Protein AF-0000000087539727 (afdb_homodimer)

InterPro domains:
  IPR003423 Outer membrane efflux protein [PF02321] (71-251)
  IPR003423 Outer membrane efflux protein [PF02321] (277-456)
  IPR010131 Multidrug resistance outer membrane protein MdtP/Nodulation protein T-like [PTHR30203] (1-457)
  IPR010131 Multidrug resistance outer membrane protein MdtP/Nodulation protein T-like [TIGR01845] (12-457)

Foldseek 3Di:
DVVVVVVVVVVVVVVVVLQCLLPPADDDDDFPLPQLAADLVDRVDGFAFADCLLVDALCQFFVFPLLVVLLVLLCVAFVVLVVLVVVLVVLVVQLVVLVCLQDKDKDWDKDWDWADDDPPPGIQIKIWTKIKIKHWHPDRCLSVLSSQLSVLLSLLSVLVSLLVSLVLSLVSLLLQLVLQLLVLLLVLLVVLLVVLVVQLVVQVVCVVVVNHDPVLNVVSVVLNVVSVVVNVVSVVVNQVSQCVSCVSSVHHRDHGDHDHLVPTDGDDDPVGGHHLVLLCVQSNLVSLVSQLSSLSSQLSSLSSLQAKIKMKMKMWGWICPSVVHPPTDIDIDIDIDIDHDDDDPCPSVVSSVVSVVSSVVSVVVSNVSSSVLNVLLNVLNNLLVVLVVVLVVLVVVLVVLVVQLVVQVVCVVVVNHDSVSNSVSSVSNSVSSSVNSVSSSSNSSSSSSNSSSSNHNSD/DVVVVVVVVVVVVVVPVLQCLLPPADDDDDFDLPQLAADLVDRVDGFAFADCLLVDALCQFFVFPLLVVLLVLLCVAFVVLVVLVVVLVVLVVQLVVLVCLQDKDKDWDKDWDWADDDPDPGIQIKIWTKIKIKHWHPPRCLSVLSSQLSVLLSLLSVLVSLLVSLVLSLVSLLLQLVLQLLVLLLVLLVVLLVVLVVQLVVQVVCVVVVNHDPVLNVLSVVLNVVSVVVNVVSVVVNQVSQCVSCVSSVHHRDDGDHDHLVPTDGDDDPPRTHHLVLLCVQSNLVSLVSQLSSLSSQLSSLSSLQAKIKMKMKMWGWICVSVVHPPTDIDIDIDIDIDHDDDDPCPSVVSNVVSVVSSVVSVVVSNVSSSVLNVLLNVLNNLLVVLVVVLVVLVVVLVVLVVQLVVQVVCVVVVNHDSVSNSVSSVSNSVSSSVNSVSSSSNSSSSSSNSSSSNHNSD

Structure (mmCIF, N/CA/C/O backbone):
data_AF-0000000087539727-model_v1
#
loop_
_entity.id
_entity.type
_entity.pdbx_description
1 polymer 'Efflux transporter outer membrane subunit'
#
loop_
_atom_site.group_PDB
_atom_site.id
_atom_site.type_symbol
_atom_site.label_atom_id
_atom_site.label_alt_id
_atom_site.label_comp_id
_atom_site.label_asym_id
_atom_site.label_entity_id
_atom_site.label_seq_id
_atom_site.pdbx_PDB_ins_code
_atom_site.Cartn_x
_atom_site.Cartn_y
_atom_site.Cartn_z
_atom_site.occupancy
_atom_site.B_iso_or_equiv
_atom_site.auth_seq_id
_atom_site.auth_comp_id
_atom_site.auth_asym_id
_atom_site.auth_atom_id
_atom_site.pdbx_PDB_model_num
ATOM 1 N N . MET A 1 1 ? -39.656 58.406 10.633 1 53.97 1 MET A N 1
ATOM 2 C CA . MET A 1 1 ? -39.594 57.25 11.508 1 53.97 1 MET A CA 1
ATOM 3 C C . MET A 1 1 ? -40.062 55.969 10.781 1 53.97 1 MET A C 1
ATOM 5 O O . MET A 1 1 ? -39.656 54.875 11.109 1 53.97 1 MET A O 1
ATOM 9 N N . LYS A 1 2 ? -41.031 56.188 9.953 1 67.31 2 LYS A N 1
ATOM 10 C CA . LYS A 1 2 ? -41.75 55.094 9.32 1 67.31 2 LYS A CA 1
ATOM 11 C C . LYS A 1 2 ? -40.969 54.5 8.18 1 67.31 2 LYS A C 1
ATOM 13 O O . LYS A 1 2 ? -40.969 53.281 7.988 1 67.31 2 LYS A O 1
ATOM 18 N N . ILE A 1 3 ? -40.375 55.281 7.406 1 63 3 ILE A N 1
ATOM 19 C CA . ILE A 1 3 ? -39.625 54.75 6.27 1 63 3 ILE A CA 1
ATOM 20 C C . ILE A 1 3 ? -38.344 54.094 6.758 1 63 3 ILE A C 1
ATOM 22 O O . ILE A 1 3 ? -37.969 53.031 6.254 1 63 3 ILE A O 1
ATOM 26 N N . ARG A 1 4 ? -37.688 54.688 7.852 1 64.56 4 ARG A N 1
ATOM 27 C CA . ARG A 1 4 ? -36.5 54.094 8.414 1 64.56 4 ARG A CA 1
ATOM 28 C C . ARG A 1 4 ? -36.781 52.719 8.977 1 64.56 4 ARG A C 1
ATOM 30 O O . ARG A 1 4 ? -35.969 51.781 8.805 1 64.56 4 ARG A O 1
ATOM 37 N N . ASN A 1 5 ? -38.031 52.625 9.5 1 67.19 5 ASN A N 1
ATOM 38 C CA . ASN A 1 5 ? -38.406 51.344 10.039 1 67.19 5 ASN A CA 1
ATOM 39 C C . ASN A 1 5 ? -38.656 50.312 8.922 1 67.19 5 ASN A C 1
ATOM 41 O O . ASN A 1 5 ? -38.344 49.125 9.062 1 67.19 5 ASN A O 1
ATOM 45 N N . ILE A 1 6 ? -39.156 50.844 7.852 1 64.94 6 ILE A N 1
ATOM 46 C CA . ILE A 1 6 ? -39.469 49.969 6.738 1 64.94 6 ILE A CA 1
ATOM 47 C C . ILE A 1 6 ? -38.156 49.5 6.07 1 64.94 6 ILE A C 1
ATOM 49 O O . ILE A 1 6 ? -38.031 48.312 5.715 1 64.94 6 ILE A O 1
ATOM 53 N N . ILE A 1 7 ? -37.156 50.406 5.883 1 62.81 7 ILE A N 1
ATOM 54 C CA . ILE A 1 7 ? -35.906 50.031 5.281 1 62.81 7 ILE A CA 1
ATOM 55 C C . ILE A 1 7 ? -35.156 49.031 6.195 1 62.81 7 ILE A C 1
ATOM 57 O O . ILE A 1 7 ? -34.594 48.031 5.727 1 62.81 7 ILE A O 1
ATOM 61 N N . ILE A 1 8 ? -35.281 49.281 7.547 1 63.88 8 ILE A N 1
ATOM 62 C CA . ILE A 1 8 ? -34.656 48.375 8.492 1 63.88 8 ILE A CA 1
ATOM 63 C C . ILE A 1 8 ? -35.375 47 8.43 1 63.88 8 ILE A C 1
ATOM 65 O O . ILE A 1 8 ? -34.719 45.969 8.445 1 63.88 8 ILE A O 1
ATOM 69 N N . LEU A 1 9 ? -36.688 47.125 8.289 1 61.47 9 LEU A N 1
ATOM 70 C CA . LEU A 1 9 ? -37.438 45.875 8.195 1 61.47 9 LEU A CA 1
ATOM 71 C C . LEU A 1 9 ? -37.156 45.188 6.863 1 61.47 9 LEU A C 1
ATOM 73 O O . LEU A 1 9 ? -37.062 43.969 6.809 1 61.47 9 LEU A O 1
ATOM 77 N N . GLY A 1 10 ? -37.125 45.906 5.793 1 57.5 10 GLY A N 1
ATOM 78 C CA . GLY A 1 10 ? -36.812 45.344 4.5 1 57.5 10 GLY A CA 1
ATOM 79 C C . GLY A 1 10 ? -35.438 44.719 4.449 1 57.5 10 GLY A C 1
ATOM 80 O O . GLY A 1 10 ? -35.25 43.625 3.914 1 57.5 10 GLY A O 1
ATOM 81 N N . LEU A 1 11 ? -34.469 45.438 4.91 1 58.28 11 LEU A N 1
ATOM 82 C CA . LEU A 1 11 ? -33.094 44.875 4.988 1 58.28 11 LEU A CA 1
ATOM 83 C C . LEU A 1 11 ? -33.062 43.656 5.902 1 58.28 11 LEU A C 1
ATOM 85 O O . LEU A 1 11 ? -32.312 42.719 5.652 1 58.28 11 LEU A O 1
ATOM 89 N N . ALA A 1 12 ? -33.938 43.625 6.922 1 56.62 12 ALA A N 1
ATOM 90 C CA . ALA A 1 12 ? -34.031 42.469 7.816 1 56.62 12 ALA A CA 1
ATOM 91 C C . ALA A 1 12 ? -34.625 41.25 7.102 1 56.62 12 ALA A C 1
ATOM 93 O O . ALA A 1 12 ? -34.219 40.125 7.312 1 56.62 12 ALA A O 1
ATOM 94 N N . THR A 1 13 ? -35.656 41.531 6.305 1 55.72 13 THR A N 1
ATOM 95 C CA . THR A 1 13 ? -36.344 40.438 5.617 1 55.72 13 THR A CA 1
ATOM 96 C C . THR A 1 13 ? -35.438 39.844 4.539 1 55.72 13 THR A C 1
ATOM 98 O O . THR A 1 13 ? -35.469 38.625 4.281 1 55.72 13 THR A O 1
ATOM 101 N N . LEU A 1 14 ? -34.812 40.625 3.707 1 52.66 14 LEU A N 1
ATOM 102 C CA . LEU A 1 14 ? -33.906 40.094 2.705 1 52.66 14 LEU A CA 1
ATOM 103 C C . LEU A 1 14 ? -32.812 39.25 3.357 1 52.66 14 LEU A C 1
ATOM 105 O O . LEU A 1 14 ? -32.25 38.344 2.738 1 52.66 14 LEU A O 1
ATOM 109 N N . SER A 1 15 ? -32.5 39.531 4.527 1 52.84 15 SER A N 1
ATOM 110 C CA . SER A 1 15 ? -31.5 38.781 5.25 1 52.84 15 SER A CA 1
ATOM 111 C C . SER A 1 15 ? -32 37.375 5.586 1 52.84 15 SER A C 1
ATOM 113 O O . SER A 1 15 ? -31.219 36.438 5.754 1 52.84 15 SER A O 1
ATOM 115 N N . LEU A 1 16 ? -33.344 37.219 5.672 1 51.94 16 LEU A N 1
ATOM 116 C CA . LEU A 1 16 ? -33.844 35.938 6.145 1 51.94 16 LEU A CA 1
ATOM 117 C C . LEU A 1 16 ? -33.781 34.906 5.039 1 51.94 16 LEU A C 1
ATOM 119 O O . LEU A 1 16 ? -33.625 33.688 5.316 1 51.94 16 LEU A O 1
ATOM 123 N N . THR A 1 17 ? -34.25 35.25 3.871 1 52.12 17 THR A N 1
ATOM 124 C CA . THR A 1 17 ? -34.219 34.188 2.852 1 52.12 17 THR A CA 1
ATOM 125 C C . THR A 1 17 ? -32.812 33.656 2.658 1 52.12 17 THR A C 1
ATOM 127 O O . THR A 1 17 ? -32.625 32.469 2.332 1 52.12 17 THR A O 1
ATOM 130 N N . GLY A 1 18 ? -31.766 34.406 2.734 1 56.12 18 GLY A N 1
ATOM 131 C CA . GLY A 1 18 ? -30.359 34 2.676 1 56.12 18 GLY A CA 1
ATOM 132 C C . GLY A 1 18 ? -29.938 33.125 3.822 1 56.12 18 GLY A C 1
ATOM 133 O O . GLY A 1 18 ? -28.938 32.406 3.727 1 56.12 18 GLY A O 1
ATOM 134 N N . CYS A 1 19 ? -30.766 33.156 4.832 1 59.06 19 CYS A N 1
ATOM 135 C CA . CYS A 1 19 ? -30.453 32.469 6.078 1 59.06 19 CYS A CA 1
ATOM 136 C C . CYS A 1 19 ? -30.641 30.984 5.934 1 59.06 19 CYS A C 1
ATOM 138 O O . CYS A 1 19 ? -29.953 30.203 6.594 1 59.06 19 CYS A O 1
ATOM 140 N N . LYS A 1 20 ? -31.672 30.547 5.145 1 61.66 20 LYS A N 1
ATOM 141 C CA . LYS A 1 20 ? -31.875 29.109 5.012 1 61.66 20 LYS A CA 1
ATOM 142 C C . LYS A 1 20 ? -30.656 28.438 4.379 1 61.66 20 LYS A C 1
ATOM 144 O O . LYS A 1 20 ? -30.281 27.328 4.754 1 61.66 20 LYS A O 1
ATOM 149 N N . SER A 1 21 ? -29.984 29.156 3.547 1 75 21 SER A N 1
ATOM 150 C CA . SER A 1 21 ? -28.828 28.594 2.842 1 75 21 SER A CA 1
ATOM 151 C C . SER A 1 21 ? -27.609 28.547 3.738 1 75 21 SER A C 1
ATOM 153 O O . SER A 1 21 ? -26.812 27.609 3.664 1 75 21 SER A O 1
ATOM 155 N N . LEU A 1 22 ? -27.562 29.312 4.672 1 85.31 22 LEU A N 1
ATOM 156 C CA . LEU A 1 22 ? -26.391 29.406 5.539 1 85.31 22 LEU A CA 1
ATOM 157 C C . LEU A 1 22 ? -26.5 28.406 6.695 1 85.31 22 LEU A C 1
ATOM 159 O O . LEU A 1 22 ? -25.484 27.875 7.152 1 85.31 22 LEU A O 1
ATOM 163 N N . TYR A 1 23 ? -27.781 28.062 7.141 1 88.69 23 TYR A N 1
ATOM 164 C CA . TYR A 1 23 ? -27.984 27.234 8.32 1 88.69 23 TYR A CA 1
ATOM 165 C C . TYR A 1 23 ? -28.641 25.906 7.957 1 88.69 23 TYR A C 1
ATOM 167 O O . TYR A 1 23 ? -29.234 25.25 8.812 1 88.69 23 TYR A O 1
ATOM 175 N N . GLY A 1 24 ? -28.562 25.656 6.73 1 92 24 GLY A N 1
ATOM 176 C CA . GLY A 1 24 ? -29.125 24.375 6.293 1 92 24 GLY A CA 1
ATOM 177 C C . GLY A 1 24 ? -28.422 23.172 6.891 1 92 24 GLY A C 1
ATOM 178 O O . GLY A 1 24 ? -27.234 23.25 7.23 1 92 24 GLY A O 1
ATOM 179 N N . THR A 1 25 ? -29.141 22.078 7.043 1 95.5 25 THR A N 1
ATOM 180 C CA . THR A 1 25 ? -28.594 20.812 7.531 1 95.5 25 THR A CA 1
ATOM 181 C C . THR A 1 25 ? -28.562 19.766 6.414 1 95.5 25 THR A C 1
ATOM 183 O O . THR A 1 25 ? -29.422 19.766 5.535 1 95.5 25 THR A O 1
ATOM 186 N N . TYR A 1 26 ? -27.594 18.953 6.477 1 97.06 26 TYR A N 1
ATOM 187 C CA . TYR A 1 26 ? -27.406 17.922 5.457 1 97.06 26 TYR A CA 1
ATOM 188 C C . TYR A 1 26 ? -28.547 16.922 5.492 1 97.06 26 TYR A C 1
ATOM 190 O O . TYR A 1 26 ? -28.969 16.469 6.566 1 97.06 26 TYR A O 1
ATOM 198 N N . LYS A 1 27 ? -29.109 16.609 4.328 1 95.62 27 LYS A N 1
ATOM 199 C CA . LYS A 1 27 ? -30.047 15.516 4.09 1 95.62 27 LYS A CA 1
ATOM 200 C C . LYS A 1 27 ? -29.547 14.594 2.977 1 95.62 27 LYS A C 1
ATOM 202 O O . LYS A 1 27 ? -29.109 15.07 1.922 1 95.62 27 LYS A O 1
ATOM 207 N N . ARG A 1 28 ? -29.609 13.297 3.199 1 94.75 28 ARG A N 1
ATOM 208 C CA . ARG A 1 28 ? -29.141 12.336 2.207 1 94.75 28 ARG A CA 1
ATOM 209 C C . ARG A 1 28 ? -29.906 12.484 0.894 1 94.75 28 ARG A C 1
ATOM 211 O O . ARG A 1 28 ? -31.141 12.477 0.879 1 94.75 28 ARG A O 1
ATOM 218 N N . PRO A 1 29 ? -29.172 12.68 -0.151 1 92.75 29 PRO A N 1
ATOM 219 C CA . PRO A 1 29 ? -29.828 12.688 -1.459 1 92.75 29 PRO A CA 1
ATOM 220 C C . PRO A 1 29 ? -30.406 11.328 -1.84 1 92.75 29 PRO A C 1
ATOM 222 O O . PRO A 1 29 ? -30.062 10.312 -1.223 1 92.75 29 PRO A O 1
ATOM 225 N N . GLU A 1 30 ? -31.281 11.383 -2.855 1 87.19 30 GLU A N 1
ATOM 226 C CA . GLU A 1 30 ? -31.859 10.141 -3.365 1 87.19 30 GLU A CA 1
ATOM 227 C C . GLU A 1 30 ? -30.766 9.242 -3.963 1 87.19 30 GLU A C 1
ATOM 229 O O . GLU A 1 30 ? -29.891 9.719 -4.68 1 87.19 30 GLU A O 1
ATOM 234 N N . VAL A 1 31 ? -30.844 8.039 -3.512 1 81.56 31 VAL A N 1
ATOM 235 C CA . VAL A 1 31 ? -29.891 7.062 -4.039 1 81.56 31 VAL A CA 1
ATOM 236 C C . VAL A 1 31 ? -30.547 6.246 -5.148 1 81.56 31 VAL A C 1
ATOM 238 O O . VAL A 1 31 ? -31.688 5.805 -5.012 1 81.56 31 VAL A O 1
ATOM 241 N N . LYS A 1 32 ? -29.906 6.156 -6.289 1 74 32 LYS A N 1
ATOM 242 C CA . LYS A 1 32 ? -30.375 5.285 -7.355 1 74 32 LYS A CA 1
ATOM 243 C C . LYS A 1 32 ? -30.094 3.818 -7.039 1 74 32 LYS A C 1
ATOM 245 O O . LYS A 1 32 ? -28.969 3.35 -7.207 1 74 32 LYS A O 1
ATOM 250 N N . THR A 1 33 ? -31.047 3.15 -6.414 1 75.12 33 THR A N 1
ATOM 251 C CA . THR A 1 33 ? -30.766 1.801 -5.938 1 75.12 33 THR A CA 1
ATOM 252 C C . THR A 1 33 ? -31.516 0.766 -6.777 1 75.12 33 THR A C 1
ATOM 254 O O . THR A 1 33 ? -31.453 -0.433 -6.496 1 75.12 33 THR A O 1
ATOM 257 N N . ASP A 1 34 ? -32.125 1.216 -7.801 1 75.06 34 ASP A N 1
ATOM 258 C CA . ASP A 1 34 ? -32.875 0.248 -8.602 1 75.06 34 ASP A CA 1
ATOM 259 C C . ASP A 1 34 ? -31.938 -0.692 -9.344 1 75.06 34 ASP A C 1
ATOM 261 O O . ASP A 1 34 ? -31.016 -0.242 -10.031 1 75.06 34 ASP A O 1
ATOM 265 N N . GLY A 1 35 ? -32.125 -2.023 -9.117 1 78.38 35 GLY A N 1
ATOM 266 C CA . GLY A 1 35 ? -31.391 -3.029 -9.867 1 78.38 35 GLY A CA 1
ATOM 267 C C . GLY A 1 35 ? -29.922 -3.105 -9.492 1 78.38 35 GLY A C 1
ATOM 268 O O . GLY A 1 35 ? -29.062 -3.326 -10.352 1 78.38 35 GLY A O 1
ATOM 269 N N . LEU A 1 36 ? -29.562 -2.957 -8.32 1 83 36 LEU A N 1
ATOM 270 C CA . LEU A 1 36 ? -28.172 -2.871 -7.879 1 83 36 LEU A CA 1
ATOM 271 C C . LEU A 1 36 ? -27.516 -4.242 -7.914 1 83 36 LEU A C 1
ATOM 273 O O . LEU A 1 36 ? -26.312 -4.348 -8.195 1 83 36 LEU A O 1
ATOM 277 N N . VAL A 1 37 ? -28.328 -5.254 -7.691 1 86 37 VAL A N 1
ATOM 278 C CA . VAL A 1 37 ? -27.75 -6.598 -7.602 1 86 37 VAL A CA 1
ATOM 279 C C . VAL A 1 37 ? -28.406 -7.5 -8.648 1 86 37 VAL A C 1
ATOM 281 O O . VAL A 1 37 ? -29.625 -7.641 -8.688 1 86 37 VAL A O 1
ATOM 284 N N . ARG A 1 38 ? -27.547 -8.047 -9.422 1 86.12 38 ARG A N 1
ATOM 285 C CA . ARG A 1 38 ? -28 -8.945 -10.477 1 86.12 38 ARG A CA 1
ATOM 286 C C . ARG A 1 38 ? -28.188 -10.359 -9.938 1 86.12 38 ARG A C 1
ATOM 288 O O . ARG A 1 38 ? -27.391 -10.836 -9.133 1 86.12 38 ARG A O 1
ATOM 295 N N . ASP A 1 39 ? -29.281 -11.008 -10.438 1 81.38 39 ASP A N 1
ATOM 296 C CA . ASP A 1 39 ? -29.5 -12.414 -10.086 1 81.38 39 ASP A CA 1
ATOM 297 C C . ASP A 1 39 ? -28.406 -13.297 -10.688 1 81.38 39 ASP A C 1
ATOM 299 O O . ASP A 1 39 ? -28.094 -13.188 -11.875 1 81.38 39 ASP A O 1
ATOM 303 N N . PRO A 1 40 ? -27.922 -14.141 -9.922 1 80.25 40 PRO A N 1
ATOM 304 C CA . PRO A 1 40 ? -26.812 -14.945 -10.43 1 80.25 40 PRO A CA 1
ATOM 305 C C . PRO A 1 40 ? -27.281 -16.062 -11.375 1 80.25 40 PRO A C 1
ATOM 307 O O . PRO A 1 40 ? -26.469 -16.609 -12.125 1 80.25 40 PRO A O 1
ATOM 310 N N . ILE A 1 41 ? -28.484 -16.391 -11.266 1 80.19 41 ILE A N 1
ATOM 311 C CA . ILE A 1 41 ? -29 -17.484 -12.07 1 80.19 41 ILE A CA 1
ATOM 312 C C . ILE A 1 41 ? -29.781 -16.922 -13.266 1 80.19 41 ILE A C 1
ATOM 314 O O . ILE A 1 41 ? -29.453 -17.203 -14.414 1 80.19 41 ILE A O 1
ATOM 318 N N . ASN A 1 42 ? -30.75 -16.078 -12.883 1 78.19 42 ASN A N 1
ATOM 319 C CA . ASN A 1 42 ? -31.562 -15.445 -13.93 1 78.19 42 ASN A CA 1
ATOM 320 C C . ASN A 1 42 ? -30.969 -14.109 -14.367 1 78.19 42 ASN A C 1
ATOM 322 O O . ASN A 1 42 ? -31.125 -13.102 -13.68 1 78.19 42 ASN A O 1
ATOM 326 N N . ASP A 1 43 ? -30.375 -14.094 -15.555 1 76.44 43 ASP A N 1
ATOM 327 C CA . ASP A 1 43 ? -29.594 -12.961 -16.047 1 76.44 43 ASP A CA 1
ATOM 328 C C . ASP A 1 43 ? -30.484 -11.75 -16.297 1 76.44 43 ASP A C 1
ATOM 330 O O . ASP A 1 43 ? -30 -10.633 -16.469 1 76.44 43 ASP A O 1
ATOM 334 N N . GLN A 1 44 ? -31.797 -11.891 -16.203 1 76.44 44 GLN A N 1
ATOM 335 C CA . GLN A 1 44 ? -32.688 -10.789 -16.578 1 76.44 44 GLN A CA 1
ATOM 336 C C . GLN A 1 44 ? -33.344 -10.18 -15.352 1 76.44 44 GLN A C 1
ATOM 338 O O . GLN A 1 44 ? -34.125 -9.242 -15.477 1 76.44 44 GLN A O 1
ATOM 343 N N . THR A 1 45 ? -32.969 -10.766 -14.117 1 76.19 45 THR A N 1
ATOM 344 C CA . THR A 1 45 ? -33.688 -10.281 -12.945 1 76.19 45 THR A CA 1
ATOM 345 C C . THR A 1 45 ? -32.719 -9.766 -11.891 1 76.19 45 THR A C 1
ATOM 347 O O . THR A 1 45 ? -31.516 -10.047 -11.953 1 76.19 45 THR A O 1
ATOM 350 N N . THR A 1 46 ? -33.281 -8.883 -11.109 1 76.25 46 THR A N 1
ATOM 351 C CA . THR A 1 46 ? -32.531 -8.344 -9.977 1 76.25 46 THR A CA 1
ATOM 352 C C . THR A 1 46 ? -32.969 -9.016 -8.672 1 76.25 46 THR A C 1
ATOM 354 O O . THR A 1 46 ? -34.062 -9.594 -8.602 1 76.25 46 THR A O 1
ATOM 357 N N . LEU A 1 47 ? -31.984 -9.117 -7.777 1 72.88 47 LEU A N 1
ATOM 358 C CA . LEU A 1 47 ? -32.312 -9.695 -6.473 1 72.88 47 LEU A CA 1
ATOM 359 C C . LEU A 1 47 ? -32.812 -8.625 -5.512 1 72.88 47 LEU A C 1
ATOM 361 O O . LEU A 1 47 ? -32.188 -7.574 -5.359 1 72.88 47 LEU A O 1
ATOM 365 N N . GLU A 1 48 ? -34.156 -8.875 -5.234 1 65.81 48 GLU A N 1
ATOM 366 C CA . GLU A 1 48 ? -34.75 -7.969 -4.25 1 65.81 48 GLU A CA 1
ATOM 367 C C . GLU A 1 48 ? -35.031 -8.688 -2.939 1 65.81 48 GLU A C 1
ATOM 369 O O . GLU A 1 48 ? -35.219 -9.906 -2.922 1 65.81 48 GLU A O 1
ATOM 374 N N . GLY A 1 49 ? -34.719 -8.117 -1.847 1 67.75 49 GLY A N 1
ATOM 375 C CA . GLY A 1 49 ? -35.062 -8.695 -0.556 1 67.75 49 GLY A CA 1
ATOM 376 C C . GLY A 1 49 ? -34.062 -8.32 0.542 1 67.75 49 GLY A C 1
ATOM 377 O O . GLY A 1 49 ? -33.25 -7.402 0.373 1 67.75 49 GLY A O 1
ATOM 378 N N . ALA A 1 50 ? -34.5 -8.781 1.726 1 60.75 50 ALA A N 1
ATOM 379 C CA . ALA A 1 50 ? -33.688 -8.477 2.902 1 60.75 50 ALA A CA 1
ATOM 380 C C . ALA A 1 50 ? -32.969 -9.727 3.404 1 60.75 50 ALA A C 1
ATOM 382 O O . ALA A 1 50 ? -33.594 -10.758 3.666 1 60.75 50 ALA A O 1
ATOM 383 N N . ASN A 1 51 ? -31.609 -9.852 3.01 1 71.44 51 ASN A N 1
ATOM 384 C CA . ASN A 1 51 ? -30.859 -10.922 3.65 1 71.44 51 ASN A CA 1
ATOM 385 C C . ASN A 1 51 ? -29.969 -10.391 4.762 1 71.44 51 ASN A C 1
ATOM 387 O O . ASN A 1 51 ? -29.516 -9.25 4.707 1 71.44 51 ASN A O 1
ATOM 391 N N . ASP A 1 52 ? -29.953 -11.18 5.863 1 76.69 52 ASP A N 1
ATOM 392 C CA . ASP A 1 52 ? -29.266 -10.742 7.066 1 76.69 52 ASP A CA 1
ATOM 393 C C . ASP A 1 52 ? -27.844 -11.312 7.121 1 76.69 52 ASP A C 1
ATOM 395 O O . ASP A 1 52 ? -27.203 -11.297 8.172 1 76.69 52 ASP A O 1
ATOM 399 N N . PHE A 1 53 ? -27.391 -11.781 5.965 1 85.19 53 PHE A N 1
ATOM 400 C CA . PHE A 1 53 ? -26.078 -12.43 5.992 1 85.19 53 PHE A CA 1
ATOM 401 C C . PHE A 1 53 ? -24.984 -11.438 6.371 1 85.19 53 PHE A C 1
ATOM 403 O O . PHE A 1 53 ? -24.125 -11.734 7.207 1 85.19 53 PHE A O 1
ATOM 410 N N . GLY A 1 54 ? -25.109 -10.281 5.84 1 87.25 54 GLY A N 1
ATOM 411 C CA . GLY A 1 54 ? -24.125 -9.242 6.125 1 87.25 54 GLY A CA 1
ATOM 412 C C . GLY A 1 54 ? -24.219 -8.703 7.539 1 87.25 54 GLY A C 1
ATOM 413 O O . GLY A 1 54 ? -23.312 -8.023 8.016 1 87.25 54 GLY A O 1
ATOM 414 N N . GLN A 1 55 ? -25.297 -9.016 8.211 1 87.12 55 GLN A N 1
ATOM 415 C CA . GLN A 1 55 ? -25.531 -8.484 9.555 1 87.12 55 GLN A CA 1
ATOM 416 C C . GLN A 1 55 ? -25.109 -9.484 10.625 1 87.12 55 GLN A C 1
ATOM 418 O O . GLN A 1 55 ? -25.062 -9.148 11.805 1 87.12 55 GLN A O 1
ATOM 423 N N . LEU A 1 56 ? -24.797 -10.648 10.203 1 89.94 56 LEU A N 1
ATOM 424 C CA . LEU A 1 56 ? -24.344 -11.656 11.156 1 89.94 56 LEU A CA 1
ATOM 425 C C . LEU A 1 56 ? -23 -11.266 11.766 1 89.94 56 LEU A C 1
ATOM 427 O O . LEU A 1 56 ? -22.125 -10.781 11.055 1 89.94 56 LEU A O 1
ATOM 431 N N . PRO A 1 57 ? -22.922 -11.516 13.109 1 94.69 57 PRO A N 1
ATOM 432 C CA . PRO A 1 57 ? -21.562 -11.367 13.664 1 94.69 57 PRO A CA 1
ATOM 433 C C . PRO A 1 57 ? -20.562 -12.312 13.008 1 94.69 57 PRO A C 1
ATOM 435 O O . PRO A 1 57 ? -20.906 -13.438 12.641 1 94.69 57 PRO A O 1
ATOM 438 N N . TRP A 1 58 ? -19.359 -11.82 12.891 1 96.44 58 TRP A N 1
ATOM 439 C CA . TRP A 1 58 ? -18.375 -12.586 12.141 1 96.44 58 TRP A CA 1
ATOM 440 C C . TRP A 1 58 ? -18.141 -13.945 12.789 1 96.44 58 TRP A C 1
ATOM 442 O O . TRP A 1 58 ? -17.828 -14.922 12.102 1 96.44 58 TRP A O 1
ATOM 452 N N . ARG A 1 59 ? -18.344 -14.07 14.102 1 96.12 59 ARG A N 1
ATOM 453 C CA . ARG A 1 59 ? -18.141 -15.336 14.805 1 96.12 59 ARG A CA 1
ATOM 454 C C . ARG A 1 59 ? -19.188 -16.375 14.391 1 96.12 59 ARG A C 1
ATOM 456 O O . ARG A 1 59 ? -18.938 -17.578 14.461 1 96.12 59 ARG A O 1
ATOM 463 N N . ASP A 1 60 ? -20.406 -15.922 13.953 1 94.56 60 ASP A N 1
ATOM 464 C CA . ASP A 1 60 ? -21.453 -16.812 13.508 1 94.56 60 ASP A CA 1
ATOM 465 C C . ASP A 1 60 ? -21.219 -17.266 12.062 1 94.56 60 ASP A C 1
ATOM 467 O O . ASP A 1 60 ? -21.781 -18.281 11.633 1 94.56 60 ASP A O 1
ATOM 471 N N . VAL A 1 61 ? -20.422 -16.531 11.352 1 95.25 61 VAL A N 1
ATOM 472 C CA . VAL A 1 61 ? -20.109 -16.859 9.961 1 95.25 61 VAL A CA 1
ATOM 473 C C . VAL A 1 61 ? -18.891 -17.781 9.914 1 95.25 61 VAL A C 1
ATOM 475 O O . VAL A 1 61 ? -18.922 -18.812 9.25 1 95.25 61 VAL A O 1
ATOM 478 N N . PHE A 1 62 ? -17.859 -17.344 10.602 1 97.31 62 PHE A N 1
ATOM 479 C CA . PHE A 1 62 ? -16.625 -18.109 10.68 1 97.31 62 PHE A CA 1
ATOM 480 C C . PHE A 1 62 ? -16.578 -18.938 11.961 1 97.31 62 PHE A C 1
ATOM 482 O O . PHE A 1 62 ? -16.078 -18.484 12.984 1 97.31 62 PHE A O 1
ATOM 489 N N . THR A 1 63 ? -17.016 -20.172 11.844 1 96.12 63 THR A N 1
ATOM 490 C CA . THR A 1 63 ? -17.281 -20.953 13.047 1 96.12 63 THR A CA 1
ATOM 491 C C . THR A 1 63 ? -16.062 -21.781 13.438 1 96.12 63 THR A C 1
ATOM 493 O O . THR A 1 63 ? -15.992 -22.328 14.539 1 96.12 63 THR A O 1
ATOM 496 N N . ASP A 1 64 ? -15.047 -21.922 12.57 1 97.75 64 ASP A N 1
ATOM 497 C CA . ASP A 1 64 ? -13.82 -22.641 12.906 1 97.75 64 ASP A CA 1
ATOM 498 C C . ASP A 1 64 ? -13.078 -21.938 14.039 1 97.75 64 ASP A C 1
ATOM 500 O O . ASP A 1 64 ? -12.68 -20.781 13.914 1 97.75 64 ASP A O 1
ATOM 504 N N . PRO A 1 65 ? -12.859 -22.672 15.172 1 97.75 65 PRO A N 1
ATOM 505 C CA . PRO A 1 65 ? -12.25 -22.031 16.328 1 97.75 65 PRO A CA 1
ATOM 506 C C . PRO A 1 65 ? -10.844 -21.5 16.047 1 97.75 65 PRO A C 1
ATOM 508 O O . PRO A 1 65 ? -10.43 -20.484 16.609 1 97.75 65 PRO A O 1
ATOM 511 N N . ASN A 1 66 ? -10.094 -22.234 15.258 1 98.19 66 ASN A N 1
ATOM 512 C CA . ASN A 1 66 ? -8.773 -21.75 14.898 1 98.19 66 ASN A CA 1
ATOM 513 C C . ASN A 1 66 ? -8.852 -20.438 14.141 1 98.19 66 ASN A C 1
ATOM 515 O O . ASN A 1 66 ? -8.094 -19.5 14.422 1 98.19 66 ASN A O 1
ATOM 519 N N . LEU A 1 67 ? -9.766 -20.359 13.18 1 98.44 67 LEU A N 1
ATOM 520 C CA . LEU A 1 67 ? -9.953 -19.141 12.414 1 98.44 67 LEU A CA 1
ATOM 521 C C . LEU A 1 67 ? -10.406 -18 13.32 1 98.44 67 LEU A C 1
ATOM 523 O O . LEU A 1 67 ? -9.906 -16.875 13.203 1 98.44 67 LEU A O 1
ATOM 527 N N . GLN A 1 68 ? -11.297 -18.266 14.25 1 98.06 68 GLN A N 1
ATOM 528 C CA . GLN A 1 68 ? -11.781 -17.234 15.164 1 98.06 68 GLN A CA 1
ATOM 529 C C . GLN A 1 68 ? -10.641 -16.672 16.016 1 98.06 68 GLN A C 1
ATOM 531 O O . GLN A 1 68 ? -10.562 -15.461 16.234 1 98.06 68 GLN A O 1
ATOM 536 N N . ALA A 1 69 ? -9.789 -17.547 16.469 1 98.31 69 ALA A N 1
ATOM 537 C CA . ALA A 1 69 ? -8.648 -17.109 17.281 1 98.31 69 ALA A CA 1
ATOM 538 C C . ALA A 1 69 ? -7.734 -16.188 16.469 1 98.31 69 ALA A C 1
ATOM 540 O O . ALA A 1 69 ? -7.258 -15.18 16.984 1 98.31 69 ALA A O 1
ATOM 541 N N . ILE A 1 70 ? -7.48 -16.5 15.211 1 98.69 70 ILE A N 1
ATOM 542 C CA . ILE A 1 70 ? -6.621 -15.695 14.344 1 98.69 70 ILE A CA 1
ATOM 543 C C . ILE A 1 70 ? -7.273 -14.344 14.086 1 98.69 70 ILE A C 1
ATOM 545 O O . ILE A 1 70 ? -6.609 -13.305 14.141 1 98.69 70 ILE A O 1
ATOM 549 N N . ILE A 1 71 ? -8.586 -14.352 13.812 1 98.5 71 ILE A N 1
ATOM 550 C CA . ILE A 1 71 ? -9.305 -13.109 13.57 1 98.5 71 ILE A CA 1
ATOM 551 C C . ILE A 1 71 ? -9.242 -12.227 14.812 1 98.5 71 ILE A C 1
ATOM 553 O O . ILE A 1 71 ? -8.969 -11.023 14.711 1 98.5 71 ILE A O 1
ATOM 557 N N . GLU A 1 72 ? -9.43 -12.797 15.977 1 98.06 72 GLU A N 1
ATOM 558 C CA . GLU A 1 72 ? -9.391 -12.031 17.219 1 98.06 72 GLU A CA 1
ATOM 559 C C . GLU A 1 72 ? -8.023 -11.391 17.438 1 98.06 72 GLU A C 1
ATOM 561 O O . GLU A 1 72 ? -7.93 -10.211 17.766 1 98.06 72 GLU A O 1
ATOM 566 N N . LYS A 1 73 ? -6.996 -12.18 17.234 1 97.81 73 LYS A N 1
ATOM 567 C CA . LYS A 1 73 ? -5.641 -11.664 17.375 1 97.81 73 LYS A CA 1
ATOM 568 C C . LYS A 1 73 ? -5.371 -10.539 16.375 1 97.81 73 LYS A C 1
ATOM 570 O O . LYS A 1 73 ? -4.758 -9.523 16.719 1 97.81 73 LYS A O 1
ATOM 575 N N . THR A 1 74 ? -5.812 -10.742 15.133 1 98.44 74 THR A N 1
ATOM 576 C CA . THR A 1 74 ? -5.629 -9.742 14.086 1 98.44 74 THR A CA 1
ATOM 577 C C . THR A 1 74 ? -6.344 -8.445 14.445 1 98.44 74 THR A C 1
ATOM 579 O O . THR A 1 74 ? -5.773 -7.355 14.32 1 98.44 74 THR A O 1
ATOM 582 N N . LEU A 1 75 ? -7.582 -8.531 14.969 1 98.12 75 LEU A N 1
ATOM 583 C CA . LEU A 1 75 ? -8.375 -7.355 15.312 1 98.12 75 LEU A CA 1
ATOM 584 C C . LEU A 1 75 ? -7.766 -6.617 16.5 1 98.12 75 LEU A C 1
ATOM 586 O O . LEU A 1 75 ? -7.977 -5.414 16.672 1 98.12 75 LEU A O 1
ATOM 590 N N . THR A 1 76 ? -6.969 -7.328 17.281 1 97.38 76 THR A N 1
ATOM 591 C CA . THR A 1 76 ? -6.371 -6.738 18.469 1 97.38 76 THR A CA 1
ATOM 592 C C . THR A 1 76 ? -5.047 -6.059 18.125 1 97.38 76 THR A C 1
ATOM 594 O O . THR A 1 76 ? -4.723 -5.008 18.688 1 97.38 76 THR A O 1
ATOM 597 N N . ASN A 1 77 ? -4.32 -6.633 17.109 1 96.75 77 ASN A N 1
ATOM 598 C CA . ASN A 1 77 ? -2.914 -6.258 17.016 1 96.75 77 ASN A CA 1
ATOM 599 C C . ASN A 1 77 ? -2.604 -5.598 15.664 1 96.75 77 ASN A C 1
ATOM 601 O O . ASN A 1 77 ? -1.546 -4.992 15.5 1 96.75 77 ASN A O 1
ATOM 605 N N . ASN A 1 78 ? -3.438 -5.742 14.672 1 97.88 78 ASN A N 1
ATOM 606 C CA . ASN A 1 78 ? -3.1 -5.266 13.328 1 97.88 78 ASN A CA 1
ATOM 607 C C . ASN A 1 78 ? -2.9 -3.754 13.305 1 97.88 78 ASN A C 1
ATOM 609 O O . ASN A 1 78 ? -3.76 -3.002 13.773 1 97.88 78 ASN A O 1
ATOM 613 N N . PRO A 1 79 ? -1.784 -3.334 12.742 1 97.38 79 PRO A N 1
ATOM 614 C CA . PRO A 1 79 ? -1.466 -1.904 12.781 1 97.38 79 PRO A CA 1
ATOM 615 C C . PRO A 1 79 ? -2.479 -1.052 12.023 1 97.38 79 PRO A C 1
ATOM 617 O O . PRO A 1 79 ? -2.73 0.096 12.398 1 97.38 79 PRO A O 1
ATOM 620 N N . ASP A 1 80 ? -3.062 -1.568 10.984 1 97.5 80 ASP A N 1
ATOM 621 C CA . ASP A 1 80 ? -4.039 -0.796 10.219 1 97.5 80 ASP A CA 1
ATOM 622 C C . ASP A 1 80 ? -5.258 -0.459 11.078 1 97.5 80 ASP A C 1
ATOM 624 O O . ASP A 1 80 ? -5.773 0.66 11.016 1 97.5 80 ASP A O 1
ATOM 628 N N . LEU A 1 81 ? -5.707 -1.41 11.859 1 98 81 LEU A N 1
ATOM 629 C CA . LEU A 1 81 ? -6.867 -1.177 12.711 1 98 81 LEU A CA 1
ATOM 630 C C . LEU A 1 81 ? -6.504 -0.274 13.891 1 98 81 LEU A C 1
ATOM 632 O O . LEU A 1 81 ? -7.281 0.609 14.258 1 98 81 LEU A O 1
ATOM 636 N N . LEU A 1 82 ? -5.316 -0.468 14.469 1 98.06 82 LEU A N 1
ATOM 637 C CA . LEU A 1 82 ? -4.828 0.4 15.539 1 98.06 82 LEU A CA 1
ATOM 638 C C . LEU A 1 82 ? -4.742 1.847 15.062 1 98.06 82 LEU A C 1
ATOM 640 O O . LEU A 1 82 ? -5.18 2.762 15.766 1 98.06 82 LEU A O 1
ATOM 644 N N . ASN A 1 83 ? -4.223 2.02 13.859 1 98.5 83 ASN A N 1
ATOM 645 C CA . ASN A 1 83 ? -4.074 3.357 13.297 1 98.5 83 ASN A CA 1
ATOM 646 C C . ASN A 1 83 ? -5.43 3.975 12.953 1 98.5 83 ASN A C 1
ATOM 648 O O . ASN A 1 83 ? -5.613 5.188 13.078 1 98.5 83 ASN A O 1
ATOM 652 N N . ALA A 1 84 ? -6.367 3.139 12.484 1 98.12 84 ALA A N 1
ATOM 653 C CA . ALA A 1 84 ? -7.715 3.641 12.227 1 98.12 84 ALA A CA 1
ATOM 654 C C . ALA A 1 84 ? -8.344 4.195 13.5 1 98.12 84 ALA A C 1
ATOM 656 O O . ALA A 1 84 ? -9.031 5.219 13.469 1 98.12 84 ALA A O 1
ATOM 657 N N . ALA A 1 85 ? -8.133 3.578 14.656 1 98.38 85 ALA A N 1
ATOM 658 C CA . ALA A 1 85 ? -8.641 4.059 15.938 1 98.38 85 ALA A CA 1
ATOM 659 C C . ALA A 1 85 ? -7.992 5.387 16.312 1 98.38 85 ALA A C 1
ATOM 661 O O . ALA A 1 85 ? -8.664 6.289 16.828 1 98.38 85 ALA A O 1
ATOM 662 N N . LEU A 1 86 ? -6.703 5.488 16.062 1 98.56 86 LEU A N 1
ATOM 663 C CA . LEU A 1 86 ? -5.988 6.727 16.359 1 98.56 86 LEU A CA 1
ATOM 664 C C . LEU A 1 86 ? -6.5 7.863 15.477 1 98.56 86 LEU A C 1
ATOM 666 O O . LEU A 1 86 ? -6.594 9.008 15.93 1 98.56 86 LEU A O 1
ATOM 670 N N . ASN A 1 87 ? -6.863 7.594 14.258 1 98.31 87 ASN A N 1
ATOM 671 C CA . ASN A 1 87 ? -7.406 8.609 13.359 1 98.31 87 ASN A CA 1
ATOM 672 C C . ASN A 1 87 ? -8.766 9.109 13.844 1 98.31 87 ASN A C 1
ATOM 674 O O . ASN A 1 87 ? -9.102 10.273 13.648 1 98.31 87 ASN A O 1
ATOM 678 N N . ILE A 1 88 ? -9.594 8.25 14.508 1 98.38 88 ILE A N 1
ATOM 679 C CA . ILE A 1 88 ? -10.836 8.688 15.125 1 98.38 88 ILE A CA 1
ATOM 680 C C . ILE A 1 88 ? -10.539 9.688 16.25 1 98.38 88 ILE A C 1
ATOM 682 O O . ILE A 1 88 ? -11.188 10.727 16.344 1 98.38 88 ILE A O 1
ATOM 686 N N . ASP A 1 89 ? -9.531 9.352 17.047 1 98.44 89 ASP A N 1
ATOM 687 C CA . ASP A 1 89 ? -9.148 10.258 18.125 1 98.44 89 ASP A CA 1
ATOM 688 C C . ASP A 1 89 ? -8.703 11.609 17.578 1 98.44 89 ASP A C 1
ATOM 690 O O . ASP A 1 89 ? -9.094 12.656 18.109 1 98.44 89 ASP A O 1
ATOM 694 N N . ILE A 1 90 ? -7.938 11.609 16.5 1 98.38 90 ILE A N 1
ATOM 695 C CA . ILE A 1 90 ? -7.508 12.844 15.859 1 98.38 90 ILE A CA 1
ATOM 696 C C . ILE A 1 90 ? -8.727 13.656 15.422 1 98.38 90 ILE A C 1
ATOM 698 O O . ILE A 1 90 ? -8.82 14.852 15.695 1 98.38 90 ILE A O 1
ATOM 702 N N . ALA A 1 91 ? -9.68 12.969 14.789 1 98.31 91 ALA A N 1
ATOM 703 C CA . ALA A 1 91 ? -10.898 13.641 14.344 1 98.31 91 ALA A CA 1
ATOM 704 C C . ALA A 1 91 ? -11.695 14.18 15.531 1 98.31 91 ALA A C 1
ATOM 706 O O . ALA A 1 91 ? -12.289 15.25 15.453 1 98.31 91 ALA A O 1
ATOM 707 N N . GLU A 1 92 ? -11.711 13.453 16.609 1 98.38 92 GLU A N 1
ATOM 708 C CA . GLU A 1 92 ? -12.398 13.883 17.828 1 98.38 92 GLU A CA 1
ATOM 709 C C . GLU A 1 92 ? -11.758 15.141 18.406 1 98.38 92 GLU A C 1
ATOM 711 O O . GLU A 1 92 ? -12.461 16.047 18.875 1 98.38 92 GLU A O 1
ATOM 716 N N . GLN A 1 93 ? -10.422 15.164 18.406 1 98 93 GLN A N 1
ATOM 717 C CA . GLN A 1 93 ? -9.719 16.359 18.875 1 98 93 GLN A CA 1
ATOM 718 C C . GLN A 1 93 ? -10.031 17.562 18 1 98 93 GLN A C 1
ATOM 720 O O . GLN A 1 93 ? -10.234 18.672 18.5 1 98 93 GLN A O 1
ATOM 725 N N . GLN A 1 94 ? -10.109 17.391 16.703 1 97.44 94 GLN A N 1
ATOM 726 C CA . GLN A 1 94 ? -10.438 18.469 15.781 1 97.44 94 GLN A CA 1
ATOM 727 C C . GLN A 1 94 ? -11.867 18.969 16 1 97.44 94 GLN A C 1
ATOM 729 O O . GLN A 1 94 ? -12.125 20.172 15.953 1 97.44 94 GLN A O 1
ATOM 734 N N . LEU A 1 95 ? -12.812 18.062 16.234 1 98.19 95 LEU A N 1
ATOM 735 C CA . LEU A 1 95 ? -14.18 18.438 16.578 1 98.19 95 LEU A CA 1
ATOM 736 C C . LEU A 1 95 ? -14.227 19.203 17.891 1 98.19 95 LEU A C 1
ATOM 738 O O . LEU A 1 95 ? -14.969 20.172 18.016 1 98.19 95 LEU A O 1
ATOM 742 N N . GLY A 1 96 ? -13.438 18.719 18.859 1 98 96 GLY A N 1
ATOM 743 C CA . GLY A 1 96 ? -13.359 19.422 20.125 1 98 96 GLY A CA 1
ATOM 744 C C . GLY A 1 96 ? -12.891 20.859 19.984 1 98 96 GLY A C 1
ATOM 745 O O . GLY A 1 96 ? -13.477 21.766 20.578 1 98 96 GLY A O 1
ATOM 746 N N . ALA A 1 97 ? -11.867 21.094 19.141 1 97.44 97 ALA A N 1
ATOM 747 C CA . ALA A 1 97 ? -11.375 22.438 18.875 1 97.44 97 ALA A CA 1
ATOM 748 C C . ALA A 1 97 ? -12.438 23.281 18.156 1 97.44 97 ALA A C 1
ATOM 750 O O . ALA A 1 97 ? -12.609 24.453 18.469 1 97.44 97 ALA A O 1
ATOM 751 N N . ALA A 1 98 ? -13.125 22.672 17.234 1 97.5 98 ALA A N 1
ATOM 752 C CA . ALA A 1 98 ? -14.188 23.375 16.531 1 97.5 98 ALA A CA 1
ATOM 753 C C . ALA A 1 98 ? -15.312 23.781 17.484 1 97.5 98 ALA A C 1
ATOM 755 O O . ALA A 1 98 ? -15.898 24.844 17.344 1 97.5 98 ALA A O 1
ATOM 756 N N . LYS A 1 99 ? -15.664 23 18.484 1 98.06 99 LYS A N 1
ATOM 757 C CA . LYS A 1 99 ? -16.672 23.312 19.5 1 98.06 99 LYS A CA 1
ATOM 758 C C . LYS A 1 99 ? -16.234 24.469 20.375 1 98.06 99 LYS A C 1
ATOM 760 O O . LYS A 1 99 ? -17.031 25.328 20.734 1 98.06 99 LYS A O 1
ATOM 765 N N . LEU A 1 100 ? -14.945 24.469 20.672 1 97.88 100 LEU A N 1
ATOM 766 C CA . LEU A 1 100 ? -14.43 25.469 21.594 1 97.88 100 LEU A CA 1
ATOM 767 C C . LEU A 1 100 ? -14.164 26.797 20.875 1 97.88 100 LEU A C 1
ATOM 769 O O . LEU A 1 100 ? -13.969 27.828 21.516 1 97.88 100 LEU A O 1
ATOM 773 N N . ALA A 1 101 ? -14.234 26.781 19.5 1 96.69 101 ALA A N 1
ATOM 774 C CA . ALA A 1 101 ? -14 27.984 18.688 1 96.69 101 ALA A CA 1
ATOM 775 C C . ALA A 1 101 ? -15.07 29.031 18.953 1 96.69 101 ALA A C 1
ATOM 777 O O . ALA A 1 101 ? -14.883 30.203 18.625 1 96.69 101 ALA A O 1
ATOM 778 N N . PHE A 1 102 ? -16.234 28.688 19.609 1 97.12 102 PHE A N 1
ATOM 779 C CA . PHE A 1 102 ? -17.328 29.594 19.922 1 97.12 102 PHE A CA 1
ATOM 780 C C . PHE A 1 102 ? -17 30.438 21.141 1 97.12 102 PHE A C 1
ATOM 782 O O . PHE A 1 102 ? -17.688 31.422 21.422 1 97.12 102 PHE A O 1
ATOM 789 N N . LEU A 1 103 ? -15.906 30.125 21.844 1 97.44 103 LEU A N 1
ATOM 790 C CA . LEU A 1 103 ? -15.516 30.844 23.047 1 97.44 103 LEU A CA 1
ATOM 791 C C . LEU A 1 103 ? -14.398 31.828 22.766 1 97.44 103 LEU A C 1
ATOM 793 O O . LEU A 1 103 ? -13.648 31.672 21.797 1 97.44 103 LEU A O 1
ATOM 797 N N . PRO A 1 104 ? -14.242 32.906 23.516 1 97 104 PRO A N 1
ATOM 798 C CA . PRO A 1 104 ? -13.117 33.844 23.328 1 97 104 PRO A CA 1
ATOM 799 C C . PRO A 1 104 ? -11.773 33.219 23.719 1 97 104 PRO A C 1
ATOM 801 O O . PRO A 1 104 ? -11.711 32.375 24.625 1 97 104 PRO A O 1
ATOM 804 N N . SER A 1 105 ? -10.797 33.531 23.094 1 96.81 105 SER A N 1
ATOM 805 C CA . SER A 1 105 ? -9.445 33.156 23.5 1 96.81 105 SER A CA 1
ATOM 806 C C . SER A 1 105 ? -8.914 34.125 24.578 1 96.81 105 SER A C 1
ATOM 808 O O . SER A 1 105 ? -9.445 35.219 24.766 1 96.81 105 SER A O 1
ATOM 810 N N . LEU A 1 106 ? -7.957 33.719 25.359 1 96.69 106 LEU A N 1
ATOM 811 C CA . LEU A 1 106 ? -7.332 34.5 26.406 1 96.69 106 LEU A CA 1
ATOM 812 C C . LEU A 1 106 ? -5.816 34.344 26.391 1 96.69 106 LEU A C 1
ATOM 814 O O . LEU A 1 106 ? -5.312 33.219 26.281 1 96.69 106 LEU A O 1
ATOM 818 N N . ALA A 1 107 ? -5.098 35.438 26.406 1 95.62 107 ALA A N 1
ATOM 819 C CA . ALA A 1 107 ? -3.637 35.406 26.469 1 95.62 107 ALA A CA 1
ATOM 820 C C . ALA A 1 107 ? -3.09 36.531 27.359 1 95.62 107 ALA A C 1
ATOM 822 O O . ALA A 1 107 ? -3.711 37.562 27.484 1 95.62 107 ALA A O 1
ATOM 823 N N . LEU A 1 108 ? -2.004 36.344 28.016 1 95.12 108 LEU A N 1
ATOM 824 C CA . LEU A 1 108 ? -1.19 37.344 28.672 1 95.12 108 LEU A CA 1
ATOM 825 C C . LEU A 1 108 ? -0.053 37.812 27.781 1 95.12 108 LEU A C 1
ATOM 827 O O . LEU A 1 108 ? 0.75 37 27.312 1 95.12 108 LEU A O 1
ATOM 831 N N . ALA A 1 109 ? -0.003 39.125 27.453 1 93 109 ALA A N 1
ATOM 832 C CA . ALA A 1 109 ? 0.952 39.562 26.438 1 93 109 ALA A CA 1
ATOM 833 C C . ALA A 1 109 ? 1.704 40.812 26.922 1 93 109 ALA A C 1
ATOM 835 O O . ALA A 1 109 ? 1.649 41.875 26.297 1 93 109 ALA A O 1
ATOM 836 N N . PRO A 1 110 ? 2.49 40.719 28 1 92.94 110 PRO A N 1
ATOM 837 C CA . PRO A 1 110 ? 3.299 41.875 28.406 1 92.94 110 PRO A CA 1
ATOM 838 C C . PRO A 1 110 ? 4.258 42.344 27.312 1 92.94 110 PRO A C 1
ATOM 840 O O . PRO A 1 110 ? 4.809 41.5 26.578 1 92.94 110 PRO A O 1
ATOM 843 N N . GLN A 1 111 ? 4.395 43.656 27.234 1 94.19 111 GLN A N 1
ATOM 844 C CA . GLN A 1 111 ? 5.273 44.25 26.234 1 94.19 111 GLN A CA 1
ATOM 845 C C . GLN A 1 111 ? 5.98 45.469 26.766 1 94.19 111 GLN A C 1
ATOM 847 O O . GLN A 1 111 ? 5.418 46.219 27.578 1 94.19 111 GLN A O 1
ATOM 852 N N . GLY A 1 112 ? 7.273 45.688 26.422 1 93.5 112 GLY A N 1
ATOM 853 C CA . GLY A 1 112 ? 8.07 46.906 26.672 1 93.5 112 GLY A CA 1
ATOM 854 C C . GLY A 1 112 ? 8.602 47.531 25.391 1 93.5 112 GLY A C 1
ATOM 855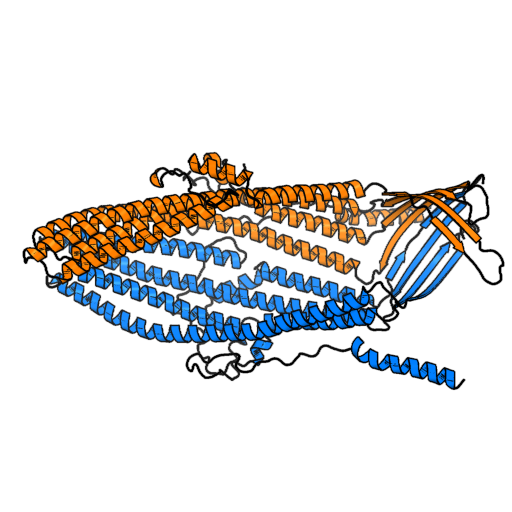 O O . GLY A 1 112 ? 8.984 46.812 24.453 1 93.5 112 GLY A O 1
ATOM 856 N N . THR A 1 113 ? 8.508 48.844 25.344 1 92.81 113 THR A N 1
ATOM 857 C CA . THR A 1 113 ? 8.969 49.562 24.172 1 92.81 113 THR A CA 1
ATOM 858 C C . THR A 1 113 ? 9.938 50.688 24.578 1 92.81 113 THR A C 1
ATOM 860 O O . THR A 1 113 ? 9.711 51.375 25.547 1 92.81 113 THR A O 1
ATOM 863 N N . ILE A 1 114 ? 11.023 50.812 23.891 1 92.88 114 ILE A N 1
ATOM 864 C CA . ILE A 1 114 ? 11.945 51.938 23.984 1 92.88 114 ILE A CA 1
ATOM 865 C C . ILE A 1 114 ? 11.969 52.719 22.656 1 92.88 114 ILE A C 1
ATOM 867 O O . ILE A 1 114 ? 12.203 52.125 21.609 1 92.88 114 ILE A O 1
ATOM 871 N N . THR A 1 115 ? 11.68 53.938 22.703 1 89.88 115 THR A N 1
ATOM 872 C CA . THR A 1 115 ? 11.672 54.781 21.516 1 89.88 115 THR A CA 1
ATOM 873 C C . THR A 1 115 ? 12.609 55.969 21.672 1 89.88 115 THR A C 1
ATOM 875 O O . THR A 1 115 ? 12.586 56.656 22.703 1 89.88 115 THR A O 1
ATOM 878 N N . HIS A 1 116 ? 13.445 56.188 20.688 1 90.19 116 HIS A N 1
ATOM 879 C CA . HIS A 1 116 ? 14.312 57.375 20.609 1 90.19 116 HIS A CA 1
ATOM 880 C C . HIS A 1 116 ? 14.086 58.156 19.312 1 90.19 116 HIS A C 1
ATOM 882 O O . HIS A 1 116 ? 14.156 57.562 18.234 1 90.19 116 HIS A O 1
ATOM 888 N N . PHE A 1 117 ? 13.75 59.375 19.484 1 84.81 117 PHE A N 1
ATOM 889 C CA . PHE A 1 117 ? 13.477 60.219 18.328 1 84.81 117 PHE A CA 1
ATOM 890 C C . PHE A 1 117 ? 14.312 61.5 18.359 1 84.81 117 PHE A C 1
ATOM 892 O O . PHE A 1 117 ? 14.211 62.281 19.312 1 84.81 117 PHE A O 1
ATOM 899 N N . GLY A 1 118 ? 14.992 61.781 17.312 1 79.88 118 GLY A N 1
ATOM 900 C CA . GLY A 1 118 ? 15.734 63 17.109 1 79.88 118 GLY A CA 1
ATOM 901 C C . GLY A 1 118 ? 16.781 63.25 18.172 1 79.88 118 GLY A C 1
ATOM 902 O O . GLY A 1 118 ? 17.516 62.344 18.562 1 79.88 118 GLY A O 1
ATOM 903 N N . SER A 1 119 ? 16.938 64.688 18.406 1 69.5 119 SER A N 1
ATOM 904 C CA . SER A 1 119 ? 17.953 65.125 19.328 1 69.5 119 SER A CA 1
ATOM 905 C C . SER A 1 119 ? 17.469 65.062 20.781 1 69.5 119 SER A C 1
ATOM 907 O O . SER A 1 119 ? 18.141 65.625 21.688 1 69.5 119 SER A O 1
ATOM 909 N N . HIS A 1 120 ? 16.297 64.5 20.797 1 64 120 HIS A N 1
ATOM 910 C CA . HIS A 1 120 ? 15.836 64.438 22.172 1 64 120 HIS A CA 1
ATOM 911 C C . HIS A 1 120 ? 16.797 63.625 23.047 1 64 120 HIS A C 1
ATOM 913 O O . HIS A 1 120 ? 17.312 62.594 22.625 1 64 120 HIS A O 1
ATOM 919 N N . VAL A 1 121 ? 17.281 64.188 24.234 1 66.94 121 VAL A N 1
ATOM 920 C CA . VAL A 1 121 ? 18.328 63.656 25.109 1 66.94 121 VAL A CA 1
ATOM 921 C C . VAL A 1 121 ? 17.922 62.312 25.672 1 66.94 121 VAL A C 1
ATOM 923 O O . VAL A 1 121 ? 18.719 61.375 25.703 1 66.94 121 VAL A O 1
ATOM 926 N N . GLU A 1 122 ? 16.516 62.062 26.094 1 83.69 122 GLU A N 1
ATOM 927 C CA . GLU A 1 122 ? 16.25 60.781 26.75 1 83.69 122 GLU A CA 1
ATOM 928 C C . GLU A 1 122 ? 15.227 59.969 25.953 1 83.69 122 GLU A C 1
ATOM 930 O O . GLU A 1 122 ? 14.281 60.531 25.391 1 83.69 122 GLU A O 1
ATOM 935 N N . ALA A 1 123 ? 15.445 58.594 25.859 1 87.12 123 ALA A N 1
ATOM 936 C CA . ALA A 1 123 ? 14.523 57.688 25.219 1 87.12 123 ALA A CA 1
ATOM 937 C C . ALA A 1 123 ? 13.234 57.531 26.016 1 87.12 123 ALA A C 1
ATOM 939 O O . ALA A 1 123 ? 13.25 57.594 27.25 1 87.12 123 ALA A O 1
ATOM 940 N N . THR A 1 124 ? 12.141 57.5 25.359 1 86.81 124 THR A N 1
ATOM 941 C CA . THR A 1 124 ? 10.867 57.188 26 1 86.81 124 THR A CA 1
ATOM 942 C C . THR A 1 124 ? 10.75 55.688 26.266 1 86.81 124 THR A C 1
ATOM 944 O O . THR A 1 124 ? 10.977 54.875 25.359 1 86.81 124 THR A O 1
ATOM 947 N N . LYS A 1 125 ? 10.508 55.219 27.469 1 92.62 125 LYS A N 1
ATOM 948 C CA . LYS A 1 125 ? 10.297 53.812 27.859 1 92.62 125 LYS A CA 1
ATOM 949 C C . LYS A 1 125 ? 8.836 53.562 28.219 1 92.62 125 LYS A C 1
ATOM 951 O O . LYS A 1 125 ? 8.273 54.219 29.094 1 92.62 125 LYS A O 1
ATOM 956 N N . SER A 1 126 ? 8.25 52.75 27.562 1 92.31 126 SER A N 1
ATOM 957 C CA . SER A 1 126 ? 6.852 52.406 27.812 1 92.31 126 SER A CA 1
ATOM 958 C C . SER A 1 126 ? 6.684 50.906 28.031 1 92.31 126 SER A C 1
ATOM 960 O O . SER A 1 126 ? 7.465 50.094 27.516 1 92.31 126 SER A O 1
ATOM 962 N N . TYR A 1 127 ? 5.73 50.438 28.906 1 93.44 127 TYR A N 1
ATOM 963 C CA . TYR A 1 127 ? 5.41 49.031 29.109 1 93.44 127 TYR A CA 1
ATOM 964 C C . TYR A 1 127 ? 3.916 48.844 29.328 1 93.44 127 TYR A C 1
ATOM 966 O O . TYR A 1 127 ? 3.229 49.75 29.797 1 93.44 127 TYR A O 1
ATOM 974 N N . THR A 1 128 ? 3.42 47.781 28.891 1 93.25 128 THR A N 1
ATOM 975 C CA . THR A 1 128 ? 2.049 47.344 29.125 1 93.25 128 THR A CA 1
ATOM 976 C C . THR A 1 128 ? 2.018 45.875 29.562 1 93.25 128 THR A C 1
ATOM 978 O O . THR A 1 128 ? 2.793 45.062 29.062 1 93.25 128 THR A O 1
ATOM 981 N N . LEU A 1 129 ? 1.178 45.469 30.516 1 93.19 129 LEU A N 1
ATOM 982 C CA . LEU A 1 129 ? 0.929 44.125 31 1 93.19 129 LEU A CA 1
ATOM 983 C C . LEU A 1 129 ? -0.536 43.75 30.812 1 93.19 129 LEU A C 1
ATOM 985 O O . LEU A 1 129 ? -1.271 43.594 31.781 1 93.19 129 LEU A O 1
ATOM 989 N N . PRO A 1 130 ? -0.872 43.438 29.641 1 93.31 130 PRO A N 1
ATOM 990 C CA . PRO A 1 130 ? -2.289 43.219 29.359 1 93.31 130 PRO A CA 1
ATOM 991 C C . PRO A 1 130 ? -2.654 41.719 29.359 1 93.31 130 PRO A C 1
ATOM 993 O O . PRO A 1 130 ? -1.834 40.875 28.984 1 93.31 130 PRO A O 1
ATOM 996 N N . ILE A 1 131 ? -3.861 41.406 29.844 1 95.44 131 ILE A N 1
ATOM 997 C CA . ILE A 1 131 ? -4.574 40.188 29.469 1 95.44 131 ILE A CA 1
ATOM 998 C C . ILE A 1 131 ? -5.52 40.469 28.312 1 95.44 131 ILE A C 1
ATOM 1000 O O . ILE A 1 131 ? -6.355 41.375 28.391 1 95.44 131 ILE A O 1
ATOM 1004 N N . ALA A 1 132 ? -5.273 39.781 27.25 1 95.38 132 ALA A N 1
ATOM 1005 C CA . ALA A 1 132 ? -6.012 40.094 26.031 1 95.38 132 ALA A CA 1
ATOM 1006 C C . ALA A 1 132 ? -6.949 38.938 25.656 1 95.38 132 ALA A C 1
ATOM 1008 O O . ALA A 1 132 ? -6.602 37.75 25.844 1 95.38 132 ALA A O 1
ATOM 1009 N N . SER A 1 133 ? -8.164 39.281 25.25 1 96.06 133 SER A N 1
ATOM 1010 C CA . SER A 1 133 ? -9.172 38.312 24.812 1 96.06 133 SER A CA 1
ATOM 1011 C C . SER A 1 133 ? -9.648 38.656 23.391 1 96.06 133 SER A C 1
ATOM 1013 O O . SER A 1 133 ? -9.734 39.812 23.016 1 96.06 133 SER A O 1
ATOM 1015 N N . SER A 1 134 ? -9.789 37.656 22.578 1 96 134 SER A N 1
ATOM 1016 C CA . SER A 1 134 ? -10.344 37.781 21.234 1 96 134 SER A CA 1
ATOM 1017 C C . SER A 1 134 ? -11.484 36.781 21 1 96 134 SER A C 1
ATOM 1019 O O . SER A 1 134 ? -11.359 35.594 21.328 1 96 134 SER A O 1
ATOM 1021 N N . TRP A 1 135 ? -12.648 37.281 20.516 1 95.69 135 TRP A N 1
ATOM 1022 C CA . TRP A 1 135 ? -13.859 36.469 20.344 1 95.69 135 TRP A CA 1
ATOM 1023 C C . TRP A 1 135 ? -14.492 36.719 18.984 1 95.69 135 TRP A C 1
ATOM 1025 O O . TRP A 1 135 ? -14.68 37.875 18.578 1 95.69 135 TRP A O 1
ATOM 1035 N N . GLU A 1 136 ? -14.742 35.688 18.281 1 94.94 136 GLU A N 1
ATOM 1036 C CA . GLU A 1 136 ? -15.508 35.75 17.047 1 94.94 136 GLU A CA 1
ATOM 1037 C C . GLU A 1 136 ? -16.953 35.344 17.266 1 94.94 136 GLU A C 1
ATOM 1039 O O . GLU A 1 136 ? -17.219 34.219 17.734 1 94.94 136 GLU A O 1
ATOM 1044 N N . ILE A 1 137 ? -17.859 36.25 17 1 95.12 137 ILE A N 1
ATOM 1045 C CA . ILE A 1 137 ? -19.281 35.938 17.156 1 95.12 137 ILE A CA 1
ATOM 1046 C C . ILE A 1 137 ? -19.812 35.344 15.852 1 95.12 137 ILE A C 1
ATOM 1048 O O . ILE A 1 137 ? -19.656 35.938 14.781 1 95.12 137 ILE A O 1
ATOM 1052 N N . ASP A 1 138 ? -20.406 34.281 15.961 1 94 138 ASP A N 1
ATOM 1053 C CA . ASP A 1 138 ? -20.906 33.562 14.781 1 94 138 ASP A CA 1
ATOM 1054 C C . ASP A 1 138 ? -22.281 34.094 14.367 1 94 138 ASP A C 1
ATOM 1056 O O . ASP A 1 138 ? -23.297 33.5 14.695 1 94 138 ASP A O 1
ATOM 1060 N N . LEU A 1 139 ? -22.297 35 13.523 1 92.12 139 LEU A N 1
ATOM 1061 C CA . LEU A 1 139 ? -23.547 35.625 13.117 1 92.12 139 LEU A CA 1
ATOM 1062 C C . LEU A 1 139 ? -24.188 34.875 11.953 1 92.12 139 LEU A C 1
ATOM 1064 O O . LEU A 1 139 ? -25.406 34.781 11.859 1 92.12 139 LEU A O 1
ATOM 1068 N N . PHE A 1 140 ? -23.328 34.406 11.102 1 93.81 140 PHE A N 1
ATOM 1069 C CA . PHE A 1 140 ? -23.875 33.875 9.852 1 93.81 140 PHE A CA 1
ATOM 1070 C C . PHE A 1 140 ? -23.453 32.438 9.648 1 93.81 140 PHE A C 1
ATOM 1072 O O . PHE A 1 140 ? -23.359 31.953 8.516 1 93.81 140 PHE A O 1
ATOM 1079 N N . GLY A 1 141 ? -23.031 31.75 10.703 1 94.81 141 GLY A N 1
ATOM 1080 C CA . GLY A 1 141 ? -22.922 30.297 10.703 1 94.81 141 GLY A CA 1
ATOM 1081 C C . GLY A 1 141 ? -21.562 29.797 10.266 1 94.81 141 GLY A C 1
ATOM 1082 O O . GLY A 1 141 ? -21.406 28.625 9.945 1 94.81 141 GLY A O 1
ATOM 1083 N N . ASN A 1 142 ? -20.516 30.656 10.141 1 95.69 142 ASN A N 1
ATOM 1084 C CA . ASN A 1 142 ? -19.172 30.219 9.781 1 95.69 142 ASN A CA 1
ATOM 1085 C C . ASN A 1 142 ? -18.656 29.172 10.758 1 95.69 142 ASN A C 1
ATOM 1087 O O . ASN A 1 142 ? -18.234 28.078 10.352 1 95.69 142 ASN A O 1
ATOM 1091 N N . LEU A 1 143 ? -18.719 29.422 12.078 1 96.88 143 LEU A N 1
ATOM 1092 C CA . LEU A 1 143 ? -18.234 28.5 13.102 1 96.88 143 LEU A CA 1
ATOM 1093 C C . LEU A 1 143 ? -19.125 27.281 13.203 1 96.88 143 LEU A C 1
ATOM 1095 O O . LEU A 1 143 ? -18.641 26.156 13.383 1 96.88 143 LEU A O 1
ATOM 1099 N N . ARG A 1 144 ? -20.438 27.5 13.102 1 97.25 144 ARG A N 1
ATOM 1100 C CA . ARG A 1 144 ? -21.375 26.375 13.148 1 97.25 144 ARG A CA 1
ATOM 1101 C C . ARG A 1 144 ? -21.078 25.375 12.039 1 97.25 144 ARG A C 1
ATOM 1103 O O . ARG A 1 144 ? -21 24.172 12.289 1 97.25 144 ARG A O 1
ATOM 1110 N N . ASN A 1 145 ? -20.953 25.906 10.82 1 97.88 145 ASN A N 1
ATOM 1111 C CA . ASN A 1 145 ? -20.703 25.031 9.68 1 97.88 145 ASN A CA 1
ATOM 1112 C C . ASN A 1 145 ? -19.359 24.328 9.789 1 97.88 145 ASN A C 1
ATOM 1114 O O . ASN A 1 145 ? -19.219 23.172 9.398 1 97.88 145 ASN A O 1
ATOM 1118 N N . ALA A 1 146 ? -18.328 25 10.281 1 97.75 146 ALA A N 1
ATOM 1119 C CA . ALA A 1 146 ? -17.047 24.375 10.531 1 97.75 146 ALA A CA 1
ATOM 1120 C C . ALA A 1 146 ? -17.188 23.219 11.516 1 97.75 146 ALA A C 1
ATOM 1122 O O . ALA A 1 146 ? -16.578 22.156 11.328 1 97.75 146 ALA A O 1
ATOM 1123 N N . LYS A 1 147 ? -17.938 23.406 12.641 1 98.19 147 LYS A N 1
ATOM 1124 C CA . LYS A 1 147 ? -18.172 22.359 13.641 1 98.19 147 LYS A CA 1
ATOM 1125 C C . LYS A 1 147 ? -18.906 21.172 13.031 1 98.19 147 LYS A C 1
ATOM 1127 O O . LYS A 1 147 ? -18.531 20.016 13.258 1 98.19 147 LYS A O 1
ATOM 1132 N N . LYS A 1 148 ? -19.938 21.516 12.266 1 98.44 148 LYS A N 1
ATOM 1133 C CA . LYS A 1 148 ? -20.719 20.453 11.641 1 98.44 148 LYS A CA 1
ATOM 1134 C C . LYS A 1 148 ? -19.859 19.656 10.656 1 98.44 148 LYS A C 1
ATOM 1136 O O . LYS A 1 148 ? -19.953 18.422 10.594 1 98.44 148 LYS A O 1
ATOM 1141 N N . ALA A 1 149 ? -19.031 20.344 9.82 1 98.5 149 ALA A N 1
ATOM 1142 C CA . ALA A 1 149 ? -18.109 19.672 8.914 1 98.5 149 ALA A CA 1
ATOM 1143 C C . ALA A 1 149 ? -17.172 18.734 9.68 1 98.5 149 ALA A C 1
ATOM 1145 O O . ALA A 1 149 ? -16.922 17.594 9.258 1 98.5 149 ALA A O 1
ATOM 1146 N N . ALA A 1 150 ? -16.641 19.188 10.812 1 98.5 150 ALA A N 1
ATOM 1147 C CA . ALA A 1 150 ? -15.758 18.375 11.648 1 98.5 150 ALA A CA 1
ATOM 1148 C C . ALA A 1 150 ? -16.484 17.156 12.195 1 98.5 150 ALA A C 1
ATOM 1150 O O . ALA A 1 150 ? -15.906 16.078 12.328 1 98.5 150 ALA A O 1
ATOM 1151 N N . GLN A 1 151 ? -17.766 17.375 12.602 1 98.62 151 GLN A N 1
ATOM 1152 C CA . GLN A 1 151 ? -18.578 16.266 13.086 1 98.62 151 GLN A CA 1
ATOM 1153 C C . GLN A 1 151 ? -18.734 15.188 12.023 1 98.62 151 GLN A C 1
ATOM 1155 O O . GLN A 1 151 ? -18.594 14 12.312 1 98.62 151 GLN A O 1
ATOM 1160 N N . MET A 1 152 ? -18.984 15.586 10.781 1 98.69 152 MET A N 1
ATOM 1161 C CA . MET A 1 152 ? -19.125 14.625 9.688 1 98.69 152 MET A CA 1
ATOM 1162 C C . MET A 1 152 ? -17.797 13.906 9.445 1 98.69 152 MET A C 1
ATOM 1164 O O . MET A 1 152 ? -17.781 12.703 9.164 1 98.69 152 MET A O 1
ATOM 1168 N N . ALA A 1 153 ? -16.719 14.648 9.539 1 98.56 153 ALA A N 1
ATOM 1169 C CA . ALA A 1 153 ? -15.391 14.039 9.375 1 98.56 153 ALA A CA 1
ATOM 1170 C C . ALA A 1 153 ? -15.141 12.977 10.438 1 98.56 153 ALA A C 1
ATOM 1172 O O . ALA A 1 153 ? -14.547 11.93 10.156 1 98.56 153 ALA A O 1
ATOM 1173 N N . MET A 1 154 ? -15.555 13.195 11.703 1 98.5 154 MET A N 1
ATOM 1174 C CA . MET A 1 154 ? -15.391 12.227 12.789 1 98.5 154 MET A CA 1
ATOM 1175 C C . MET A 1 154 ? -16.188 10.953 12.508 1 98.5 154 MET A C 1
ATOM 1177 O O . MET A 1 154 ? -15.664 9.852 12.656 1 98.5 154 MET A O 1
ATOM 1181 N N . ILE A 1 155 ? -17.438 11.109 12.07 1 98.5 155 ILE A N 1
ATOM 1182 C CA . ILE A 1 155 ? -18.25 9.953 11.734 1 98.5 155 ILE A CA 1
ATOM 1183 C C . ILE A 1 155 ? -17.625 9.188 10.57 1 98.5 155 ILE A C 1
ATOM 1185 O O . ILE A 1 155 ? -17.609 7.953 10.562 1 98.5 155 ILE A O 1
ATOM 1189 N N . GLN A 1 156 ? -17.062 9.906 9.555 1 98.31 156 GLN A N 1
ATOM 1190 C CA . GLN A 1 156 ? -16.359 9.289 8.438 1 98.31 156 GLN A CA 1
ATOM 1191 C C . GLN A 1 156 ? -15.227 8.391 8.922 1 98.31 156 GLN A C 1
ATOM 1193 O O . GLN A 1 156 ? -15.055 7.281 8.422 1 98.31 156 GLN A O 1
ATOM 1198 N N . MET A 1 157 ? -14.484 8.867 9.906 1 98.44 157 MET A N 1
ATOM 1199 C CA . MET A 1 157 ? -13.367 8.086 10.414 1 98.44 157 MET A CA 1
ATOM 1200 C C . MET A 1 157 ? -13.852 6.859 11.18 1 98.44 157 MET A C 1
ATOM 1202 O O . MET A 1 157 ? -13.203 5.812 11.164 1 98.44 157 MET A O 1
ATOM 1206 N N . GLN A 1 158 ? -15.008 7.004 11.906 1 98.12 158 GLN A N 1
ATOM 1207 C CA . GLN A 1 158 ? -15.609 5.844 12.547 1 98.12 158 GLN A CA 1
ATOM 1208 C C . GLN A 1 158 ? -15.992 4.781 11.523 1 98.12 158 GLN A C 1
ATOM 1210 O O . GLN A 1 158 ? -15.719 3.594 11.727 1 98.12 158 GLN A O 1
ATOM 1215 N N . ASP A 1 159 ? -16.578 5.223 10.438 1 97.81 159 ASP A N 1
ATOM 1216 C CA . ASP A 1 159 ? -16.938 4.316 9.352 1 97.81 159 ASP A CA 1
ATOM 1217 C C . ASP A 1 159 ? -15.695 3.666 8.75 1 97.81 159 ASP A C 1
ATOM 1219 O O . ASP A 1 159 ? -15.695 2.473 8.445 1 97.81 159 ASP A O 1
ATOM 1223 N N . TYR A 1 160 ? -14.656 4.395 8.57 1 97.56 160 TYR A N 1
ATOM 1224 C CA . TYR A 1 160 ? -13.414 3.879 8.008 1 97.56 160 TYR A CA 1
ATOM 1225 C C . TYR A 1 160 ? -12.836 2.768 8.875 1 97.56 160 TYR A C 1
ATOM 1227 O O . TYR A 1 160 ? -12.336 1.766 8.359 1 97.56 160 TYR A O 1
ATOM 1235 N N . LYS A 1 161 ? -12.867 2.938 10.18 1 98.06 161 LYS A N 1
ATOM 1236 C CA . LYS A 1 161 ? -12.375 1.888 11.062 1 98.06 161 LYS A CA 1
ATOM 1237 C C . LYS A 1 161 ? -13.156 0.594 10.875 1 98.06 161 LYS A C 1
ATOM 1239 O O . LYS A 1 161 ? -12.578 -0.491 10.82 1 98.06 161 LYS A O 1
ATOM 1244 N N . VAL A 1 162 ? -14.5 0.73 10.781 1 97.69 162 VAL A N 1
ATOM 1245 C CA . VAL A 1 162 ? -15.344 -0.443 10.57 1 97.69 162 VAL A CA 1
ATOM 1246 C C . VAL A 1 162 ? -14.992 -1.104 9.242 1 97.69 162 VAL A C 1
ATOM 1248 O O . VAL A 1 162 ? -14.906 -2.332 9.156 1 97.69 162 VAL A O 1
ATOM 1251 N N . ALA A 1 163 ? -14.805 -0.323 8.18 1 97.25 163 ALA A N 1
ATOM 1252 C CA . ALA A 1 163 ? -14.422 -0.854 6.875 1 97.25 163 ALA A CA 1
ATOM 1253 C C . ALA A 1 163 ? -13.094 -1.602 6.953 1 97.25 163 ALA A C 1
ATOM 1255 O O . ALA A 1 163 ? -12.938 -2.66 6.34 1 97.25 163 ALA A O 1
ATOM 1256 N N . VAL A 1 164 ? -12.156 -1.048 7.703 1 97.62 164 VAL A N 1
ATOM 1257 C CA . VAL A 1 164 ? -10.867 -1.698 7.887 1 97.62 164 VAL A CA 1
ATOM 1258 C C . VAL A 1 164 ? -11.055 -3.031 8.609 1 97.62 164 VAL A C 1
ATOM 1260 O O . VAL A 1 164 ? -10.461 -4.043 8.219 1 97.62 164 VAL A O 1
ATOM 1263 N N . GLN A 1 165 ? -11.859 -3.014 9.617 1 97.81 165 GLN A N 1
ATOM 1264 C CA . GLN A 1 165 ? -12.141 -4.23 10.375 1 97.81 165 GLN A CA 1
ATOM 1265 C C . GLN A 1 165 ? -12.727 -5.316 9.477 1 97.81 165 GLN A C 1
ATOM 1267 O O . GLN A 1 165 ? -12.266 -6.461 9.492 1 97.81 165 GLN A O 1
ATOM 1272 N N . THR A 1 166 ? -13.727 -4.949 8.695 1 97.12 166 THR A N 1
ATOM 1273 C CA . THR A 1 166 ? -14.359 -5.883 7.77 1 97.12 166 THR A CA 1
ATOM 1274 C C . THR A 1 166 ? -13.344 -6.449 6.789 1 97.12 166 THR A C 1
ATOM 1276 O O . THR A 1 166 ? -13.289 -7.66 6.57 1 97.12 166 THR A O 1
ATOM 1279 N N . ARG A 1 167 ? -12.539 -5.602 6.254 1 97.56 167 ARG A N 1
ATOM 1280 C CA . ARG A 1 167 ? -11.523 -6.016 5.297 1 97.56 167 ARG A CA 1
ATOM 1281 C C . ARG A 1 167 ? -10.531 -6.988 5.934 1 97.56 167 ARG A C 1
ATOM 1283 O O . ARG A 1 167 ? -10.172 -8 5.328 1 97.56 167 ARG A O 1
ATOM 1290 N N . LEU A 1 168 ? -10.117 -6.719 7.164 1 98.12 168 LEU A N 1
ATOM 1291 C CA . LEU A 1 168 ? -9.156 -7.566 7.855 1 98.12 168 LEU A CA 1
ATOM 1292 C C . LEU A 1 168 ? -9.742 -8.945 8.133 1 98.12 168 LEU A C 1
ATOM 1294 O O . LEU A 1 168 ? -9.078 -9.961 7.91 1 98.12 168 LEU A O 1
ATOM 1298 N N . ILE A 1 169 ? -10.977 -8.945 8.578 1 98.44 169 ILE A N 1
ATOM 1299 C CA . ILE A 1 169 ? -11.641 -10.211 8.883 1 98.44 169 ILE A CA 1
ATOM 1300 C C . ILE A 1 169 ? -11.695 -11.078 7.625 1 98.44 169 ILE A C 1
ATOM 1302 O O . ILE A 1 169 ? -11.312 -12.25 7.656 1 98.44 169 ILE A O 1
ATOM 1306 N N . CYS A 1 170 ? -12.078 -10.5 6.516 1 98.12 170 CYS A N 1
ATOM 1307 C CA . CYS A 1 170 ? -12.25 -11.25 5.273 1 98.12 170 CYS A CA 1
ATOM 1308 C C . CYS A 1 170 ? -10.906 -11.641 4.684 1 98.12 170 CYS A C 1
ATOM 1310 O O . CYS A 1 170 ? -10.766 -12.734 4.121 1 98.12 170 CYS A O 1
ATOM 1312 N N . ASN A 1 171 ? -9.906 -10.789 4.816 1 98.19 171 ASN A N 1
ATOM 1313 C CA . ASN A 1 171 ? -8.562 -11.125 4.355 1 98.19 171 ASN A CA 1
ATOM 1314 C C . ASN A 1 171 ? -7.98 -12.305 5.133 1 98.19 171 ASN A C 1
ATOM 1316 O O . ASN A 1 171 ? -7.387 -13.211 4.547 1 98.19 171 ASN A O 1
ATOM 1320 N N . VAL A 1 172 ? -8.164 -12.258 6.438 1 98.69 172 VAL A N 1
ATOM 1321 C CA . VAL A 1 172 ? -7.699 -13.352 7.281 1 98.69 172 VAL A CA 1
ATOM 1322 C C . VAL A 1 172 ? -8.406 -14.648 6.891 1 98.69 172 VAL A C 1
ATOM 1324 O O . VAL A 1 172 ? -7.766 -15.688 6.734 1 98.69 172 VAL A O 1
ATOM 1327 N N . ALA A 1 173 ? -9.711 -14.57 6.707 1 98.56 173 ALA A N 1
ATOM 1328 C CA . ALA A 1 173 ? -10.469 -15.758 6.324 1 98.56 173 ALA A CA 1
ATOM 1329 C C . ALA A 1 173 ? -9.953 -16.344 5.012 1 98.56 173 ALA A C 1
ATOM 1331 O O . ALA A 1 173 ? -9.703 -17.547 4.914 1 98.56 173 ALA A O 1
ATOM 1332 N N . ASN A 1 174 ? -9.734 -15.5 4.023 1 98.19 174 ASN A N 1
ATOM 1333 C CA . ASN A 1 174 ? -9.258 -15.953 2.721 1 98.19 174 ASN A CA 1
ATOM 1334 C C . ASN A 1 174 ? -7.879 -16.594 2.82 1 98.19 174 ASN A C 1
ATOM 1336 O O . ASN A 1 174 ? -7.625 -17.641 2.201 1 98.19 174 ASN A O 1
ATOM 1340 N N . LEU A 1 175 ? -7.004 -16.016 3.592 1 98.56 175 LEU A N 1
ATOM 1341 C CA . LEU A 1 175 ? -5.668 -16.578 3.746 1 98.56 175 LEU A CA 1
ATOM 1342 C C . LEU A 1 175 ? -5.719 -17.891 4.52 1 98.56 175 LEU A C 1
ATOM 1344 O O . LEU A 1 175 ? -4.961 -18.828 4.223 1 98.56 175 LEU A O 1
ATOM 1348 N N . TYR A 1 176 ? -6.613 -17.953 5.496 1 98.62 176 TYR A N 1
ATOM 1349 C CA . TYR A 1 176 ? -6.793 -19.188 6.254 1 98.62 176 TYR A CA 1
ATOM 1350 C C . TYR A 1 176 ? -7.285 -20.312 5.355 1 98.62 176 TYR A C 1
ATOM 1352 O O . TYR A 1 176 ? -6.742 -21.422 5.383 1 98.62 176 TYR A O 1
ATOM 1360 N N . TYR A 1 177 ? -8.258 -20.016 4.535 1 98.62 177 TYR A N 1
ATOM 1361 C CA . TYR A 1 177 ? -8.789 -21.031 3.625 1 98.62 177 TYR A CA 1
ATOM 1362 C C . TYR A 1 177 ? -7.77 -21.391 2.551 1 98.62 177 TYR A C 1
ATOM 1364 O O . TYR A 1 177 ? -7.738 -22.516 2.062 1 98.62 177 TYR A O 1
ATOM 1372 N N . THR A 1 178 ? -6.91 -20.438 2.184 1 98.69 178 THR A N 1
ATOM 1373 C CA . THR A 1 178 ? -5.789 -20.766 1.307 1 98.69 178 THR A CA 1
ATOM 1374 C C . THR A 1 178 ? -4.906 -21.844 1.934 1 98.69 178 THR A C 1
ATOM 1376 O O . THR A 1 178 ? -4.508 -22.797 1.264 1 98.69 178 THR A O 1
ATOM 1379 N N . LEU A 1 179 ? -4.652 -21.734 3.24 1 98.62 179 LEU A N 1
ATOM 1380 C CA . LEU A 1 179 ? -3.855 -22.734 3.947 1 98.62 179 LEU A CA 1
ATOM 1381 C C . LEU A 1 179 ? -4.543 -24.094 3.936 1 98.62 179 LEU A C 1
ATOM 1383 O O . LEU A 1 179 ? -3.898 -25.109 3.715 1 98.62 179 LEU A O 1
ATOM 1387 N N . LEU A 1 180 ? -5.844 -24.062 4.117 1 98.69 180 LEU A N 1
ATOM 1388 C CA . LEU A 1 180 ? -6.582 -25.312 4.121 1 98.69 180 LEU A CA 1
ATOM 1389 C C . LEU A 1 180 ? -6.578 -25.953 2.734 1 98.69 180 LEU A C 1
ATOM 1391 O O . LEU A 1 180 ? -6.477 -27.172 2.609 1 98.69 180 LEU A O 1
ATOM 1395 N N . MET A 1 181 ? -6.723 -25.094 1.705 1 98.62 181 MET A N 1
ATOM 1396 C CA . MET A 1 181 ? -6.625 -25.578 0.332 1 98.62 181 MET A CA 1
ATOM 1397 C C . MET A 1 181 ? -5.27 -26.219 0.08 1 98.62 181 MET A C 1
ATOM 1399 O O . MET A 1 181 ? -5.191 -27.328 -0.471 1 98.62 181 MET A O 1
ATOM 1403 N N . LEU A 1 182 ? -4.199 -25.578 0.551 1 98.69 182 LEU A N 1
ATOM 1404 C CA . LEU A 1 182 ? -2.848 -26.094 0.362 1 98.69 182 LEU A CA 1
ATOM 1405 C C . LEU A 1 182 ? -2.652 -27.406 1.12 1 98.69 182 LEU A C 1
ATOM 1407 O O . LEU A 1 182 ? -1.991 -28.312 0.626 1 98.69 182 LEU A O 1
ATOM 1411 N N . ASP A 1 183 ? -3.262 -27.547 2.26 1 98.56 183 ASP A N 1
ATOM 1412 C CA . ASP A 1 183 ? -3.191 -28.781 3.025 1 98.56 183 ASP A CA 1
ATOM 1413 C C . ASP A 1 183 ? -3.873 -29.922 2.281 1 98.56 183 ASP A C 1
ATOM 1415 O O . ASP A 1 183 ? -3.344 -31.031 2.223 1 98.56 183 ASP A O 1
ATOM 1419 N N . ARG A 1 184 ? -5.059 -29.625 1.711 1 98.62 184 ARG A N 1
ATOM 1420 C CA . ARG A 1 184 ? -5.766 -30.641 0.944 1 98.62 184 ARG A CA 1
ATOM 1421 C C . ARG A 1 184 ? -4.988 -31.031 -0.31 1 98.62 184 ARG A C 1
ATOM 1423 O O . ARG A 1 184 ? -4.922 -32.219 -0.668 1 98.62 184 ARG A O 1
ATOM 1430 N N . GLN A 1 185 ? -4.395 -30.094 -0.93 1 98.5 185 GLN A N 1
ATOM 1431 C CA . GLN A 1 185 ? -3.555 -30.375 -2.09 1 98.5 185 GLN A CA 1
ATOM 1432 C C . GLN A 1 185 ? -2.342 -31.203 -1.699 1 98.5 185 GLN A C 1
ATOM 1434 O O . GLN A 1 185 ? -1.946 -32.125 -2.432 1 98.5 185 GLN A O 1
ATOM 1439 N N . LYS A 1 186 ? -1.776 -30.875 -0.553 1 98.44 186 LYS A N 1
ATOM 1440 C CA . LYS A 1 186 ? -0.652 -31.656 -0.053 1 98.44 186 LYS A CA 1
ATOM 1441 C C . LYS A 1 186 ? -1.042 -33.125 0.126 1 98.44 186 LYS A C 1
ATOM 1443 O O . LYS A 1 186 ? -0.288 -34.031 -0.25 1 98.44 186 LYS A O 1
ATOM 1448 N N . GLN A 1 187 ? -2.211 -33.375 0.591 1 98.31 187 GLN A N 1
ATOM 1449 C CA . GLN A 1 187 ? -2.697 -34.75 0.775 1 98.31 187 GLN A CA 1
ATOM 1450 C C . GLN A 1 187 ? -2.863 -35.469 -0.566 1 98.31 187 GLN A C 1
ATOM 1452 O O . GLN A 1 187 ? -2.43 -36.594 -0.728 1 98.31 187 GLN A O 1
ATOM 1457 N N . ILE A 1 188 ? -3.475 -34.75 -1.502 1 98.31 188 ILE A N 1
ATOM 1458 C CA . ILE A 1 188 ? -3.709 -35.312 -2.828 1 98.31 188 ILE A CA 1
ATOM 1459 C C . ILE A 1 188 ? -2.375 -35.656 -3.49 1 98.31 188 ILE A C 1
ATOM 1461 O O . ILE A 1 188 ? -2.213 -36.719 -4.062 1 98.31 188 ILE A O 1
ATOM 1465 N N . ILE A 1 189 ? -1.466 -34.781 -3.385 1 98.25 189 ILE A N 1
ATOM 1466 C CA . ILE A 1 189 ? -0.161 -34.938 -4.016 1 98.25 189 ILE A CA 1
ATOM 1467 C C . ILE A 1 189 ? 0.604 -36.062 -3.332 1 98.25 189 ILE A C 1
ATOM 1469 O O . ILE A 1 189 ? 1.285 -36.844 -3.994 1 98.25 189 ILE A O 1
ATOM 1473 N N . THR A 1 190 ? 0.492 -36.188 -2.006 1 97.88 190 THR A N 1
ATOM 1474 C CA . THR A 1 190 ? 1.12 -37.281 -1.264 1 97.88 190 THR A CA 1
ATOM 1475 C C . THR A 1 190 ? 0.557 -38.625 -1.702 1 97.88 190 THR A C 1
ATOM 1477 O O . THR A 1 190 ? 1.312 -39.562 -1.952 1 97.88 190 THR A O 1
ATOM 1480 N N . ASP A 1 191 ? -0.743 -38.688 -1.828 1 97.69 191 ASP A N 1
ATOM 1481 C CA . ASP A 1 191 ? -1.387 -39.938 -2.307 1 97.69 191 ASP A CA 1
ATOM 1482 C C . ASP A 1 191 ? -0.943 -40.25 -3.729 1 97.69 191 ASP A C 1
ATOM 1484 O O . ASP A 1 191 ? -0.669 -41.406 -4.043 1 97.69 191 ASP A O 1
ATOM 1488 N N . MET A 1 192 ? -0.874 -39.219 -4.52 1 97.44 192 MET A N 1
ATOM 1489 C CA . MET A 1 192 ? -0.469 -39.438 -5.902 1 97.44 192 MET A CA 1
ATOM 1490 C C . MET A 1 192 ? 0.99 -39.875 -5.98 1 97.44 192 MET A C 1
ATOM 1492 O O . MET A 1 192 ? 1.357 -40.656 -6.84 1 97.44 192 MET A O 1
ATOM 1496 N N . ALA A 1 193 ? 1.834 -39.344 -5.098 1 97.5 193 ALA A N 1
ATOM 1497 C CA . ALA A 1 193 ? 3.23 -39.781 -5.043 1 97.5 193 ALA A CA 1
ATOM 1498 C C . ALA A 1 193 ? 3.336 -41.281 -4.723 1 97.5 193 ALA A C 1
ATOM 1500 O O . ALA A 1 193 ? 4.133 -42 -5.328 1 97.5 193 ALA A O 1
ATOM 1501 N N . ALA A 1 194 ? 2.525 -41.75 -3.85 1 97.19 194 ALA A N 1
ATOM 1502 C CA . ALA A 1 194 ? 2.508 -43.156 -3.514 1 97.19 194 ALA A CA 1
ATOM 1503 C C . ALA A 1 194 ? 2.033 -44 -4.699 1 97.19 194 ALA A C 1
ATOM 1505 O O . ALA A 1 194 ? 2.613 -45.062 -5 1 97.19 194 ALA A O 1
ATOM 1506 N N . LEU A 1 195 ? 0.998 -43.5 -5.34 1 96.31 195 LEU A N 1
ATOM 1507 C CA . LEU A 1 195 ? 0.438 -44.188 -6.484 1 96.31 195 LEU A CA 1
ATOM 1508 C C . LEU A 1 195 ? 1.45 -44.281 -7.621 1 96.31 195 LEU A C 1
ATOM 1510 O O . LEU A 1 195 ? 1.637 -45.344 -8.219 1 96.31 195 LEU A O 1
ATOM 1514 N N . THR A 1 196 ? 2.088 -43.188 -7.941 1 97.12 196 THR A N 1
ATOM 1515 C CA . THR A 1 196 ? 3.049 -43.156 -9.039 1 97.12 196 THR A CA 1
ATOM 1516 C C . THR A 1 196 ? 4.297 -43.969 -8.688 1 97.12 196 THR A C 1
ATOM 1518 O O . THR A 1 196 ? 4.914 -44.594 -9.562 1 97.12 196 THR A O 1
ATOM 1521 N N . LYS A 1 197 ? 4.695 -44 -7.395 1 97.56 197 LYS A N 1
ATOM 1522 C CA . LYS A 1 197 ? 5.809 -44.844 -6.965 1 97.56 197 LYS A CA 1
ATOM 1523 C C . LYS A 1 197 ? 5.48 -46.312 -7.137 1 97.56 197 LYS A C 1
ATOM 1525 O O . LYS A 1 197 ? 6.312 -47.094 -7.613 1 97.56 197 LYS A O 1
ATOM 1530 N N . ASN A 1 198 ? 4.305 -46.719 -6.781 1 96.25 198 ASN A N 1
ATOM 1531 C CA . ASN A 1 198 ? 3.857 -48.094 -6.977 1 96.25 198 ASN A CA 1
ATOM 1532 C C . ASN A 1 198 ? 3.859 -48.5 -8.453 1 96.25 198 ASN A C 1
ATOM 1534 O O . ASN A 1 198 ? 4.293 -49.594 -8.812 1 96.25 198 ASN A O 1
ATOM 1538 N N . THR A 1 199 ? 3.338 -47.562 -9.258 1 95.56 199 THR A N 1
ATOM 1539 C CA . THR A 1 199 ? 3.322 -47.812 -10.695 1 95.56 199 THR A CA 1
ATOM 1540 C C . THR A 1 199 ? 4.738 -48 -11.227 1 95.56 199 THR A C 1
ATOM 1542 O O . THR A 1 199 ? 4.988 -48.906 -12.031 1 95.56 199 THR A O 1
ATOM 1545 N N . TRP A 1 200 ? 5.66 -47.188 -10.758 1 96.25 200 TRP A N 1
ATOM 1546 C CA . TRP A 1 200 ? 7.066 -47.312 -11.117 1 96.25 200 TRP A CA 1
ATOM 1547 C C . TRP A 1 200 ? 7.598 -48.688 -10.711 1 96.25 200 TRP A C 1
ATOM 1549 O O . TRP A 1 200 ? 8.219 -49.406 -11.516 1 96.25 200 TRP A O 1
ATOM 1559 N N . ASP A 1 201 ? 7.336 -49.188 -9.523 1 96.31 201 ASP A N 1
ATOM 1560 C CA . ASP A 1 201 ? 7.812 -50.469 -9 1 96.31 201 ASP A CA 1
ATOM 1561 C C . ASP A 1 201 ? 7.258 -51.625 -9.82 1 96.31 201 ASP A C 1
ATOM 1563 O O . ASP A 1 201 ? 7.988 -52.562 -10.156 1 96.31 201 ASP A O 1
ATOM 1567 N N . ILE A 1 202 ? 6.016 -51.531 -10.148 1 94.12 202 ILE A N 1
ATOM 1568 C CA . ILE A 1 202 ? 5.367 -52.594 -10.914 1 94.12 202 ILE A CA 1
ATOM 1569 C C . ILE A 1 202 ? 5.98 -52.656 -12.305 1 94.12 202 ILE A C 1
ATOM 1571 O O . ILE A 1 202 ? 6.293 -53.75 -12.797 1 94.12 202 ILE A O 1
ATOM 1575 N N . MET A 1 203 ? 6.16 -51.5 -12.938 1 94.75 203 MET A N 1
ATOM 1576 C CA . MET A 1 203 ? 6.703 -51.5 -14.289 1 94.75 203 MET A CA 1
ATOM 1577 C C . MET A 1 203 ? 8.156 -51.969 -14.297 1 94.75 203 MET A C 1
ATOM 1579 O O . MET A 1 203 ? 8.602 -52.594 -15.242 1 94.75 203 MET A O 1
ATOM 1583 N N . GLN A 1 204 ? 8.867 -51.688 -13.195 1 95.5 204 GLN A N 1
ATOM 1584 C CA . GLN A 1 204 ? 10.227 -52.188 -13.039 1 95.5 204 GLN A CA 1
ATOM 1585 C C . GLN A 1 204 ? 10.234 -53.719 -12.922 1 95.5 204 GLN A C 1
ATOM 1587 O O . GLN A 1 204 ? 11.039 -54.375 -13.562 1 95.5 204 GLN A O 1
ATOM 1592 N N . LEU A 1 205 ? 9.328 -54.25 -12.188 1 93.62 205 LEU A N 1
ATOM 1593 C CA . LEU A 1 205 ? 9.219 -55.688 -12.008 1 93.62 205 LEU A CA 1
ATOM 1594 C C . LEU A 1 205 ? 8.859 -56.375 -13.328 1 93.62 205 LEU A C 1
ATOM 1596 O O . LEU A 1 205 ? 9.422 -57.406 -13.664 1 93.62 205 LEU A O 1
ATOM 1600 N N . GLN A 1 206 ? 7.938 -55.812 -14.047 1 92.56 206 GLN A N 1
ATOM 1601 C CA . GLN A 1 206 ? 7.531 -56.375 -15.336 1 92.56 206 GLN A CA 1
ATOM 1602 C C . GLN A 1 206 ? 8.688 -56.375 -16.328 1 92.56 206 GLN A C 1
ATOM 1604 O O . GLN A 1 206 ? 8.844 -57.312 -17.109 1 92.56 206 GLN A O 1
ATOM 1609 N N . MET A 1 207 ? 9.43 -55.312 -16.297 1 93.19 207 MET A N 1
ATOM 1610 C CA . MET A 1 207 ? 10.594 -55.25 -17.172 1 93.19 207 MET A CA 1
ATOM 1611 C C . MET A 1 207 ? 11.602 -56.344 -16.812 1 93.19 207 MET A C 1
ATOM 1613 O O . MET A 1 207 ? 12.156 -57 -17.703 1 93.19 207 MET A O 1
ATOM 1617 N N . ASP A 1 208 ? 11.805 -56.562 -15.578 1 94.38 208 ASP A N 1
ATOM 1618 C CA . ASP A 1 208 ? 12.742 -57.594 -15.117 1 94.38 208 ASP A CA 1
ATOM 1619 C C . ASP A 1 208 ? 12.305 -59 -15.555 1 94.38 208 ASP A C 1
ATOM 1621 O O . ASP A 1 208 ? 13.141 -59.875 -15.766 1 94.38 208 ASP A O 1
ATOM 1625 N N . TYR A 1 209 ? 11.023 -59.125 -15.773 1 92.06 209 TYR A N 1
ATOM 1626 C CA . TYR A 1 209 ? 10.484 -60.406 -16.203 1 92.06 209 TYR A CA 1
ATOM 1627 C C . TYR A 1 209 ? 10.289 -60.438 -17.719 1 92.06 209 TYR A C 1
ATOM 1629 O O . TYR A 1 209 ? 9.703 -61.375 -18.25 1 92.06 209 TYR A O 1
ATOM 1637 N N . GLY A 1 210 ? 10.641 -59.438 -18.375 1 89.94 210 GLY A N 1
ATOM 1638 C CA . GLY A 1 210 ? 10.602 -59.375 -19.828 1 89.94 210 GLY A CA 1
ATOM 1639 C C . GLY A 1 210 ? 9.227 -59.062 -20.375 1 89.94 210 GLY A C 1
ATOM 1640 O O . GLY A 1 210 ? 8.945 -59.312 -21.547 1 89.94 210 GLY A O 1
ATOM 1641 N N . ARG A 1 211 ? 8.414 -58.406 -19.578 1 87.94 211 ARG A N 1
ATOM 1642 C CA . ARG A 1 211 ? 7.031 -58.156 -19.969 1 87.94 211 ARG A CA 1
ATOM 1643 C C . ARG A 1 211 ? 6.793 -56.656 -20.219 1 87.94 211 ARG A C 1
ATOM 1645 O O . ARG A 1 211 ? 5.668 -56.25 -20.516 1 87.94 211 ARG A O 1
ATOM 1652 N N . ALA A 1 212 ? 7.742 -55.875 -20.016 1 88.31 212 ALA A N 1
ATOM 1653 C CA . ALA A 1 212 ? 7.633 -54.438 -20.25 1 88.31 212 ALA A CA 1
ATOM 1654 C C . ALA A 1 212 ? 8.938 -53.875 -20.812 1 88.31 212 ALA A C 1
ATOM 1656 O O . ALA A 1 212 ? 9.992 -54.5 -20.672 1 88.31 212 ALA A O 1
ATOM 1657 N N . ARG A 1 213 ? 8.797 -52.812 -21.562 1 90.81 213 ARG A N 1
ATOM 1658 C CA . ARG A 1 213 ? 9.945 -52.125 -22.141 1 90.81 213 ARG A CA 1
ATOM 1659 C C . ARG A 1 213 ? 10.531 -51.094 -21.172 1 90.81 213 ARG A C 1
ATOM 1661 O O . ARG A 1 213 ? 9.859 -50.688 -20.234 1 90.81 213 ARG A O 1
ATOM 1668 N N . ALA A 1 214 ? 11.75 -50.688 -21.375 1 93.19 214 ALA A N 1
ATOM 1669 C CA . ALA A 1 214 ? 12.438 -49.688 -20.562 1 93.19 214 ALA A CA 1
ATOM 1670 C C . ALA A 1 214 ? 11.711 -48.344 -20.625 1 93.19 214 ALA A C 1
ATOM 1672 O O . ALA A 1 214 ? 11.688 -47.594 -19.656 1 93.19 214 ALA A O 1
ATOM 1673 N N . THR A 1 215 ? 11.055 -48.062 -21.734 1 94.31 215 THR A N 1
ATOM 1674 C CA . THR A 1 215 ? 10.367 -46.781 -21.938 1 94.31 215 THR A CA 1
ATOM 1675 C C . THR A 1 215 ? 9.195 -46.625 -20.969 1 94.31 215 THR A C 1
ATOM 1677 O O . THR A 1 215 ? 8.875 -45.531 -20.547 1 94.31 215 THR A O 1
ATOM 1680 N N . SER A 1 216 ? 8.602 -47.75 -20.594 1 94 216 SER A N 1
ATOM 1681 C CA . SER A 1 216 ? 7.512 -47.719 -19.609 1 94 216 SER A CA 1
ATOM 1682 C C . SER A 1 216 ? 8.023 -47.344 -18.234 1 94 216 SER A C 1
ATOM 1684 O O . SER A 1 216 ? 7.414 -46.531 -17.547 1 94 216 SER A O 1
ATOM 1686 N N . VAL A 1 217 ? 9.156 -47.906 -17.859 1 95.88 217 VAL A N 1
ATOM 1687 C CA . VAL A 1 217 ? 9.766 -47.625 -16.562 1 95.88 217 VAL A CA 1
ATOM 1688 C C . VAL A 1 217 ? 10.203 -46.156 -16.5 1 95.88 217 VAL A C 1
ATOM 1690 O O . VAL A 1 217 ? 9.93 -45.438 -15.523 1 95.88 217 VAL A O 1
ATOM 1693 N N . GLN A 1 218 ? 10.797 -45.688 -17.562 1 96.19 218 GLN A N 1
ATOM 1694 C CA . GLN A 1 218 ? 11.273 -44.312 -17.656 1 96.19 218 GLN A CA 1
ATOM 1695 C C . GLN A 1 218 ? 10.117 -43.344 -17.531 1 96.19 218 GLN A C 1
ATOM 1697 O O . GLN A 1 218 ? 10.227 -42.344 -16.828 1 96.19 218 GLN A O 1
ATOM 1702 N N . SER A 1 219 ? 9.039 -43.594 -18.188 1 95.81 219 SER A N 1
ATOM 1703 C CA . SER A 1 219 ? 7.859 -42.75 -18.141 1 95.81 219 SER A CA 1
ATOM 1704 C C . SER A 1 219 ? 7.27 -42.688 -16.734 1 95.81 219 SER A C 1
ATOM 1706 O O . SER A 1 219 ? 6.895 -41.625 -16.25 1 95.81 219 SER A O 1
ATOM 1708 N N . ALA A 1 220 ? 7.191 -43.812 -16.109 1 96.06 220 ALA A N 1
ATOM 1709 C CA . ALA A 1 220 ? 6.656 -43.875 -14.758 1 96.06 220 ALA A CA 1
ATOM 1710 C C . ALA A 1 220 ? 7.555 -43.125 -13.781 1 96.06 220 ALA A C 1
ATOM 1712 O O . ALA A 1 220 ? 7.066 -42.406 -12.898 1 96.06 220 ALA A O 1
ATOM 1713 N N . GLN A 1 221 ? 8.836 -43.312 -13.93 1 96.38 221 GLN A N 1
ATOM 1714 C CA . GLN A 1 221 ? 9.812 -42.625 -13.094 1 96.38 221 GLN A CA 1
ATOM 1715 C C . GLN A 1 221 ? 9.68 -41.094 -13.242 1 96.38 221 GLN A C 1
ATOM 1717 O O . GLN A 1 221 ? 9.688 -40.375 -12.242 1 96.38 221 GLN A O 1
ATOM 1722 N N . SER A 1 222 ? 9.586 -40.625 -14.422 1 96.88 222 SER A N 1
ATOM 1723 C CA . SER A 1 222 ? 9.422 -39.219 -14.703 1 96.88 222 SER A CA 1
ATOM 1724 C C . SER A 1 222 ? 8.148 -38.656 -14.055 1 96.88 222 SER A C 1
ATOM 1726 O O . SER A 1 222 ? 8.156 -37.562 -13.492 1 96.88 222 SER A O 1
ATOM 1728 N N . ALA A 1 223 ? 7.09 -39.406 -14.172 1 95.69 223 ALA A N 1
ATOM 1729 C CA . ALA A 1 223 ? 5.824 -39 -13.57 1 95.69 223 ALA A CA 1
ATOM 1730 C C . ALA A 1 223 ? 5.957 -38.844 -12.062 1 95.69 223 ALA A C 1
ATOM 1732 O O . ALA A 1 223 ? 5.449 -37.875 -11.484 1 95.69 223 ALA A O 1
ATOM 1733 N N . TYR A 1 224 ? 6.68 -39.812 -11.438 1 96.94 224 TYR A N 1
ATOM 1734 C CA . TYR A 1 224 ? 6.906 -39.75 -9.992 1 96.94 224 TYR A CA 1
ATOM 1735 C C . TYR A 1 224 ? 7.676 -38.5 -9.609 1 96.94 224 TYR A C 1
ATOM 1737 O O . TYR A 1 224 ? 7.277 -37.781 -8.695 1 96.94 224 TYR A O 1
ATOM 1745 N N . TYR A 1 225 ? 8.742 -38.156 -10.32 1 96.56 225 TYR A N 1
ATOM 1746 C CA . TYR A 1 225 ? 9.531 -36.969 -10.023 1 96.56 225 TYR A CA 1
ATOM 1747 C C . TYR A 1 225 ? 8.719 -35.719 -10.234 1 96.56 225 TYR A C 1
ATOM 1749 O O . TYR A 1 225 ? 8.875 -34.75 -9.492 1 96.56 225 TYR A O 1
ATOM 1757 N N . GLY A 1 226 ? 7.836 -35.719 -11.234 1 95.56 226 GLY A N 1
ATOM 1758 C CA . GLY A 1 226 ? 6.941 -34.594 -11.445 1 95.56 226 GLY A CA 1
ATOM 1759 C C . GLY A 1 226 ? 6.027 -34.312 -10.266 1 95.56 226 GLY A C 1
ATOM 1760 O O . GLY A 1 226 ? 5.828 -33.156 -9.875 1 95.56 226 GLY A O 1
ATOM 1761 N N . VAL A 1 227 ? 5.527 -35.344 -9.703 1 96.81 227 VAL A N 1
ATOM 1762 C CA . VAL A 1 227 ? 4.645 -35.219 -8.547 1 96.81 227 VAL A CA 1
ATOM 1763 C C . VAL A 1 227 ? 5.438 -34.719 -7.344 1 96.81 227 VAL A C 1
ATOM 1765 O O . VAL A 1 227 ? 4.953 -33.875 -6.578 1 96.81 227 VAL A O 1
ATOM 1768 N N . GLN A 1 228 ? 6.695 -35.219 -7.203 1 97.06 228 GLN A N 1
ATOM 1769 C CA . GLN A 1 228 ? 7.551 -34.781 -6.105 1 97.06 228 GLN A CA 1
ATOM 1770 C C . GLN A 1 228 ? 7.859 -33.281 -6.199 1 97.06 228 GLN A C 1
ATOM 1772 O O . GLN A 1 228 ? 7.918 -32.594 -5.18 1 97.06 228 GLN A O 1
ATOM 1777 N N . ALA A 1 229 ? 8.062 -32.75 -7.375 1 96.31 229 ALA A N 1
ATOM 1778 C CA . ALA A 1 229 ? 8.312 -31.328 -7.574 1 96.31 229 ALA A CA 1
ATOM 1779 C C . ALA A 1 229 ? 7.109 -30.5 -7.148 1 96.31 229 ALA A C 1
ATOM 1781 O O . ALA A 1 229 ? 7.262 -29.422 -6.551 1 96.31 229 ALA A O 1
ATOM 1782 N N . ARG A 1 230 ? 5.941 -30.984 -7.422 1 96.38 230 ARG A N 1
ATOM 1783 C CA . ARG A 1 230 ? 4.719 -30.297 -7.012 1 96.38 230 ARG A CA 1
ATOM 1784 C C . ARG A 1 230 ? 4.598 -30.266 -5.492 1 96.38 230 ARG A C 1
ATOM 1786 O O . ARG A 1 230 ? 4.129 -29.266 -4.926 1 96.38 230 ARG A O 1
ATOM 1793 N N . ALA A 1 231 ? 5.004 -31.359 -4.824 1 97.44 231 ALA A N 1
ATOM 1794 C CA . ALA A 1 231 ? 4.984 -31.406 -3.363 1 97.44 231 ALA A CA 1
ATOM 1795 C C . ALA A 1 231 ? 5.863 -30.297 -2.773 1 97.44 231 ALA A C 1
ATOM 1797 O O . ALA A 1 231 ? 5.484 -29.656 -1.799 1 97.44 231 ALA A O 1
ATOM 1798 N N . THR A 1 232 ? 7.035 -30.094 -3.389 1 97 232 THR A N 1
ATOM 1799 C CA . THR A 1 232 ? 7.957 -29.062 -2.936 1 97 232 THR A CA 1
ATOM 1800 C C . THR A 1 232 ? 7.34 -27.672 -3.102 1 97 232 THR A C 1
ATOM 1802 O O . THR A 1 232 ? 7.477 -26.828 -2.225 1 97 232 THR A O 1
ATOM 1805 N N . ASP A 1 233 ? 6.57 -27.438 -4.176 1 96.88 233 ASP A N 1
ATOM 1806 C CA . ASP A 1 233 ? 5.891 -26.156 -4.426 1 96.88 233 ASP A CA 1
ATOM 1807 C C . ASP A 1 233 ? 4.828 -25.891 -3.367 1 96.88 233 ASP A C 1
ATOM 1809 O O . ASP A 1 233 ? 4.688 -24.766 -2.896 1 96.88 233 ASP A O 1
ATOM 1813 N N . ILE A 1 234 ? 4.133 -26.906 -3 1 97.75 234 ILE A N 1
ATOM 1814 C CA . ILE A 1 234 ? 3.072 -26.766 -2.008 1 97.75 234 ILE A CA 1
ATOM 1815 C C . ILE A 1 234 ? 3.678 -26.406 -0.653 1 97.75 234 ILE A C 1
ATOM 1817 O O . ILE A 1 234 ? 3.127 -25.578 0.078 1 97.75 234 ILE A O 1
ATOM 1821 N N . LYS A 1 235 ? 4.809 -27.016 -0.332 1 95.94 235 LYS A N 1
ATOM 1822 C CA . LYS A 1 235 ? 5.492 -26.703 0.919 1 95.94 235 LYS A CA 1
ATOM 1823 C C . LYS A 1 235 ? 5.887 -25.234 0.979 1 95.94 235 LYS A C 1
ATOM 1825 O O . LYS A 1 235 ? 5.656 -24.562 1.988 1 95.94 235 LYS A O 1
ATOM 1830 N N . ARG A 1 236 ? 6.461 -24.703 -0.049 1 96.56 236 ARG A N 1
ATOM 1831 C CA . ARG A 1 236 ? 6.855 -23.312 -0.131 1 96.56 236 ARG A CA 1
ATOM 1832 C C . ARG A 1 236 ? 5.648 -22.391 0.027 1 96.56 236 ARG A C 1
ATOM 1834 O O . ARG A 1 236 ? 5.676 -21.453 0.827 1 96.56 236 ARG A O 1
ATOM 1841 N N . GLN A 1 237 ? 4.555 -22.719 -0.7 1 97.88 237 GLN A N 1
ATOM 1842 C CA . GLN A 1 237 ? 3.35 -21.891 -0.668 1 97.88 237 GLN A CA 1
ATOM 1843 C C . GLN A 1 237 ? 2.729 -21.875 0.726 1 97.88 237 GLN A C 1
ATOM 1845 O O . GLN A 1 237 ? 2.215 -20.859 1.174 1 97.88 237 GLN A O 1
ATOM 1850 N N . THR A 1 238 ? 2.801 -23.031 1.362 1 97.81 238 THR A N 1
ATOM 1851 C CA . THR A 1 238 ? 2.264 -23.141 2.715 1 97.81 238 THR A CA 1
ATOM 1852 C C . THR A 1 238 ? 3.023 -22.219 3.672 1 97.81 238 THR A C 1
ATOM 1854 O O . THR A 1 238 ? 2.414 -21.469 4.434 1 97.81 238 THR A O 1
ATOM 1857 N N . ARG A 1 239 ? 4.367 -22.234 3.592 1 96.62 239 ARG A N 1
ATOM 1858 C CA . ARG A 1 239 ? 5.195 -21.391 4.449 1 96.62 239 ARG A CA 1
ATOM 1859 C C . ARG A 1 239 ? 4.938 -19.922 4.188 1 96.62 239 ARG A C 1
ATOM 1861 O O . ARG A 1 239 ? 4.812 -19.125 5.125 1 96.62 239 ARG A O 1
ATOM 1868 N N . GLU A 1 240 ? 4.801 -19.562 2.955 1 97.25 240 GLU A N 1
ATOM 1869 C CA . GLU A 1 240 ? 4.555 -18.172 2.582 1 97.25 240 GLU A CA 1
ATOM 1870 C C . GLU A 1 240 ? 3.195 -17.688 3.086 1 97.25 240 GLU A C 1
ATOM 1872 O O . GLU A 1 240 ? 3.059 -16.562 3.553 1 97.25 240 GLU A O 1
ATOM 1877 N N . ALA A 1 241 ? 2.186 -18.547 3.002 1 97.88 241 ALA A N 1
ATOM 1878 C CA . ALA A 1 241 ? 0.853 -18.203 3.496 1 97.88 241 ALA A CA 1
ATOM 1879 C C . ALA A 1 241 ? 0.854 -18.047 5.012 1 97.88 241 ALA A C 1
ATOM 1881 O O . ALA A 1 241 ? 0.217 -17.125 5.547 1 97.88 241 ALA A O 1
ATOM 1882 N N . GLU A 1 242 ? 1.572 -18.922 5.656 1 97.5 242 GLU A N 1
ATOM 1883 C CA . GLU A 1 242 ? 1.7 -18.812 7.105 1 97.5 242 GLU A CA 1
ATOM 1884 C C . GLU A 1 242 ? 2.371 -17.5 7.5 1 97.5 242 GLU A C 1
ATOM 1886 O O . GLU A 1 242 ? 1.94 -16.844 8.445 1 97.5 242 GLU A O 1
ATOM 1891 N N . ASN A 1 243 ? 3.42 -17.156 6.793 1 96.31 243 ASN A N 1
ATOM 1892 C CA . ASN A 1 243 ? 4.117 -15.906 7.062 1 96.31 243 ASN A CA 1
ATOM 1893 C C . ASN A 1 243 ? 3.199 -14.703 6.867 1 96.31 243 ASN A C 1
ATOM 1895 O O . ASN A 1 243 ? 3.209 -13.773 7.676 1 96.31 243 ASN A O 1
ATOM 1899 N N . SER A 1 244 ? 2.381 -14.758 5.828 1 97.75 244 SER A N 1
ATOM 1900 C CA . SER A 1 244 ? 1.452 -13.664 5.555 1 97.75 244 SER A CA 1
ATOM 1901 C C . SER A 1 244 ? 0.419 -13.523 6.668 1 97.75 244 SER A C 1
ATOM 1903 O O . SER A 1 244 ? 0.092 -12.406 7.082 1 97.75 244 SER A O 1
ATOM 1905 N N . LEU A 1 245 ? -0.073 -14.633 7.129 1 98 245 LEU A N 1
ATOM 1906 C CA . LEU A 1 245 ? -1.052 -14.609 8.211 1 98 245 LEU A CA 1
ATOM 1907 C C . LEU A 1 245 ? -0.422 -14.094 9.5 1 98 245 LEU A C 1
ATOM 1909 O O . LEU A 1 245 ? -1.049 -13.336 10.242 1 98 245 LEU A O 1
ATOM 1913 N N . SER A 1 246 ? 0.81 -14.516 9.75 1 96.5 246 SER A N 1
ATOM 1914 C CA . SER A 1 246 ? 1.524 -14.031 10.922 1 96.5 246 SER A CA 1
ATOM 1915 C C . SER A 1 246 ? 1.645 -12.508 10.914 1 96.5 246 SER A C 1
ATOM 1917 O O . SER A 1 246 ? 1.412 -11.852 11.93 1 96.5 246 SER A O 1
ATOM 1919 N N . LEU A 1 247 ? 1.922 -11.938 9.773 1 96.19 247 LEU A N 1
ATOM 1920 C CA . LEU A 1 247 ? 2.068 -10.492 9.633 1 96.19 247 LEU A CA 1
ATOM 1921 C C . LEU A 1 247 ? 0.746 -9.789 9.906 1 96.19 247 LEU A C 1
ATOM 1923 O O . LEU A 1 247 ? 0.715 -8.758 10.578 1 96.19 247 LEU A O 1
ATOM 1927 N N . LEU A 1 248 ? -0.36 -10.383 9.398 1 97.56 248 LEU A N 1
ATOM 1928 C CA . LEU A 1 248 ? -1.669 -9.789 9.648 1 97.56 248 LEU A CA 1
ATOM 1929 C C . LEU A 1 248 ? -1.982 -9.758 11.141 1 97.56 248 LEU A C 1
ATOM 1931 O O . LEU A 1 248 ? -2.648 -8.844 11.617 1 97.56 248 LEU A O 1
ATOM 1935 N N . MET A 1 249 ? -1.467 -10.742 11.883 1 97.12 249 MET A N 1
ATOM 1936 C CA . MET A 1 249 ? -1.704 -10.836 13.32 1 97.12 249 MET A CA 1
ATOM 1937 C C . MET A 1 249 ? -0.747 -9.93 14.086 1 97.12 249 MET A C 1
ATOM 1939 O O . MET A 1 249 ? -0.808 -9.859 15.312 1 97.12 249 MET A O 1
ATOM 1943 N N . GLY A 1 250 ? 0.151 -9.211 13.336 1 94.62 250 GLY A N 1
ATOM 1944 C CA . GLY A 1 250 ? 1.136 -8.375 14 1 94.62 250 GLY A CA 1
ATOM 1945 C C . GLY A 1 250 ? 2.172 -9.172 14.773 1 94.62 250 GLY A C 1
ATOM 1946 O O . GLY A 1 250 ? 2.656 -8.727 15.812 1 94.62 250 GLY A O 1
ATOM 1947 N N . GLU A 1 251 ? 2.484 -10.375 14.266 1 93.44 251 GLU A N 1
ATOM 1948 C CA . GLU A 1 251 ? 3.416 -11.281 14.93 1 93.44 251 GLU A CA 1
ATOM 1949 C C . GLU A 1 251 ? 4.57 -11.656 14.008 1 93.44 251 GLU A C 1
ATOM 1951 O O . GLU A 1 251 ? 4.453 -11.555 12.789 1 93.44 251 GLU A O 1
ATOM 1956 N N . PRO A 1 252 ? 5.723 -12.07 14.641 1 91.5 252 PRO A N 1
ATOM 1957 C CA . PRO A 1 252 ? 6.746 -12.688 13.789 1 91.5 252 PRO A CA 1
ATOM 1958 C C . PRO A 1 252 ? 6.242 -13.945 13.078 1 91.5 252 PRO A C 1
ATOM 1960 O O . PRO A 1 252 ? 5.309 -14.594 13.562 1 91.5 252 PRO A O 1
ATOM 1963 N N . VAL A 1 253 ? 6.812 -14.219 11.992 1 93.31 253 VAL A N 1
ATOM 1964 C CA . VAL A 1 253 ? 6.387 -15.344 11.164 1 93.31 253 VAL A CA 1
ATOM 1965 C C . VAL A 1 253 ? 6.488 -16.641 11.953 1 93.31 253 VAL A C 1
ATOM 1967 O O . VAL A 1 253 ? 7.469 -16.859 12.672 1 93.31 253 VAL A O 1
ATOM 1970 N N . HIS A 1 254 ? 5.48 -17.516 11.883 1 93.19 254 HIS A N 1
ATOM 1971 C CA . HIS A 1 254 ? 5.441 -18.812 12.578 1 93.19 254 HIS A CA 1
ATOM 1972 C C . HIS A 1 254 ? 4.414 -19.734 11.945 1 93.19 254 HIS A C 1
ATOM 1974 O O . HIS A 1 254 ? 3.684 -19.344 11.031 1 93.19 254 HIS A O 1
ATOM 1980 N N . SER A 1 255 ? 4.402 -20.969 12.406 1 94.62 255 SER A N 1
ATOM 1981 C CA . SER A 1 255 ? 3.396 -21.922 11.961 1 94.62 255 SER A CA 1
ATOM 1982 C C . SER A 1 255 ? 2.008 -21.547 12.469 1 94.62 255 SER A C 1
ATOM 1984 O O . SER A 1 255 ? 1.876 -20.891 13.5 1 94.62 255 SER A O 1
ATOM 1986 N N . ILE A 1 256 ? 0.972 -21.953 11.781 1 96.94 256 ILE A N 1
ATOM 1987 C CA . ILE A 1 256 ? -0.403 -21.578 12.086 1 96.94 256 ILE A CA 1
ATOM 1988 C C . ILE A 1 256 ? -1.228 -22.828 12.383 1 96.94 256 ILE A C 1
ATOM 1990 O O . ILE A 1 256 ? -1.291 -23.75 11.555 1 96.94 256 ILE A O 1
ATOM 1994 N N . ALA A 1 257 ? -1.819 -22.891 13.531 1 96.62 257 ALA A N 1
ATOM 1995 C CA . ALA A 1 257 ? -2.771 -23.953 13.836 1 96.62 257 ALA A CA 1
ATOM 1996 C C . ALA A 1 257 ? -4.031 -23.828 12.984 1 96.62 257 ALA A C 1
ATOM 1998 O O . ALA A 1 257 ? -4.539 -22.719 12.781 1 96.62 257 ALA A O 1
ATOM 1999 N N . ARG A 1 258 ? -4.516 -24.969 12.438 1 96.81 258 ARG A N 1
ATOM 2000 C CA . ARG A 1 258 ? -5.66 -24.875 11.539 1 96.81 258 ARG A CA 1
ATOM 2001 C C . ARG A 1 258 ? -6.398 -26.203 11.445 1 96.81 258 ARG A C 1
ATOM 2003 O O . ARG A 1 258 ? -5.887 -27.234 11.875 1 96.81 258 ARG A O 1
ATOM 2010 N N . GLY A 1 259 ? -7.656 -26.156 10.945 1 96.38 259 GLY A N 1
ATOM 2011 C CA . GLY A 1 259 ? -8.477 -27.328 10.688 1 96.38 259 GLY A CA 1
ATOM 2012 C C . GLY A 1 259 ? -8.32 -27.859 9.273 1 96.38 259 GLY A C 1
ATOM 2013 O O . GLY A 1 259 ? -7.234 -27.812 8.703 1 96.38 259 GLY A O 1
ATOM 2014 N N . THR A 1 260 ? -9.453 -28.5 8.789 1 97.06 260 THR A N 1
ATOM 2015 C CA . THR A 1 260 ? -9.43 -29.062 7.445 1 97.06 260 THR A CA 1
ATOM 2016 C C . THR A 1 260 ? -10.461 -28.375 6.551 1 97.06 260 THR A C 1
ATOM 2018 O O . THR A 1 260 ? -11.438 -27.812 7.043 1 97.06 260 THR A O 1
ATOM 2021 N N . LEU A 1 261 ? -10.109 -28.422 5.273 1 97.06 261 LEU A N 1
ATOM 2022 C CA . LEU A 1 261 ? -10.977 -27.781 4.289 1 97.06 261 LEU A CA 1
ATOM 2023 C C . LEU A 1 261 ? -12.383 -28.375 4.344 1 97.06 261 LEU A C 1
ATOM 2025 O O . LEU A 1 261 ? -13.375 -27.641 4.297 1 97.06 261 LEU A O 1
ATOM 2029 N N . ASP A 1 262 ? -12.508 -29.688 4.562 1 93.38 262 ASP A N 1
ATOM 2030 C CA . ASP A 1 262 ? -13.773 -30.406 4.516 1 93.38 262 ASP A CA 1
ATOM 2031 C C . ASP A 1 262 ? -14.656 -30.062 5.715 1 93.38 262 ASP A C 1
ATOM 2033 O O . ASP A 1 262 ? -15.875 -30.219 5.66 1 93.38 262 ASP A O 1
ATOM 2037 N N . ASN A 1 263 ? -14.039 -29.531 6.75 1 94.12 263 ASN A N 1
ATOM 2038 C CA . ASN A 1 263 ? -14.781 -29.234 7.973 1 94.12 263 ASN A CA 1
ATOM 2039 C C . ASN A 1 263 ? -15.266 -27.797 8.008 1 94.12 263 ASN A C 1
ATOM 2041 O O . ASN A 1 263 ? -15.875 -27.359 8.984 1 94.12 263 ASN A O 1
ATOM 2045 N N . GLN A 1 264 ? -14.969 -27.125 6.938 1 95.56 264 GLN A N 1
ATOM 2046 C CA . GLN A 1 264 ? -15.406 -25.734 6.918 1 95.56 264 GLN A CA 1
ATOM 2047 C C . GLN A 1 264 ? -16.875 -25.625 6.531 1 95.56 264 GLN A C 1
ATOM 2049 O O . GLN A 1 264 ? -17.297 -26.156 5.496 1 95.56 264 GLN A O 1
ATOM 2054 N N . LYS A 1 265 ? -17.703 -24.938 7.438 1 88.69 265 LYS A N 1
ATOM 2055 C CA . LYS A 1 265 ? -19.141 -24.734 7.215 1 88.69 265 LYS A CA 1
ATOM 2056 C C . LYS A 1 265 ? -19.5 -23.25 7.289 1 88.69 265 LYS A C 1
ATOM 2058 O O . LYS A 1 265 ? -19.469 -22.656 8.367 1 88.69 265 LYS A O 1
ATOM 2063 N N . LEU A 1 266 ? -19.734 -22.734 6.098 1 91.19 266 LEU A N 1
ATOM 2064 C CA . LEU A 1 266 ? -20.203 -21.359 6.043 1 91.19 266 LEU A CA 1
ATOM 2065 C C . LEU A 1 266 ? -21.672 -21.297 5.648 1 91.19 266 LEU A C 1
ATOM 2067 O O . LEU A 1 266 ? -22.172 -22.203 4.98 1 91.19 266 LEU A O 1
ATOM 2071 N N . PRO A 1 267 ? -22.344 -20.234 6.184 1 84.81 267 PRO A N 1
ATOM 2072 C CA . PRO A 1 267 ? -23.719 -20.062 5.723 1 84.81 267 PRO A CA 1
ATOM 2073 C C . PRO A 1 267 ? -23.828 -20 4.199 1 84.81 267 PRO A C 1
ATOM 2075 O O . PRO A 1 267 ? -22.969 -19.406 3.539 1 84.81 267 PRO A O 1
ATOM 2078 N N . SER A 1 268 ? -24.734 -20.781 3.641 1 76.38 268 SER A N 1
ATOM 2079 C CA . SER A 1 268 ? -24.828 -20.859 2.186 1 76.38 268 SER A CA 1
ATOM 2080 C C . SER A 1 268 ? -26.234 -20.547 1.702 1 76.38 268 SER A C 1
ATOM 2082 O O . SER A 1 268 ? -26.547 -20.719 0.521 1 76.38 268 SER A O 1
ATOM 2084 N N . ASN A 1 269 ? -27.125 -20.219 2.623 1 73.62 269 ASN A N 1
ATOM 2085 C CA . ASN A 1 269 ? -28.469 -19.859 2.184 1 73.62 269 ASN A CA 1
ATOM 2086 C C . ASN A 1 269 ? -28.609 -18.344 1.998 1 73.62 269 ASN A C 1
ATOM 2088 O O . ASN A 1 269 ? -28.594 -17.594 2.975 1 73.62 269 ASN A O 1
ATOM 2092 N N . PHE A 1 270 ? -28.516 -18 0.737 1 73 270 PHE A N 1
ATOM 2093 C CA . PHE A 1 270 ? -28.625 -16.578 0.426 1 73 270 PHE A CA 1
ATOM 2094 C C . PHE A 1 270 ? -29.969 -16.25 -0.201 1 73 270 PHE A C 1
ATOM 2096 O O . PHE A 1 270 ? -30.109 -15.266 -0.916 1 73 270 PHE A O 1
ATOM 2103 N N . SER A 1 271 ? -30.938 -17.156 -0.048 1 60.94 271 SER A N 1
ATOM 2104 C CA . SER A 1 271 ? -32.25 -17.078 -0.711 1 60.94 271 SER A CA 1
ATOM 2105 C C . SER A 1 271 ? -32.969 -15.797 -0.332 1 60.94 271 SER A C 1
ATOM 2107 O O . SER A 1 271 ? -33.812 -15.312 -1.087 1 60.94 271 SER A O 1
ATOM 2109 N N . GLY A 1 272 ? -32.656 -15.148 0.808 1 59.31 272 GLY A N 1
ATOM 2110 C CA . GLY A 1 272 ? -33.438 -13.945 1.127 1 59.31 272 GLY A CA 1
ATOM 2111 C C . GLY A 1 272 ? -32.875 -12.703 0.452 1 59.31 272 GLY A C 1
ATOM 2112 O O . GLY A 1 272 ? -31.703 -12.656 0.083 1 59.31 272 GLY A O 1
ATOM 2113 N N . GLY A 1 273 ? -33.531 -12.289 -0.704 1 64.31 273 GLY A N 1
ATOM 2114 C CA . GLY A 1 273 ? -33.156 -11.07 -1.418 1 64.31 273 GLY A CA 1
ATOM 2115 C C . GLY A 1 273 ? -32.125 -10.234 -0.692 1 64.31 273 GLY A C 1
ATOM 2116 O O . GLY A 1 273 ? -31.859 -10.461 0.486 1 64.31 273 GLY A O 1
ATOM 2117 N N . ILE A 1 274 ? -31.172 -9.711 -1.379 1 66.81 274 ILE A N 1
ATOM 2118 C CA . ILE A 1 274 ? -30.172 -8.805 -0.809 1 66.81 274 ILE A CA 1
ATOM 2119 C C . ILE A 1 274 ? -30.688 -7.371 -0.891 1 66.81 274 ILE A C 1
ATOM 2121 O O . ILE A 1 274 ? -30.953 -6.859 -1.982 1 66.81 274 ILE A O 1
ATOM 2125 N N . GLY A 1 275 ? -31.062 -6.875 0.372 1 63.97 275 GLY A N 1
ATOM 2126 C CA . GLY A 1 275 ? -31.625 -5.535 0.429 1 63.97 275 GLY A CA 1
ATOM 2127 C C . GLY A 1 275 ? -30.625 -4.457 0.043 1 63.97 275 GLY A C 1
ATOM 2128 O O . GLY A 1 275 ? -29.484 -4.465 0.504 1 63.97 275 GLY A O 1
ATOM 2129 N N . VAL A 1 276 ? -31 -3.65 -0.849 1 64.38 276 VAL A N 1
ATOM 2130 C CA . VAL A 1 276 ? -30.25 -2.496 -1.34 1 64.38 276 VAL A CA 1
ATOM 2131 C C . VAL A 1 276 ? -29.938 -1.554 -0.181 1 64.38 276 VAL A C 1
ATOM 2133 O O . VAL A 1 276 ? -28.906 -0.877 -0.186 1 64.38 276 VAL A O 1
ATOM 2136 N N . GLU A 1 277 ? -30.781 -1.543 0.826 1 72.25 277 GLU A N 1
ATOM 2137 C CA . GLU A 1 277 ? -30.594 -0.647 1.965 1 72.25 277 GLU A CA 1
ATOM 2138 C C . GLU A 1 277 ? -29.344 -1.001 2.752 1 72.25 277 GLU A C 1
ATOM 2140 O O . GLU A 1 277 ? -28.656 -0.116 3.264 1 72.25 277 GLU A O 1
ATOM 2145 N N . ILE A 1 278 ? -29.031 -2.162 2.686 1 77.06 278 ILE A N 1
ATOM 2146 C CA . ILE A 1 278 ? -27.859 -2.633 3.414 1 77.06 278 ILE A CA 1
ATOM 2147 C C . ILE A 1 278 ? -26.594 -2.102 2.748 1 77.06 278 ILE A C 1
ATOM 2149 O O . ILE A 1 278 ? -25.641 -1.687 3.432 1 77.06 278 ILE A O 1
ATOM 2153 N N . LEU A 1 279 ? -26.609 -1.914 1.465 1 84.69 279 LEU A N 1
ATOM 2154 C CA . LEU A 1 279 ? -25.422 -1.496 0.725 1 84.69 279 LEU A CA 1
ATOM 2155 C C . LEU A 1 279 ? -25.156 -0.008 0.92 1 84.69 279 LEU A C 1
ATOM 2157 O O . LEU A 1 279 ? -24 0.418 0.977 1 84.69 279 LEU A O 1
ATOM 2161 N N . SER A 1 280 ? -26.25 0.64 1.114 1 82.06 280 SER A N 1
ATOM 2162 C CA . SER A 1 280 ? -26.094 2.076 1.307 1 82.06 280 SER A CA 1
ATOM 2163 C C . SER A 1 280 ? -25.562 2.391 2.699 1 82.06 280 SER A C 1
ATOM 2165 O O . SER A 1 280 ? -25.031 3.48 2.934 1 82.06 280 SER A O 1
ATOM 2167 N N . ASN A 1 281 ? -25.641 1.38 3.539 1 82.81 281 ASN A N 1
ATOM 2168 C CA . ASN A 1 281 ? -25.188 1.615 4.906 1 82.81 281 ASN A CA 1
ATOM 2169 C C . ASN A 1 281 ? -23.859 0.9 5.191 1 82.81 281 ASN A C 1
ATOM 2171 O O . ASN A 1 281 ? -23.406 0.86 6.336 1 82.81 281 ASN A O 1
ATOM 2175 N N . ARG A 1 282 ? -23.359 0.271 4.086 1 91.88 282 ARG A N 1
ATOM 2176 C CA . ARG A 1 282 ? -22.031 -0.286 4.23 1 91.88 282 ARG A CA 1
ATOM 2177 C C . ARG A 1 282 ? -21.047 0.779 4.699 1 91.88 282 ARG A C 1
ATOM 2179 O O . ARG A 1 282 ? -21.094 1.924 4.25 1 91.88 282 ARG A O 1
ATOM 2186 N N . ALA A 1 283 ? -20.156 0.379 5.574 1 96.25 283 ALA A N 1
ATOM 2187 C CA . ALA A 1 283 ? -19.312 1.35 6.258 1 96.25 283 ALA A CA 1
ATOM 2188 C C . ALA A 1 283 ? -18.531 2.193 5.258 1 96.25 283 ALA A C 1
ATOM 2190 O O . ALA A 1 283 ? -18.406 3.408 5.422 1 96.25 283 ALA A O 1
ATOM 2191 N N . ASP A 1 284 ? -17.953 1.611 4.176 1 96.69 284 ASP A N 1
ATOM 2192 C CA . ASP A 1 284 ? -17.188 2.367 3.197 1 96.69 284 ASP A CA 1
ATOM 2193 C C . ASP A 1 284 ? -18.078 3.283 2.373 1 96.69 284 ASP A C 1
ATOM 2195 O O . ASP A 1 284 ? -17.688 4.395 2.016 1 96.69 284 ASP A O 1
ATOM 2199 N N . VAL A 1 285 ? -19.297 2.875 2.094 1 95.94 285 VAL A N 1
ATOM 2200 C CA . VAL A 1 285 ? -20.266 3.693 1.371 1 95.94 285 VAL A CA 1
ATOM 2201 C C . VAL A 1 285 ? -20.719 4.855 2.254 1 95.94 285 VAL A C 1
ATOM 2203 O O . VAL A 1 285 ? -20.766 6 1.804 1 95.94 285 VAL A O 1
ATOM 2206 N N . HIS A 1 286 ? -21.062 4.523 3.514 1 96.69 286 HIS A N 1
ATOM 2207 C CA . HIS A 1 286 ? -21.484 5.562 4.449 1 96.69 286 HIS A CA 1
ATOM 2208 C C . HIS A 1 286 ? -20.359 6.562 4.703 1 96.69 286 HIS A C 1
ATOM 2210 O O . HIS A 1 286 ? -20.609 7.758 4.871 1 96.69 286 HIS A O 1
ATOM 2216 N N . ALA A 1 287 ? -19.078 6.078 4.723 1 97.94 287 ALA A N 1
ATOM 2217 C CA . ALA A 1 287 ? -17.938 6.992 4.844 1 97.94 287 ALA A CA 1
ATOM 2218 C C . ALA A 1 287 ? -17.922 7.996 3.695 1 97.94 287 ALA A C 1
ATOM 2220 O O . ALA A 1 287 ? -17.688 9.188 3.91 1 97.94 287 ALA A O 1
ATOM 2221 N N . ASN A 1 288 ? -18.156 7.539 2.488 1 98 288 ASN A N 1
ATOM 2222 C CA . ASN A 1 288 ? -18.234 8.438 1.338 1 98 288 ASN A CA 1
ATOM 2223 C C . ASN A 1 288 ? -19.406 9.414 1.464 1 98 288 ASN A C 1
ATOM 2225 O O . ASN A 1 288 ? -19.297 10.562 1.021 1 98 288 ASN A O 1
ATOM 2229 N N . GLU A 1 289 ? -20.547 8.961 2.053 1 97.56 289 GLU A N 1
ATOM 2230 C CA . GLU A 1 289 ? -21.656 9.867 2.312 1 97.56 289 GLU A CA 1
ATOM 2231 C C . GLU A 1 289 ? -21.266 10.953 3.312 1 97.56 289 GLU A C 1
ATOM 2233 O O . GLU A 1 289 ? -21.625 12.117 3.148 1 97.56 289 GLU A O 1
ATOM 2238 N N . MET A 1 290 ? -20.531 10.555 4.332 1 98.44 290 MET A N 1
ATOM 2239 C CA . MET A 1 290 ? -20.109 11.531 5.328 1 98.44 290 MET A CA 1
ATOM 2240 C C . MET A 1 290 ? -19.125 12.531 4.723 1 98.44 290 MET A C 1
ATOM 2242 O O . MET A 1 290 ? -19.125 13.711 5.082 1 98.44 290 MET A O 1
ATOM 2246 N N . ALA A 1 291 ? -18.281 12.102 3.771 1 98.62 291 ALA A N 1
ATOM 2247 C CA . ALA A 1 291 ? -17.453 13.031 3.016 1 98.62 291 ALA A CA 1
ATOM 2248 C C . ALA A 1 291 ? -18.297 14.023 2.23 1 98.62 291 ALA A C 1
ATOM 2250 O O . ALA A 1 291 ? -17.984 15.211 2.158 1 98.62 291 ALA A O 1
ATOM 2251 N N . LEU A 1 292 ? -19.422 13.539 1.655 1 98.56 292 LEU A N 1
ATOM 2252 C CA . LEU A 1 292 ? -20.391 14.383 0.958 1 98.56 292 LEU A CA 1
ATOM 2253 C C . LEU A 1 292 ? -21.031 15.375 1.914 1 98.56 292 LEU A C 1
ATOM 2255 O O . LEU A 1 292 ? -21.109 16.562 1.61 1 98.56 292 LEU A O 1
ATOM 2259 N N . ALA A 1 293 ? -21.406 14.898 3.064 1 98.75 293 ALA A N 1
ATOM 2260 C CA . ALA A 1 293 ? -22.016 15.766 4.07 1 98.75 293 ALA A CA 1
ATOM 2261 C C . ALA A 1 293 ? -21.047 16.844 4.531 1 98.75 293 ALA A C 1
ATOM 2263 O O . ALA A 1 293 ? -21.438 18 4.742 1 98.75 293 ALA A O 1
ATOM 2264 N N . LYS A 1 294 ? -19.766 16.438 4.723 1 98.75 294 LYS A N 1
ATOM 2265 C CA . LYS A 1 294 ? -18.734 17.406 5.07 1 98.75 294 LYS A CA 1
ATOM 2266 C C . LYS A 1 294 ? -18.656 18.516 4.023 1 98.75 294 LYS A C 1
ATOM 2268 O O . LYS A 1 294 ? -18.609 19.703 4.363 1 98.75 294 LYS A O 1
ATOM 2273 N N . CYS A 1 295 ? -18.672 18.141 2.752 1 98.75 295 CYS A N 1
ATOM 2274 C CA . CYS A 1 295 ? -18.609 19.109 1.664 1 98.75 295 CYS A CA 1
ATOM 2275 C C . CYS A 1 295 ? -19.844 20.016 1.677 1 98.75 295 CYS A C 1
ATOM 2277 O O . CYS A 1 295 ? -19.75 21.203 1.335 1 98.75 295 CYS A O 1
ATOM 2279 N N . PHE A 1 296 ? -21 19.516 2.059 1 98.44 296 PHE A N 1
ATOM 2280 C CA . PHE A 1 296 ? -22.219 20.312 2.182 1 98.44 296 PHE A CA 1
ATOM 2281 C C . PHE A 1 296 ? -22.016 21.469 3.152 1 98.44 296 PHE A C 1
ATOM 2283 O O . PHE A 1 296 ? -22.328 22.609 2.836 1 98.44 296 PHE A O 1
ATOM 2290 N N . TYR A 1 297 ? -21.453 21.172 4.277 1 98.56 297 TYR A N 1
ATOM 2291 C CA . TYR A 1 297 ? -21.234 22.203 5.285 1 98.56 297 TYR A CA 1
ATOM 2292 C C . TYR A 1 297 ? -20.109 23.141 4.879 1 98.56 297 TYR A C 1
ATOM 2294 O O . TYR A 1 297 ? -20.125 24.328 5.219 1 98.56 297 TYR A O 1
ATOM 2302 N N . ASN A 1 298 ? -19.125 22.672 4.094 1 98.5 298 ASN A N 1
ATOM 2303 C CA . ASN A 1 298 ? -18.109 23.547 3.535 1 98.5 298 ASN A CA 1
ATOM 2304 C C . ASN A 1 298 ? -18.703 24.562 2.564 1 98.5 298 ASN A C 1
ATOM 2306 O O . ASN A 1 298 ? -18.25 25.703 2.494 1 98.5 298 ASN A O 1
ATOM 2310 N N . VAL A 1 299 ? -19.703 24.141 1.751 1 98.5 299 VAL A N 1
ATOM 2311 C CA . VAL A 1 299 ? -20.406 25.078 0.878 1 98.5 299 VAL A CA 1
ATOM 2312 C C . VAL A 1 299 ? -21.094 26.156 1.718 1 98.5 299 VAL A C 1
ATOM 2314 O O . VAL A 1 299 ? -21 27.344 1.409 1 98.5 299 VAL A O 1
ATOM 2317 N N . ASN A 1 300 ? -21.75 25.719 2.811 1 97.88 300 ASN A N 1
ATOM 2318 C CA . ASN A 1 300 ? -22.391 26.672 3.703 1 97.88 300 ASN A CA 1
ATOM 2319 C C . ASN A 1 300 ? -21.391 27.641 4.305 1 97.88 300 ASN A C 1
ATOM 2321 O O . ASN A 1 300 ? -21.672 28.828 4.445 1 97.88 300 ASN A O 1
ATOM 2325 N N . GLN A 1 301 ? -20.234 27.078 4.648 1 97.38 301 GLN A N 1
ATOM 2326 C CA . GLN A 1 301 ? -19.188 27.938 5.199 1 97.38 301 GLN A CA 1
ATOM 2327 C C . GLN A 1 301 ? -18.703 28.953 4.168 1 97.38 301 GLN A C 1
ATOM 2329 O O . GLN A 1 301 ? -18.469 30.109 4.496 1 97.38 301 GLN A O 1
ATOM 2334 N N . ALA A 1 302 ? -18.484 28.531 2.943 1 97.5 302 ALA A N 1
ATOM 2335 C CA . ALA A 1 302 ? -18.078 29.422 1.87 1 97.5 302 ALA A CA 1
ATOM 2336 C C . ALA A 1 302 ? -19.109 30.516 1.64 1 97.5 302 ALA A C 1
ATOM 2338 O O . ALA A 1 302 ? -18.766 31.672 1.371 1 97.5 302 ALA A O 1
ATOM 2339 N N . ARG A 1 303 ? -20.422 30.203 1.723 1 97.06 303 ARG A N 1
ATOM 2340 C CA . ARG A 1 303 ? -21.484 31.203 1.615 1 97.06 303 ARG A CA 1
ATOM 2341 C C . ARG A 1 303 ? -21.422 32.219 2.76 1 97.06 303 ARG A C 1
ATOM 2343 O O . ARG A 1 303 ? -21.625 33.406 2.555 1 97.06 303 ARG A O 1
ATOM 2350 N N . ALA A 1 304 ? -21.078 31.641 3.898 1 95.75 304 ALA A N 1
ATOM 2351 C CA . ALA A 1 304 ? -21.016 32.469 5.086 1 95.75 304 ALA A CA 1
ATOM 2352 C C . ALA A 1 304 ? -19.922 33.531 4.961 1 95.75 304 ALA A C 1
ATOM 2354 O O . ALA A 1 304 ? -20.031 34.625 5.539 1 95.75 304 ALA A O 1
ATOM 2355 N N . ARG A 1 305 ? -18.906 33.344 4.145 1 95.38 305 ARG A N 1
ATOM 2356 C CA . ARG A 1 305 ? -17.766 34.25 4.012 1 95.38 305 ARG A CA 1
ATOM 2357 C C . ARG A 1 305 ? -18.156 35.5 3.244 1 95.38 305 ARG A C 1
ATOM 2359 O O . ARG A 1 305 ? -17.422 36.5 3.248 1 95.38 305 ARG A O 1
ATOM 2366 N N . PHE A 1 306 ? -19.344 35.562 2.574 1 95.44 306 PHE A N 1
ATOM 2367 C CA . PHE A 1 306 ? -19.828 36.719 1.863 1 95.44 306 PHE A CA 1
ATOM 2368 C C . PHE A 1 306 ? -20.484 37.719 2.826 1 95.44 306 PHE A C 1
ATOM 2370 O O . PHE A 1 306 ? -20.703 38.875 2.475 1 95.44 306 PHE A O 1
ATOM 2377 N N . TYR A 1 307 ? -20.719 37.25 4.047 1 94.75 307 TYR A N 1
ATOM 2378 C CA . TYR A 1 307 ? -21.438 38.094 5.016 1 94.75 307 TYR A CA 1
ATOM 2379 C C . TYR A 1 307 ? -20.469 38.688 6.027 1 94.75 307 TYR A C 1
ATOM 2381 O O . TYR A 1 307 ? -19.328 38.25 6.137 1 94.75 307 TYR A O 1
ATOM 2389 N N . PRO A 1 308 ? -20.859 39.75 6.742 1 94.38 308 PRO A N 1
ATOM 2390 C CA . PRO A 1 308 ? -19.969 40.406 7.68 1 94.38 308 PRO A CA 1
ATOM 2391 C C . PRO A 1 308 ? -19.484 39.5 8.797 1 94.38 308 PRO A C 1
ATOM 2393 O O . PRO A 1 308 ? -20.25 38.656 9.281 1 94.38 308 PRO A O 1
ATOM 2396 N N . SER A 1 309 ? -18.266 39.594 9.219 1 94.38 309 SER A N 1
ATOM 2397 C CA . SER A 1 309 ? -17.734 38.938 10.398 1 94.38 309 SER A CA 1
ATOM 2398 C C . SER A 1 309 ? -17.594 39.906 11.562 1 94.38 309 SER A C 1
ATOM 2400 O O . SER A 1 309 ? -17.125 41.031 11.391 1 94.38 309 SER A O 1
ATOM 2402 N N . LEU A 1 310 ? -18.141 39.5 12.695 1 95.69 310 LEU A N 1
ATOM 2403 C CA . LEU A 1 310 ? -18.078 40.281 13.914 1 95.69 310 LEU A CA 1
ATOM 2404 C C . LEU A 1 310 ? -17.016 39.75 14.867 1 95.69 310 LEU A C 1
ATOM 2406 O O . LEU A 1 310 ? -17.062 38.562 15.234 1 95.69 310 LEU A O 1
ATOM 2410 N N . SER A 1 311 ? -16.062 40.531 15.203 1 95.94 311 SER A N 1
ATOM 2411 C CA . SER A 1 311 ? -15.047 40.156 16.188 1 95.94 311 SER A CA 1
ATOM 2412 C C . SER A 1 311 ? -14.992 41.156 17.328 1 95.94 311 SER A C 1
ATOM 2414 O O . SER A 1 311 ? -15.188 42.375 17.109 1 95.94 311 SER A O 1
ATOM 2416 N N . ILE A 1 312 ? -14.844 40.656 18.516 1 96.69 312 ILE A N 1
ATOM 2417 C CA . ILE A 1 312 ? -14.68 41.469 19.703 1 96.69 312 ILE A CA 1
ATOM 2418 C C . ILE A 1 312 ? -13.32 41.188 20.344 1 96.69 312 ILE A C 1
ATOM 2420 O O . ILE A 1 312 ? -12.969 40.031 20.578 1 96.69 312 ILE A O 1
ATOM 2424 N N . THR A 1 313 ? -12.531 42.188 20.516 1 96.31 313 THR A N 1
ATOM 2425 C CA . THR A 1 313 ? -11.266 42.094 21.25 1 96.31 313 THR A CA 1
ATOM 2426 C C . THR A 1 313 ? -11.297 42.938 22.5 1 96.31 313 THR A C 1
ATOM 2428 O O . THR A 1 313 ? -11.852 44.031 22.5 1 96.31 313 THR A O 1
ATOM 2431 N N . ALA A 1 314 ? -10.867 42.438 23.547 1 95.31 314 ALA A N 1
ATOM 2432 C CA . ALA A 1 314 ? -10.781 43.156 24.812 1 95.31 314 ALA A CA 1
ATOM 2433 C C . ALA A 1 314 ? -9.445 42.906 25.5 1 95.31 314 ALA A C 1
ATOM 2435 O O . ALA A 1 314 ? -8.852 41.844 25.344 1 95.31 314 ALA A O 1
ATOM 2436 N N . SER A 1 315 ? -8.938 43.906 26.125 1 95.25 315 SER A N 1
ATOM 2437 C CA . SER A 1 315 ? -7.715 43.75 26.906 1 95.25 315 SER A CA 1
ATOM 2438 C C . SER A 1 315 ? -7.781 44.594 28.188 1 95.25 315 SER A C 1
ATOM 2440 O O . SER A 1 315 ? -8.414 45.656 28.219 1 95.25 315 SER A O 1
ATOM 2442 N N . GLY A 1 316 ? -7.344 44.094 29.266 1 94.25 316 GLY A N 1
ATOM 2443 C CA . GLY A 1 316 ? -7.203 44.781 30.562 1 94.25 316 GLY A CA 1
ATOM 2444 C C . GLY A 1 316 ? -5.859 44.531 31.219 1 94.25 316 GLY A C 1
ATOM 2445 O O . GLY A 1 316 ? -5.293 43.438 31.094 1 94.25 316 GLY A O 1
ATOM 2446 N N . GLY A 1 317 ? -5.406 45.531 31.828 1 93.81 317 GLY A N 1
ATOM 2447 C CA . GLY A 1 317 ? -4.133 45.438 32.531 1 93.81 317 GLY A CA 1
ATOM 2448 C C . GLY A 1 317 ? -3.568 46.75 32.969 1 93.81 317 GLY A C 1
ATOM 2449 O O . GLY A 1 317 ? -4.32 47.656 33.344 1 93.81 317 GLY A O 1
ATOM 2450 N N . TRP A 1 318 ? -2.236 46.781 33.062 1 94.69 318 TRP A N 1
ATOM 2451 C CA . TRP A 1 318 ? -1.561 47.969 33.531 1 94.69 318 TRP A CA 1
ATOM 2452 C C . TRP A 1 318 ? -0.656 48.562 32.469 1 94.69 318 TRP A C 1
ATOM 2454 O O . TRP A 1 318 ? -0.029 47.812 31.688 1 94.69 318 TRP A O 1
ATOM 2464 N N . SER A 1 319 ? -0.642 49.812 32.344 1 93.94 319 SER A N 1
ATOM 2465 C CA . SER A 1 319 ? 0.213 50.531 31.422 1 93.94 319 SER A CA 1
ATOM 2466 C C . SER A 1 319 ? 0.764 51.812 32.031 1 93.94 319 SER A C 1
ATOM 2468 O O . SER A 1 319 ? 0.118 52.406 32.906 1 93.94 319 SER A O 1
ATOM 2470 N N . ASN A 1 320 ? 1.919 52.25 31.578 1 92.88 320 ASN A N 1
ATOM 2471 C CA . ASN A 1 320 ? 2.457 53.5 32.031 1 92.88 320 ASN A CA 1
ATOM 2472 C C . ASN A 1 320 ? 2.146 54.625 31.062 1 92.88 320 ASN A C 1
ATOM 2474 O O . ASN A 1 320 ? 2.811 55.688 31.078 1 92.88 320 ASN A O 1
ATOM 2478 N N . GLY A 1 321 ? 1.302 54.406 30.156 1 89.31 321 GLY A N 1
ATOM 2479 C CA . GLY A 1 321 ? 0.837 55.406 29.219 1 89.31 321 GLY A CA 1
ATOM 2480 C C . GLY A 1 321 ? 1.944 55.969 28.359 1 89.31 321 GLY A C 1
ATOM 2481 O O . GLY A 1 321 ? 2.105 57.188 28.266 1 89.31 321 GLY A O 1
ATOM 2482 N N . ASN A 1 322 ? 2.697 55.156 27.844 1 84.38 322 ASN A N 1
ATOM 2483 C CA . ASN A 1 322 ? 3.844 55.531 27.031 1 84.38 322 ASN A CA 1
ATOM 2484 C C . ASN A 1 322 ? 4.859 56.344 27.844 1 84.38 322 ASN A C 1
ATOM 2486 O O . ASN A 1 322 ? 5.426 57.312 27.344 1 84.38 322 ASN A O 1
ATOM 2490 N N . GLY A 1 323 ? 4.98 56.094 29.125 1 85.19 323 GLY A N 1
ATOM 2491 C CA . GLY A 1 323 ? 5.953 56.719 30 1 85.19 323 GLY A CA 1
ATOM 2492 C C . GLY A 1 323 ? 5.395 57.906 30.75 1 85.19 323 GLY A C 1
ATOM 2493 O O . GLY A 1 323 ? 6.113 58.562 31.5 1 85.19 323 GLY A O 1
ATOM 2494 N N . MET A 1 324 ? 4.145 58.188 30.609 1 85.19 324 MET A N 1
ATOM 2495 C CA . MET A 1 324 ? 3.559 59.406 31.172 1 85.19 324 MET A CA 1
ATOM 2496 C C . MET A 1 324 ? 3.254 59.219 32.656 1 85.19 324 MET A C 1
ATOM 2498 O O . MET A 1 324 ? 3.201 60.188 33.406 1 85.19 324 MET A O 1
ATOM 2502 N N . VAL A 1 325 ? 2.939 58.094 33.062 1 85.06 325 VAL A N 1
ATOM 2503 C CA . VAL A 1 325 ? 2.59 57.844 34.438 1 85.06 325 VAL A CA 1
ATOM 2504 C C . VAL A 1 325 ? 3.479 56.75 35.031 1 85.06 325 VAL A C 1
ATOM 2506 O O . VAL A 1 325 ? 3.875 55.812 34.312 1 85.06 325 VAL A O 1
ATOM 2509 N N . ASN A 1 326 ? 3.846 57 36.406 1 86.19 326 ASN A N 1
ATOM 2510 C CA . ASN A 1 326 ? 4.598 56 37.188 1 86.19 326 ASN A CA 1
ATOM 2511 C C . ASN A 1 326 ? 4.199 56.031 38.656 1 86.19 326 ASN A C 1
ATOM 2513 O O . ASN A 1 326 ? 4.332 57.062 39.312 1 86.19 326 ASN A O 1
ATOM 2517 N N . PRO A 1 327 ? 3.68 54.875 39.156 1 86.75 327 PRO A N 1
ATOM 2518 C CA . PRO A 1 327 ? 3.582 53.531 38.594 1 86.75 327 PRO A CA 1
ATOM 2519 C C . PRO A 1 327 ? 2.447 53.406 37.594 1 86.75 327 PRO A C 1
ATOM 2521 O O . PRO A 1 327 ? 1.629 54.312 37.438 1 86.75 327 PRO A O 1
ATOM 2524 N N . ALA A 1 328 ? 2.439 52.25 36.812 1 90.44 328 ALA A N 1
ATOM 2525 C CA . ALA A 1 328 ? 1.446 51.969 35.781 1 90.44 328 ALA A CA 1
ATOM 2526 C C . ALA A 1 328 ? 0.03 52.062 36.344 1 90.44 328 ALA A C 1
ATOM 2528 O O . ALA A 1 328 ? -0.188 51.844 37.531 1 90.44 328 ALA A O 1
ATOM 2529 N N . LYS A 1 329 ? -0.883 52.438 35.531 1 94.31 329 LYS A N 1
ATOM 2530 C CA . LYS A 1 329 ? -2.297 52.5 35.875 1 94.31 329 LYS A CA 1
ATOM 2531 C C . LYS A 1 329 ? -3.109 51.469 35.094 1 94.31 329 LYS A C 1
ATOM 2533 O O . LYS A 1 329 ? -2.621 50.875 34.125 1 94.31 329 LYS A O 1
ATOM 2538 N N . LEU A 1 330 ? -4.301 51.312 35.656 1 94.44 330 LEU A N 1
ATOM 2539 C CA . LEU A 1 330 ? -5.195 50.344 35 1 94.44 330 LEU A CA 1
ATOM 2540 C C . LEU A 1 330 ? -5.629 50.844 33.625 1 94.44 330 LEU A C 1
ATOM 2542 O O . LEU A 1 330 ? -5.934 52 33.469 1 94.44 330 LEU A O 1
ATOM 2546 N N . LEU A 1 331 ? -5.449 49.969 32.625 1 92.38 331 LEU A N 1
ATOM 2547 C CA . LEU A 1 331 ? -5.895 50.25 31.266 1 92.38 331 LEU A CA 1
ATOM 2548 C C . LEU A 1 331 ? -6.863 49.156 30.797 1 92.38 331 LEU A C 1
ATOM 2550 O O . LEU A 1 331 ? -6.578 47.969 30.922 1 92.38 331 LEU A O 1
ATOM 2554 N N . PHE A 1 332 ? -8.062 49.562 30.375 1 94.5 332 PHE A N 1
ATOM 2555 C CA . PHE A 1 332 ? -9.039 48.688 29.766 1 94.5 332 PHE A CA 1
ATOM 2556 C C . PHE A 1 332 ? -9.406 49.156 28.359 1 94.5 332 PHE A C 1
ATOM 2558 O O . PHE A 1 332 ? -9.539 50.344 28.125 1 94.5 332 PHE A O 1
ATOM 2565 N N . ASN A 1 333 ? -9.344 48.281 27.484 1 94.31 333 ASN A N 1
ATOM 2566 C CA . ASN A 1 333 ? -9.742 48.594 26.109 1 94.31 333 ASN A CA 1
ATOM 2567 C C . ASN A 1 333 ? -10.664 47.5 25.547 1 94.31 333 ASN A C 1
ATOM 2569 O O . ASN A 1 333 ? -10.469 46.312 25.812 1 94.31 333 ASN A O 1
ATOM 2573 N N . ALA A 1 334 ? -11.75 47.781 24.875 1 94.94 334 ALA A N 1
ATOM 2574 C CA . ALA A 1 334 ? -12.641 46.875 24.156 1 94.94 334 ALA A CA 1
ATOM 2575 C C . ALA A 1 334 ? -12.938 47.406 22.766 1 94.94 334 ALA A C 1
ATOM 2577 O O . ALA A 1 334 ? -13.203 48.594 22.562 1 94.94 334 ALA A O 1
ATOM 2578 N N . ILE A 1 335 ? -12.789 46.562 21.844 1 94.94 335 ILE A N 1
ATOM 2579 C CA . ILE A 1 335 ? -13.016 46.938 20.453 1 94.94 335 ILE A CA 1
ATOM 2580 C C . ILE A 1 335 ? -13.961 45.938 19.797 1 94.94 335 ILE A C 1
ATOM 2582 O O . ILE A 1 335 ? -13.703 44.75 19.812 1 94.94 335 ILE A O 1
ATOM 2586 N N . GLY A 1 336 ? -15.109 46.375 19.266 1 94.88 336 GLY A N 1
ATOM 2587 C CA . GLY A 1 336 ? -15.961 45.594 18.359 1 94.88 336 GLY A CA 1
ATOM 2588 C C . GLY A 1 336 ? -15.711 45.938 16.891 1 94.88 336 GLY A C 1
ATOM 2589 O O . GLY A 1 336 ? -15.633 47.125 16.516 1 94.88 336 GLY A O 1
ATOM 2590 N N . LYS A 1 337 ? -15.445 44.969 16.109 1 95 337 LYS A N 1
ATOM 2591 C CA . LYS A 1 337 ? -15.141 45.188 14.695 1 95 337 LYS A CA 1
ATOM 2592 C C . LYS A 1 337 ? -16.047 44.344 13.805 1 95 337 LYS A C 1
ATOM 2594 O O . LYS A 1 337 ? -16.172 43.125 14 1 95 337 LYS A O 1
ATOM 2599 N N . LEU A 1 338 ? -16.766 44.938 12.938 1 94.75 338 LEU A N 1
ATOM 2600 C CA . LEU A 1 338 ? -17.578 44.312 11.914 1 94.75 338 LEU A CA 1
ATOM 2601 C C . LEU A 1 338 ? -16.938 44.469 10.531 1 94.75 338 LEU A C 1
ATOM 2603 O O . LEU A 1 338 ? -16.75 45.625 10.078 1 94.75 338 LEU A O 1
ATOM 2607 N N . THR A 1 339 ? -16.609 43.469 9.859 1 94.31 339 THR A N 1
ATOM 2608 C CA . THR A 1 339 ? -15.961 43.531 8.547 1 94.31 339 THR A CA 1
ATOM 2609 C C . THR A 1 339 ? -16.844 42.906 7.477 1 94.31 339 THR A C 1
ATOM 2611 O O . THR A 1 339 ? -17.156 41.719 7.539 1 94.31 339 THR A O 1
ATOM 2614 N N . GLN A 1 340 ? -17.281 43.625 6.484 1 94.19 340 GLN A N 1
ATOM 2615 C CA . GLN A 1 340 ? -18.078 43.188 5.352 1 94.19 340 GLN A CA 1
ATOM 2616 C C . GLN A 1 340 ? -17.266 43.219 4.059 1 94.19 340 GLN A C 1
ATOM 2618 O O . GLN A 1 340 ? -16.953 44.281 3.545 1 94.19 340 GLN A O 1
ATOM 2623 N N . PRO A 1 341 ? -16.938 42.062 3.506 1 94.5 341 PRO A N 1
ATOM 2624 C CA . PRO A 1 341 ? -16.266 42.094 2.205 1 94.5 341 PRO A CA 1
ATOM 2625 C C . PRO A 1 341 ? -17.172 42.625 1.093 1 94.5 341 PRO A C 1
ATOM 2627 O O . PRO A 1 341 ? -18.344 42.25 0.998 1 94.5 341 PRO A O 1
ATOM 2630 N N . ILE A 1 342 ? -16.656 43.531 0.372 1 94.56 342 ILE A N 1
ATOM 2631 C CA . ILE A 1 342 ? -17.375 44.094 -0.763 1 94.56 342 ILE A CA 1
ATOM 2632 C C . ILE A 1 342 ? -16.797 43.562 -2.066 1 94.56 342 ILE A C 1
ATOM 2634 O O . ILE A 1 342 ? -17.531 43.062 -2.926 1 94.56 342 ILE A O 1
ATOM 2638 N N . PHE A 1 343 ? -15.492 43.719 -2.209 1 95.25 343 PHE A N 1
ATOM 2639 C CA . PHE A 1 343 ? -14.742 43.188 -3.344 1 95.25 343 PHE A CA 1
ATOM 2640 C C . PHE A 1 343 ? -13.43 42.562 -2.883 1 95.25 343 PHE A C 1
ATOM 2642 O O . PHE A 1 343 ? -12.531 43.281 -2.418 1 95.25 343 PHE A O 1
ATOM 2649 N N . MET A 1 344 ? -13.359 41.344 -3.02 1 96.25 344 MET A N 1
ATOM 2650 C CA . MET A 1 344 ? -12.18 40.625 -2.57 1 96.25 344 MET A CA 1
ATOM 2651 C C . MET A 1 344 ? -11.461 39.969 -3.75 1 96.25 344 MET A C 1
ATOM 2653 O O . MET A 1 344 ? -11.07 38.812 -3.676 1 96.25 344 MET A O 1
ATOM 2657 N N . GLN A 1 345 ? -11.406 40.656 -4.867 1 96.62 345 GLN A N 1
ATOM 2658 C CA . GLN A 1 345 ? -10.656 40.25 -6.055 1 96.62 345 GLN A CA 1
ATOM 2659 C C . GLN A 1 345 ? -11.148 38.906 -6.586 1 96.62 345 GLN A C 1
ATOM 2661 O O . GLN A 1 345 ? -10.352 38.094 -7.07 1 96.62 345 GLN A O 1
ATOM 2666 N N . GLY A 1 346 ? -12.445 38.562 -6.371 1 96.25 346 GLY A N 1
ATOM 2667 C CA . GLY A 1 346 ? -13.031 37.344 -6.891 1 96.25 346 GLY A CA 1
ATOM 2668 C C . GLY A 1 346 ? -12.734 36.125 -6.031 1 96.25 346 GLY A C 1
ATOM 2669 O O . GLY A 1 346 ? -13.219 35.031 -6.316 1 96.25 346 GLY A O 1
ATOM 2670 N N . LYS A 1 347 ? -11.961 36.219 -4.973 1 97.44 347 LYS A N 1
ATOM 2671 C CA . LYS A 1 347 ? -11.539 35.094 -4.137 1 97.44 347 LYS A CA 1
ATOM 2672 C C . LYS A 1 347 ? -12.734 34.406 -3.484 1 97.44 347 LYS A C 1
ATOM 2674 O O . LYS A 1 347 ? -12.805 33.188 -3.432 1 97.44 347 LYS A O 1
ATOM 2679 N N . LEU A 1 348 ? -13.789 35.188 -2.951 1 97.31 348 LEU A N 1
ATOM 2680 C CA . LEU A 1 348 ? -14.945 34.594 -2.281 1 97.31 348 LEU A CA 1
ATOM 2681 C C . LEU A 1 348 ? -15.836 33.844 -3.271 1 97.31 348 LEU A C 1
ATOM 2683 O O . LEU A 1 348 ? -16.297 32.75 -2.992 1 97.31 348 LEU A O 1
ATOM 2687 N N . ARG A 1 349 ? -16.062 34.5 -4.43 1 97.31 349 ARG A N 1
ATOM 2688 C CA . ARG A 1 349 ? -16.875 33.844 -5.453 1 97.31 349 ARG A CA 1
ATOM 2689 C C . ARG A 1 349 ? -16.219 32.562 -5.941 1 97.31 349 ARG A C 1
ATOM 2691 O O . ARG A 1 349 ? -16.875 31.531 -6.098 1 97.31 349 ARG A O 1
ATOM 2698 N N . ALA A 1 350 ? -14.844 32.625 -6.25 1 97.88 350 ALA A N 1
ATOM 2699 C CA . ALA A 1 350 ? -14.102 31.438 -6.668 1 97.88 350 ALA A CA 1
ATOM 2700 C C . ALA A 1 350 ? -14.141 30.359 -5.586 1 97.88 350 ALA A C 1
ATOM 2702 O O . ALA A 1 350 ? -14.32 29.172 -5.891 1 97.88 350 ALA A O 1
ATOM 2703 N N . GLY A 1 351 ? -13.969 30.734 -4.344 1 98.25 351 GLY A N 1
ATOM 2704 C CA . GLY A 1 351 ? -14.008 29.797 -3.24 1 98.25 351 GLY A CA 1
ATOM 2705 C C . GLY A 1 351 ? -15.336 29.078 -3.121 1 98.25 351 GLY A C 1
ATOM 2706 O O . GLY A 1 351 ? -15.375 27.875 -2.873 1 98.25 351 GLY A O 1
ATOM 2707 N N . LEU A 1 352 ? -16.453 29.797 -3.215 1 97.94 352 LEU A N 1
ATOM 2708 C CA . LEU A 1 352 ? -17.781 29.188 -3.166 1 97.94 352 LEU A CA 1
ATOM 2709 C C . LEU A 1 352 ? -17.969 28.203 -4.312 1 97.94 352 LEU A C 1
ATOM 2711 O O . LEU A 1 352 ? -18.453 27.078 -4.102 1 97.94 352 LEU A O 1
ATOM 2715 N N . ARG A 1 353 ? -17.547 28.594 -5.547 1 98.44 353 ARG A N 1
ATOM 2716 C CA . ARG A 1 353 ? -17.688 27.703 -6.699 1 98.44 353 ARG A CA 1
ATOM 2717 C C . ARG A 1 353 ? -16.859 26.438 -6.52 1 98.44 353 ARG A C 1
ATOM 2719 O O . ARG A 1 353 ? -17.297 25.344 -6.871 1 98.44 353 ARG A O 1
ATOM 2726 N N . VAL A 1 354 ? -15.617 26.578 -6.023 1 98.5 354 VAL A N 1
ATOM 2727 C CA . VAL A 1 354 ? -14.758 25.422 -5.746 1 98.5 354 VAL A CA 1
ATOM 2728 C C . VAL A 1 354 ? -15.438 24.5 -4.746 1 98.5 354 VAL A C 1
ATOM 2730 O O . VAL A 1 354 ? -15.469 23.281 -4.945 1 98.5 354 VAL A O 1
ATOM 2733 N N . ALA A 1 355 ? -16 25.062 -3.65 1 98.44 355 ALA A N 1
ATOM 2734 C CA . ALA A 1 355 ? -16.672 24.25 -2.641 1 98.44 355 ALA A CA 1
ATOM 2735 C C . ALA A 1 355 ? -17.859 23.516 -3.244 1 98.44 355 ALA A C 1
ATOM 2737 O O . ALA A 1 355 ? -18.094 22.344 -2.934 1 98.44 355 ALA A O 1
ATOM 2738 N N . GLU A 1 356 ? -18.625 24.219 -4.035 1 98.62 356 GLU A N 1
ATOM 2739 C CA . GLU A 1 356 ? -19.766 23.594 -4.699 1 98.62 356 GLU A CA 1
ATOM 2740 C C . GLU A 1 356 ? -19.312 22.453 -5.602 1 98.62 356 GLU A C 1
ATOM 2742 O O . GLU A 1 356 ? -19.953 21.391 -5.637 1 98.62 356 GLU A O 1
ATOM 2747 N N . ASP A 1 357 ? -18.25 22.641 -6.398 1 98.62 357 ASP A N 1
ATOM 2748 C CA . ASP A 1 357 ? -17.734 21.594 -7.273 1 98.62 357 ASP A CA 1
ATOM 2749 C C . ASP A 1 357 ? -17.203 20.422 -6.461 1 98.62 357 ASP A C 1
ATOM 2751 O O . ASP A 1 357 ? -17.359 19.266 -6.855 1 98.62 357 ASP A O 1
ATOM 2755 N N . GLN A 1 358 ? -16.594 20.703 -5.336 1 98.75 358 GLN A N 1
ATOM 2756 C CA . GLN A 1 358 ? -16.125 19.641 -4.453 1 98.75 358 GLN A CA 1
ATOM 2757 C C . GLN A 1 358 ? -17.297 18.812 -3.928 1 98.75 358 GLN A C 1
ATOM 2759 O O . GLN A 1 358 ? -17.188 17.594 -3.764 1 98.75 358 GLN A O 1
ATOM 2764 N N . TYR A 1 359 ? -18.391 19.484 -3.578 1 98.56 359 TYR A N 1
ATOM 2765 C CA . TYR A 1 359 ? -19.609 18.766 -3.193 1 98.56 359 TYR A CA 1
ATOM 2766 C C . TYR A 1 359 ? -20.062 17.844 -4.309 1 98.56 359 TYR A C 1
ATOM 2768 O O . TYR A 1 359 ? -20.391 16.672 -4.059 1 98.56 359 TYR A O 1
ATOM 2776 N N . LYS A 1 360 ? -20.062 18.281 -5.539 1 98.56 360 LYS A N 1
ATOM 2777 C CA . LYS A 1 360 ? -20.484 17.453 -6.672 1 98.56 360 LYS A CA 1
ATOM 2778 C C . LYS A 1 360 ? -19.547 16.266 -6.875 1 98.56 360 LYS A C 1
ATOM 2780 O O . LYS A 1 360 ? -19.984 15.172 -7.195 1 98.56 360 LYS A O 1
ATOM 2785 N N . ILE A 1 361 ? -18.219 16.5 -6.762 1 98.62 361 ILE A N 1
ATOM 2786 C CA . ILE A 1 361 ? -17.234 15.43 -6.863 1 98.62 361 ILE A CA 1
ATOM 2787 C C . ILE A 1 361 ? -17.531 14.359 -5.805 1 98.62 361 ILE A C 1
ATOM 2789 O O . ILE A 1 361 ? -17.562 13.172 -6.113 1 98.62 361 ILE A O 1
ATOM 2793 N N . ALA A 1 362 ? -17.781 14.82 -4.555 1 98.56 362 ALA A N 1
ATOM 2794 C CA . ALA A 1 362 ? -18.078 13.891 -3.465 1 98.56 362 ALA A CA 1
ATOM 2795 C C . ALA A 1 362 ? -19.375 13.133 -3.725 1 98.56 362 ALA A C 1
ATOM 2797 O O . ALA A 1 362 ? -19.484 11.945 -3.408 1 98.56 362 ALA A O 1
ATOM 2798 N N . TYR A 1 363 ? -20.375 13.867 -4.281 1 97.94 363 TYR A N 1
ATOM 2799 C CA . TYR A 1 363 ? -21.641 13.25 -4.648 1 97.94 363 TYR A CA 1
ATOM 2800 C C . TYR A 1 363 ? -21.422 12.117 -5.645 1 97.94 363 TYR A C 1
ATOM 2802 O O . TYR A 1 363 ? -21.938 11.016 -5.461 1 97.94 363 TYR A O 1
ATOM 2810 N N . ASN A 1 364 ? -20.625 12.336 -6.711 1 97.69 364 ASN A N 1
ATOM 2811 C CA . ASN A 1 364 ? -20.344 11.32 -7.719 1 97.69 364 ASN A CA 1
ATOM 2812 C C . ASN A 1 364 ? -19.594 10.125 -7.121 1 97.69 364 ASN A C 1
ATOM 2814 O O . ASN A 1 364 ? -19.891 8.977 -7.453 1 97.69 364 ASN A O 1
ATOM 2818 N N . LYS A 1 365 ? -18.656 10.438 -6.219 1 98 365 LYS A N 1
ATOM 2819 C CA . LYS A 1 365 ? -17.906 9.367 -5.566 1 98 365 LYS A CA 1
ATOM 2820 C C . LYS A 1 365 ? -18.828 8.5 -4.711 1 98 365 LYS A C 1
ATOM 2822 O O . LYS A 1 365 ? -18.719 7.27 -4.734 1 98 365 LYS A O 1
ATOM 2827 N N . TRP A 1 366 ? -19.719 9.102 -3.955 1 96.38 366 TRP A N 1
ATOM 2828 C CA . TRP A 1 366 ? -20.656 8.383 -3.092 1 96.38 366 TRP A CA 1
ATOM 2829 C C . TRP A 1 366 ? -21.609 7.527 -3.916 1 96.38 366 TRP A C 1
ATOM 2831 O O . TRP A 1 366 ? -21.781 6.336 -3.648 1 96.38 366 TRP A O 1
ATOM 2841 N N . GLN A 1 367 ? -22.156 8.086 -4.977 1 94.56 367 GLN A N 1
ATOM 2842 C CA . GLN A 1 367 ? -23.062 7.34 -5.848 1 94.56 367 GLN A CA 1
ATOM 2843 C C . GLN A 1 367 ? -22.344 6.145 -6.477 1 94.56 367 GLN A C 1
ATOM 2845 O O . GLN A 1 367 ? -22.906 5.043 -6.527 1 94.56 367 GLN A O 1
ATOM 2850 N N . ASN A 1 368 ? -21.156 6.371 -6.957 1 95.44 368 ASN A N 1
ATOM 2851 C CA . ASN A 1 368 ? -20.391 5.289 -7.562 1 95.44 368 ASN A CA 1
ATOM 2852 C C . ASN A 1 368 ? -20.078 4.188 -6.551 1 95.44 368 ASN A C 1
ATOM 2854 O O . ASN A 1 368 ? -20 3.012 -6.91 1 95.44 368 ASN A O 1
ATOM 2858 N N . SER A 1 369 ? -19.844 4.578 -5.336 1 95.75 369 SER A N 1
ATOM 2859 C CA . SER A 1 369 ? -19.547 3.578 -4.32 1 95.75 369 SER A CA 1
ATOM 2860 C C . SER A 1 369 ? -20.75 2.67 -4.07 1 95.75 369 SER A C 1
ATOM 2862 O O . SER A 1 369 ? -20.578 1.484 -3.775 1 95.75 369 SER A O 1
ATOM 2864 N N . VAL A 1 370 ? -21.953 3.205 -4.18 1 92.94 370 VAL A N 1
ATOM 2865 C CA . VAL A 1 370 ? -23.156 2.395 -4.059 1 92.94 370 VAL A CA 1
ATOM 2866 C C . VAL A 1 370 ? -23.219 1.391 -5.211 1 92.94 370 VAL A C 1
ATOM 2868 O O . VAL A 1 370 ? -23.484 0.203 -4.992 1 92.94 370 VAL A O 1
ATOM 2871 N N . LEU A 1 371 ? -22.969 1.846 -6.453 1 93 371 LEU A N 1
ATOM 2872 C CA . LEU A 1 371 ? -22.969 0.974 -7.621 1 93 371 LEU A CA 1
ATOM 2873 C C . LEU A 1 371 ? -21.891 -0.103 -7.496 1 93 371 LEU A C 1
ATOM 2875 O O . LEU A 1 371 ? -22.141 -1.268 -7.824 1 93 371 LEU A O 1
ATOM 2879 N N . THR A 1 372 ? -20.781 0.31 -6.992 1 95.5 372 THR A N 1
ATOM 2880 C CA . THR A 1 372 ? -19.672 -0.623 -6.805 1 95.5 372 THR A CA 1
ATOM 2881 C C . THR A 1 372 ? -20.047 -1.714 -5.805 1 95.5 372 THR A C 1
ATOM 2883 O O . THR A 1 372 ? -19.75 -2.889 -6.02 1 95.5 372 THR A O 1
ATOM 2886 N N . ALA A 1 373 ? -20.672 -1.313 -4.746 1 93.12 373 ALA A N 1
ATOM 2887 C CA . ALA A 1 373 ? -21.125 -2.283 -3.748 1 93.12 373 ALA A CA 1
ATOM 2888 C C . ALA A 1 373 ? -22.062 -3.316 -4.367 1 93.12 373 ALA A C 1
ATOM 2890 O O . ALA A 1 373 ? -21.938 -4.512 -4.094 1 93.12 373 ALA A O 1
ATOM 2891 N N . GLY A 1 374 ? -22.984 -2.881 -5.215 1 90.81 374 GLY A N 1
ATOM 2892 C CA . GLY A 1 374 ? -23.859 -3.801 -5.914 1 90.81 374 GLY A CA 1
ATOM 2893 C C . GLY A 1 374 ? -23.125 -4.762 -6.824 1 90.81 374 GLY A C 1
ATOM 2894 O O . GLY A 1 374 ? -23.438 -5.953 -6.867 1 90.81 374 GLY A O 1
ATOM 2895 N N . SER A 1 375 ? -22.188 -4.246 -7.578 1 93.25 375 SER A N 1
ATOM 2896 C CA . SER A 1 375 ? -21.375 -5.07 -8.469 1 93.25 375 SER A CA 1
ATOM 2897 C C . SER A 1 375 ? -20.609 -6.133 -7.691 1 93.25 375 SER A C 1
ATOM 2899 O O . SER A 1 375 ? -20.5 -7.277 -8.133 1 93.25 375 SER A O 1
ATOM 2901 N N . GLU A 1 376 ? -20.109 -5.742 -6.52 1 94.56 376 GLU A N 1
ATOM 2902 C CA . GLU A 1 376 ? -19.359 -6.68 -5.691 1 94.56 376 GLU A CA 1
ATOM 2903 C C . GLU A 1 376 ? -20.25 -7.828 -5.211 1 94.56 376 GLU A C 1
ATOM 2905 O O . GLU A 1 376 ? -19.828 -8.984 -5.227 1 94.56 376 GLU A O 1
ATOM 2910 N N . VAL A 1 377 ? -21.438 -7.5 -4.805 1 92.06 377 VAL A N 1
ATOM 2911 C CA . VAL A 1 377 ? -22.391 -8.523 -4.375 1 92.06 377 VAL A CA 1
ATOM 2912 C C . VAL A 1 377 ? -22.719 -9.445 -5.547 1 92.06 377 VAL A C 1
ATOM 2914 O O . VAL A 1 377 ? -22.672 -10.664 -5.422 1 92.06 377 VAL A O 1
ATOM 2917 N N . SER A 1 378 ? -23 -8.867 -6.715 1 91.75 378 SER A N 1
ATOM 2918 C CA . SER A 1 378 ? -23.344 -9.633 -7.906 1 91.75 378 SER A CA 1
ATOM 2919 C C . SER A 1 378 ? -22.219 -10.578 -8.305 1 91.75 378 SER A C 1
ATOM 2921 O O . SER A 1 378 ? -22.469 -11.734 -8.641 1 91.75 378 SER A O 1
ATOM 2923 N N . ASN A 1 379 ? -21.062 -10.109 -8.234 1 94.75 379 ASN A N 1
ATOM 2924 C CA . ASN A 1 379 ? -19.906 -10.93 -8.586 1 94.75 379 ASN A CA 1
ATOM 2925 C C . ASN A 1 379 ? -19.719 -12.094 -7.617 1 94.75 379 ASN A C 1
ATOM 2927 O O . ASN A 1 379 ? -19.438 -13.219 -8.039 1 94.75 379 ASN A O 1
ATOM 2931 N N . ALA A 1 380 ? -19.922 -11.812 -6.344 1 93.56 380 ALA A N 1
ATOM 2932 C CA . ALA A 1 380 ? -19.766 -12.867 -5.344 1 93.56 380 ALA A CA 1
ATOM 2933 C C . ALA A 1 380 ? -20.828 -13.945 -5.52 1 93.56 380 ALA A C 1
ATOM 2935 O O . ALA A 1 380 ? -20.531 -15.141 -5.391 1 93.56 380 ALA A O 1
ATOM 2936 N N . LEU A 1 381 ? -22.016 -13.531 -5.855 1 91.44 381 LEU A N 1
ATOM 2937 C CA . LEU A 1 381 ? -23.109 -14.477 -6.039 1 91.44 381 LEU A CA 1
ATOM 2938 C C . LEU A 1 381 ? -22.859 -15.359 -7.262 1 91.44 381 LEU A C 1
ATOM 2940 O O . LEU A 1 381 ? -23.078 -16.562 -7.211 1 91.44 381 LEU A O 1
ATOM 2944 N N . VAL A 1 382 ? -22.422 -14.727 -8.375 1 93.25 382 VAL A N 1
ATOM 2945 C CA . VAL A 1 382 ? -22.172 -15.508 -9.586 1 93.25 382 VAL A CA 1
ATOM 2946 C C . VAL A 1 382 ? -21 -16.453 -9.352 1 93.25 382 VAL A C 1
ATOM 2948 O O . VAL A 1 382 ? -21.031 -17.594 -9.812 1 93.25 382 VAL A O 1
ATOM 2951 N N . ALA A 1 383 ? -20.047 -16 -8.633 1 95.69 383 ALA A N 1
ATOM 2952 C CA . ALA A 1 383 ? -18.906 -16.859 -8.32 1 95.69 383 ALA A CA 1
ATOM 2953 C C . ALA A 1 383 ? -19.328 -18.047 -7.453 1 95.69 383 ALA A C 1
ATOM 2955 O O . ALA A 1 383 ? -18.891 -19.172 -7.68 1 95.69 383 ALA A O 1
ATOM 2956 N N . TYR A 1 384 ? -20.188 -17.828 -6.461 1 93.75 384 TYR A N 1
ATOM 2957 C CA . TYR A 1 384 ? -20.688 -18.891 -5.602 1 93.75 384 TYR A CA 1
ATOM 2958 C C . TYR A 1 384 ? -21.469 -19.922 -6.41 1 93.75 384 TYR A C 1
ATOM 2960 O O . TYR A 1 384 ? -21.234 -21.125 -6.285 1 93.75 384 TYR A O 1
ATOM 2968 N N . ASN A 1 385 ? -22.328 -19.438 -7.258 1 92.44 385 ASN A N 1
ATOM 2969 C CA . ASN A 1 385 ? -23.141 -20.344 -8.078 1 92.44 385 ASN A CA 1
ATOM 2970 C C . ASN A 1 385 ? -22.281 -21.156 -9.039 1 92.44 385 ASN A C 1
ATOM 2972 O O . ASN A 1 385 ? -22.516 -22.344 -9.234 1 92.44 385 ASN A O 1
ATOM 2976 N N . ALA A 1 386 ? -21.297 -20.469 -9.633 1 95.81 386 ALA A N 1
ATOM 2977 C CA . ALA A 1 386 ? -20.391 -21.188 -10.531 1 95.81 386 ALA A CA 1
ATOM 2978 C C . ALA A 1 386 ? -19.625 -22.281 -9.789 1 95.81 386 ALA A C 1
ATOM 2980 O O . ALA A 1 386 ? -19.469 -23.391 -10.297 1 95.81 386 ALA A O 1
ATOM 2981 N N . ALA A 1 387 ? -19.188 -21.984 -8.609 1 96.31 387 ALA A N 1
ATOM 2982 C CA . ALA A 1 387 ? -18.438 -22.969 -7.824 1 96.31 387 ALA A CA 1
ATOM 2983 C C . ALA A 1 387 ? -19.328 -24.156 -7.445 1 96.31 387 ALA A C 1
ATOM 2985 O O . ALA A 1 387 ? -18.875 -25.297 -7.457 1 96.31 387 ALA A O 1
ATOM 2986 N N . GLU A 1 388 ? -20.562 -23.891 -7.102 1 93.38 388 GLU A N 1
ATOM 2987 C CA . GLU A 1 388 ? -21.516 -24.953 -6.77 1 93.38 388 GLU A CA 1
ATOM 2988 C C . GLU A 1 388 ? -21.734 -25.875 -7.965 1 93.38 388 GLU A C 1
ATOM 2990 O O . GLU A 1 388 ? -21.719 -27.109 -7.816 1 93.38 388 GLU A O 1
ATOM 2995 N N . GLU A 1 389 ? -21.875 -25.25 -9.133 1 95.06 389 GLU A N 1
ATOM 2996 C CA . GLU A 1 389 ? -22.094 -26.031 -10.352 1 95.06 389 GLU A CA 1
ATOM 2997 C C . GLU A 1 389 ? -20.859 -26.891 -10.672 1 95.06 389 GLU A C 1
ATOM 2999 O O . GLU A 1 389 ? -21 -28.062 -11.016 1 95.06 389 GLU A O 1
ATOM 3004 N N . LYS A 1 390 ? -19.703 -26.312 -10.508 1 97.5 390 LYS A N 1
ATOM 3005 C CA . LYS A 1 390 ? -18.469 -27.016 -10.836 1 97.5 390 LYS A CA 1
ATOM 3006 C C . LYS A 1 390 ? -18.203 -28.156 -9.852 1 97.5 390 LYS A C 1
ATOM 3008 O O . LYS A 1 390 ? -17.672 -29.203 -10.234 1 97.5 390 LYS A O 1
ATOM 3013 N N . ASP A 1 391 ? -18.594 -27.969 -8.617 1 95.38 391 ASP A N 1
ATOM 3014 C CA . ASP A 1 391 ? -18.359 -29 -7.602 1 95.38 391 ASP A CA 1
ATOM 3015 C C . ASP A 1 391 ? -19.062 -30.297 -7.965 1 95.38 391 ASP A C 1
ATOM 3017 O O . ASP A 1 391 ? -18.5 -31.391 -7.809 1 95.38 391 ASP A O 1
ATOM 3021 N N . VAL A 1 392 ? -20.25 -30.219 -8.539 1 96.12 392 VAL A N 1
ATOM 3022 C CA . VAL A 1 392 ? -21.016 -31.375 -8.969 1 96.12 392 VAL A CA 1
ATOM 3023 C C . VAL A 1 392 ? -20.312 -32.062 -10.141 1 96.12 392 VAL A C 1
ATOM 3025 O O . VAL A 1 392 ? -20.156 -33.281 -10.156 1 96.12 392 VAL A O 1
ATOM 3028 N N . LEU A 1 393 ? -19.812 -31.219 -11.031 1 97.81 393 LEU A N 1
ATOM 3029 C CA . LEU A 1 393 ? -19.156 -31.734 -12.227 1 97.81 393 LEU A CA 1
ATOM 3030 C C . LEU A 1 393 ? -17.844 -32.406 -11.859 1 97.81 393 LEU A C 1
ATOM 3032 O O . LEU A 1 393 ? -17.547 -33.5 -12.336 1 97.81 393 LEU A O 1
ATOM 3036 N N . TYR A 1 394 ? -17.078 -31.844 -10.945 1 98.06 394 TYR A N 1
ATOM 3037 C CA . TYR A 1 394 ? -15.797 -32.406 -10.539 1 98.06 394 TYR A CA 1
ATOM 3038 C C . TYR A 1 394 ? -16 -33.688 -9.742 1 98.06 394 TYR A C 1
ATOM 3040 O O . TYR A 1 394 ? -15.219 -34.656 -9.875 1 98.06 394 TYR A O 1
ATOM 3048 N N . THR A 1 395 ? -17.016 -33.75 -8.961 1 97.38 395 THR A N 1
ATOM 3049 C CA . THR A 1 395 ? -17.297 -34.969 -8.188 1 97.38 395 THR A CA 1
ATOM 3050 C C . THR A 1 395 ? -17.578 -36.156 -9.109 1 97.38 395 THR A C 1
ATOM 3052 O O . THR A 1 395 ? -17 -37.219 -8.938 1 97.38 395 THR A O 1
ATOM 3055 N N . LYS A 1 396 ? -18.391 -35.875 -10.141 1 97.75 396 LYS A N 1
ATOM 3056 C CA . LYS A 1 396 ? -18.688 -36.938 -11.125 1 97.75 396 LYS A CA 1
ATOM 3057 C C . LYS A 1 396 ? -17.438 -37.312 -11.898 1 97.75 396 LYS A C 1
ATOM 3059 O O . LYS A 1 396 ? -17.156 -38.5 -12.102 1 97.75 396 LYS A O 1
ATOM 3064 N N . GLN A 1 397 ? -16.703 -36.312 -12.234 1 98.25 397 GLN A N 1
ATOM 3065 C CA . GLN A 1 397 ? -15.484 -36.531 -13 1 98.25 397 GLN A CA 1
ATOM 3066 C C . GLN A 1 397 ? -14.492 -37.375 -12.203 1 98.25 397 GLN A C 1
ATOM 3068 O O . GLN A 1 397 ? -13.922 -38.344 -12.734 1 98.25 397 GLN A O 1
ATOM 3073 N N . ILE A 1 398 ? -14.305 -37.094 -10.961 1 98.25 398 ILE A N 1
ATOM 3074 C CA . ILE A 1 398 ? -13.312 -37.75 -10.117 1 98.25 398 ILE A CA 1
ATOM 3075 C C . ILE A 1 398 ? -13.734 -39.219 -9.875 1 98.25 398 ILE A C 1
ATOM 3077 O O . ILE A 1 398 ? -12.906 -40.125 -9.906 1 98.25 398 ILE A O 1
ATOM 3081 N N . GLU A 1 399 ? -15.023 -39.5 -9.742 1 97.81 399 GLU A N 1
ATOM 3082 C CA . GLU A 1 399 ? -15.531 -40.844 -9.57 1 97.81 399 GLU A CA 1
ATOM 3083 C C . GLU A 1 399 ? -15.211 -41.719 -10.789 1 97.81 399 GLU A C 1
ATOM 3085 O O . GLU A 1 399 ? -14.742 -42.844 -10.648 1 97.81 399 GLU A O 1
ATOM 3090 N N . ILE A 1 400 ? -15.398 -41.094 -11.914 1 98.19 400 ILE A N 1
ATOM 3091 C CA . ILE A 1 400 ? -15.156 -41.812 -13.164 1 98.19 400 ILE A CA 1
ATOM 3092 C C . ILE A 1 400 ? -13.656 -42.031 -13.336 1 98.19 400 ILE A C 1
ATOM 3094 O O . ILE A 1 400 ? -13.234 -43.125 -13.727 1 98.19 400 ILE A O 1
ATOM 3098 N N . LEU A 1 401 ? -12.867 -41.062 -12.93 1 98.19 401 LEU A N 1
ATOM 3099 C CA . LEU A 1 401 ? -11.43 -41.156 -13.141 1 98.19 401 LEU A CA 1
ATOM 3100 C C . LEU A 1 401 ? -10.797 -42.125 -12.156 1 98.19 401 LEU A C 1
ATOM 3102 O O . LEU A 1 401 ? -9.82 -42.812 -12.484 1 98.19 401 LEU A O 1
ATOM 3106 N N . LYS A 1 402 ? -11.352 -42.25 -10.977 1 97.5 402 LYS A N 1
ATOM 3107 C CA . LYS A 1 402 ? -10.867 -43.25 -10.031 1 97.5 402 LYS A CA 1
ATOM 3108 C C . LYS A 1 402 ? -11.062 -44.656 -10.57 1 97.5 402 LYS A C 1
ATOM 3110 O O . LYS A 1 402 ? -10.156 -45.5 -10.5 1 97.5 402 LYS A O 1
ATOM 3115 N N . LYS A 1 403 ? -12.242 -44.906 -11.172 1 97.69 403 LYS A N 1
ATOM 3116 C CA . LYS A 1 403 ? -12.508 -46.188 -11.797 1 97.69 403 LYS A CA 1
ATOM 3117 C C . LYS A 1 403 ? -11.594 -46.438 -13 1 97.69 403 LYS A C 1
ATOM 3119 O O . LYS A 1 403 ? -11.102 -47.531 -13.211 1 97.69 403 LYS A O 1
ATOM 3124 N N . ASN A 1 404 ? -11.43 -45.375 -13.711 1 97.44 404 ASN A N 1
ATOM 3125 C CA . ASN A 1 404 ? -10.547 -45.438 -14.875 1 97.44 404 ASN A CA 1
ATOM 3126 C C . ASN A 1 404 ? -9.141 -45.875 -14.469 1 97.44 404 ASN A C 1
ATOM 3128 O O . ASN A 1 404 ? -8.531 -46.719 -15.117 1 97.44 404 ASN A O 1
ATOM 3132 N N . VAL A 1 405 ? -8.578 -45.281 -13.383 1 96.25 405 VAL A N 1
ATOM 3133 C CA . VAL A 1 405 ? -7.242 -45.625 -12.898 1 96.25 405 VAL A CA 1
ATOM 3134 C C . VAL A 1 405 ? -7.203 -47.094 -12.453 1 96.25 405 VAL A C 1
ATOM 3136 O O . VAL A 1 405 ? -6.293 -47.812 -12.828 1 96.25 405 VAL A O 1
ATOM 3139 N N . GLU A 1 406 ? -8.219 -47.562 -11.758 1 95.69 406 GLU A N 1
ATOM 3140 C CA . GLU A 1 406 ? -8.281 -48.938 -11.281 1 95.69 406 GLU A CA 1
ATOM 3141 C C . GLU A 1 406 ? -8.32 -49.906 -12.438 1 95.69 406 GLU A C 1
ATOM 3143 O O . GLU A 1 406 ? -7.555 -50.875 -12.461 1 95.69 406 GLU A O 1
ATOM 3148 N N . GLN A 1 407 ? -9.117 -49.625 -13.422 1 95.88 407 GLN A N 1
ATOM 3149 C CA . GLN A 1 407 ? -9.32 -50.562 -14.531 1 95.88 407 GLN A CA 1
ATOM 3150 C C . GLN A 1 407 ? -8.117 -50.562 -15.469 1 95.88 407 GLN A C 1
ATOM 3152 O O . GLN A 1 407 ? -7.715 -51.625 -15.953 1 95.88 407 GLN A O 1
ATOM 3157 N N . THR A 1 408 ? -7.605 -49.406 -15.664 1 95.12 408 THR A N 1
ATOM 3158 C CA . THR A 1 408 ? -6.438 -49.344 -16.531 1 95.12 408 THR A CA 1
ATOM 3159 C C . THR A 1 408 ? -5.254 -50.062 -15.906 1 95.12 408 THR A C 1
ATOM 3161 O O . THR A 1 408 ? -4.477 -50.719 -16.594 1 95.12 408 THR A O 1
ATOM 3164 N N . GLN A 1 409 ? -5.059 -50 -14.633 1 92.44 409 GLN A N 1
ATOM 3165 C CA . GLN A 1 409 ? -4 -50.688 -13.93 1 92.44 409 GLN A CA 1
ATOM 3166 C C . GLN A 1 409 ? -4.203 -52.219 -14.016 1 92.44 409 GLN A C 1
ATOM 3168 O O . GLN A 1 409 ? -3.25 -52.969 -14.234 1 92.44 409 GLN A O 1
ATOM 3173 N N . MET A 1 410 ? -5.453 -52.656 -13.914 1 92.56 410 MET A N 1
ATOM 3174 C CA . MET A 1 410 ? -5.777 -54.094 -14.016 1 92.56 410 MET A CA 1
ATOM 3175 C C . MET A 1 410 ? -5.488 -54.625 -15.414 1 92.56 410 MET A C 1
ATOM 3177 O O . MET A 1 410 ? -4.883 -55.688 -15.562 1 92.56 410 MET A O 1
ATOM 3181 N N . LEU A 1 411 ? -5.918 -53.875 -16.391 1 91.44 411 LEU A N 1
ATOM 3182 C CA . LEU A 1 411 ? -5.711 -54.281 -17.766 1 91.44 411 LEU A CA 1
ATOM 3183 C C . LEU A 1 411 ? -4.227 -54.344 -18.109 1 91.44 411 LEU A C 1
ATOM 3185 O O . LEU A 1 411 ? -3.781 -55.219 -18.844 1 91.44 411 LEU A O 1
ATOM 3189 N N . TYR A 1 412 ? -3.504 -53.406 -17.594 1 90.69 412 TYR A N 1
ATOM 3190 C CA . TYR A 1 412 ? -2.064 -53.406 -17.828 1 90.69 412 TYR A CA 1
ATOM 3191 C C . TYR A 1 412 ? -1.414 -54.656 -17.234 1 90.69 412 TYR A C 1
ATOM 3193 O O . TYR A 1 412 ? -0.548 -55.281 -17.844 1 90.69 412 TYR A O 1
ATOM 3201 N N . ASN A 1 413 ? -1.837 -55.031 -16.078 1 86.38 413 ASN A N 1
ATOM 3202 C CA . ASN A 1 413 ? -1.31 -56.219 -15.422 1 86.38 413 ASN A CA 1
ATOM 3203 C C . ASN A 1 413 ? -1.635 -57.469 -16.203 1 86.38 413 ASN A C 1
ATOM 3205 O O . ASN A 1 413 ? -0.906 -58.469 -16.125 1 86.38 413 ASN A O 1
ATOM 3209 N N . GLN A 1 414 ? -2.643 -57.344 -17.047 1 84.56 414 GLN A N 1
ATOM 3210 C CA . GLN A 1 414 ? -3.055 -58.5 -17.859 1 84.56 414 GLN A CA 1
ATOM 3211 C C . GLN A 1 414 ? -2.512 -58.375 -19.281 1 84.56 414 GLN A C 1
ATOM 3213 O O . GLN A 1 414 ? -2.9 -59.125 -20.172 1 84.56 414 GLN A O 1
ATOM 3218 N N . SER A 1 415 ? -1.7 -57.406 -19.5 1 80.5 415 SER A N 1
ATOM 3219 C CA . SER A 1 415 ? -1.038 -57.156 -20.766 1 80.5 415 SER A CA 1
ATOM 3220 C C . SER A 1 415 ? -2.043 -56.75 -21.844 1 80.5 415 SER A C 1
ATOM 3222 O O . SER A 1 415 ? -1.84 -57.031 -23.031 1 80.5 415 SER A O 1
ATOM 3224 N N . SER A 1 416 ? -3.051 -56.062 -21.406 1 74.38 416 SER A N 1
ATOM 3225 C CA . SER A 1 416 ? -4.109 -55.688 -22.328 1 74.38 416 SER A CA 1
ATOM 3226 C C . SER A 1 416 ? -4.207 -54.156 -22.484 1 74.38 416 SER A C 1
ATOM 3228 O O . SER A 1 416 ? -5.152 -53.656 -23.078 1 74.38 416 SER A O 1
ATOM 3230 N N . SER A 1 417 ? -3.367 -53.5 -21.734 1 80.31 417 SER A N 1
ATOM 3231 C CA . SER A 1 417 ? -3.332 -52.031 -21.859 1 80.31 417 SER A CA 1
ATOM 3232 C C . SER A 1 417 ? -1.898 -51.531 -21.875 1 80.31 417 SER A C 1
ATOM 3234 O O . SER A 1 417 ? -0.963 -52.25 -21.547 1 80.31 417 SER A O 1
ATOM 3236 N N . SER A 1 418 ? -1.813 -50.25 -22.375 1 87.5 418 SER A N 1
ATOM 3237 C CA . SER A 1 418 ? -0.49 -49.656 -22.453 1 87.5 418 SER A CA 1
ATOM 3238 C C . SER A 1 418 ? -0.152 -48.906 -21.172 1 87.5 418 SER A C 1
ATOM 3240 O O . SER A 1 418 ? -1.049 -48.469 -20.422 1 87.5 418 SER A O 1
ATOM 3242 N N . TYR A 1 419 ? 1.158 -48.844 -20.875 1 89.94 419 TYR A N 1
ATOM 3243 C CA . TYR A 1 419 ? 1.624 -48.062 -19.719 1 89.94 419 TYR A CA 1
ATOM 3244 C C . TYR A 1 419 ? 1.192 -46.625 -19.812 1 89.94 419 TYR A C 1
ATOM 3246 O O . TYR A 1 419 ? 0.934 -45.969 -18.797 1 89.94 419 TYR A O 1
ATOM 3254 N N . LEU A 1 420 ? 1.037 -46.094 -21 1 90.69 420 LEU A N 1
ATOM 3255 C CA . LEU A 1 420 ? 0.639 -44.688 -21.203 1 90.69 420 LEU A CA 1
ATOM 3256 C C . LEU A 1 420 ? -0.795 -44.469 -20.734 1 90.69 420 LEU A C 1
ATOM 3258 O O . LEU A 1 420 ? -1.127 -43.406 -20.234 1 90.69 420 LEU A O 1
ATOM 3262 N N . GLU A 1 421 ? -1.567 -45.5 -20.922 1 92.69 421 GLU A N 1
ATOM 3263 C CA . GLU A 1 421 ? -2.949 -45.375 -20.469 1 92.69 421 GLU A CA 1
ATOM 3264 C C . GLU A 1 421 ? -3.021 -45.25 -18.953 1 92.69 421 GLU A C 1
ATOM 3266 O O . GLU A 1 421 ? -3.824 -44.5 -18.422 1 92.69 421 GLU A O 1
ATOM 3271 N N . VAL A 1 422 ? -2.178 -46 -18.281 1 93.38 422 VAL A N 1
ATOM 3272 C CA . VAL A 1 422 ? -2.145 -45.969 -16.828 1 93.38 422 VAL A CA 1
ATOM 3273 C C . VAL A 1 422 ? -1.674 -44.594 -16.359 1 93.38 422 VAL A C 1
ATOM 3275 O O . VAL A 1 422 ? -2.332 -43.938 -15.523 1 93.38 422 VAL A O 1
ATOM 3278 N N . ILE A 1 423 ? -0.613 -44.125 -16.922 1 93.81 423 ILE A N 1
ATOM 3279 C CA . ILE A 1 423 ? -0.004 -42.844 -16.516 1 93.81 423 ILE A CA 1
ATOM 3280 C C . ILE A 1 423 ? -0.95 -41.688 -16.828 1 93.81 423 ILE A C 1
ATOM 3282 O O . ILE A 1 423 ? -1.127 -40.781 -16 1 93.81 423 ILE A O 1
ATOM 3286 N N . THR A 1 424 ? -1.554 -41.719 -17.906 1 94.69 424 THR A N 1
ATOM 3287 C CA . THR A 1 424 ? -2.5 -40.656 -18.312 1 94.69 424 THR A CA 1
ATOM 3288 C C . THR A 1 424 ? -3.715 -40.656 -17.375 1 94.69 424 THR A C 1
ATOM 3290 O O . THR A 1 424 ? -4.203 -39.594 -17 1 94.69 424 THR A O 1
ATOM 3293 N N . ALA A 1 425 ? -4.184 -41.875 -17.109 1 95.94 425 ALA A N 1
ATOM 3294 C CA . ALA A 1 425 ? -5.316 -41.969 -16.188 1 95.94 425 ALA A CA 1
ATOM 3295 C C . ALA A 1 425 ? -4.98 -41.344 -14.836 1 95.94 425 ALA A C 1
ATOM 3297 O O . ALA A 1 425 ? -5.789 -40.594 -14.273 1 95.94 425 ALA A O 1
ATOM 3298 N N . GLN A 1 426 ? -3.795 -41.625 -14.344 1 96.19 426 GLN A N 1
ATOM 3299 C CA . GLN A 1 426 ? -3.354 -41.094 -13.062 1 96.19 426 GLN A CA 1
ATOM 3300 C C . GLN A 1 426 ? -3.215 -39.562 -13.133 1 96.19 426 GLN A C 1
ATOM 3302 O O . GLN A 1 426 ? -3.637 -38.875 -12.219 1 96.19 426 GLN A O 1
ATOM 3307 N N . GLN A 1 427 ? -2.688 -39.094 -14.195 1 96 427 GLN A N 1
ATOM 3308 C CA . GLN A 1 427 ? -2.518 -37.656 -14.375 1 96 427 GLN A CA 1
ATOM 3309 C C . GLN A 1 427 ? -3.867 -36.938 -14.445 1 96 427 GLN A C 1
ATOM 3311 O O . GLN A 1 427 ? -4.039 -35.875 -13.867 1 96 427 GLN A O 1
ATOM 3316 N N . ASN A 1 428 ? -4.73 -37.531 -15.188 1 96.5 428 ASN A N 1
ATOM 3317 C CA . ASN A 1 428 ? -6.07 -36.938 -15.297 1 96.5 428 ASN A CA 1
ATOM 3318 C C . ASN A 1 428 ? -6.77 -36.906 -13.938 1 96.5 428 ASN A C 1
ATOM 3320 O O . ASN A 1 428 ? -7.43 -35.906 -13.617 1 96.5 428 ASN A O 1
ATOM 3324 N N . LEU A 1 429 ? -6.598 -37.938 -13.156 1 97.44 429 LEU A N 1
ATOM 3325 C CA . LEU A 1 429 ? -7.18 -37.969 -11.82 1 97.44 429 LEU A CA 1
ATOM 3326 C C . LEU A 1 429 ? -6.582 -36.875 -10.938 1 97.44 429 LEU A C 1
ATOM 3328 O O . LEU A 1 429 ? -7.312 -36.125 -10.281 1 97.44 429 LEU A O 1
ATOM 3332 N N . LEU A 1 430 ? -5.277 -36.75 -10.938 1 97.38 430 LEU A N 1
ATOM 3333 C CA . LEU A 1 430 ? -4.594 -35.75 -10.148 1 97.38 430 LEU A CA 1
ATOM 3334 C C . LEU A 1 430 ? -5.094 -34.344 -10.5 1 97.38 430 LEU A C 1
ATOM 3336 O O . LEU A 1 430 ? -5.43 -33.562 -9.617 1 97.38 430 LEU A O 1
ATOM 3340 N N . ASN A 1 431 ? -5.184 -34.062 -11.789 1 97.12 431 ASN A N 1
ATOM 3341 C CA . ASN A 1 431 ? -5.605 -32.75 -12.25 1 97.12 431 ASN A CA 1
ATOM 3342 C C . ASN A 1 431 ? -7.039 -32.438 -11.828 1 97.12 431 ASN A C 1
ATOM 3344 O O . ASN A 1 431 ? -7.34 -31.328 -11.406 1 97.12 431 ASN A O 1
ATOM 3348 N N . ALA A 1 432 ? -7.832 -33.406 -11.969 1 97.75 432 ALA A N 1
ATOM 3349 C CA . ALA A 1 432 ? -9.234 -33.219 -11.586 1 97.75 432 ALA A CA 1
ATOM 3350 C C . ALA A 1 432 ? -9.367 -32.969 -10.086 1 97.75 432 ALA A C 1
ATOM 3352 O O . ALA A 1 432 ? -10.125 -32.125 -9.648 1 97.75 432 ALA A O 1
ATOM 3353 N N . GLU A 1 433 ? -8.633 -33.75 -9.297 1 97.81 433 GLU A N 1
ATOM 3354 C CA . GLU A 1 433 ? -8.68 -33.625 -7.844 1 97.81 433 GLU A CA 1
ATOM 3355 C C . GLU A 1 433 ? -8.172 -32.25 -7.406 1 97.81 433 GLU A C 1
ATOM 3357 O O . GLU A 1 433 ? -8.773 -31.594 -6.551 1 97.81 433 GLU A O 1
ATOM 3362 N N . ILE A 1 434 ? -7.117 -31.781 -7.965 1 98.06 434 ILE A N 1
ATOM 3363 C CA . ILE A 1 434 ? -6.555 -30.469 -7.648 1 98.06 434 ILE A CA 1
ATOM 3364 C C . ILE A 1 434 ? -7.547 -29.375 -8.039 1 98.06 434 ILE A C 1
ATOM 3366 O O . ILE A 1 434 ? -7.766 -28.438 -7.277 1 98.06 434 ILE A O 1
ATOM 3370 N N . SER A 1 435 ? -8.148 -29.516 -9.188 1 97.75 435 SER A N 1
ATOM 3371 C CA . SER A 1 435 ? -9.109 -28.531 -9.672 1 97.75 435 SER A CA 1
ATOM 3372 C C . SER A 1 435 ? -10.328 -28.453 -8.758 1 97.75 435 SER A C 1
ATOM 3374 O O . SER A 1 435 ? -10.859 -27.375 -8.508 1 97.75 435 SER A O 1
ATOM 3376 N N . GLN A 1 436 ? -10.773 -29.594 -8.266 1 97.75 436 GLN A N 1
ATOM 3377 C CA . GLN A 1 436 ? -11.914 -29.578 -7.352 1 97.75 436 GLN A CA 1
ATOM 3378 C C . GLN A 1 436 ? -11.57 -28.844 -6.059 1 97.75 436 GLN A C 1
ATOM 3380 O O . GLN A 1 436 ? -12.375 -28.078 -5.543 1 97.75 436 GLN A O 1
ATOM 3385 N N . VAL A 1 437 ? -10.383 -29.156 -5.527 1 98.19 437 VAL A N 1
ATOM 3386 C CA . VAL A 1 437 ? -9.961 -28.5 -4.293 1 98.19 437 VAL A CA 1
ATOM 3387 C C . VAL A 1 437 ? -9.875 -27 -4.508 1 98.19 437 VAL A C 1
ATOM 3389 O O . VAL A 1 437 ? -10.297 -26.219 -3.65 1 98.19 437 VAL A O 1
ATOM 3392 N N . GLN A 1 438 ? -9.383 -26.516 -5.68 1 97.94 438 GLN A N 1
ATOM 3393 C CA . GLN A 1 438 ? -9.336 -25.109 -6.023 1 97.94 438 GLN A CA 1
ATOM 3394 C C . GLN A 1 438 ? -10.734 -24.516 -6.102 1 97.94 438 GLN A C 1
ATOM 3396 O O . GLN A 1 438 ? -10.953 -23.359 -5.695 1 97.94 438 GLN A O 1
ATOM 3401 N N . ASP A 1 439 ? -11.586 -25.25 -6.617 1 97.25 439 ASP A N 1
ATOM 3402 C CA . ASP A 1 439 ? -12.961 -24.797 -6.73 1 97.25 439 ASP A CA 1
ATOM 3403 C C . ASP A 1 439 ? -13.617 -24.688 -5.355 1 97.25 439 ASP A C 1
ATOM 3405 O O . ASP A 1 439 ? -14.383 -23.75 -5.098 1 97.25 439 ASP A O 1
ATOM 3409 N N . GLN A 1 440 ? -13.359 -25.703 -4.512 1 97 440 GLN A N 1
ATOM 3410 C CA . GLN A 1 440 ? -13.859 -25.641 -3.143 1 97 440 GLN A CA 1
ATOM 3411 C C . GLN A 1 440 ? -13.352 -24.391 -2.428 1 97 440 GLN A C 1
ATOM 3413 O O . GLN A 1 440 ? -14.102 -23.734 -1.699 1 97 440 GLN A O 1
ATOM 3418 N N . PHE A 1 441 ? -12.141 -24.062 -2.592 1 97.62 441 PHE A N 1
ATOM 3419 C CA . PHE A 1 441 ? -11.586 -22.828 -2.066 1 97.62 441 PHE A CA 1
ATOM 3420 C C . PHE A 1 441 ? -12.312 -21.625 -2.65 1 97.62 441 PHE A C 1
ATOM 3422 O O . PHE A 1 441 ? -12.648 -20.688 -1.924 1 97.62 441 PHE A O 1
ATOM 3429 N N . SER A 1 442 ? -12.523 -21.656 -3.984 1 97.5 442 SER A N 1
ATOM 3430 C CA . SER A 1 442 ? -13.211 -20.562 -4.664 1 97.5 442 SER A CA 1
ATOM 3431 C C . SER A 1 442 ? -14.617 -20.359 -4.102 1 97.5 442 SER A C 1
ATOM 3433 O O . SER A 1 442 ? -15.094 -19.219 -4.012 1 97.5 442 SER A O 1
ATOM 3435 N N . LYS A 1 443 ? -15.234 -21.438 -3.764 1 96.5 443 LYS A N 1
ATOM 3436 C CA . LYS A 1 443 ? -16.562 -21.344 -3.156 1 96.5 443 LYS A CA 1
ATOM 3437 C C . LYS A 1 443 ? -16.5 -20.625 -1.816 1 96.5 443 LYS A C 1
ATOM 3439 O O . LYS A 1 443 ? -17.297 -19.703 -1.566 1 96.5 443 LYS A O 1
ATOM 3444 N N . LEU A 1 444 ? -15.578 -21.062 -0.978 1 97.31 444 LEU A N 1
ATOM 3445 C CA . LEU A 1 444 ? -15.406 -20.391 0.308 1 97.31 444 LEU A CA 1
ATOM 3446 C C . LEU A 1 444 ? -15.078 -18.922 0.114 1 97.31 444 LEU A C 1
ATOM 3448 O O . LEU A 1 444 ? -15.625 -18.062 0.807 1 97.31 444 LEU A O 1
ATOM 3452 N N . GLN A 1 445 ? -14.203 -18.625 -0.863 1 97.31 445 GLN A N 1
ATOM 3453 C CA . GLN A 1 445 ? -13.82 -17.25 -1.162 1 97.31 445 GLN A CA 1
ATOM 3454 C C . GLN A 1 445 ? -15.023 -16.422 -1.609 1 97.31 445 GLN A C 1
ATOM 3456 O O . GLN A 1 445 ? -15.148 -15.25 -1.241 1 97.31 445 GLN A O 1
ATOM 3461 N N . ALA A 1 446 ? -15.844 -17.016 -2.393 1 96.31 446 ALA A N 1
ATOM 3462 C CA . ALA A 1 446 ? -17.047 -16.328 -2.857 1 96.31 446 ALA A CA 1
ATOM 3463 C C . ALA A 1 446 ? -17.953 -15.961 -1.688 1 96.31 446 ALA A C 1
ATOM 3465 O O . ALA A 1 446 ? -18.516 -14.867 -1.652 1 96.31 446 ALA A O 1
ATOM 3466 N N . ILE A 1 447 ? -18.094 -16.859 -0.731 1 95.75 447 ILE A N 1
ATOM 3467 C CA . ILE A 1 447 ? -18.922 -16.594 0.446 1 95.75 447 ILE A CA 1
ATOM 3468 C C . ILE A 1 447 ? -18.312 -15.477 1.273 1 95.75 447 ILE A C 1
ATOM 3470 O O . ILE A 1 447 ? -19.016 -14.562 1.719 1 95.75 447 ILE A O 1
ATOM 3474 N N . VAL A 1 448 ? -17 -15.555 1.483 1 97.44 448 VAL A N 1
ATOM 3475 C CA . VAL A 1 448 ? -16.297 -14.516 2.227 1 97.44 448 VAL A CA 1
ATOM 3476 C C . VAL A 1 448 ? -16.469 -13.172 1.516 1 97.44 448 VAL A C 1
ATOM 3478 O O . VAL A 1 448 ? -16.734 -12.148 2.154 1 97.44 448 VAL A O 1
ATOM 3481 N N . ASN A 1 449 ? -16.312 -13.18 0.167 1 96.19 449 ASN A N 1
ATOM 3482 C CA . ASN A 1 449 ? -16.453 -11.953 -0.619 1 96.19 449 ASN A CA 1
ATOM 3483 C C . ASN A 1 449 ? -17.875 -11.406 -0.541 1 96.19 449 ASN A C 1
ATOM 3485 O O . ASN A 1 449 ? -18.078 -10.195 -0.55 1 96.19 449 ASN A O 1
ATOM 3489 N N . LEU A 1 450 ? -18.812 -12.312 -0.489 1 93.19 450 LEU A N 1
ATOM 3490 C CA . LEU A 1 450 ? -20.188 -11.875 -0.323 1 93.19 450 LEU A CA 1
ATOM 3491 C C . LEU A 1 450 ? -20.391 -11.227 1.04 1 93.19 450 LEU A C 1
ATOM 3493 O O . LEU A 1 450 ? -21.047 -10.18 1.142 1 93.19 450 LEU A O 1
ATOM 3497 N N . TYR A 1 451 ? -19.891 -11.852 2.057 1 93.12 451 TYR A N 1
ATOM 3498 C CA . TYR A 1 451 ? -19.969 -11.289 3.402 1 93.12 451 TYR A CA 1
ATOM 3499 C C . TYR A 1 451 ? -19.359 -9.898 3.451 1 93.12 451 TYR A C 1
ATOM 3501 O O . TYR A 1 451 ? -19.938 -8.977 4.012 1 93.12 451 TYR A O 1
ATOM 3509 N N . TYR A 1 452 ? -18.188 -9.727 2.789 1 94.5 452 TYR A N 1
ATOM 3510 C CA . TYR A 1 452 ? -17.5 -8.438 2.684 1 94.5 452 TYR A CA 1
ATOM 3511 C C . TYR A 1 452 ? -18.375 -7.43 1.939 1 94.5 452 TYR A C 1
ATOM 3513 O O . TYR A 1 452 ? -18.547 -6.297 2.4 1 94.5 452 TYR A O 1
ATOM 3521 N N . ALA A 1 453 ? -18.891 -7.875 0.829 1 93.25 453 ALA A N 1
ATOM 3522 C CA . ALA A 1 453 ? -19.672 -7.004 -0.051 1 93.25 453 ALA A CA 1
ATOM 3523 C C . ALA A 1 453 ? -20.938 -6.512 0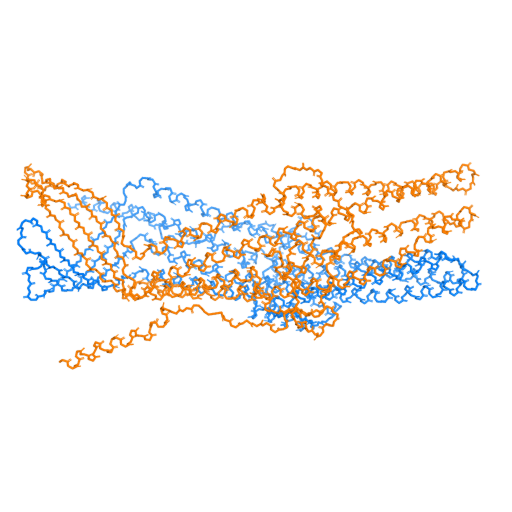.641 1 93.25 453 ALA A C 1
ATOM 3525 O O . ALA A 1 453 ? -21.438 -5.422 0.338 1 93.25 453 ALA A O 1
ATOM 3526 N N . LEU A 1 454 ? -21.406 -7.27 1.597 1 91.31 454 LEU A N 1
ATOM 3527 C CA . LEU A 1 454 ? -22.641 -6.926 2.305 1 91.31 454 LEU A CA 1
ATOM 3528 C C . LEU A 1 454 ? -22.328 -6.156 3.584 1 91.31 454 LEU A C 1
ATOM 3530 O O . LEU A 1 454 ? -23.234 -5.871 4.375 1 91.31 454 LEU A O 1
ATOM 3534 N N . GLY A 1 455 ? -21.016 -5.867 3.762 1 91.81 455 GLY A N 1
ATOM 3535 C CA . GLY A 1 455 ? -20.625 -5.086 4.926 1 91.81 455 GLY A CA 1
ATOM 3536 C C . GLY A 1 455 ? -20.516 -5.918 6.188 1 91.81 455 GLY A C 1
ATOM 3537 O O . GLY A 1 455 ? -20.672 -5.398 7.297 1 91.81 455 GLY A O 1
ATOM 3538 N N . GLY A 1 456 ? -20.266 -7.195 6.055 1 90.25 456 GLY A N 1
ATOM 3539 C CA . GLY A 1 456 ? -20.141 -8.078 7.199 1 90.25 456 GLY A CA 1
ATOM 3540 C C . GLY A 1 456 ? -18.938 -7.77 8.07 1 90.25 456 GLY A C 1
ATOM 3541 O O . GLY A 1 456 ? -18.031 -7.047 7.648 1 90.25 456 GLY A O 1
ATOM 3542 N N . GLY A 1 457 ? -19.016 -8.32 9.367 1 87.06 457 GLY A N 1
ATOM 3543 C CA . GLY A 1 457 ? -17.891 -8.164 10.289 1 87.06 457 GLY A CA 1
ATOM 3544 C C . GLY A 1 457 ? -17.922 -6.852 11.047 1 87.06 457 GLY A C 1
ATOM 3545 O O . GLY A 1 457 ? -17.016 -6.559 11.828 1 87.06 457 GLY A O 1
ATOM 3546 N N . SER A 1 458 ? -18.906 -6.066 10.812 1 83.31 458 SER A N 1
ATOM 3547 C CA . SER A 1 458 ? -19.047 -4.781 11.492 1 83.31 458 SER A CA 1
ATOM 3548 C C . SER A 1 458 ? -19.422 -4.961 12.953 1 83.31 458 SER A C 1
ATOM 3550 O O . SER A 1 458 ? -19.25 -4.051 13.766 1 83.31 458 SER A O 1
ATOM 3552 N N . LYS A 1 459 ? -20.047 -6.117 13.234 1 76.25 459 LYS A N 1
ATOM 3553 C CA . LYS A 1 459 ? -20.453 -6.441 14.594 1 76.25 459 LYS A CA 1
ATOM 3554 C C . LYS A 1 459 ? -19.578 -7.531 15.195 1 76.25 459 LYS A C 1
ATOM 3556 O O . LYS A 1 459 ? -19.172 -8.461 14.492 1 76.25 459 LYS A O 1
ATOM 3561 N N . MET B 1 1 ? 11.133 40 51.188 1 54.19 1 MET B N 1
ATOM 3562 C CA . MET B 1 1 ? 12.203 39.531 50.312 1 54.19 1 MET B CA 1
ATOM 3563 C C . MET B 1 1 ? 12.203 38.031 50.188 1 54.19 1 MET B C 1
ATOM 3565 O O . MET B 1 1 ? 12.625 37.469 49.156 1 54.19 1 MET B O 1
ATOM 3569 N N . LYS B 1 2 ? 11.875 37.438 51.25 1 65.62 2 LYS B N 1
ATOM 3570 C CA . LYS B 1 2 ? 12.023 35.969 51.375 1 65.62 2 LYS B CA 1
ATOM 3571 C C . LYS B 1 2 ? 10.898 35.25 50.625 1 65.62 2 LYS B C 1
ATOM 3573 O O . LYS B 1 2 ? 11.125 34.219 50 1 65.62 2 LYS B O 1
ATOM 3578 N N . ILE B 1 3 ? 9.758 35.688 50.781 1 61.5 3 ILE B N 1
ATOM 3579 C CA . ILE B 1 3 ? 8.633 35 50.125 1 61.5 3 ILE B CA 1
ATOM 3580 C C . ILE B 1 3 ? 8.68 35.219 48.625 1 61.5 3 ILE B C 1
ATOM 3582 O O . ILE B 1 3 ? 8.391 34.312 47.844 1 61.5 3 ILE B O 1
ATOM 3586 N N . ARG B 1 4 ? 9.102 36.5 48.219 1 64.56 4 ARG B N 1
ATOM 3587 C CA . ARG B 1 4 ? 9.219 36.781 46.812 1 64.56 4 ARG B CA 1
ATOM 3588 C C . ARG B 1 4 ? 10.242 35.844 46.156 1 64.56 4 ARG B C 1
ATOM 3590 O O . ARG B 1 4 ? 10.023 35.344 45.031 1 64.56 4 ARG B O 1
ATOM 3597 N N . ASN B 1 5 ? 11.297 35.594 46.906 1 65.06 5 ASN B N 1
ATOM 3598 C CA . ASN B 1 5 ? 12.32 34.719 46.375 1 65.06 5 ASN B CA 1
ATOM 3599 C C . ASN B 1 5 ? 11.828 33.25 46.281 1 65.06 5 ASN B C 1
ATOM 3601 O O . ASN B 1 5 ? 12.172 32.531 45.375 1 65.06 5 ASN B O 1
ATOM 3605 N N . ILE B 1 6 ? 10.992 32.969 47.219 1 62.94 6 ILE B N 1
ATOM 3606 C CA . ILE B 1 6 ? 10.492 31.594 47.219 1 62.94 6 ILE B CA 1
ATOM 3607 C C . ILE B 1 6 ? 9.5 31.375 46.094 1 62.94 6 ILE B C 1
ATOM 3609 O O . ILE B 1 6 ? 9.516 30.344 45.438 1 62.94 6 ILE B O 1
ATOM 3613 N N . ILE B 1 7 ? 8.641 32.344 45.875 1 60.88 7 ILE B N 1
ATOM 3614 C CA . ILE B 1 7 ? 7.695 32.219 44.781 1 60.88 7 ILE B CA 1
ATOM 3615 C C . ILE B 1 7 ? 8.453 32.188 43.438 1 60.88 7 ILE B C 1
ATOM 3617 O O . ILE B 1 7 ? 8.133 31.391 42.562 1 60.88 7 ILE B O 1
ATOM 3621 N N . ILE B 1 8 ? 9.508 33.062 43.375 1 61.94 8 ILE B N 1
ATOM 3622 C CA . ILE B 1 8 ? 10.312 33.062 42.156 1 61.94 8 ILE B CA 1
ATOM 3623 C C . ILE B 1 8 ? 11.016 31.703 42 1 61.94 8 ILE B C 1
ATOM 3625 O O . ILE B 1 8 ? 11.078 31.156 40.906 1 61.94 8 ILE B O 1
ATOM 3629 N N . LEU B 1 9 ? 11.484 31.266 43.094 1 59.38 9 LEU B N 1
ATOM 3630 C CA . LEU B 1 9 ? 12.156 29.969 43.062 1 59.38 9 LEU B CA 1
ATOM 3631 C C . LEU B 1 9 ? 11.164 28.844 42.75 1 59.38 9 LEU B C 1
ATOM 3633 O O . LEU B 1 9 ? 11.477 27.922 42 1 59.38 9 LEU B O 1
ATOM 3637 N N . GLY B 1 10 ? 10.039 28.859 43.344 1 56.16 10 GLY B N 1
ATOM 3638 C CA . GLY B 1 10 ? 9.008 27.875 43.062 1 56.16 10 GLY B CA 1
ATOM 3639 C C . GLY B 1 10 ? 8.539 27.891 41.625 1 56.16 10 GLY B C 1
ATOM 3640 O O . GLY B 1 10 ? 8.383 26.844 41 1 56.16 10 GLY B O 1
ATOM 3641 N N . LEU B 1 11 ? 8.289 29.047 41.156 1 57.53 11 LEU B N 1
ATOM 3642 C CA . LEU B 1 11 ? 7.918 29.172 39.75 1 57.53 11 LEU B CA 1
ATOM 3643 C C . LEU B 1 11 ? 9.055 28.703 38.844 1 57.53 11 LEU B C 1
ATOM 3645 O O . LEU B 1 11 ? 8.812 28.125 37.781 1 57.53 11 LEU B O 1
ATOM 3649 N N . ALA B 1 12 ? 10.273 28.891 39.25 1 55.47 12 ALA B N 1
ATOM 3650 C CA . ALA B 1 12 ? 11.438 28.422 38.5 1 55.47 12 ALA B CA 1
ATOM 3651 C C . ALA B 1 12 ? 11.516 26.906 38.5 1 55.47 12 ALA B C 1
ATOM 3653 O O . ALA B 1 12 ? 11.875 26.281 37.5 1 55.47 12 ALA B O 1
ATOM 3654 N N . THR B 1 13 ? 11.266 26.328 39.656 1 54.91 13 THR B N 1
ATOM 3655 C CA . THR B 1 13 ? 11.367 24.875 39.75 1 54.91 13 THR B CA 1
ATOM 3656 C C . THR B 1 13 ? 10.258 24.203 38.938 1 54.91 13 THR B C 1
ATOM 3658 O O . THR B 1 13 ? 10.461 23.125 38.375 1 54.91 13 THR B O 1
ATOM 3661 N N . LEU B 1 14 ? 9.055 24.547 39.094 1 52.84 14 LEU B N 1
ATOM 3662 C CA . LEU B 1 14 ? 7.988 23.969 38.281 1 52.84 14 LEU B CA 1
ATOM 3663 C C . LEU B 1 14 ? 8.32 24.062 36.812 1 52.84 14 LEU B C 1
ATOM 3665 O O . LEU B 1 14 ? 7.891 23.219 36 1 52.84 14 LEU B O 1
ATOM 3669 N N . SER B 1 15 ? 9.094 25.016 36.438 1 53.72 15 SER B N 1
ATOM 3670 C CA . SER B 1 15 ? 9.508 25.156 35.062 1 53.72 15 SER B CA 1
ATOM 3671 C C . SER B 1 15 ? 10.484 24.062 34.656 1 53.72 15 SER B C 1
ATOM 3673 O O . SER B 1 15 ? 10.562 23.688 33.5 1 53.72 15 SER B O 1
ATOM 3675 N N . LEU B 1 16 ? 11.211 23.484 35.625 1 52 16 LEU B N 1
ATOM 3676 C CA . LEU B 1 16 ? 12.266 22.562 35.25 1 52 16 LEU B CA 1
ATOM 3677 C C . LEU B 1 16 ? 11.688 21.203 34.875 1 52 16 LEU B C 1
ATOM 3679 O O . LEU B 1 16 ? 12.234 20.5 34.031 1 52 16 LEU B O 1
ATOM 3683 N N . THR B 1 17 ? 10.852 20.656 35.688 1 52.22 17 THR B N 1
ATOM 3684 C CA . THR B 1 17 ? 10.367 19.312 35.344 1 52.22 17 THR B CA 1
ATOM 3685 C C . THR B 1 17 ? 9.734 19.312 33.969 1 52.22 17 THR B C 1
ATOM 3687 O O . THR B 1 17 ? 9.797 18.297 33.25 1 52.22 17 THR B O 1
ATOM 3690 N N . GLY B 1 18 ? 9.086 20.344 33.531 1 56.81 18 GLY B N 1
ATOM 3691 C CA . GLY B 1 18 ? 8.5 20.531 32.219 1 56.81 18 GLY B CA 1
ATOM 3692 C C . GLY B 1 18 ? 9.531 20.609 31.109 1 56.81 18 GLY B C 1
ATOM 3693 O O . GLY B 1 18 ? 9.219 20.359 29.953 1 56.81 18 GLY B O 1
ATOM 3694 N N . CYS B 1 19 ? 10.719 20.891 31.562 1 59.12 19 CYS B N 1
ATOM 3695 C CA . CYS B 1 19 ? 11.797 21.156 30.609 1 59.12 19 CYS B CA 1
ATOM 3696 C C . CYS B 1 19 ? 12.266 19.859 29.953 1 59.12 19 CYS B C 1
ATOM 3698 O O . CYS B 1 19 ? 12.695 19.859 28.797 1 59.12 19 CYS B O 1
ATOM 3700 N N . LYS B 1 20 ? 12.273 18.75 30.797 1 61.38 20 LYS B N 1
ATOM 3701 C CA . LYS B 1 20 ? 12.734 17.516 30.172 1 61.38 20 LYS B CA 1
ATOM 3702 C C . LYS B 1 20 ? 11.836 17.109 29.016 1 61.38 20 LYS B C 1
ATOM 3704 O O . LYS B 1 20 ? 12.312 16.625 27.984 1 61.38 20 LYS B O 1
ATOM 3709 N N . SER B 1 21 ? 10.648 17.484 29.141 1 75.12 21 SER B N 1
ATOM 3710 C CA . SER B 1 21 ? 9.703 17.094 28.094 1 75.12 21 SER B CA 1
ATOM 3711 C C . SER B 1 21 ? 9.828 18 26.875 1 75.12 21 SER B C 1
ATOM 3713 O O . SER B 1 21 ? 9.672 17.562 25.734 1 75.12 21 SER B O 1
ATOM 3715 N N . LEU B 1 22 ? 10.305 19.125 27.031 1 85.25 22 LEU B N 1
ATOM 3716 C CA . LEU B 1 22 ? 10.414 20.094 25.938 1 85.25 22 LEU B CA 1
ATOM 3717 C C . LEU B 1 22 ? 11.727 19.922 25.188 1 85.25 22 LEU B C 1
ATOM 3719 O O . LEU B 1 22 ? 11.781 20.125 23.969 1 85.25 22 LEU B O 1
ATOM 3723 N N . TYR B 1 23 ? 12.789 19.438 25.906 1 89 23 TYR B N 1
ATOM 3724 C CA . TYR B 1 23 ? 14.125 19.375 25.312 1 89 23 TYR B CA 1
ATOM 3725 C C . TYR B 1 23 ? 14.594 17.938 25.203 1 89 23 TYR B C 1
ATOM 3727 O O . TYR B 1 23 ? 15.797 17.672 25.094 1 89 23 TYR B O 1
ATOM 3735 N N . GLY B 1 24 ? 13.648 17.125 25.312 1 92 24 GLY B N 1
ATOM 3736 C CA . GLY B 1 24 ? 14.008 15.719 25.188 1 92 24 GLY B CA 1
ATOM 3737 C C . GLY B 1 24 ? 14.562 15.375 23.812 1 92 24 GLY B C 1
ATOM 3738 O O . GLY B 1 24 ? 14.227 16.031 22.828 1 92 24 GLY B O 1
ATOM 3739 N N . THR B 1 25 ? 15.414 14.367 23.75 1 95.69 25 THR B N 1
ATOM 3740 C CA . THR B 1 25 ? 15.977 13.859 22.5 1 95.69 25 THR B CA 1
ATOM 3741 C C . THR B 1 25 ? 15.43 12.469 22.188 1 95.69 25 THR B C 1
ATOM 3743 O O . THR B 1 25 ? 15.164 11.688 23.094 1 95.69 25 THR B O 1
ATOM 3746 N N . TYR B 1 26 ? 15.297 12.234 20.969 1 97.06 26 TYR B N 1
ATOM 3747 C CA . TYR B 1 26 ? 14.75 10.961 20.516 1 97.06 26 TYR B CA 1
ATOM 3748 C C . TYR B 1 26 ? 15.688 9.812 20.875 1 97.06 26 TYR B C 1
ATOM 3750 O O . TYR B 1 26 ? 16.906 9.906 20.672 1 97.06 26 TYR B O 1
ATOM 3758 N N . LYS B 1 27 ? 15.109 8.75 21.438 1 95.75 27 LYS B N 1
ATOM 3759 C CA . LYS B 1 27 ? 15.758 7.461 21.641 1 95.75 27 LYS B CA 1
ATOM 3760 C C . LYS B 1 27 ? 14.938 6.332 21.016 1 95.75 27 LYS B C 1
ATOM 3762 O O . LYS B 1 27 ? 13.727 6.262 21.203 1 95.75 27 LYS B O 1
ATOM 3767 N N . ARG B 1 28 ? 15.609 5.402 20.344 1 94.81 28 ARG B N 1
ATOM 3768 C CA . ARG B 1 28 ? 14.922 4.301 19.688 1 94.81 28 ARG B CA 1
ATOM 3769 C C . ARG B 1 28 ? 14.188 3.428 20.703 1 94.81 28 ARG B C 1
ATOM 3771 O O . ARG B 1 28 ? 14.773 2.977 21.688 1 94.81 28 ARG B O 1
ATOM 3778 N N . PRO B 1 29 ? 12.867 3.266 20.438 1 92.81 29 PRO B N 1
ATOM 3779 C CA . PRO B 1 29 ? 12.141 2.326 21.297 1 92.81 29 PRO B CA 1
ATOM 3780 C C . PRO B 1 29 ? 12.594 0.879 21.109 1 92.81 29 PRO B C 1
ATOM 3782 O O . PRO B 1 29 ? 13.258 0.563 20.109 1 92.81 29 PRO B O 1
ATOM 3785 N N . GLU B 1 30 ? 12.195 0.053 22.062 1 86.12 30 GLU B N 1
ATOM 3786 C CA . GLU B 1 30 ? 12.531 -1.365 21.969 1 86.12 30 GLU B CA 1
ATOM 3787 C C . GLU B 1 30 ? 11.82 -2.018 20.781 1 86.12 30 GLU B C 1
ATOM 3789 O O . GLU B 1 30 ? 10.641 -1.756 20.547 1 86.12 30 GLU B O 1
ATOM 3794 N N . VAL B 1 31 ? 12.609 -2.703 20.094 1 79.56 31 VAL B N 1
ATOM 3795 C CA . VAL B 1 31 ? 12.047 -3.439 18.969 1 79.56 31 VAL B CA 1
ATOM 3796 C C . VAL B 1 31 ? 11.898 -4.914 19.328 1 79.56 31 VAL B C 1
ATOM 3798 O O . VAL B 1 31 ? 12.805 -5.512 19.922 1 79.56 31 VAL B O 1
ATOM 3801 N N . LYS B 1 32 ? 10.719 -5.426 19.141 1 72.56 32 LYS B N 1
ATOM 3802 C CA . LYS B 1 32 ? 10.531 -6.863 19.328 1 72.56 32 LYS B CA 1
ATOM 3803 C C . LYS B 1 32 ? 11.141 -7.656 18.188 1 72.56 32 LYS B C 1
ATOM 3805 O O . LYS B 1 32 ? 10.57 -7.719 17.094 1 72.56 32 LYS B O 1
ATOM 3810 N N . THR B 1 33 ? 12.352 -8.148 18.375 1 72.06 33 THR B N 1
ATOM 3811 C CA . THR B 1 33 ? 13.078 -8.789 17.281 1 72.06 33 THR B CA 1
ATOM 3812 C C . THR B 1 33 ? 13.125 -10.305 17.469 1 72.06 33 THR B C 1
ATOM 3814 O O . THR B 1 33 ? 13.719 -11.016 16.656 1 72.06 33 THR B O 1
ATOM 3817 N N . ASP B 1 34 ? 12.414 -10.75 18.453 1 75 34 ASP B N 1
ATOM 3818 C CA . ASP B 1 34 ? 12.492 -12.188 18.672 1 75 34 ASP B CA 1
ATOM 3819 C C . ASP B 1 34 ? 11.711 -12.961 17.609 1 75 34 ASP B C 1
ATOM 3821 O O . ASP B 1 34 ? 10.555 -12.641 17.328 1 75 34 ASP B O 1
ATOM 3825 N N . GLY B 1 35 ? 12.445 -13.883 17 1 79.06 35 GLY B N 1
ATOM 3826 C CA . GLY B 1 35 ? 11.812 -14.797 16.062 1 79.06 35 GLY B CA 1
ATOM 3827 C C . GLY B 1 35 ? 11.391 -14.133 14.758 1 79.06 35 GLY B C 1
ATOM 3828 O O . GLY B 1 35 ? 10.344 -14.453 14.195 1 79.06 35 GLY B O 1
ATOM 3829 N N . LEU B 1 36 ? 12.18 -13.242 14.227 1 85.31 36 LEU B N 1
ATOM 3830 C CA . LEU B 1 36 ? 11.781 -12.461 13.062 1 85.31 36 LEU B CA 1
ATOM 3831 C C . LEU B 1 36 ? 11.93 -13.289 11.789 1 85.31 36 LEU B C 1
ATOM 3833 O O . LEU B 1 36 ? 11.188 -13.078 10.82 1 85.31 36 LEU B O 1
ATOM 3837 N N . VAL B 1 37 ? 12.891 -14.227 11.852 1 88.44 37 VAL B N 1
ATOM 3838 C CA . VAL B 1 37 ? 13.148 -15.008 10.648 1 88.44 37 VAL B CA 1
ATOM 3839 C C . VAL B 1 37 ? 12.977 -16.5 10.961 1 88.44 37 VAL B C 1
ATOM 3841 O O . VAL B 1 37 ? 13.562 -17.016 11.906 1 88.44 37 VAL B O 1
ATOM 3844 N N . ARG B 1 38 ? 12.219 -17.062 10.164 1 88.88 38 ARG B N 1
ATOM 3845 C CA . ARG B 1 38 ? 11.93 -18.484 10.32 1 88.88 38 ARG B CA 1
ATOM 3846 C C . ARG B 1 38 ? 12.914 -19.344 9.523 1 88.88 38 ARG B C 1
ATOM 3848 O O . ARG B 1 38 ? 13.273 -18.984 8.398 1 88.88 38 ARG B O 1
ATOM 3855 N N . ASP B 1 39 ? 13.273 -20.484 10.109 1 85 39 ASP B N 1
ATOM 3856 C CA . ASP B 1 39 ? 14.125 -21.438 9.406 1 85 39 ASP B CA 1
ATOM 3857 C C . ASP B 1 39 ? 13.422 -22.016 8.188 1 85 39 ASP B C 1
ATOM 3859 O O . ASP B 1 39 ? 12.266 -22.438 8.273 1 85 39 ASP B O 1
ATOM 3863 N N . PRO B 1 40 ? 14.117 -22.047 7.121 1 83.31 40 PRO B N 1
ATOM 3864 C CA . PRO B 1 40 ? 13.453 -22.531 5.91 1 83.31 40 PRO B CA 1
ATOM 3865 C C . PRO B 1 40 ? 13.289 -24.047 5.891 1 83.31 40 PRO B C 1
ATOM 3867 O O . PRO B 1 40 ? 12.484 -24.562 5.117 1 83.31 40 PRO B O 1
ATOM 3870 N N . ILE B 1 41 ? 14.047 -24.719 6.688 1 81.5 41 ILE B N 1
ATOM 3871 C CA . ILE B 1 41 ? 14.008 -26.188 6.695 1 81.5 41 ILE B CA 1
ATOM 3872 C C . ILE B 1 41 ? 13.203 -26.672 7.895 1 81.5 41 ILE B C 1
ATOM 3874 O O . ILE B 1 41 ? 12.188 -27.359 7.734 1 81.5 41 ILE B O 1
ATOM 3878 N N . ASN B 1 42 ? 13.633 -26.156 9.047 1 79.75 42 ASN B N 1
ATOM 3879 C CA . ASN B 1 42 ? 12.922 -26.531 10.266 1 79.75 42 ASN B CA 1
ATOM 3880 C C . ASN B 1 42 ? 11.844 -25.516 10.625 1 79.75 42 ASN B C 1
ATOM 3882 O O . ASN B 1 42 ? 12.156 -24.438 11.133 1 79.75 42 ASN B O 1
ATOM 3886 N N . ASP B 1 43 ? 10.672 -25.906 10.516 1 76.25 43 ASP B N 1
ATOM 3887 C CA . ASP B 1 43 ? 9.523 -25.016 10.648 1 76.25 43 ASP B CA 1
ATOM 3888 C C . ASP B 1 43 ? 9.352 -24.547 12.086 1 76.25 43 ASP B C 1
ATOM 3890 O O . ASP B 1 43 ? 8.617 -23.578 12.352 1 76.25 43 ASP B O 1
ATOM 3894 N N . GLN B 1 44 ? 10.062 -25.078 13.008 1 75.62 44 GLN B N 1
ATOM 3895 C CA . GLN B 1 44 ? 9.812 -24.781 14.414 1 75.62 44 GLN B CA 1
ATOM 3896 C C . GLN B 1 44 ? 10.93 -23.922 15.008 1 75.62 44 GLN B C 1
ATOM 3898 O O . GLN B 1 44 ? 10.891 -23.562 16.188 1 75.62 44 GLN B O 1
ATOM 3903 N N . THR B 1 45 ? 11.914 -23.578 14.102 1 76.81 45 THR B N 1
ATOM 3904 C CA . THR B 1 45 ? 13.047 -22.844 14.648 1 76.81 45 THR B CA 1
ATOM 3905 C C . THR B 1 45 ? 13.242 -21.516 13.914 1 76.81 45 THR B C 1
ATOM 3907 O O . THR B 1 45 ? 12.727 -21.328 12.812 1 76.81 45 THR B O 1
ATOM 3910 N N . THR B 1 46 ? 13.82 -20.656 14.656 1 77.56 46 THR B N 1
ATOM 3911 C CA . THR B 1 46 ? 14.172 -19.359 14.078 1 77.56 46 THR B CA 1
ATOM 3912 C C . THR B 1 46 ? 15.656 -19.312 13.727 1 77.56 46 THR B C 1
ATOM 3914 O O . THR B 1 46 ? 16.453 -20.109 14.234 1 77.56 46 THR B O 1
ATOM 3917 N N . LEU B 1 47 ? 15.891 -18.531 12.703 1 75.38 47 LEU B N 1
ATOM 3918 C CA . LEU B 1 47 ? 17.281 -18.375 12.281 1 75.38 47 LEU B CA 1
ATOM 3919 C C . LEU B 1 47 ? 17.938 -17.219 13.031 1 75.38 47 LEU B C 1
ATOM 3921 O O . LEU B 1 47 ? 17.391 -16.109 13.094 1 75.38 47 LEU B O 1
ATOM 3925 N N . GLU B 1 48 ? 18.953 -17.719 13.844 1 66.69 48 GLU B N 1
ATOM 3926 C CA . GLU B 1 48 ? 19.719 -16.719 14.562 1 66.69 48 GLU B CA 1
ATOM 3927 C C . GLU B 1 48 ? 21.156 -16.625 14.039 1 66.69 48 GLU B C 1
ATOM 3929 O O . GLU B 1 48 ? 21.688 -17.609 13.508 1 66.69 48 GLU B O 1
ATOM 3934 N N . GLY B 1 49 ? 21.641 -15.477 13.844 1 68.81 49 GLY B N 1
ATOM 3935 C CA . GLY B 1 49 ? 23.031 -15.312 13.461 1 68.81 49 GLY B CA 1
ATOM 3936 C C . GLY B 1 49 ? 23.266 -14.078 12.609 1 68.81 49 GLY B C 1
ATOM 3937 O O . GLY B 1 49 ? 22.406 -13.211 12.508 1 68.81 49 GLY B O 1
ATOM 3938 N N . ALA B 1 50 ? 24.594 -13.891 12.375 1 61.78 50 ALA B N 1
ATOM 3939 C CA . ALA B 1 50 ? 25.016 -12.734 11.578 1 61.78 50 ALA B CA 1
ATOM 3940 C C . ALA B 1 50 ? 25.516 -13.164 10.211 1 61.78 50 ALA B C 1
ATOM 3942 O O . ALA B 1 50 ? 26.422 -14.008 10.109 1 61.78 50 ALA B O 1
ATOM 3943 N N . ASN B 1 51 ? 24.578 -12.992 9.156 1 71.75 51 ASN B N 1
ATOM 3944 C CA . ASN B 1 51 ? 25.109 -13.188 7.812 1 71.75 51 ASN B CA 1
ATOM 3945 C C . ASN B 1 51 ? 25.375 -11.852 7.121 1 71.75 51 ASN B C 1
ATOM 3947 O O . ASN B 1 51 ? 24.703 -10.859 7.398 1 71.75 51 ASN B O 1
ATOM 3951 N N . ASP B 1 52 ? 26.547 -11.805 6.375 1 76.75 52 ASP B N 1
ATOM 3952 C CA . ASP B 1 52 ? 27 -10.562 5.758 1 76.75 52 ASP B CA 1
ATOM 3953 C C . ASP B 1 52 ? 26.547 -10.469 4.309 1 76.75 52 ASP B C 1
ATOM 3955 O O . ASP B 1 52 ? 27.047 -9.648 3.539 1 76.75 52 ASP B O 1
ATOM 3959 N N . PHE B 1 53 ? 25.578 -11.32 3.998 1 85.38 53 PHE B N 1
ATOM 3960 C CA . PHE B 1 53 ? 25.188 -11.336 2.596 1 85.38 53 PHE B CA 1
ATOM 3961 C C . PHE B 1 53 ? 24.594 -9.992 2.18 1 85.38 53 PHE B C 1
ATOM 3963 O O . PHE B 1 53 ? 24.938 -9.461 1.12 1 85.38 53 PHE B O 1
ATOM 3970 N N . GLY B 1 54 ? 23.859 -9.406 3.037 1 87.25 54 GLY B N 1
ATOM 3971 C CA . GLY B 1 54 ? 23.25 -8.125 2.752 1 87.25 54 GLY B CA 1
ATOM 3972 C C . GLY B 1 54 ? 24.219 -6.969 2.777 1 87.25 54 GLY B C 1
ATOM 3973 O O . GLY B 1 54 ? 23.922 -5.879 2.295 1 87.25 54 GLY B O 1
ATOM 3974 N N . GLN B 1 55 ? 25.391 -7.227 3.258 1 86.94 55 GLN B N 1
ATOM 3975 C CA . GLN B 1 55 ? 26.375 -6.16 3.396 1 86.94 55 GLN B CA 1
ATOM 3976 C C . GLN B 1 55 ? 27.375 -6.18 2.24 1 86.94 55 GLN B C 1
ATOM 3978 O O . GLN B 1 55 ? 28.172 -5.25 2.082 1 86.94 55 GLN B O 1
ATOM 3983 N N . LEU B 1 56 ? 27.266 -7.184 1.469 1 90 56 LEU B N 1
ATOM 3984 C CA . LEU B 1 56 ? 28.156 -7.262 0.316 1 90 56 LEU B CA 1
ATOM 3985 C C . LEU B 1 56 ? 27.828 -6.164 -0.694 1 90 56 LEU B C 1
ATOM 3987 O O . LEU B 1 56 ? 26.656 -5.883 -0.958 1 90 56 LEU B O 1
ATOM 3991 N N . PRO B 1 57 ? 28.953 -5.562 -1.247 1 94.75 57 PRO B N 1
ATOM 3992 C CA . PRO B 1 57 ? 28.688 -4.676 -2.381 1 94.75 57 PRO B CA 1
ATOM 3993 C C . PRO B 1 57 ? 28 -5.398 -3.539 1 94.75 57 PRO B C 1
ATOM 3995 O O . PRO B 1 57 ? 28.266 -6.574 -3.787 1 94.75 57 PRO B O 1
ATOM 3998 N N . TRP B 1 58 ? 27.125 -4.641 -4.148 1 96.56 58 TRP B N 1
ATOM 3999 C CA . TRP B 1 58 ? 26.312 -5.293 -5.164 1 96.56 58 TRP B CA 1
ATOM 4000 C C . TRP B 1 58 ? 27.188 -5.875 -6.273 1 96.56 58 TRP B C 1
ATOM 4002 O O . TRP B 1 58 ? 26.828 -6.887 -6.887 1 96.56 58 TRP B O 1
ATOM 4012 N N . ARG B 1 59 ? 28.391 -5.371 -6.531 1 96.19 59 ARG B N 1
ATOM 4013 C CA . ARG B 1 59 ? 29.297 -5.871 -7.57 1 96.19 59 ARG B CA 1
ATOM 4014 C C . ARG B 1 59 ? 29.844 -7.242 -7.199 1 96.19 59 ARG B C 1
ATOM 4016 O O . ARG B 1 59 ? 30.203 -8.031 -8.078 1 96.19 59 ARG B O 1
ATOM 4023 N N . ASP B 1 60 ? 29.938 -7.543 -5.898 1 94.69 60 ASP B N 1
ATOM 4024 C CA . ASP B 1 60 ? 30.422 -8.836 -5.438 1 94.69 60 ASP B CA 1
ATOM 4025 C C . ASP B 1 60 ? 29.328 -9.898 -5.504 1 94.69 60 ASP B C 1
ATOM 4027 O O . ASP B 1 60 ? 29.609 -11.094 -5.52 1 94.69 60 ASP B O 1
ATOM 4031 N N . VAL B 1 61 ? 28.094 -9.453 -5.523 1 95.31 61 VAL B N 1
ATOM 4032 C CA . VAL B 1 61 ? 26.969 -10.367 -5.602 1 95.31 61 VAL B CA 1
ATOM 4033 C C . VAL B 1 61 ? 26.641 -10.664 -7.062 1 95.31 61 VAL B C 1
ATOM 4035 O O . VAL B 1 61 ? 26.5 -11.828 -7.449 1 95.31 61 VAL B O 1
ATOM 4038 N N . PHE B 1 62 ? 26.516 -9.57 -7.809 1 97.31 62 PHE B N 1
ATOM 4039 C CA . PHE B 1 62 ? 26.234 -9.688 -9.234 1 97.31 62 PHE B CA 1
ATOM 4040 C C . PHE B 1 62 ? 27.516 -9.578 -10.055 1 97.31 62 PHE B C 1
ATOM 4042 O O . PHE B 1 62 ? 27.891 -8.492 -10.484 1 97.31 62 PHE B O 1
ATOM 4049 N N . THR B 1 63 ? 28.062 -10.727 -10.406 1 96.06 63 THR B N 1
ATOM 4050 C CA . THR B 1 63 ? 29.422 -10.734 -10.945 1 96.06 63 THR B CA 1
ATOM 4051 C C . THR B 1 63 ? 29.391 -10.711 -12.469 1 96.06 63 THR B C 1
ATOM 4053 O O . THR B 1 63 ? 30.422 -10.484 -13.109 1 96.06 63 THR B O 1
ATOM 4056 N N . ASP B 1 64 ? 28.266 -10.977 -13.094 1 97.81 64 ASP B N 1
ATOM 4057 C CA . ASP B 1 64 ? 28.156 -10.898 -14.547 1 97.81 64 ASP B CA 1
ATOM 4058 C C . ASP B 1 64 ? 28.438 -9.484 -15.047 1 97.81 64 ASP B C 1
ATOM 4060 O O . ASP B 1 64 ? 27.734 -8.539 -14.695 1 97.81 64 ASP B O 1
ATOM 4064 N N . PRO B 1 65 ? 29.5 -9.367 -15.914 1 97.69 65 PRO B N 1
ATOM 4065 C CA . PRO B 1 65 ? 29.891 -8.023 -16.344 1 97.69 65 PRO B CA 1
ATOM 4066 C C . PRO B 1 65 ? 28.781 -7.297 -17.094 1 97.69 65 PRO B C 1
ATOM 4068 O O . PRO B 1 65 ? 28.672 -6.07 -17.016 1 97.69 65 PRO B O 1
ATOM 4071 N N . ASN B 1 66 ? 28.016 -7.996 -17.859 1 98.25 66 ASN B N 1
ATOM 4072 C CA . ASN B 1 66 ? 26.906 -7.359 -18.562 1 98.25 66 ASN B CA 1
ATOM 4073 C C . ASN B 1 66 ? 25.875 -6.809 -17.578 1 98.25 66 ASN B C 1
ATOM 4075 O O . ASN B 1 66 ? 25.391 -5.684 -17.734 1 98.25 66 ASN B O 1
ATOM 4079 N N . LEU B 1 67 ? 25.562 -7.621 -16.562 1 98.56 67 LEU B N 1
ATOM 4080 C CA . LEU B 1 67 ? 24.625 -7.18 -15.539 1 98.56 67 LEU B CA 1
ATOM 4081 C C . LEU B 1 67 ? 25.172 -5.973 -14.781 1 98.56 67 LEU B C 1
ATOM 4083 O O . LEU B 1 67 ? 24.438 -5.008 -14.531 1 98.56 67 LEU B O 1
ATOM 4087 N N . GLN B 1 68 ? 26.453 -5.98 -14.477 1 98.12 68 GLN B N 1
ATOM 4088 C CA . GLN B 1 68 ? 27.062 -4.867 -13.766 1 98.12 68 GLN B CA 1
ATOM 4089 C C . GLN B 1 68 ? 26.969 -3.576 -14.57 1 98.12 68 GLN B C 1
ATOM 4091 O O . GLN B 1 68 ? 26.688 -2.51 -14.023 1 98.12 68 GLN B O 1
ATOM 4096 N N . ALA B 1 69 ? 27.219 -3.713 -15.836 1 98.25 69 ALA B N 1
ATOM 4097 C CA . ALA B 1 69 ? 27.141 -2.541 -16.703 1 98.25 69 ALA B CA 1
ATOM 4098 C C . ALA B 1 69 ? 25.719 -1.963 -16.719 1 98.25 69 ALA B C 1
ATOM 4100 O O . ALA B 1 69 ? 25.547 -0.743 -16.688 1 98.25 69 ALA B O 1
ATOM 4101 N N . ILE B 1 70 ? 24.703 -2.797 -16.75 1 98.69 70 ILE B N 1
ATOM 4102 C CA . ILE B 1 70 ? 23.312 -2.363 -16.766 1 98.69 70 ILE B CA 1
ATOM 4103 C C . ILE B 1 70 ? 22.953 -1.702 -15.43 1 98.69 70 ILE B C 1
ATOM 4105 O O . ILE B 1 70 ? 22.312 -0.648 -15.398 1 98.69 70 ILE B O 1
ATOM 4109 N N . ILE B 1 71 ? 23.391 -2.305 -14.328 1 98.62 71 ILE B N 1
ATOM 4110 C CA . ILE B 1 71 ? 23.125 -1.743 -13.008 1 98.62 71 ILE B CA 1
ATOM 4111 C C . ILE B 1 71 ? 23.781 -0.366 -12.891 1 98.62 71 ILE B C 1
ATOM 4113 O O . ILE B 1 71 ? 23.141 0.585 -12.422 1 98.62 71 ILE B O 1
ATOM 4117 N N . GLU B 1 72 ? 25.016 -0.242 -13.375 1 98 72 GLU B N 1
ATOM 4118 C CA . GLU B 1 72 ? 25.719 1.033 -13.312 1 98 72 GLU B CA 1
ATOM 4119 C C . GLU B 1 72 ? 24.984 2.113 -14.102 1 98 72 GLU B C 1
ATOM 4121 O O . GLU B 1 72 ? 24.797 3.23 -13.617 1 98 72 GLU B O 1
ATOM 4126 N N . LYS B 1 73 ? 24.578 1.75 -15.289 1 98.06 73 LYS B N 1
ATOM 4127 C CA . LYS B 1 73 ? 23.828 2.693 -16.125 1 98.06 73 LYS B CA 1
ATOM 4128 C C . LYS B 1 73 ? 22.516 3.092 -15.453 1 98.06 73 LYS B C 1
ATOM 4130 O O . LYS B 1 73 ? 22.125 4.258 -15.492 1 98.06 73 LYS B O 1
ATOM 4135 N N . THR B 1 74 ? 21.828 2.107 -14.891 1 98.62 74 THR B N 1
ATOM 4136 C CA . THR B 1 74 ? 20.562 2.363 -14.219 1 98.62 74 THR B CA 1
ATOM 4137 C C . THR B 1 74 ? 20.766 3.301 -13.031 1 98.62 74 THR B C 1
ATOM 4139 O O . THR B 1 74 ? 20.016 4.262 -12.859 1 98.62 74 THR B O 1
ATOM 4142 N N . LEU B 1 75 ? 21.812 3.082 -12.234 1 98.25 75 LEU B N 1
ATOM 4143 C CA . LEU B 1 75 ? 22.078 3.889 -11.047 1 98.25 75 LEU B CA 1
ATOM 4144 C C . LEU B 1 75 ? 22.469 5.312 -11.43 1 98.25 75 LEU B C 1
ATOM 4146 O O . LEU B 1 75 ? 22.281 6.246 -10.648 1 98.25 75 LEU B O 1
ATOM 4150 N N . THR B 1 76 ? 22.969 5.457 -12.648 1 97.62 76 THR B N 1
ATOM 4151 C CA . THR B 1 76 ? 23.422 6.762 -13.109 1 97.62 76 THR B CA 1
ATOM 4152 C C . THR B 1 76 ? 22.266 7.562 -13.695 1 97.62 76 THR B C 1
ATOM 4154 O O . THR B 1 76 ? 22.188 8.781 -13.516 1 97.62 76 THR B O 1
ATOM 4157 N N . ASN B 1 77 ? 21.281 6.812 -14.383 1 97.94 77 ASN B N 1
ATOM 4158 C CA . ASN B 1 77 ? 20.359 7.531 -15.258 1 97.94 77 ASN B CA 1
ATOM 4159 C C . ASN B 1 77 ? 18.922 7.418 -14.781 1 97.94 77 ASN B C 1
ATOM 4161 O O . ASN B 1 77 ? 18.062 8.172 -15.227 1 97.94 77 ASN B O 1
ATOM 4165 N N . ASN B 1 78 ? 18.594 6.492 -13.93 1 98.25 78 ASN B N 1
ATOM 4166 C CA . ASN B 1 78 ? 17.188 6.246 -13.594 1 98.25 78 ASN B CA 1
ATOM 4167 C C . ASN B 1 78 ? 16.562 7.457 -12.906 1 98.25 78 ASN B C 1
ATOM 4169 O O . ASN B 1 78 ? 17.094 7.965 -11.922 1 98.25 78 ASN B O 1
ATOM 4173 N N . PRO B 1 79 ? 15.414 7.871 -13.414 1 98.19 79 PRO B N 1
ATOM 4174 C CA . PRO B 1 79 ? 14.812 9.094 -12.883 1 98.19 79 PRO B CA 1
ATOM 4175 C C . PRO B 1 79 ? 14.391 8.953 -11.422 1 98.19 79 PRO B C 1
ATOM 4177 O O . PRO B 1 79 ? 14.406 9.938 -10.672 1 98.19 79 PRO B O 1
ATOM 4180 N N . ASP B 1 80 ? 14.016 7.797 -11.016 1 98 80 ASP B N 1
ATOM 4181 C CA . ASP B 1 80 ? 13.625 7.625 -9.625 1 98 80 ASP B CA 1
ATOM 4182 C C . ASP B 1 80 ? 14.781 7.926 -8.68 1 98 80 ASP B C 1
ATOM 4184 O O . ASP B 1 80 ? 14.602 8.57 -7.645 1 98 80 ASP B O 1
ATOM 4188 N N . LEU B 1 81 ? 15.977 7.422 -8.969 1 98.12 81 LEU B N 1
ATOM 4189 C CA . LEU B 1 81 ? 17.141 7.656 -8.125 1 98.12 81 LEU B CA 1
ATOM 4190 C C . LEU B 1 81 ? 17.594 9.117 -8.211 1 98.12 81 LEU B C 1
ATOM 4192 O O . LEU B 1 81 ? 17.953 9.711 -7.195 1 98.12 81 LEU B O 1
ATOM 4196 N N . LEU B 1 82 ? 17.531 9.695 -9.414 1 98.25 82 LEU B N 1
ATOM 4197 C CA . LEU B 1 82 ? 17.844 11.109 -9.594 1 98.25 82 LEU B CA 1
ATOM 4198 C C . LEU B 1 82 ? 16.922 11.984 -8.766 1 98.25 82 LEU B C 1
ATOM 4200 O O . LEU B 1 82 ? 17.359 12.922 -8.102 1 98.25 82 LEU B O 1
ATOM 4204 N N . ASN B 1 83 ? 15.672 11.633 -8.82 1 98.56 83 ASN B N 1
ATOM 4205 C CA . ASN B 1 83 ? 14.688 12.391 -8.062 1 98.56 83 ASN B CA 1
ATOM 4206 C C . ASN B 1 83 ? 14.875 12.203 -6.559 1 98.56 83 ASN B C 1
ATOM 4208 O O . ASN B 1 83 ? 14.656 13.125 -5.777 1 98.56 83 ASN B O 1
ATOM 4212 N N . ALA B 1 84 ? 15.258 11.016 -6.113 1 98.19 84 ALA B N 1
ATOM 4213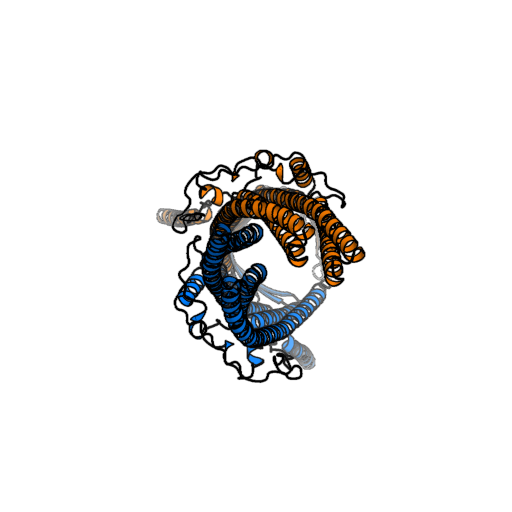 C CA . ALA B 1 84 ? 15.539 10.789 -4.699 1 98.19 84 ALA B CA 1
ATOM 4214 C C . ALA B 1 84 ? 16.672 11.68 -4.211 1 98.19 84 ALA B C 1
ATOM 4216 O O . ALA B 1 84 ? 16.625 12.195 -3.09 1 98.19 84 ALA B O 1
ATOM 4217 N N . ALA B 1 85 ? 17.688 11.883 -5.008 1 98.38 85 ALA B N 1
ATOM 4218 C CA . ALA B 1 85 ? 18.797 12.773 -4.66 1 98.38 85 ALA B CA 1
ATOM 4219 C C . ALA B 1 85 ? 18.312 14.211 -4.535 1 98.38 85 ALA B C 1
ATOM 4221 O O . ALA B 1 85 ? 18.734 14.938 -3.631 1 98.38 85 ALA B O 1
ATOM 4222 N N . LEU B 1 86 ? 17.422 14.648 -5.453 1 98.62 86 LEU B N 1
ATOM 4223 C CA . LEU B 1 86 ? 16.875 16 -5.406 1 98.62 86 LEU B CA 1
ATOM 4224 C C . LEU B 1 86 ? 16.031 16.188 -4.152 1 98.62 86 LEU B C 1
ATOM 4226 O O . LEU B 1 86 ? 16.016 17.281 -3.566 1 98.62 86 LEU B O 1
ATOM 4230 N N . ASN B 1 87 ? 15.391 15.156 -3.752 1 98.56 87 ASN B N 1
ATOM 4231 C CA . ASN B 1 87 ? 14.586 15.242 -2.537 1 98.56 87 ASN B CA 1
ATOM 4232 C C . ASN B 1 87 ? 15.461 15.43 -1.3 1 98.56 87 ASN B C 1
ATOM 4234 O O . ASN B 1 87 ? 15.055 16.094 -0.345 1 98.56 87 ASN B O 1
ATOM 4238 N N . ILE B 1 88 ? 16.672 14.859 -1.258 1 98.25 88 ILE B N 1
ATOM 4239 C CA . ILE B 1 88 ? 17.609 15.109 -0.179 1 98.25 88 ILE B CA 1
ATOM 4240 C C . ILE B 1 88 ? 18 16.578 -0.159 1 98.25 88 ILE B C 1
ATOM 4242 O O . ILE B 1 88 ? 18.016 17.203 0.903 1 98.25 88 ILE B O 1
ATOM 4246 N N . ASP B 1 89 ? 18.234 17.125 -1.368 1 98.5 89 ASP B N 1
ATOM 4247 C CA . ASP B 1 89 ? 18.562 18.547 -1.47 1 98.5 89 ASP B CA 1
ATOM 4248 C C . ASP B 1 89 ? 17.422 19.422 -0.943 1 98.5 89 ASP B C 1
ATOM 4250 O O . ASP B 1 89 ? 17.672 20.375 -0.217 1 98.5 89 ASP B O 1
ATOM 4254 N N . ILE B 1 90 ? 16.203 19.078 -1.313 1 98.69 90 ILE B N 1
ATOM 4255 C CA . ILE B 1 90 ? 15.039 19.797 -0.816 1 98.69 90 ILE B CA 1
ATOM 4256 C C . ILE B 1 90 ? 15.023 19.766 0.71 1 98.69 90 ILE B C 1
ATOM 4258 O O . ILE B 1 90 ? 14.852 20.797 1.361 1 98.69 90 ILE B O 1
ATOM 4262 N N . ALA B 1 91 ? 15.258 18.562 1.302 1 98.5 91 ALA B N 1
ATOM 4263 C CA . ALA B 1 91 ? 15.266 18.422 2.754 1 98.5 91 ALA B CA 1
ATOM 4264 C C . ALA B 1 91 ? 16.406 19.203 3.387 1 98.5 91 ALA B C 1
ATOM 4266 O O . ALA B 1 91 ? 16.25 19.781 4.473 1 98.5 91 ALA B O 1
ATOM 4267 N N . GLU B 1 92 ? 17.516 19.25 2.701 1 98.56 92 GLU B N 1
ATOM 4268 C CA . GLU B 1 92 ? 18.672 20.016 3.18 1 98.56 92 GLU B CA 1
ATOM 4269 C C . GLU B 1 92 ? 18.359 21.516 3.209 1 98.56 92 GLU B C 1
ATOM 4271 O O . GLU B 1 92 ? 18.75 22.219 4.141 1 98.56 92 GLU B O 1
ATOM 4276 N N . GLN B 1 93 ? 17.672 22 2.133 1 98.5 93 GLN B N 1
ATOM 4277 C CA . GLN B 1 93 ? 17.266 23.406 2.105 1 98.5 93 GLN B CA 1
ATOM 4278 C C . GLN B 1 93 ? 16.297 23.719 3.24 1 98.5 93 GLN B C 1
ATOM 4280 O O . GLN B 1 93 ? 16.406 24.766 3.879 1 98.5 93 GLN B O 1
ATOM 4285 N N . GLN B 1 94 ? 15.414 22.828 3.541 1 98.44 94 GLN B N 1
ATOM 4286 C CA . GLN B 1 94 ? 14.469 23.016 4.633 1 98.44 94 GLN B CA 1
ATOM 4287 C C . GLN B 1 94 ? 15.18 23.031 5.984 1 98.44 94 GLN B C 1
ATOM 4289 O O . GLN B 1 94 ? 14.844 23.828 6.859 1 98.44 94 GLN B O 1
ATOM 4294 N N . LEU B 1 95 ? 16.141 22.125 6.172 1 98.44 95 LEU B N 1
ATOM 4295 C CA . LEU B 1 95 ? 16.953 22.109 7.387 1 98.44 95 LEU B CA 1
ATOM 4296 C C . LEU B 1 95 ? 17.75 23.406 7.52 1 98.44 95 LEU B C 1
ATOM 4298 O O . LEU B 1 95 ? 17.859 23.969 8.609 1 98.44 95 LEU B O 1
ATOM 4302 N N . GLY B 1 96 ? 18.297 23.906 6.344 1 98.56 96 GLY B N 1
ATOM 4303 C CA . GLY B 1 96 ? 19 25.188 6.348 1 98.56 96 GLY B CA 1
ATOM 4304 C C . GLY B 1 96 ? 18.141 26.344 6.801 1 98.56 96 GLY B C 1
ATOM 4305 O O . GLY B 1 96 ? 18.562 27.172 7.617 1 98.56 96 GLY B O 1
ATOM 4306 N N . ALA B 1 97 ? 16.906 26.391 6.34 1 98.25 97 ALA B N 1
ATOM 4307 C CA . ALA B 1 97 ? 15.961 27.438 6.754 1 98.25 97 ALA B CA 1
ATOM 4308 C C . ALA B 1 97 ? 15.633 27.312 8.242 1 98.25 97 ALA B C 1
ATOM 4310 O O . ALA B 1 97 ? 15.531 28.312 8.945 1 98.25 97 ALA B O 1
ATOM 4311 N N . ALA B 1 98 ? 15.484 26.078 8.703 1 97.94 98 ALA B N 1
ATOM 4312 C CA . ALA B 1 98 ? 15.188 25.844 10.117 1 97.94 98 ALA B CA 1
ATOM 4313 C C . ALA B 1 98 ? 16.359 26.297 11 1 97.94 98 ALA B C 1
ATOM 4315 O O . ALA B 1 98 ? 16.156 26.812 12.094 1 97.94 98 ALA B O 1
ATOM 4316 N N . LYS B 1 99 ? 17.594 26.094 10.547 1 98.19 99 LYS B N 1
ATOM 4317 C CA . LYS B 1 99 ? 18.781 26.531 11.258 1 98.19 99 LYS B CA 1
ATOM 4318 C C . LYS B 1 99 ? 18.859 28.062 11.328 1 98.19 99 LYS B C 1
ATOM 4320 O O . LYS B 1 99 ? 19.203 28.625 12.367 1 98.19 99 LYS B O 1
ATOM 4325 N N . LEU B 1 100 ? 18.438 28.719 10.219 1 98 100 LEU B N 1
ATOM 4326 C CA . LEU B 1 100 ? 18.547 30.172 10.133 1 98 100 LEU B CA 1
ATOM 4327 C C . LEU B 1 100 ? 17.375 30.844 10.836 1 98 100 LEU B C 1
ATOM 4329 O O . LEU B 1 100 ? 17.422 32.062 11.086 1 98 100 LEU B O 1
ATOM 4333 N N . ALA B 1 101 ? 16.344 30.047 11.242 1 97.12 101 ALA B N 1
ATOM 4334 C CA . ALA B 1 101 ? 15.18 30.578 11.938 1 97.12 101 ALA B CA 1
ATOM 4335 C C . ALA B 1 101 ? 15.555 31.125 13.312 1 97.12 101 ALA B C 1
ATOM 4337 O O . ALA B 1 101 ? 14.789 31.875 13.922 1 97.12 101 ALA B O 1
ATOM 4338 N N . PHE B 1 102 ? 16.797 30.797 13.867 1 97.25 102 PHE B N 1
ATOM 4339 C CA . PHE B 1 102 ? 17.281 31.25 15.164 1 97.25 102 PHE B CA 1
ATOM 4340 C C . PHE B 1 102 ? 17.797 32.688 15.078 1 97.25 102 PHE B C 1
ATOM 4342 O O . PHE B 1 102 ? 18.016 33.344 16.094 1 97.25 102 PHE B O 1
ATOM 4349 N N . LEU B 1 103 ? 17.891 33.25 13.82 1 97.62 103 LEU B N 1
ATOM 4350 C CA . LEU B 1 103 ? 18.422 34.594 13.617 1 97.62 103 LEU B CA 1
ATOM 4351 C C . LEU B 1 103 ? 17.312 35.562 13.328 1 97.62 103 LEU B C 1
ATOM 4353 O O . LEU B 1 103 ? 16.25 35.188 12.828 1 97.62 103 LEU B O 1
ATOM 4357 N N . PRO B 1 104 ? 17.469 36.875 13.656 1 97.06 104 PRO B N 1
ATOM 4358 C CA . PRO B 1 104 ? 16.453 37.875 13.336 1 97.06 104 PRO B CA 1
ATOM 4359 C C . PRO B 1 104 ? 16.281 38.094 11.836 1 97.06 104 PRO B C 1
ATOM 4361 O O . PRO B 1 104 ? 17.234 37.938 11.07 1 97.06 104 PRO B O 1
ATOM 4364 N N . SER B 1 105 ? 15.148 38.344 11.414 1 97.19 105 SER B N 1
ATOM 4365 C CA . SER B 1 105 ? 14.891 38.781 10.039 1 97.19 105 SER B CA 1
ATOM 4366 C C . SER B 1 105 ? 15.172 40.281 9.875 1 97.19 105 SER B C 1
ATOM 4368 O O . SER B 1 105 ? 15.172 41.031 10.852 1 97.19 105 SER B O 1
ATOM 4370 N N . LEU B 1 106 ? 15.555 40.688 8.68 1 96.5 106 LEU B N 1
ATOM 4371 C CA . LEU B 1 106 ? 15.812 42.094 8.344 1 96.5 106 LEU B CA 1
ATOM 4372 C C . LEU B 1 106 ? 15.047 42.5 7.094 1 96.5 106 LEU B C 1
ATOM 4374 O O . LEU B 1 106 ? 15.039 41.781 6.094 1 96.5 106 LEU B O 1
ATOM 4378 N N . ALA B 1 107 ? 14.281 43.688 7.219 1 96.88 107 ALA B N 1
ATOM 4379 C CA . ALA B 1 107 ? 13.531 44.188 6.074 1 96.88 107 ALA B CA 1
ATOM 4380 C C . ALA B 1 107 ? 13.602 45.719 5.996 1 96.88 107 ALA B C 1
ATOM 4382 O O . ALA B 1 107 ? 13.703 46.375 7.023 1 96.88 107 ALA B O 1
ATOM 4383 N N . LEU B 1 108 ? 13.633 46.281 4.777 1 95.44 108 LEU B N 1
ATOM 4384 C CA . LEU B 1 108 ? 13.406 47.688 4.504 1 95.44 108 LEU B CA 1
ATOM 4385 C C . LEU B 1 108 ? 11.945 47.938 4.152 1 95.44 108 LEU B C 1
ATOM 4387 O O . LEU B 1 108 ? 11.422 47.344 3.207 1 95.44 108 LEU B O 1
ATOM 4391 N N . ALA B 1 109 ? 11.258 48.844 4.984 1 93.56 109 ALA B N 1
ATOM 4392 C CA . ALA B 1 109 ? 9.82 49.031 4.785 1 93.56 109 ALA B CA 1
ATOM 4393 C C . ALA B 1 109 ? 9.438 50.5 4.781 1 93.56 109 ALA B C 1
ATOM 4395 O O . ALA B 1 109 ? 8.656 50.969 5.625 1 93.56 109 ALA B O 1
ATOM 4396 N N . PRO B 1 110 ? 9.875 51.25 3.82 1 93.19 110 PRO B N 1
ATOM 4397 C CA . PRO B 1 110 ? 9.461 52.656 3.768 1 93.19 110 PRO B CA 1
ATOM 4398 C C . PRO B 1 110 ? 7.945 52.812 3.656 1 93.19 110 PRO B C 1
ATOM 4400 O O . PRO B 1 110 ? 7.285 52.031 2.971 1 93.19 110 PRO B O 1
ATOM 4403 N N . GLN B 1 111 ? 7.484 53.906 4.41 1 94.31 111 GLN B N 1
ATOM 4404 C CA . GLN B 1 111 ? 6.043 54.125 4.41 1 94.31 111 GLN B CA 1
ATOM 4405 C C . GLN B 1 111 ? 5.734 55.625 4.371 1 94.31 111 GLN B C 1
ATOM 4407 O O . GLN B 1 111 ? 6.461 56.438 4.957 1 94.31 111 GLN B O 1
ATOM 4412 N N . GLY B 1 112 ? 4.691 56.062 3.6 1 92.62 112 GLY B N 1
ATOM 4413 C CA . GLY B 1 112 ? 4.094 57.375 3.58 1 92.62 112 GLY B CA 1
ATOM 4414 C C . GLY B 1 112 ? 2.605 57.375 3.877 1 92.62 112 GLY B C 1
ATOM 4415 O O . GLY B 1 112 ? 1.889 56.469 3.449 1 92.62 112 GLY B O 1
ATOM 4416 N N . THR B 1 113 ? 2.256 58.312 4.746 1 92.81 113 THR B N 1
ATOM 4417 C CA . THR B 1 113 ? 0.849 58.406 5.121 1 92.81 113 THR B CA 1
ATOM 4418 C C . THR B 1 113 ? 0.314 59.812 4.879 1 92.81 113 THR B C 1
ATOM 4420 O O . THR B 1 113 ? 0.977 60.812 5.207 1 92.81 113 THR B O 1
ATOM 4423 N N . ILE B 1 114 ? -0.911 59.906 4.281 1 91.94 114 ILE B N 1
ATOM 4424 C CA . ILE B 1 114 ? -1.676 61.156 4.176 1 91.94 114 ILE B CA 1
ATOM 4425 C C . ILE B 1 114 ? -2.982 61 4.957 1 91.94 114 ILE B C 1
ATOM 4427 O O . ILE B 1 114 ? -3.75 60.062 4.738 1 91.94 114 ILE B O 1
ATOM 4431 N N . THR B 1 115 ? -3.16 61.875 5.906 1 89.56 115 THR B N 1
ATOM 4432 C CA . THR B 1 115 ? -4.367 61.844 6.723 1 89.56 115 THR B CA 1
ATOM 4433 C C . THR B 1 115 ? -5.121 63.188 6.602 1 89.56 115 THR B C 1
ATOM 4435 O O . THR B 1 115 ? -4.527 64.25 6.742 1 89.56 115 THR B O 1
ATOM 4438 N N . HIS B 1 116 ? -6.418 63.125 6.301 1 90.44 116 HIS B N 1
ATOM 4439 C CA . HIS B 1 116 ? -7.309 64.25 6.309 1 90.44 116 HIS B CA 1
ATOM 4440 C C . HIS B 1 116 ? -8.461 64.062 7.289 1 90.44 116 HIS B C 1
ATOM 4442 O O . HIS B 1 116 ? -9.133 63.031 7.266 1 90.44 116 HIS B O 1
ATOM 4448 N N . PHE B 1 117 ? -8.375 65 8.18 1 83.62 117 PHE B N 1
ATOM 4449 C CA . PHE B 1 117 ? -9.43 64.875 9.18 1 83.62 117 PHE B CA 1
ATOM 4450 C C . PHE B 1 117 ? -10.312 66.062 9.188 1 83.62 117 PHE B C 1
ATOM 4452 O O . PHE B 1 117 ? -9.844 67.188 9.477 1 83.62 117 PHE B O 1
ATOM 4459 N N . GLY B 1 118 ? -11.641 65.938 9.156 1 80.69 118 GLY B N 1
ATOM 4460 C CA . GLY B 1 118 ? -12.664 66.938 9.258 1 80.69 118 GLY B CA 1
ATOM 4461 C C . GLY B 1 118 ? -12.438 68.125 8.297 1 80.69 118 GLY B C 1
ATOM 4462 O O . GLY B 1 118 ? -12.156 67.875 7.117 1 80.69 118 GLY B O 1
ATOM 4463 N N . SER B 1 119 ? -12.773 69.438 9.008 1 74.5 119 SER B N 1
ATOM 4464 C CA . SER B 1 119 ? -12.773 70.688 8.266 1 74.5 119 SER B CA 1
ATOM 4465 C C . SER B 1 119 ? -11.367 71.25 8.148 1 74.5 119 SER B C 1
ATOM 4467 O O . SER B 1 119 ? -11.172 72.375 7.625 1 74.5 119 SER B O 1
ATOM 4469 N N . HIS B 1 120 ? -10.586 70.375 8.664 1 66.19 120 HIS B N 1
ATOM 4470 C CA . HIS B 1 120 ? -9.219 70.875 8.586 1 66.19 120 HIS B CA 1
ATOM 4471 C C . HIS B 1 120 ? -8.781 71.062 7.141 1 66.19 120 HIS B C 1
ATOM 4473 O O . HIS B 1 120 ? -9.031 70.188 6.297 1 66.19 120 HIS B O 1
ATOM 4479 N N . VAL B 1 121 ? -8.305 72.25 6.801 1 71.81 121 VAL B N 1
ATOM 4480 C CA . VAL B 1 121 ? -8.016 72.688 5.445 1 71.81 121 VAL B CA 1
ATOM 4481 C C . VAL B 1 121 ? -6.871 71.875 4.852 1 71.81 121 VAL B C 1
ATOM 4483 O O . VAL B 1 121 ? -6.93 71.5 3.691 1 71.81 121 VAL B O 1
ATOM 4486 N N . GLU B 1 122 ? -5.746 71.562 5.758 1 84.25 122 GLU B N 1
ATOM 4487 C CA . GLU B 1 122 ? -4.645 70.875 5.078 1 84.25 122 GLU B CA 1
ATOM 4488 C C . GLU B 1 122 ? -4.441 69.438 5.621 1 84.25 122 GLU B C 1
ATOM 4490 O O . GLU B 1 122 ? -4.559 69.25 6.824 1 84.25 122 GLU B O 1
ATOM 4495 N N . ALA B 1 123 ? -4.133 68.438 4.727 1 88.38 123 ALA B N 1
ATOM 4496 C CA . ALA B 1 123 ? -3.848 67.062 5.078 1 88.38 123 ALA B CA 1
ATOM 4497 C C . ALA B 1 123 ? -2.49 66.938 5.766 1 88.38 123 ALA B C 1
ATOM 4499 O O . ALA B 1 123 ? -1.541 67.625 5.41 1 88.38 123 ALA B O 1
ATOM 4500 N N . THR B 1 124 ? -2.416 66.25 6.812 1 87.38 124 THR B N 1
ATOM 4501 C CA . THR B 1 124 ? -1.142 65.875 7.434 1 87.38 124 THR B CA 1
ATOM 4502 C C . THR B 1 124 ? -0.399 64.812 6.605 1 87.38 124 THR B C 1
ATOM 4504 O O . THR B 1 124 ? -0.964 63.812 6.254 1 87.38 124 THR B O 1
ATOM 4507 N N . LYS B 1 125 ? 0.874 65.125 6.066 1 92.31 125 LYS B N 1
ATOM 4508 C CA . LYS B 1 125 ? 1.734 64.188 5.348 1 92.31 125 LYS B CA 1
ATOM 4509 C C . LYS B 1 125 ? 2.842 63.656 6.25 1 92.31 125 LYS B C 1
ATOM 4511 O O . LYS B 1 125 ? 3.611 64.438 6.824 1 92.31 125 LYS B O 1
ATOM 4516 N N . SER B 1 126 ? 2.902 62.406 6.48 1 92.25 126 SER B N 1
ATOM 4517 C CA . SER B 1 126 ? 3.922 61.781 7.309 1 92.25 126 SER B CA 1
ATOM 4518 C C . SER B 1 126 ? 4.652 60.688 6.539 1 92.25 126 SER B C 1
ATOM 4520 O O . SER B 1 126 ? 4.082 60.062 5.641 1 92.25 126 SER B O 1
ATOM 4522 N N . TYR B 1 127 ? 6.062 60.531 6.73 1 93.56 127 TYR B N 1
ATOM 4523 C CA . TYR B 1 127 ? 6.828 59.438 6.125 1 93.56 127 TYR B CA 1
ATOM 4524 C C . TYR B 1 127 ? 7.84 58.875 7.113 1 93.56 127 TYR B C 1
ATOM 4526 O O . TYR B 1 127 ? 8.281 59.562 8.031 1 93.56 127 TYR B O 1
ATOM 4534 N N . THR B 1 128 ? 8.117 57.625 7.016 1 92.88 128 THR B N 1
ATOM 4535 C CA . THR B 1 128 ? 9.148 56.906 7.754 1 92.88 128 THR B CA 1
ATOM 4536 C C . THR B 1 128 ? 9.961 56 6.824 1 92.88 128 THR B C 1
ATOM 4538 O O . THR B 1 128 ? 9.406 55.406 5.902 1 92.88 128 THR B O 1
ATOM 4541 N N . LEU B 1 129 ? 11.273 55.938 6.949 1 93.75 129 LEU B N 1
ATOM 4542 C CA . LEU B 1 129 ? 12.195 55.031 6.234 1 93.75 129 LEU B CA 1
ATOM 4543 C C . LEU B 1 129 ? 12.93 54.125 7.199 1 93.75 129 LEU B C 1
ATOM 4545 O O . LEU B 1 129 ? 14.141 54.281 7.402 1 93.75 129 LEU B O 1
ATOM 4549 N N . PRO B 1 130 ? 12.258 53.125 7.609 1 93.69 130 PRO B N 1
ATOM 4550 C CA . PRO B 1 130 ? 12.852 52.25 8.641 1 93.69 130 PRO B CA 1
ATOM 4551 C C . PRO B 1 130 ? 13.492 51 8.062 1 93.69 130 PRO B C 1
ATOM 4553 O O . PRO B 1 130 ? 13.023 50.469 7.055 1 93.69 130 PRO B O 1
ATOM 4556 N N . ILE B 1 131 ? 14.648 50.562 8.68 1 95.88 131 ILE B N 1
ATOM 4557 C CA . ILE B 1 131 ? 15.078 49.188 8.641 1 95.88 131 ILE B CA 1
ATOM 4558 C C . ILE B 1 131 ? 14.547 48.438 9.867 1 95.88 131 ILE B C 1
ATOM 4560 O O . ILE B 1 131 ? 14.789 48.844 11 1 95.88 131 ILE B O 1
ATOM 4564 N N . ALA B 1 132 ? 13.75 47.438 9.555 1 95.75 132 ALA B N 1
ATOM 4565 C CA . ALA B 1 132 ? 13.07 46.719 10.641 1 95.75 132 ALA B CA 1
ATOM 4566 C C . ALA B 1 132 ? 13.617 45.312 10.812 1 95.75 132 ALA B C 1
ATOM 4568 O O . ALA B 1 132 ? 13.953 44.656 9.828 1 95.75 132 ALA B O 1
ATOM 4569 N N . SER B 1 133 ? 13.828 44.875 12.023 1 96.19 133 SER B N 1
ATOM 4570 C CA . SER B 1 133 ? 14.273 43.531 12.391 1 96.19 133 SER B CA 1
ATOM 4571 C C . SER B 1 133 ? 13.281 42.844 13.328 1 96.19 133 SER B C 1
ATOM 4573 O O . SER B 1 133 ? 12.648 43.531 14.156 1 96.19 133 SER B O 1
ATOM 4575 N N . SER B 1 134 ? 13.016 41.656 13.086 1 96.56 134 SER B N 1
ATOM 4576 C CA . SER B 1 134 ? 12.188 40.812 13.961 1 96.56 134 SER B CA 1
ATOM 4577 C C . SER B 1 134 ? 12.906 39.531 14.359 1 96.56 134 SER B C 1
ATOM 4579 O O . SER B 1 134 ? 13.516 38.875 13.516 1 96.56 134 SER B O 1
ATOM 4581 N N . TRP B 1 135 ? 12.891 39.188 15.633 1 96.06 135 TRP B N 1
ATOM 4582 C CA . TRP B 1 135 ? 13.625 38.031 16.188 1 96.06 135 TRP B CA 1
ATOM 4583 C C . TRP B 1 135 ? 12.766 37.281 17.188 1 96.06 135 TRP B C 1
ATOM 4585 O O . TRP B 1 135 ? 12.156 37.875 18.078 1 96.06 135 TRP B O 1
ATOM 4595 N N . GLU B 1 136 ? 12.688 35.969 16.953 1 95.62 136 GLU B N 1
ATOM 4596 C CA . GLU B 1 136 ? 12.055 35.094 17.922 1 95.62 136 GLU B CA 1
ATOM 4597 C C . GLU B 1 136 ? 13.102 34.375 18.781 1 95.62 136 GLU B C 1
ATOM 4599 O O . GLU B 1 136 ? 13.977 33.688 18.234 1 95.62 136 GLU B O 1
ATOM 4604 N N . ILE B 1 137 ? 13.031 34.562 20.078 1 95.44 137 ILE B N 1
ATOM 4605 C CA . ILE B 1 137 ? 13.961 33.906 21 1 95.44 137 ILE B CA 1
ATOM 4606 C C . ILE B 1 137 ? 13.398 32.531 21.406 1 95.44 137 ILE B C 1
ATOM 4608 O O . ILE B 1 137 ? 12.266 32.469 21.891 1 95.44 137 ILE B O 1
ATOM 4612 N N . ASP B 1 138 ? 14.133 31.547 21.281 1 94 138 ASP B N 1
ATOM 4613 C CA . ASP B 1 138 ? 13.672 30.188 21.578 1 94 138 ASP B CA 1
ATOM 4614 C C . ASP B 1 138 ? 13.836 29.859 23.047 1 94 138 ASP B C 1
ATOM 4616 O O . ASP B 1 138 ? 14.789 29.188 23.438 1 94 138 ASP B O 1
ATOM 4620 N N . LEU B 1 139 ? 12.883 30.156 23.781 1 92.06 139 LEU B N 1
ATOM 4621 C CA . LEU B 1 139 ? 12.961 29.969 25.234 1 92.06 139 LEU B CA 1
ATOM 4622 C C . LEU B 1 139 ? 12.602 28.531 25.609 1 92.06 139 LEU B C 1
ATOM 4624 O O . LEU B 1 139 ? 13.164 27.984 26.562 1 92.06 139 LEU B O 1
ATOM 4628 N N . PHE B 1 140 ? 11.719 27.984 24.891 1 93.94 140 PHE B N 1
ATOM 4629 C CA . PHE B 1 140 ? 11.164 26.719 25.344 1 93.94 140 PHE B CA 1
ATOM 4630 C C . PHE B 1 140 ? 11.297 25.641 24.266 1 93.94 140 PHE B C 1
ATOM 4632 O O . PHE B 1 140 ? 10.508 24.703 24.219 1 93.94 140 PHE B O 1
ATOM 4639 N N . GLY B 1 141 ? 12.164 25.859 23.266 1 95.12 141 GLY B N 1
ATOM 4640 C CA . GLY B 1 141 ? 12.602 24.797 22.375 1 95.12 141 GLY B CA 1
ATOM 4641 C C . GLY B 1 141 ? 11.742 24.656 21.125 1 95.12 141 GLY B C 1
ATOM 4642 O O . GLY B 1 141 ? 11.789 23.641 20.438 1 95.12 141 GLY B O 1
ATOM 4643 N N . ASN B 1 142 ? 10.82 25.625 20.797 1 95.88 142 ASN B N 1
ATOM 4644 C CA . ASN B 1 142 ? 10.023 25.562 19.578 1 95.88 142 ASN B CA 1
ATOM 4645 C C . ASN B 1 142 ? 10.898 25.484 18.328 1 95.88 142 ASN B C 1
ATOM 4647 O O . ASN B 1 142 ? 10.734 24.594 17.516 1 95.88 142 ASN B O 1
ATOM 4651 N N . LEU B 1 143 ? 11.852 26.391 18.188 1 96.88 143 LEU B N 1
ATOM 4652 C CA . LEU B 1 143 ? 12.742 26.422 17.031 1 96.88 143 LEU B CA 1
ATOM 4653 C C . LEU B 1 143 ? 13.68 25.219 17.047 1 96.88 143 LEU B C 1
ATOM 4655 O O . LEU B 1 143 ? 13.961 24.641 15.984 1 96.88 143 LEU B O 1
ATOM 4659 N N . ARG B 1 144 ? 14.18 24.844 18.25 1 97.44 144 ARG B N 1
ATOM 4660 C CA . ARG B 1 144 ? 15.055 23.688 18.375 1 97.44 144 ARG B CA 1
ATOM 4661 C C . ARG B 1 144 ? 14.367 22.422 17.859 1 97.44 144 ARG B C 1
ATOM 4663 O O . ARG B 1 144 ? 14.945 21.672 17.062 1 97.44 144 ARG B O 1
ATOM 4670 N N . ASN B 1 145 ? 13.18 22.234 18.375 1 97.88 145 ASN B N 1
ATOM 4671 C CA . ASN B 1 145 ? 12.453 21.031 17.984 1 97.88 145 ASN B CA 1
ATOM 4672 C C . ASN B 1 145 ? 12.117 21.031 16.5 1 97.88 145 ASN B C 1
ATOM 4674 O O . ASN B 1 145 ? 12.141 19.984 15.852 1 97.88 145 ASN B O 1
ATOM 4678 N N . ALA B 1 146 ? 11.766 22.188 15.906 1 97.88 146 ALA B N 1
ATOM 4679 C CA . ALA B 1 146 ? 11.547 22.297 14.461 1 97.88 146 ALA B CA 1
ATOM 4680 C C . ALA B 1 146 ? 12.812 21.906 13.688 1 97.88 146 ALA B C 1
ATOM 4682 O O . ALA B 1 146 ? 12.734 21.203 12.68 1 97.88 146 ALA B O 1
ATOM 4683 N N . LYS B 1 147 ? 13.969 22.406 14.125 1 98.31 147 LYS B N 1
ATOM 4684 C CA . LYS B 1 147 ? 15.25 22.078 13.5 1 98.31 147 LYS B CA 1
ATOM 4685 C C . LYS B 1 147 ? 15.539 20.578 13.586 1 98.31 147 LYS B C 1
ATOM 4687 O O . LYS B 1 147 ? 15.93 19.953 12.594 1 98.31 147 LYS B O 1
ATOM 4692 N N . LYS B 1 148 ? 15.328 20.031 14.789 1 98.5 148 LYS B N 1
ATOM 4693 C CA . LYS B 1 148 ? 15.578 18.609 14.984 1 98.5 148 LYS B CA 1
ATOM 4694 C C . LYS B 1 148 ? 14.648 17.766 14.109 1 98.5 148 LYS B C 1
ATOM 4696 O O . LYS B 1 148 ? 15.07 16.75 13.531 1 98.5 148 LYS B O 1
ATOM 4701 N N . ALA B 1 149 ? 13.328 18.141 14.039 1 98.56 149 ALA B N 1
ATOM 4702 C CA . ALA B 1 149 ? 12.391 17.453 13.156 1 98.56 149 ALA B CA 1
ATOM 4703 C C . ALA B 1 149 ? 12.875 17.5 11.703 1 98.56 149 ALA B C 1
ATOM 4705 O O . ALA B 1 149 ? 12.82 16.484 11 1 98.56 149 ALA B O 1
ATOM 4706 N N . ALA B 1 150 ? 13.344 18.656 11.258 1 98.62 150 ALA B N 1
ATOM 4707 C CA . ALA B 1 150 ? 13.859 18.812 9.898 1 98.62 150 ALA B CA 1
ATOM 4708 C C . ALA B 1 150 ? 15.086 17.938 9.688 1 98.62 150 ALA B C 1
ATOM 4710 O O . ALA B 1 150 ? 15.281 17.391 8.594 1 98.62 150 ALA B O 1
ATOM 4711 N N . GLN B 1 151 ? 15.945 17.859 10.695 1 98.69 151 GLN B N 1
ATOM 4712 C CA . GLN B 1 151 ? 17.125 17 10.625 1 98.69 151 GLN B CA 1
ATOM 4713 C C . GLN B 1 151 ? 16.719 15.539 10.422 1 98.69 151 GLN B C 1
ATOM 4715 O O . GLN B 1 151 ? 17.312 14.836 9.602 1 98.69 151 GLN B O 1
ATOM 4720 N N . MET B 1 152 ? 15.734 15.07 11.195 1 98.69 152 MET B N 1
ATOM 4721 C CA . MET B 1 152 ? 15.266 13.703 11.047 1 98.69 152 MET B CA 1
ATOM 4722 C C . MET B 1 152 ? 14.68 13.477 9.648 1 98.69 152 MET B C 1
ATOM 4724 O O . MET B 1 152 ? 14.875 12.422 9.055 1 98.69 152 MET B O 1
ATOM 4728 N N . ALA B 1 153 ? 13.961 14.492 9.133 1 98.69 153 ALA B N 1
ATOM 4729 C CA . ALA B 1 153 ? 13.398 14.406 7.781 1 98.69 153 ALA B CA 1
ATOM 4730 C C . ALA B 1 153 ? 14.508 14.273 6.738 1 98.69 153 ALA B C 1
ATOM 4732 O O . ALA B 1 153 ? 14.359 13.539 5.762 1 98.69 153 ALA B O 1
ATOM 4733 N N . MET B 1 154 ? 15.625 14.984 6.891 1 98.62 154 MET B N 1
ATOM 4734 C CA . MET B 1 154 ? 16.75 14.906 5.965 1 98.62 154 MET B CA 1
ATOM 4735 C C . MET B 1 154 ? 17.359 13.508 5.973 1 98.62 154 MET B C 1
ATOM 4737 O O . MET B 1 154 ? 17.609 12.93 4.91 1 98.62 154 MET B O 1
ATOM 4741 N N . ILE B 1 155 ? 17.547 12.93 7.164 1 98.56 155 ILE B N 1
ATOM 4742 C CA . ILE B 1 155 ? 18.094 11.578 7.273 1 98.56 155 ILE B CA 1
ATOM 4743 C C . ILE B 1 155 ? 17.125 10.578 6.648 1 98.56 155 ILE B C 1
ATOM 4745 O O . ILE B 1 155 ? 17.562 9.633 5.977 1 98.56 155 ILE B O 1
ATOM 4749 N N . GLN B 1 156 ? 15.773 10.766 6.84 1 98.44 156 GLN B N 1
ATOM 4750 C CA . GLN B 1 156 ? 14.758 9.93 6.219 1 98.44 156 GLN B CA 1
ATOM 4751 C C . GLN B 1 156 ? 14.914 9.906 4.699 1 98.44 156 GLN B C 1
ATOM 4753 O O . GLN B 1 156 ? 14.82 8.852 4.078 1 98.44 156 GLN B O 1
ATOM 4758 N N . MET B 1 157 ? 15.156 11.062 4.094 1 98.5 157 MET B N 1
ATOM 4759 C CA . MET B 1 157 ? 15.289 11.148 2.645 1 98.5 157 MET B CA 1
ATOM 4760 C C . MET B 1 157 ? 16.578 10.484 2.17 1 98.5 157 MET B C 1
ATOM 4762 O O . MET B 1 157 ? 16.609 9.906 1.082 1 98.5 157 MET B O 1
ATOM 4766 N N . GLN B 1 158 ? 17.672 10.562 3.01 1 98.31 158 GLN B N 1
ATOM 4767 C CA . GLN B 1 158 ? 18.891 9.82 2.695 1 98.31 158 GLN B CA 1
ATOM 4768 C C . GLN B 1 158 ? 18.625 8.32 2.678 1 98.31 158 GLN B C 1
ATOM 4770 O O . GLN B 1 158 ? 19.078 7.617 1.768 1 98.31 158 GLN B O 1
ATOM 4775 N N . ASP B 1 159 ? 17.922 7.863 3.695 1 97.94 159 ASP B N 1
ATOM 4776 C CA . ASP B 1 159 ? 17.547 6.453 3.758 1 97.94 159 ASP B CA 1
ATOM 4777 C C . ASP B 1 159 ? 16.688 6.062 2.559 1 97.94 159 ASP B C 1
ATOM 4779 O O . ASP B 1 159 ? 16.859 4.98 1.992 1 97.94 159 ASP B O 1
ATOM 4783 N N . TYR B 1 160 ? 15.742 6.879 2.156 1 97.75 160 TYR B N 1
ATOM 4784 C CA . TYR B 1 160 ? 14.859 6.605 1.029 1 97.75 160 TYR B CA 1
ATOM 4785 C C . TYR B 1 160 ? 15.648 6.438 -0.26 1 97.75 160 TYR B C 1
ATOM 4787 O O . TYR B 1 160 ? 15.344 5.57 -1.078 1 97.75 160 TYR B O 1
ATOM 4795 N N . LYS B 1 161 ? 16.625 7.254 -0.476 1 98.25 161 LYS B N 1
ATOM 4796 C CA . LYS B 1 161 ? 17.453 7.117 -1.67 1 98.25 161 LYS B CA 1
ATOM 4797 C C . LYS B 1 161 ? 18.141 5.758 -1.71 1 98.25 161 LYS B C 1
ATOM 4799 O O . LYS B 1 161 ? 18.188 5.105 -2.756 1 98.25 161 LYS B O 1
ATOM 4804 N N . VAL B 1 162 ? 18.719 5.348 -0.552 1 97.81 162 VAL B N 1
ATOM 4805 C CA . VAL B 1 162 ? 19.375 4.051 -0.471 1 97.81 162 VAL B CA 1
ATOM 4806 C C . VAL B 1 162 ? 18.375 2.936 -0.776 1 97.81 162 VAL B C 1
ATOM 4808 O O . VAL B 1 162 ? 18.703 1.985 -1.493 1 97.81 162 VAL B O 1
ATOM 4811 N N . ALA B 1 163 ? 17.156 3.029 -0.233 1 97.44 163 ALA B N 1
ATOM 4812 C CA . ALA B 1 163 ? 16.125 2.035 -0.496 1 97.44 163 ALA B CA 1
ATOM 4813 C C . ALA B 1 163 ? 15.781 1.975 -1.982 1 97.44 163 ALA B C 1
ATOM 4815 O O . ALA B 1 163 ? 15.586 0.892 -2.537 1 97.44 163 ALA B O 1
ATOM 4816 N N . VAL B 1 164 ? 15.703 3.127 -2.617 1 97.69 164 VAL B N 1
ATOM 4817 C CA . VAL B 1 164 ? 15.43 3.188 -4.051 1 97.69 164 VAL B CA 1
ATOM 4818 C C . VAL B 1 164 ? 16.562 2.508 -4.82 1 97.69 164 VAL B C 1
ATOM 4820 O O . VAL B 1 164 ? 16.312 1.731 -5.746 1 97.69 164 VAL B O 1
ATOM 4823 N N . GLN B 1 165 ? 17.766 2.785 -4.445 1 98 165 GLN B N 1
ATOM 4824 C CA . GLN B 1 165 ? 18.938 2.18 -5.086 1 98 165 GLN B CA 1
ATOM 4825 C C . GLN B 1 165 ? 18.891 0.658 -4.984 1 98 165 GLN B C 1
ATOM 4827 O O . GLN B 1 165 ? 19.078 -0.042 -5.98 1 98 165 GLN B O 1
ATOM 4832 N N . THR B 1 166 ? 18.672 0.174 -3.771 1 97.25 166 THR B N 1
ATOM 4833 C CA . THR B 1 166 ? 18.578 -1.265 -3.547 1 97.25 166 THR B CA 1
ATOM 4834 C C . THR B 1 166 ? 17.5 -1.881 -4.422 1 97.25 166 THR B C 1
ATOM 4836 O O . THR B 1 166 ? 17.719 -2.904 -5.07 1 97.25 166 THR B O 1
ATOM 4839 N N . ARG B 1 167 ? 16.344 -1.245 -4.469 1 97.69 167 ARG B N 1
ATOM 4840 C CA . ARG B 1 167 ? 15.227 -1.735 -5.262 1 97.69 167 ARG B CA 1
ATOM 4841 C C . ARG B 1 167 ? 15.578 -1.776 -6.742 1 97.69 167 ARG B C 1
ATOM 4843 O O . ARG B 1 167 ? 15.273 -2.752 -7.434 1 97.69 167 ARG B O 1
ATOM 4850 N N . LEU B 1 168 ? 16.203 -0.788 -7.203 1 98.19 168 LEU B N 1
ATOM 4851 C CA . LEU B 1 168 ? 16.578 -0.711 -8.609 1 98.19 168 LEU B CA 1
ATOM 4852 C C . LEU B 1 168 ? 17.562 -1.811 -8.977 1 98.19 168 LEU B C 1
ATOM 4854 O O . LEU B 1 168 ? 17.406 -2.482 -10 1 98.19 168 LEU B O 1
ATOM 4858 N N . ILE B 1 169 ? 18.547 -1.969 -8.133 1 98.56 169 ILE B N 1
ATOM 4859 C CA . ILE B 1 169 ? 19.562 -2.988 -8.383 1 98.56 169 ILE B CA 1
ATOM 4860 C C . ILE B 1 169 ? 18.906 -4.359 -8.484 1 98.56 169 ILE B C 1
ATOM 4862 O O . ILE B 1 169 ? 19.141 -5.102 -9.438 1 98.56 169 ILE B O 1
ATOM 4866 N N . CYS B 1 170 ? 18.031 -4.656 -7.562 1 98.19 170 CYS B N 1
ATOM 4867 C CA . CYS B 1 170 ? 17.406 -5.969 -7.516 1 98.19 170 CYS B CA 1
ATOM 4868 C C . CYS B 1 170 ? 16.391 -6.129 -8.648 1 98.19 170 CYS B C 1
ATOM 4870 O O . CYS B 1 170 ? 16.25 -7.219 -9.211 1 98.19 170 CYS B O 1
ATOM 4872 N N . ASN B 1 171 ? 15.68 -5.039 -9.023 1 98.31 171 ASN B N 1
ATOM 4873 C CA . ASN B 1 171 ? 14.758 -5.086 -10.148 1 98.31 171 ASN B CA 1
ATOM 4874 C C . ASN B 1 171 ? 15.484 -5.352 -11.469 1 98.31 171 ASN B C 1
ATOM 4876 O O . ASN B 1 171 ? 15.039 -6.16 -12.281 1 98.31 171 ASN B O 1
ATOM 4880 N N . VAL B 1 172 ? 16.578 -4.703 -11.609 1 98.75 172 VAL B N 1
ATOM 4881 C CA . VAL B 1 172 ? 17.391 -4.906 -12.805 1 98.75 172 VAL B CA 1
ATOM 4882 C C . VAL B 1 172 ? 17.891 -6.348 -12.852 1 98.75 172 VAL B C 1
ATOM 4884 O O . VAL B 1 172 ? 17.812 -7.008 -13.891 1 98.75 172 VAL B O 1
ATOM 4887 N N . ALA B 1 173 ? 18.422 -6.82 -11.734 1 98.62 173 ALA B N 1
ATOM 4888 C CA . ALA B 1 173 ? 18.906 -8.195 -11.688 1 98.62 173 ALA B CA 1
ATOM 4889 C C . ALA B 1 173 ? 17.812 -9.188 -12.07 1 98.62 173 ALA B C 1
ATOM 4891 O O . ALA B 1 173 ? 18.031 -10.07 -12.898 1 98.62 173 ALA B O 1
ATOM 4892 N N . ASN B 1 174 ? 16.625 -9 -11.531 1 98.31 174 ASN B N 1
ATOM 4893 C CA . ASN B 1 174 ? 15.516 -9.906 -11.812 1 98.31 174 ASN B CA 1
ATOM 4894 C C . ASN B 1 174 ? 15.117 -9.859 -13.281 1 98.31 174 ASN B C 1
ATOM 4896 O O . ASN B 1 174 ? 14.859 -10.898 -13.891 1 98.31 174 ASN B O 1
ATOM 4900 N N . LEU B 1 175 ? 15.07 -8.695 -13.82 1 98.56 175 LEU B N 1
ATOM 4901 C CA . LEU B 1 175 ? 14.711 -8.578 -15.227 1 98.56 175 LEU B CA 1
ATOM 4902 C C . LEU B 1 175 ? 15.797 -9.156 -16.125 1 98.56 175 LEU B C 1
ATOM 4904 O O . LEU B 1 175 ? 15.508 -9.773 -17.156 1 98.56 175 LEU B O 1
ATOM 4908 N N . TYR B 1 176 ? 17.078 -8.969 -15.75 1 98.62 176 TYR B N 1
ATOM 4909 C CA . TYR B 1 176 ? 18.188 -9.547 -16.484 1 98.62 176 TYR B CA 1
ATOM 4910 C C . TYR B 1 176 ? 18.125 -11.07 -16.484 1 98.62 176 TYR B C 1
ATOM 4912 O O . TYR B 1 176 ? 18.25 -11.703 -17.531 1 98.62 176 TYR B O 1
ATOM 4920 N N . TYR B 1 177 ? 17.875 -11.625 -15.359 1 98.69 177 TYR B N 1
ATOM 4921 C CA . TYR B 1 177 ? 17.766 -13.078 -15.266 1 98.69 177 TYR B CA 1
ATOM 4922 C C . TYR B 1 177 ? 16.516 -13.586 -15.984 1 98.69 177 TYR B C 1
ATOM 4924 O O . TYR B 1 177 ? 16.516 -14.703 -16.5 1 98.69 177 TYR B O 1
ATOM 4932 N N . THR B 1 178 ? 15.438 -12.773 -16.031 1 98.69 178 THR B N 1
ATOM 4933 C CA . THR B 1 178 ? 14.289 -13.117 -16.859 1 98.69 178 THR B CA 1
ATOM 4934 C C . THR B 1 178 ? 14.703 -13.266 -18.312 1 98.69 178 THR B C 1
ATOM 4936 O O . THR B 1 178 ? 14.305 -14.227 -18.984 1 98.69 178 THR B O 1
ATOM 4939 N N . LEU B 1 179 ? 15.555 -12.406 -18.766 1 98.62 179 LEU B N 1
ATOM 4940 C CA . LEU B 1 179 ? 16.047 -12.469 -20.141 1 98.62 179 LEU B CA 1
ATOM 4941 C C . LEU B 1 179 ? 16.859 -13.734 -20.359 1 98.62 179 LEU B C 1
ATOM 4943 O O . LEU B 1 179 ? 16.719 -14.398 -21.391 1 98.62 179 LEU B O 1
ATOM 4947 N N . LEU B 1 180 ? 17.703 -14.023 -19.406 1 98.75 180 LEU B N 1
ATOM 4948 C CA . LEU B 1 180 ? 18.516 -15.219 -19.547 1 98.75 180 LEU B CA 1
ATOM 4949 C C . LEU B 1 180 ? 17.656 -16.484 -19.547 1 98.75 180 LEU B C 1
ATOM 4951 O O . LEU B 1 180 ? 17.938 -17.438 -20.266 1 98.75 180 LEU B O 1
ATOM 4955 N N . MET B 1 181 ? 16.609 -16.469 -18.688 1 98.69 181 MET B N 1
ATOM 4956 C CA . MET B 1 181 ? 15.664 -17.578 -18.672 1 98.69 181 MET B CA 1
ATOM 4957 C C . MET B 1 181 ? 14.992 -17.719 -20.047 1 98.69 181 MET B C 1
ATOM 4959 O O . MET B 1 181 ? 14.906 -18.828 -20.578 1 98.69 181 MET B O 1
ATOM 4963 N N . LEU B 1 182 ? 14.562 -16.578 -20.625 1 98.75 182 LEU B N 1
ATOM 4964 C CA . LEU B 1 182 ? 13.891 -16.594 -21.906 1 98.75 182 LEU B CA 1
ATOM 4965 C C . LEU B 1 182 ? 14.836 -17.078 -23.016 1 98.75 182 LEU B C 1
ATOM 4967 O O . LEU B 1 182 ? 14.422 -17.812 -23.906 1 98.75 182 LEU B O 1
ATOM 4971 N N . ASP B 1 183 ? 16.109 -16.781 -22.938 1 98.62 183 ASP B N 1
ATOM 4972 C CA . ASP B 1 183 ? 17.094 -17.25 -23.891 1 98.62 183 ASP B CA 1
ATOM 4973 C C . ASP B 1 183 ? 17.266 -18.766 -23.812 1 98.62 183 ASP B C 1
ATOM 4975 O O . ASP B 1 183 ? 17.344 -19.438 -24.844 1 98.62 183 ASP B O 1
ATOM 4979 N N . ARG B 1 184 ? 17.344 -19.203 -22.562 1 98.62 184 ARG B N 1
ATOM 4980 C CA . ARG B 1 184 ? 17.469 -20.641 -22.375 1 98.62 184 ARG B CA 1
ATOM 4981 C C . ARG B 1 184 ? 16.219 -21.359 -22.875 1 98.62 184 ARG B C 1
ATOM 4983 O O . ARG B 1 184 ? 16.312 -22.422 -23.5 1 98.62 184 ARG B O 1
ATOM 4990 N N . GLN B 1 185 ? 15.062 -20.797 -22.672 1 98.56 185 GLN B N 1
ATOM 4991 C CA . GLN B 1 185 ? 13.82 -21.375 -23.172 1 98.56 185 GLN B CA 1
ATOM 4992 C C . GLN B 1 185 ? 13.781 -21.359 -24.703 1 98.56 185 GLN B C 1
ATOM 4994 O O . GLN B 1 185 ? 13.312 -22.312 -25.328 1 98.56 185 GLN B O 1
ATOM 4999 N N . LYS B 1 186 ? 14.273 -20.297 -25.234 1 98.44 186 LYS B N 1
ATOM 5000 C CA . LYS B 1 186 ? 14.352 -20.203 -26.703 1 98.44 186 LYS B CA 1
ATOM 5001 C C . LYS B 1 186 ? 15.195 -21.344 -27.266 1 98.44 186 LYS B C 1
ATOM 5003 O O . LYS B 1 186 ? 14.82 -21.953 -28.266 1 98.44 186 LYS B O 1
ATOM 5008 N N . GLN B 1 187 ? 16.281 -21.641 -26.641 1 98.31 187 GLN B N 1
ATOM 5009 C CA . GLN B 1 187 ? 17.141 -22.719 -27.094 1 98.31 187 GLN B CA 1
ATOM 5010 C C . GLN B 1 187 ? 16.422 -24.062 -27 1 98.31 187 GLN B C 1
ATOM 5012 O O . GLN B 1 187 ? 16.484 -24.875 -27.938 1 98.31 187 GLN B O 1
ATOM 5017 N N . ILE B 1 188 ? 15.781 -24.25 -25.891 1 98.38 188 ILE B N 1
ATOM 5018 C CA . ILE B 1 188 ? 15.055 -25.5 -25.672 1 98.38 188 ILE B CA 1
ATOM 5019 C C . ILE B 1 188 ? 13.961 -25.656 -26.734 1 98.38 188 ILE B C 1
ATOM 5021 O O . ILE B 1 188 ? 13.812 -26.719 -27.328 1 98.38 188 ILE B O 1
ATOM 5025 N N . ILE B 1 189 ? 13.258 -24.625 -27 1 98.19 189 ILE B N 1
ATOM 5026 C CA . ILE B 1 189 ? 12.133 -24.641 -27.938 1 98.19 189 ILE B CA 1
ATOM 5027 C C . ILE B 1 189 ? 12.656 -24.828 -29.359 1 98.19 189 ILE B C 1
ATOM 5029 O O . ILE B 1 189 ? 12.055 -25.547 -30.156 1 98.19 189 ILE B O 1
ATOM 5033 N N . THR B 1 190 ? 13.766 -24.25 -29.703 1 97.75 190 THR B N 1
ATOM 5034 C CA . THR B 1 190 ? 14.391 -24.422 -31.016 1 97.75 190 THR B CA 1
ATOM 5035 C C . THR B 1 190 ? 14.812 -25.859 -31.219 1 97.75 190 THR B C 1
ATOM 5037 O O . THR B 1 190 ? 14.555 -26.453 -32.281 1 97.75 190 THR B O 1
ATOM 5040 N N . ASP B 1 191 ? 15.453 -26.406 -30.203 1 97.75 191 ASP B N 1
ATOM 5041 C CA . ASP B 1 191 ? 15.844 -27.812 -30.266 1 97.75 191 ASP B CA 1
ATOM 5042 C C . ASP B 1 191 ? 14.625 -28.719 -30.422 1 97.75 191 ASP B C 1
ATOM 5044 O O . ASP B 1 191 ? 14.648 -29.672 -31.203 1 97.75 191 ASP B O 1
ATOM 5048 N N . MET B 1 192 ? 13.594 -28.344 -29.703 1 97.62 192 MET B N 1
ATOM 5049 C CA . MET B 1 192 ? 12.375 -29.156 -29.766 1 97.62 192 MET B CA 1
ATOM 5050 C C . MET B 1 192 ? 11.703 -29.016 -31.125 1 97.62 192 MET B C 1
ATOM 5052 O O . MET B 1 192 ? 11.133 -29.969 -31.641 1 97.62 192 MET B O 1
ATOM 5056 N N . ALA B 1 193 ? 11.75 -27.844 -31.719 1 97 193 ALA B N 1
ATOM 5057 C CA . ALA B 1 193 ? 11.203 -27.641 -33.062 1 97 193 ALA B CA 1
ATOM 5058 C C . ALA B 1 193 ? 11.914 -28.531 -34.094 1 97 193 ALA B C 1
ATOM 5060 O O . ALA B 1 193 ? 11.266 -29.125 -34.938 1 97 193 ALA B O 1
ATOM 5061 N N . ALA B 1 194 ? 13.156 -28.641 -33.969 1 97.31 194 ALA B N 1
ATOM 5062 C CA . ALA B 1 194 ? 13.922 -29.5 -34.875 1 97.31 194 ALA B CA 1
ATOM 5063 C C . ALA B 1 194 ? 13.555 -30.969 -34.656 1 97.31 194 ALA B C 1
ATOM 5065 O O . ALA B 1 194 ? 13.391 -31.719 -35.625 1 97.31 194 ALA B O 1
ATOM 5066 N N . LEU B 1 195 ? 13.438 -31.281 -33.375 1 96.25 195 LEU B N 1
ATOM 5067 C CA . LEU B 1 195 ? 13.102 -32.656 -33.031 1 96.25 195 LEU B CA 1
ATOM 5068 C C . LEU B 1 195 ? 11.711 -33 -33.562 1 96.25 195 LEU B C 1
ATOM 5070 O O . LEU B 1 195 ? 11.523 -34.094 -34.125 1 96.25 195 LEU B O 1
ATOM 5074 N N . THR B 1 196 ? 10.734 -32.156 -33.375 1 97 196 THR B N 1
ATOM 5075 C CA . THR B 1 196 ? 9.359 -32.438 -33.812 1 97 196 THR B CA 1
ATOM 5076 C C . THR B 1 196 ? 9.242 -32.375 -35.312 1 97 196 THR B C 1
ATOM 5078 O O . THR B 1 196 ? 8.453 -33.125 -35.906 1 97 196 THR B O 1
ATOM 5081 N N . LYS B 1 197 ? 10.047 -31.594 -36 1 97.44 197 LYS B N 1
ATOM 5082 C CA . LYS B 1 197 ? 10.078 -31.594 -37.469 1 97.44 197 LYS B CA 1
ATOM 5083 C C . LYS B 1 197 ? 10.633 -32.906 -38 1 97.44 197 LYS B C 1
ATOM 5085 O O . LYS B 1 197 ? 10.086 -33.469 -38.969 1 97.44 197 LYS B O 1
ATOM 5090 N N . ASN B 1 198 ? 11.664 -33.344 -37.406 1 96.44 198 ASN B N 1
ATOM 5091 C CA . ASN B 1 198 ? 12.234 -34.625 -37.812 1 96.44 198 ASN B CA 1
ATOM 5092 C C . ASN B 1 198 ? 11.219 -35.75 -37.625 1 96.44 198 ASN B C 1
ATOM 5094 O O . ASN B 1 198 ? 11.109 -36.625 -38.5 1 96.44 198 ASN B O 1
ATOM 5098 N N . THR B 1 199 ? 10.539 -35.688 -36.5 1 95.69 199 THR B N 1
ATOM 5099 C CA . THR B 1 199 ? 9.516 -36.688 -36.25 1 95.69 199 THR B CA 1
ATOM 5100 C C . THR B 1 199 ? 8.422 -36.625 -37.312 1 95.69 199 THR B C 1
ATOM 5102 O O . THR B 1 199 ? 7.969 -37.656 -37.781 1 95.69 199 THR B O 1
ATOM 5105 N N . TRP B 1 200 ? 7.996 -35.469 -37.656 1 95.81 200 TRP B N 1
ATOM 5106 C CA . TRP B 1 200 ? 7.02 -35.281 -38.719 1 95.81 200 TRP B CA 1
ATOM 5107 C C . TRP B 1 200 ? 7.523 -35.875 -40.031 1 95.81 200 TRP B C 1
ATOM 5109 O O . TRP B 1 200 ? 6.816 -36.656 -40.688 1 95.81 200 TRP B O 1
ATOM 5119 N N . ASP B 1 201 ? 8.734 -35.656 -40.438 1 96.31 201 ASP B N 1
ATOM 5120 C CA . ASP B 1 201 ? 9.32 -36.156 -41.688 1 96.31 201 ASP B CA 1
ATOM 5121 C C . ASP B 1 201 ? 9.391 -37.688 -41.719 1 96.31 201 ASP B C 1
ATOM 5123 O O . ASP B 1 201 ? 9.07 -38.312 -42.719 1 96.31 201 ASP B O 1
ATOM 5127 N N . ILE B 1 202 ? 9.789 -38.156 -40.562 1 94.06 202 ILE B N 1
ATOM 5128 C CA . ILE B 1 202 ? 9.906 -39.625 -40.469 1 94.06 202 ILE B CA 1
ATOM 5129 C C . ILE B 1 202 ? 8.523 -40.25 -40.594 1 94.06 202 ILE B C 1
ATOM 5131 O O . ILE B 1 202 ? 8.359 -41.25 -41.344 1 94.06 202 ILE B O 1
ATOM 5135 N N . MET B 1 203 ? 7.535 -39.719 -39.938 1 94.12 203 MET B N 1
ATOM 5136 C CA . MET B 1 203 ? 6.195 -40.281 -39.969 1 94.12 203 MET B CA 1
ATOM 5137 C C . MET B 1 203 ? 5.57 -40.125 -41.375 1 94.12 203 MET B C 1
ATOM 5139 O O . MET B 1 203 ? 4.82 -41 -41.812 1 94.12 203 MET B O 1
ATOM 5143 N N . GLN B 1 204 ? 5.922 -39.062 -42.062 1 95.19 204 GLN B N 1
ATOM 5144 C CA . GLN B 1 204 ? 5.492 -38.844 -43.438 1 95.19 204 GLN B CA 1
ATOM 5145 C C . GLN B 1 204 ? 6.105 -39.906 -44.344 1 95.19 204 GLN B C 1
ATOM 5147 O O . GLN B 1 204 ? 5.414 -40.5 -45.188 1 95.19 204 GLN B O 1
ATOM 5152 N N . LEU B 1 205 ? 7.336 -40.156 -44.156 1 93.94 205 LEU B N 1
ATOM 5153 C CA . LEU B 1 205 ? 8.031 -41.156 -44.938 1 93.94 205 LEU B CA 1
ATOM 5154 C C . LEU B 1 205 ? 7.445 -42.562 -44.719 1 93.94 205 LEU B C 1
ATOM 5156 O O . LEU B 1 205 ? 7.254 -43.312 -45.656 1 93.94 205 LEU B O 1
ATOM 5160 N N . GLN B 1 206 ? 7.238 -42.844 -43.5 1 92.38 206 GLN B N 1
ATOM 5161 C CA . GLN B 1 206 ? 6.656 -44.125 -43.156 1 92.38 206 GLN B CA 1
ATOM 5162 C C . GLN B 1 206 ? 5.27 -44.281 -43.781 1 92.38 206 GLN B C 1
ATOM 5164 O O . GLN B 1 206 ? 4.902 -45.375 -44.25 1 92.38 206 GLN B O 1
ATOM 5169 N N . MET B 1 207 ? 4.461 -43.219 -43.781 1 93.06 207 MET B N 1
ATOM 5170 C CA . MET B 1 207 ? 3.141 -43.281 -44.406 1 93.06 207 MET B CA 1
ATOM 5171 C C . MET B 1 207 ? 3.254 -43.5 -45.906 1 93.06 207 MET B C 1
ATOM 5173 O O . MET B 1 207 ? 2.494 -44.281 -46.469 1 93.06 207 MET B O 1
ATOM 5177 N N . ASP B 1 208 ? 4.188 -42.938 -46.5 1 94.38 208 ASP B N 1
ATOM 5178 C CA . ASP B 1 208 ? 4.402 -43.094 -47.938 1 94.38 208 ASP B CA 1
ATOM 5179 C C . ASP B 1 208 ? 4.785 -44.531 -48.281 1 94.38 208 ASP B C 1
ATOM 5181 O O . ASP B 1 208 ? 4.477 -45 -49.375 1 94.38 208 ASP B O 1
ATOM 5185 N N . TYR B 1 209 ? 5.359 -45.156 -47.281 1 92.75 209 TYR B N 1
ATOM 5186 C CA . TYR B 1 209 ? 5.766 -46.562 -47.5 1 92.75 209 TYR B CA 1
ATOM 5187 C C . TYR B 1 209 ? 4.711 -47.531 -46.969 1 92.75 209 TYR B C 1
ATOM 5189 O O . TYR B 1 209 ? 4.941 -48.719 -46.938 1 92.75 209 TYR B O 1
ATOM 5197 N N . GLY B 1 210 ? 3.592 -46.969 -46.562 1 90.38 210 GLY B N 1
ATOM 5198 C CA . GLY B 1 210 ? 2.469 -47.781 -46.125 1 90.38 210 GLY B CA 1
ATOM 5199 C C . GLY B 1 210 ? 2.66 -48.344 -44.719 1 90.38 210 GLY B C 1
ATOM 5200 O O . GLY B 1 210 ? 1.991 -49.312 -44.344 1 90.38 210 GLY B O 1
ATOM 5201 N N . ARG B 1 211 ? 3.492 -47.719 -43.906 1 88.75 211 ARG B N 1
ATOM 5202 C CA . ARG B 1 211 ? 3.838 -48.281 -42.625 1 88.75 211 ARG B CA 1
ATOM 5203 C C . ARG B 1 211 ? 3.271 -47.406 -41.5 1 88.75 211 ARG B C 1
ATOM 5205 O O . ARG B 1 211 ? 3.52 -47.688 -40.312 1 88.75 211 ARG B O 1
ATOM 5212 N N . ALA B 1 212 ? 2.676 -46.344 -41.781 1 88.69 212 ALA B N 1
ATOM 5213 C CA . ALA B 1 212 ? 2.064 -45.469 -40.781 1 88.69 212 ALA B CA 1
ATOM 5214 C C . ALA B 1 212 ? 0.741 -44.906 -41.312 1 88.69 212 ALA B C 1
ATOM 5216 O O . ALA B 1 212 ? 0.469 -44.938 -42.5 1 88.69 212 ALA B O 1
ATOM 5217 N N . ARG B 1 213 ? -0.165 -44.562 -40.344 1 90.94 213 ARG B N 1
ATOM 5218 C CA . ARG B 1 213 ? -1.469 -44 -40.688 1 90.94 213 ARG B CA 1
ATOM 5219 C C . ARG B 1 213 ? -1.398 -42.5 -40.781 1 90.94 213 ARG B C 1
ATOM 5221 O O . ARG B 1 213 ? -0.46 -41.875 -40.25 1 90.94 213 ARG B O 1
ATOM 5228 N N . ALA B 1 214 ? -2.381 -41.938 -41.375 1 93.69 214 ALA B N 1
ATOM 5229 C CA . ALA B 1 214 ? -2.475 -40.5 -41.5 1 93.69 214 ALA B CA 1
ATOM 5230 C C . ALA B 1 214 ? -2.582 -39.844 -40.156 1 93.69 214 ALA B C 1
ATOM 5232 O O . ALA B 1 214 ? -2.104 -38.719 -39.969 1 93.69 214 ALA B O 1
ATOM 5233 N N . THR B 1 215 ? -3.148 -40.438 -39.219 1 93.44 215 THR B N 1
ATOM 5234 C CA . THR B 1 215 ? -3.344 -39.906 -37.875 1 93.44 215 THR B CA 1
ATOM 5235 C C . THR B 1 215 ? -2.004 -39.656 -37.188 1 93.44 215 THR B C 1
ATOM 5237 O O . THR B 1 215 ? -1.865 -38.688 -36.438 1 93.44 215 THR B O 1
ATOM 5240 N N . SER B 1 216 ? -0.987 -40.406 -37.531 1 93.38 216 SER B N 1
ATOM 5241 C CA . SER B 1 216 ? 0.341 -40.219 -36.969 1 93.38 216 SER B CA 1
ATOM 5242 C C . SER B 1 216 ? 0.989 -38.938 -37.5 1 93.38 216 SER B C 1
ATOM 5244 O O . SER B 1 216 ? 1.572 -38.156 -36.75 1 93.38 216 SER B O 1
ATOM 5246 N N . VAL B 1 217 ? 0.857 -38.812 -38.812 1 95.5 217 VAL B N 1
ATOM 5247 C CA . VAL B 1 217 ? 1.429 -37.625 -39.438 1 95.5 217 VAL B CA 1
ATOM 5248 C C . VAL B 1 217 ? 0.734 -36.375 -38.938 1 95.5 217 VAL B C 1
ATOM 5250 O O . VAL B 1 217 ? 1.394 -35.375 -38.594 1 95.5 217 VAL B O 1
ATOM 5253 N N . GLN B 1 218 ? -0.554 -36.406 -38.812 1 96.56 218 GLN B N 1
ATOM 5254 C CA . GLN B 1 218 ? -1.341 -35.281 -38.344 1 96.56 218 GLN B CA 1
ATOM 5255 C C . GLN B 1 218 ? -0.965 -34.906 -36.906 1 96.56 218 GLN B C 1
ATOM 5257 O O . GLN B 1 218 ? -0.847 -33.719 -36.594 1 96.56 218 GLN B O 1
ATOM 5262 N N . SER B 1 219 ? -0.776 -35.844 -36.062 1 96.12 219 SER B N 1
ATOM 5263 C CA . SER B 1 219 ? -0.385 -35.594 -34.688 1 96.12 219 SER B CA 1
ATOM 5264 C C . SER B 1 219 ? 1.002 -34.969 -34.594 1 96.12 219 SER B C 1
ATOM 5266 O O . SER B 1 219 ? 1.221 -34.031 -33.844 1 96.12 219 SER B O 1
ATOM 5268 N N . ALA B 1 220 ? 1.884 -35.469 -35.375 1 95.62 220 ALA B N 1
ATOM 5269 C CA . ALA B 1 220 ? 3.242 -34.938 -35.375 1 95.62 220 ALA B CA 1
ATOM 5270 C C . ALA B 1 220 ? 3.271 -33.5 -35.906 1 95.62 220 ALA B C 1
ATOM 5272 O O . ALA B 1 220 ? 3.982 -32.656 -35.375 1 95.62 220 ALA B O 1
ATOM 5273 N N . GLN B 1 221 ? 2.492 -33.312 -36.938 1 96.75 221 GLN B N 1
ATOM 5274 C CA . GLN B 1 221 ? 2.383 -31.969 -37.531 1 96.75 221 GLN B CA 1
ATOM 5275 C C . GLN B 1 221 ? 1.837 -30.969 -36.5 1 96.75 221 GLN B C 1
ATOM 5277 O O . GLN B 1 221 ? 2.357 -29.859 -36.375 1 96.75 221 GLN B O 1
ATOM 5282 N N . SER B 1 222 ? 0.786 -31.312 -35.812 1 97.44 222 SER B N 1
ATOM 5283 C CA . SER B 1 222 ? 0.183 -30.484 -34.781 1 97.44 222 SER B CA 1
ATOM 5284 C C . SER B 1 222 ? 1.184 -30.156 -33.688 1 97.44 222 SER B C 1
ATOM 5286 O O . SER B 1 222 ? 1.254 -29.016 -33.219 1 97.44 222 SER B O 1
ATOM 5288 N N . ALA B 1 223 ? 1.95 -31.141 -33.25 1 96.12 223 ALA B N 1
ATOM 5289 C CA . ALA B 1 223 ? 2.949 -30.953 -32.219 1 96.12 223 ALA B CA 1
ATOM 5290 C C . ALA B 1 223 ? 4.004 -29.922 -32.656 1 96.12 223 ALA B C 1
ATOM 5292 O O . ALA B 1 223 ? 4.395 -29.062 -31.859 1 96.12 223 ALA B O 1
ATOM 5293 N N . TYR B 1 224 ? 4.453 -30.062 -33.938 1 96.69 224 TYR B N 1
ATOM 5294 C CA . TYR B 1 224 ? 5.438 -29.125 -34.469 1 96.69 224 TYR B CA 1
ATOM 5295 C C . TYR B 1 224 ? 4.914 -27.703 -34.438 1 96.69 224 TYR B C 1
ATOM 5297 O O . TYR B 1 224 ? 5.598 -26.797 -33.969 1 96.69 224 TYR B O 1
ATOM 5305 N N . TYR B 1 225 ? 3.697 -27.531 -34.844 1 97.44 225 TYR B N 1
ATOM 5306 C CA . TYR B 1 225 ? 3.123 -26.188 -34.906 1 97.44 225 TYR B CA 1
ATOM 5307 C C . TYR B 1 225 ? 2.91 -25.656 -33.5 1 97.44 225 TYR B C 1
ATOM 5309 O O . TYR B 1 225 ? 3.041 -24.453 -33.25 1 97.44 225 TYR B O 1
ATOM 5317 N N . GLY B 1 226 ? 2.537 -26.5 -32.594 1 97.06 226 GLY B N 1
ATOM 5318 C CA . GLY B 1 226 ? 2.449 -26.109 -31.203 1 97.06 226 GLY B CA 1
ATOM 5319 C C . GLY B 1 226 ? 3.756 -25.562 -30.656 1 97.06 226 GLY B C 1
ATOM 5320 O O . GLY B 1 226 ? 3.764 -24.547 -29.953 1 97.06 226 GLY B O 1
ATOM 5321 N N . VAL B 1 227 ? 4.836 -26.188 -30.953 1 97.06 227 VAL B N 1
ATOM 5322 C CA . VAL B 1 227 ? 6.152 -25.75 -30.516 1 97.06 227 VAL B CA 1
ATOM 5323 C C . VAL B 1 227 ? 6.496 -24.406 -31.172 1 97.06 227 VAL B C 1
ATOM 5325 O O . VAL B 1 227 ? 7.059 -23.516 -30.516 1 97.06 227 VAL B O 1
ATOM 5328 N N . GLN B 1 228 ? 6.105 -24.312 -32.469 1 97.06 228 GLN B N 1
ATOM 5329 C CA . GLN B 1 228 ? 6.359 -23.062 -33.188 1 97.06 228 GLN B CA 1
A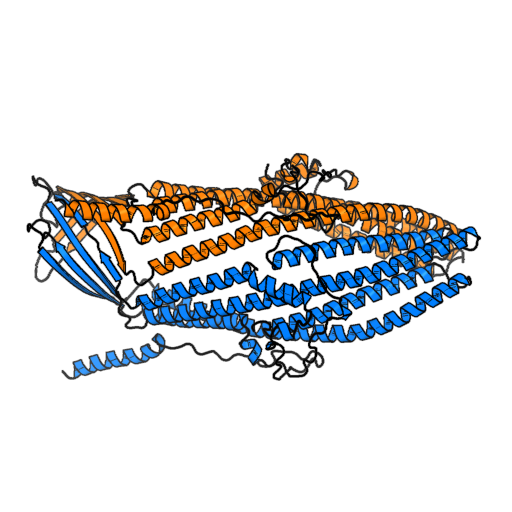TOM 5330 C C . GLN B 1 228 ? 5.625 -21.891 -32.531 1 97.06 228 GLN B C 1
ATOM 5332 O O . GLN B 1 228 ? 6.148 -20.781 -32.469 1 97.06 228 GLN B O 1
ATOM 5337 N N . ALA B 1 229 ? 4.406 -22.094 -32.094 1 97.62 229 ALA B N 1
ATOM 5338 C CA . ALA B 1 229 ? 3.635 -21.062 -31.422 1 97.62 229 ALA B CA 1
ATOM 5339 C C . ALA B 1 229 ? 4.328 -20.609 -30.141 1 97.62 229 ALA B C 1
ATOM 5341 O O . ALA B 1 229 ? 4.34 -19.406 -29.828 1 97.62 229 ALA B O 1
ATOM 5342 N N . ARG B 1 230 ? 4.891 -21.516 -29.406 1 97.19 230 ARG B N 1
ATOM 5343 C CA . ARG B 1 230 ? 5.613 -21.188 -28.188 1 97.19 230 ARG B CA 1
ATOM 5344 C C . ARG B 1 230 ? 6.844 -20.344 -28.484 1 97.19 230 ARG B C 1
ATOM 5346 O O . ARG B 1 230 ? 7.191 -19.453 -27.719 1 97.19 230 ARG B O 1
ATOM 5353 N N . ALA B 1 231 ? 7.531 -20.641 -29.594 1 97.56 231 ALA B N 1
ATOM 5354 C CA . ALA B 1 231 ? 8.695 -19.859 -30 1 97.56 231 ALA B CA 1
ATOM 5355 C C . ALA B 1 231 ? 8.32 -18.391 -30.219 1 97.56 231 ALA B C 1
ATOM 5357 O O . ALA B 1 231 ? 9.086 -17.5 -29.844 1 97.56 231 ALA B O 1
ATOM 5358 N N . THR B 1 232 ? 7.145 -18.172 -30.797 1 97.94 232 THR B N 1
ATOM 5359 C CA . THR B 1 232 ? 6.668 -16.812 -31.047 1 97.94 232 THR B CA 1
ATOM 5360 C C . THR B 1 232 ? 6.402 -16.094 -29.734 1 97.94 232 THR B C 1
ATOM 5362 O O . THR B 1 232 ? 6.707 -14.906 -29.594 1 97.94 232 THR B O 1
ATOM 5365 N N . ASP B 1 233 ? 5.871 -16.812 -28.766 1 97.69 233 ASP B N 1
ATOM 5366 C CA . ASP B 1 233 ? 5.613 -16.25 -27.438 1 97.69 233 ASP B CA 1
ATOM 5367 C C . ASP B 1 233 ? 6.914 -15.828 -26.766 1 97.69 233 ASP B C 1
ATOM 5369 O O . ASP B 1 233 ? 6.973 -14.781 -26.109 1 97.69 233 ASP B O 1
ATOM 5373 N N . ILE B 1 234 ? 7.938 -16.641 -26.859 1 98.19 234 ILE B N 1
ATOM 5374 C CA . ILE B 1 234 ? 9.227 -16.359 -26.25 1 98.19 234 ILE B CA 1
ATOM 5375 C C . ILE B 1 234 ? 9.844 -15.109 -26.875 1 98.19 234 ILE B C 1
ATOM 5377 O O . ILE B 1 234 ? 10.422 -14.273 -26.188 1 98.19 234 ILE B O 1
ATOM 5381 N N . LYS B 1 235 ? 9.695 -15.016 -28.188 1 97.62 235 LYS B N 1
ATOM 5382 C CA . LYS B 1 235 ? 10.195 -13.836 -28.891 1 97.62 235 LYS B CA 1
ATOM 5383 C C . LYS B 1 235 ? 9.539 -12.562 -28.359 1 97.62 235 LYS B C 1
ATOM 5385 O O . LYS B 1 235 ? 10.227 -11.578 -28.094 1 97.62 235 LYS B O 1
ATOM 5390 N N . ARG B 1 236 ? 8.219 -12.57 -28.219 1 98.12 236 ARG B N 1
ATOM 5391 C CA . ARG B 1 236 ? 7.48 -11.43 -27.688 1 98.12 236 ARG B CA 1
ATOM 5392 C C . ARG B 1 236 ? 7.961 -11.078 -26.281 1 98.12 236 ARG B C 1
ATOM 5394 O O . ARG B 1 236 ? 8.281 -9.922 -26 1 98.12 236 ARG B O 1
ATOM 5401 N N . GLN B 1 237 ? 8.086 -12.078 -25.422 1 98.5 237 GLN B N 1
ATOM 5402 C CA . GLN B 1 237 ? 8.477 -11.867 -24.031 1 98.5 237 GLN B CA 1
ATOM 5403 C C . GLN B 1 237 ? 9.891 -11.312 -23.938 1 98.5 237 GLN B C 1
ATOM 5405 O O . GLN B 1 237 ? 10.18 -10.469 -23.078 1 98.5 237 GLN B O 1
ATOM 5410 N N . THR B 1 238 ? 10.766 -11.812 -24.781 1 98.56 238 THR B N 1
ATOM 5411 C CA . THR B 1 238 ? 12.148 -11.336 -24.797 1 98.56 238 THR B CA 1
ATOM 5412 C C . THR B 1 238 ? 12.203 -9.844 -25.125 1 98.56 238 THR B C 1
ATOM 5414 O O . THR B 1 238 ? 12.859 -9.078 -24.422 1 98.56 238 THR B O 1
ATOM 5417 N N . ARG B 1 239 ? 11.453 -9.461 -26.141 1 98.44 239 ARG B N 1
ATOM 5418 C CA . ARG B 1 239 ? 11.438 -8.062 -26.547 1 98.44 239 ARG B CA 1
ATOM 5419 C C . ARG B 1 239 ? 10.836 -7.184 -25.453 1 98.44 239 ARG B C 1
ATOM 5421 O O . ARG B 1 239 ? 11.328 -6.082 -25.188 1 98.44 239 ARG B O 1
ATOM 5428 N N . GLU B 1 240 ? 9.789 -7.656 -24.844 1 98.25 240 GLU B N 1
ATOM 5429 C CA . GLU B 1 240 ? 9.156 -6.91 -23.75 1 98.25 240 GLU B CA 1
ATOM 5430 C C . GLU B 1 240 ? 10.109 -6.734 -22.578 1 98.25 240 GLU B C 1
ATOM 5432 O O . GLU B 1 240 ? 10.164 -5.664 -21.969 1 98.25 240 GLU B O 1
ATOM 5437 N N . ALA B 1 241 ? 10.867 -7.738 -22.219 1 98.44 241 ALA B N 1
ATOM 5438 C CA . ALA B 1 241 ? 11.836 -7.668 -21.125 1 98.44 241 ALA B CA 1
ATOM 5439 C C . ALA B 1 241 ? 12.969 -6.699 -21.469 1 98.44 241 ALA B C 1
ATOM 5441 O O . ALA B 1 241 ? 13.414 -5.93 -20.609 1 98.44 241 ALA B O 1
ATOM 5442 N N . GLU B 1 242 ? 13.398 -6.773 -22.719 1 98.69 242 GLU B N 1
ATOM 5443 C CA . GLU B 1 242 ? 14.43 -5.836 -23.172 1 98.69 242 GLU B CA 1
ATOM 5444 C C . GLU B 1 242 ? 13.945 -4.395 -23.062 1 98.69 242 GLU B C 1
ATOM 5446 O O . GLU B 1 242 ? 14.688 -3.518 -22.625 1 98.69 242 GLU B O 1
ATOM 5451 N N . ASN B 1 243 ? 12.711 -4.18 -23.5 1 98.56 243 ASN B N 1
ATOM 5452 C CA . ASN B 1 243 ? 12.133 -2.844 -23.422 1 98.56 243 ASN B CA 1
ATOM 5453 C C . ASN B 1 243 ? 12.055 -2.361 -21.969 1 98.56 243 ASN B C 1
ATOM 5455 O O . ASN B 1 243 ? 12.359 -1.202 -21.672 1 98.56 243 ASN B O 1
ATOM 5459 N N . SER B 1 244 ? 11.672 -3.248 -21.078 1 98.5 244 SER B N 1
ATOM 5460 C CA . SER B 1 244 ? 11.57 -2.893 -19.656 1 98.5 244 SER B CA 1
ATOM 5461 C C . SER B 1 244 ? 12.93 -2.529 -19.078 1 98.5 244 SER B C 1
ATOM 5463 O O . SER B 1 244 ? 13.047 -1.577 -18.297 1 98.5 244 SER B O 1
ATOM 5465 N N . LEU B 1 245 ? 13.93 -3.277 -19.422 1 98.5 245 LEU B N 1
ATOM 5466 C CA . LEU B 1 245 ? 15.273 -2.998 -18.938 1 98.5 245 LEU B CA 1
ATOM 5467 C C . LEU B 1 245 ? 15.789 -1.674 -19.484 1 98.5 245 LEU B C 1
ATOM 5469 O O . LEU B 1 245 ? 16.438 -0.906 -18.766 1 98.5 245 LEU B O 1
ATOM 5473 N N . SER B 1 246 ? 15.523 -1.451 -20.797 1 98.56 246 SER B N 1
ATOM 5474 C CA . SER B 1 246 ? 15.914 -0.188 -21.406 1 98.56 246 SER B CA 1
ATOM 5475 C C . SER B 1 246 ? 15.32 1 -20.656 1 98.56 246 SER B C 1
ATOM 5477 O O . SER B 1 246 ? 16.016 1.979 -20.391 1 98.56 246 SER B O 1
ATOM 5479 N N . LEU B 1 247 ? 14.07 0.886 -20.266 1 98.25 247 LEU B N 1
ATOM 5480 C CA . LEU B 1 247 ? 13.391 1.96 -19.531 1 98.25 247 LEU B CA 1
ATOM 5481 C C . LEU B 1 247 ? 14.039 2.189 -18.172 1 98.25 247 LEU B C 1
ATOM 5483 O O . LEU B 1 247 ? 14.219 3.334 -17.75 1 98.25 247 LEU B O 1
ATOM 5487 N N . LEU B 1 248 ? 14.414 1.111 -17.438 1 98.25 248 LEU B N 1
ATOM 5488 C CA . LEU B 1 248 ? 15.07 1.245 -16.141 1 98.25 248 LEU B CA 1
ATOM 5489 C C . LEU B 1 248 ? 16.406 1.979 -16.281 1 98.25 248 LEU B C 1
ATOM 5491 O O . LEU B 1 248 ? 16.812 2.705 -15.367 1 98.25 248 LEU B O 1
ATOM 5495 N N . MET B 1 249 ? 17.062 1.815 -17.438 1 98.25 249 MET B N 1
ATOM 5496 C CA . MET B 1 249 ? 18.344 2.451 -17.688 1 98.25 249 MET B CA 1
ATOM 5497 C C . MET B 1 249 ? 18.172 3.898 -18.125 1 98.25 249 MET B C 1
ATOM 5499 O O . MET B 1 249 ? 19.141 4.621 -18.312 1 98.25 249 MET B O 1
ATOM 5503 N N . GLY B 1 250 ? 16.891 4.348 -18.344 1 97.38 250 GLY B N 1
ATOM 5504 C CA . GLY B 1 250 ? 16.641 5.691 -18.844 1 97.38 250 GLY B CA 1
ATOM 5505 C C . GLY B 1 250 ? 16.984 5.863 -20.312 1 97.38 250 GLY B C 1
ATOM 5506 O O . GLY B 1 250 ? 17.406 6.945 -20.734 1 97.38 250 GLY B O 1
ATOM 5507 N N . GLU B 1 251 ? 16.875 4.75 -21.062 1 97.56 251 GLU B N 1
ATOM 5508 C CA . GLU B 1 251 ? 17.25 4.75 -22.484 1 97.56 251 GLU B CA 1
ATOM 5509 C C . GLU B 1 251 ? 16.062 4.367 -23.359 1 97.56 251 GLU B C 1
ATOM 5511 O O . GLU B 1 251 ? 15.117 3.719 -22.891 1 97.56 251 GLU B O 1
ATOM 5516 N N . PRO B 1 252 ? 16.078 4.781 -24.641 1 97.88 252 PRO B N 1
ATOM 5517 C CA . PRO B 1 252 ? 15.117 4.207 -25.578 1 97.88 252 PRO B CA 1
ATOM 5518 C C . PRO B 1 252 ? 15.242 2.691 -25.688 1 97.88 252 PRO B C 1
ATOM 5520 O O . PRO B 1 252 ? 16.312 2.135 -25.453 1 97.88 252 PRO B O 1
ATOM 5523 N N . VAL B 1 253 ? 14.156 2.084 -26.016 1 98.25 253 VAL B N 1
ATOM 5524 C CA . VAL B 1 253 ? 14.109 0.626 -26.078 1 98.25 253 VAL B CA 1
ATOM 5525 C C . VAL B 1 253 ? 15.117 0.118 -27.109 1 98.25 253 VAL B C 1
ATOM 5527 O O . VAL B 1 253 ? 15.258 0.697 -28.188 1 98.25 253 VAL B O 1
ATOM 5530 N N . HIS B 1 254 ? 15.945 -0.922 -26.812 1 97.88 254 HIS B N 1
ATOM 5531 C CA . HIS B 1 254 ? 16.953 -1.537 -27.672 1 97.88 254 HIS B CA 1
ATOM 5532 C C . HIS B 1 254 ? 17.281 -2.951 -27.203 1 97.88 254 HIS B C 1
ATOM 5534 O O . HIS B 1 254 ? 16.812 -3.391 -26.156 1 97.88 254 HIS B O 1
ATOM 5540 N N . SER B 1 255 ? 18.047 -3.652 -27.969 1 97.81 255 SER B N 1
ATOM 5541 C CA . SER B 1 255 ? 18.531 -4.973 -27.578 1 97.81 255 SER B CA 1
ATOM 5542 C C . SER B 1 255 ? 19.5 -4.879 -26.422 1 97.81 255 SER B C 1
ATOM 5544 O O . SER B 1 255 ? 20.188 -3.867 -26.25 1 97.81 255 SER B O 1
ATOM 5546 N N . ILE B 1 256 ? 19.594 -5.883 -25.609 1 98.5 256 ILE B N 1
ATOM 5547 C CA . ILE B 1 256 ? 20.406 -5.898 -24.406 1 98.5 256 ILE B CA 1
ATOM 5548 C C . ILE B 1 256 ? 21.484 -6.969 -24.516 1 98.5 256 ILE B C 1
ATOM 5550 O O . ILE B 1 256 ? 21.188 -8.141 -24.75 1 98.5 256 ILE B O 1
ATOM 5554 N N . ALA B 1 257 ? 22.75 -6.59 -24.375 1 97.62 257 ALA B N 1
ATOM 5555 C CA . ALA B 1 257 ? 23.844 -7.559 -24.297 1 97.62 257 ALA B CA 1
ATOM 5556 C C . ALA B 1 257 ? 23.75 -8.359 -23 1 97.62 257 ALA B C 1
ATOM 5558 O O . ALA B 1 257 ? 23.453 -7.812 -21.938 1 97.62 257 ALA B O 1
ATOM 5559 N N . ARG B 1 258 ? 23.953 -9.68 -23.094 1 97.25 258 ARG B N 1
ATOM 5560 C CA . ARG B 1 258 ? 23.781 -10.5 -21.906 1 97.25 258 ARG B CA 1
ATOM 5561 C C . ARG B 1 258 ? 24.531 -11.82 -22.031 1 97.25 258 ARG B C 1
ATOM 5563 O O . ARG B 1 258 ? 24.984 -12.188 -23.125 1 97.25 258 ARG B O 1
ATOM 5570 N N . GLY B 1 259 ? 24.766 -12.43 -20.891 1 96.5 259 GLY B N 1
ATOM 5571 C CA . GLY B 1 259 ? 25.375 -13.75 -20.828 1 96.5 259 GLY B CA 1
ATOM 5572 C C . GLY B 1 259 ? 24.359 -14.875 -20.891 1 96.5 259 GLY B C 1
ATOM 5573 O O . GLY B 1 259 ? 23.359 -14.781 -21.594 1 96.5 259 GLY B O 1
ATOM 5574 N N . THR B 1 260 ? 24.75 -16.031 -20.234 1 97.12 260 THR B N 1
ATOM 5575 C CA . THR B 1 260 ? 23.859 -17.188 -20.234 1 97.12 260 THR B CA 1
ATOM 5576 C C . THR B 1 260 ? 23.438 -17.531 -18.812 1 97.12 260 THR B C 1
ATOM 5578 O O . THR B 1 260 ? 24.125 -17.172 -17.844 1 97.12 260 THR B O 1
ATOM 5581 N N . LEU B 1 261 ? 22.297 -18.156 -18.75 1 97.19 261 LEU B N 1
ATOM 5582 C CA . LEU B 1 261 ? 21.734 -18.531 -17.453 1 97.19 261 LEU B CA 1
ATOM 5583 C C . LEU B 1 261 ? 22.703 -19.438 -16.703 1 97.19 261 LEU B C 1
ATOM 5585 O O . LEU B 1 261 ? 22.906 -19.281 -15.492 1 97.19 261 LEU B O 1
ATOM 5589 N N . ASP B 1 262 ? 23.391 -20.359 -17.406 1 93.56 262 ASP B N 1
ATOM 5590 C CA . ASP B 1 262 ? 24.25 -21.375 -16.797 1 93.56 262 ASP B CA 1
ATOM 5591 C C . ASP B 1 262 ? 25.516 -20.75 -16.219 1 93.56 262 ASP B C 1
ATOM 5593 O O . ASP B 1 262 ? 26.156 -21.344 -15.336 1 93.56 262 ASP B O 1
ATOM 5597 N N . ASN B 1 263 ? 25.844 -19.547 -16.656 1 94.19 263 ASN B N 1
ATOM 5598 C CA . ASN B 1 263 ? 27.078 -18.922 -16.234 1 94.19 263 ASN B CA 1
ATOM 5599 C C . ASN B 1 263 ? 26.859 -17.984 -15.047 1 94.19 263 ASN B C 1
ATOM 5601 O O . ASN B 1 263 ? 27.797 -17.344 -14.57 1 94.19 263 ASN B O 1
ATOM 5605 N N . GLN B 1 264 ? 25.625 -17.984 -14.602 1 95.5 264 GLN B N 1
ATOM 5606 C CA . GLN B 1 264 ? 25.328 -17.094 -13.477 1 95.5 264 GLN B CA 1
ATOM 5607 C C . GLN B 1 264 ? 25.719 -17.75 -12.156 1 95.5 264 GLN B C 1
ATOM 5609 O O . GLN B 1 264 ? 25.312 -18.891 -11.875 1 95.5 264 GLN B O 1
ATOM 5614 N N . LYS B 1 265 ? 26.609 -17.031 -11.383 1 88.19 265 LYS B N 1
ATOM 5615 C CA . LYS B 1 265 ? 27.047 -17.484 -10.078 1 88.19 265 LYS B CA 1
ATOM 5616 C C . LYS B 1 265 ? 26.766 -16.453 -8.992 1 88.19 265 LYS B C 1
ATOM 5618 O O . LYS B 1 265 ? 27.375 -15.383 -8.977 1 88.19 265 LYS B O 1
ATOM 5623 N N . LEU B 1 266 ? 25.781 -16.828 -8.18 1 91.25 266 LEU B N 1
ATOM 5624 C CA . LEU B 1 266 ? 25.484 -15.977 -7.031 1 91.25 266 LEU B CA 1
ATOM 5625 C C . LEU B 1 266 ? 25.875 -16.672 -5.73 1 91.25 266 LEU B C 1
ATOM 5627 O O . LEU B 1 266 ? 25.922 -17.891 -5.664 1 91.25 266 LEU B O 1
ATOM 5631 N N . PRO B 1 267 ? 26.219 -15.805 -4.742 1 84.88 267 PRO B N 1
ATOM 5632 C CA . PRO B 1 267 ? 26.484 -16.422 -3.441 1 84.88 267 PRO B CA 1
ATOM 5633 C C . PRO B 1 267 ? 25.312 -17.266 -2.939 1 84.88 267 PRO B C 1
ATOM 5635 O O . PRO B 1 267 ? 24.156 -16.891 -3.135 1 84.88 267 PRO B O 1
ATOM 5638 N N . SER B 1 268 ? 25.594 -18.469 -2.459 1 77.06 268 SER B N 1
ATOM 5639 C CA . SER B 1 268 ? 24.5 -19.359 -2.064 1 77.06 268 SER B CA 1
ATOM 5640 C C . SER B 1 268 ? 24.719 -19.891 -0.651 1 77.06 268 SER B C 1
ATOM 5642 O O . SER B 1 268 ? 24.016 -20.797 -0.218 1 77.06 268 SER B O 1
ATOM 5644 N N . ASN B 1 269 ? 25.719 -19.406 0.03 1 74.06 269 ASN B N 1
ATOM 5645 C CA . ASN B 1 269 ? 25.906 -19.844 1.408 1 74.06 269 ASN B CA 1
ATOM 5646 C C . ASN B 1 269 ? 25.281 -18.875 2.398 1 74.06 269 ASN B C 1
ATOM 5648 O O . ASN B 1 269 ? 25.766 -17.766 2.58 1 74.06 269 ASN B O 1
ATOM 5652 N N . PHE B 1 270 ? 24.109 -19.312 2.857 1 73.56 270 PHE B N 1
ATOM 5653 C CA . PHE B 1 270 ? 23.391 -18.453 3.789 1 73.56 270 PHE B CA 1
ATOM 5654 C C . PHE B 1 270 ? 23.422 -19.047 5.195 1 73.56 270 PHE B C 1
ATOM 5656 O O . PHE B 1 270 ? 22.562 -18.734 6.02 1 73.56 270 PHE B O 1
ATOM 5663 N N . SER B 1 271 ? 24.375 -19.906 5.516 1 61.03 271 SER B N 1
ATOM 5664 C CA . SER B 1 271 ? 24.422 -20.672 6.758 1 61.03 271 SER B CA 1
ATOM 5665 C C . SER B 1 271 ? 24.625 -19.766 7.961 1 61.03 271 SER B C 1
ATOM 5667 O O . SER B 1 271 ? 24.25 -20.109 9.078 1 61.03 271 SER B O 1
ATOM 5669 N N . GLY B 1 272 ? 25.219 -18.578 7.895 1 59.56 272 GLY B N 1
ATOM 5670 C CA . GLY B 1 272 ? 25.547 -17.797 9.07 1 59.56 272 GLY B CA 1
ATOM 5671 C C . GLY B 1 272 ? 24.359 -17.031 9.633 1 59.56 272 GLY B C 1
ATOM 5672 O O . GLY B 1 272 ? 24.531 -16.172 10.492 1 59.56 272 GLY B O 1
ATOM 5673 N N . GLY B 1 273 ? 23.25 -17.656 9.953 1 65.5 273 GLY B N 1
ATOM 5674 C CA . GLY B 1 273 ? 22.094 -17 10.531 1 65.5 273 GLY B CA 1
ATOM 5675 C C . GLY B 1 273 ? 21.906 -15.578 10.039 1 65.5 273 GLY B C 1
ATOM 5676 O O . GLY B 1 273 ? 22.797 -15.023 9.391 1 65.5 273 GLY B O 1
ATOM 5677 N N . ILE B 1 274 ? 20.75 -15.094 9.961 1 68.44 274 ILE B N 1
ATOM 5678 C CA . ILE B 1 274 ? 20.422 -13.727 9.555 1 68.44 274 ILE B CA 1
ATOM 5679 C C . ILE B 1 274 ? 20.109 -12.891 10.797 1 68.44 274 ILE B C 1
ATOM 5681 O O . ILE B 1 274 ? 19.188 -13.211 11.547 1 68.44 274 ILE B O 1
ATOM 5685 N N . GLY B 1 275 ? 21.109 -11.953 11.086 1 64.88 275 GLY B N 1
ATOM 5686 C CA . GLY B 1 275 ? 20.953 -11.133 12.273 1 64.88 275 GLY B CA 1
ATOM 5687 C C . GLY B 1 275 ? 19.781 -10.156 12.172 1 64.88 275 GLY B C 1
ATOM 5688 O O . GLY B 1 275 ? 19.594 -9.523 11.125 1 64.88 275 GLY B O 1
ATOM 5689 N N . VAL B 1 276 ? 19.031 -10.102 13.18 1 65.12 276 VAL B N 1
ATOM 5690 C CA . VAL B 1 276 ? 17.875 -9.219 13.344 1 65.12 276 VAL B CA 1
ATOM 5691 C C . VAL B 1 276 ? 18.328 -7.762 13.289 1 65.12 276 VAL B C 1
ATOM 5693 O O . VAL B 1 276 ? 17.594 -6.891 12.828 1 65.12 276 VAL B O 1
ATOM 5696 N N . GLU B 1 277 ? 19.516 -7.488 13.688 1 72.69 277 GLU B N 1
ATOM 5697 C CA . GLU B 1 277 ? 20.031 -6.121 13.711 1 72.69 277 GLU B CA 1
ATOM 5698 C C . GLU B 1 277 ? 20.156 -5.547 12.305 1 72.69 277 GLU B C 1
ATOM 5700 O O . GLU B 1 277 ? 19.906 -4.355 12.094 1 72.69 277 GLU B O 1
ATOM 5705 N N . ILE B 1 278 ? 20.359 -6.387 11.453 1 77.5 278 ILE B N 1
ATOM 5706 C CA . ILE B 1 278 ? 20.5 -5.965 10.07 1 77.5 278 ILE B CA 1
ATOM 5707 C C . ILE B 1 278 ? 19.156 -5.504 9.523 1 77.5 278 ILE B C 1
ATOM 5709 O O . ILE B 1 278 ? 19.078 -4.5 8.812 1 77.5 278 ILE B O 1
ATOM 5713 N N . LEU B 1 279 ? 18.109 -6.082 10 1 85.12 279 LEU B N 1
ATOM 5714 C CA . LEU B 1 279 ? 16.781 -5.77 9.469 1 85.12 279 LEU B CA 1
ATOM 5715 C C . LEU B 1 279 ? 16.281 -4.434 10.016 1 85.12 279 LEU B C 1
ATOM 5717 O O . LEU B 1 279 ? 15.617 -3.678 9.297 1 85.12 279 LEU B O 1
ATOM 5721 N N . SER B 1 280 ? 16.734 -4.203 11.195 1 82.06 280 SER B N 1
ATOM 5722 C CA . SER B 1 280 ? 16.281 -2.951 11.797 1 82.06 280 SER B CA 1
ATOM 5723 C C . SER B 1 280 ? 17.016 -1.757 11.195 1 82.06 280 SER B C 1
ATOM 5725 O O . SER B 1 280 ? 16.562 -0.619 11.312 1 82.06 280 SER B O 1
ATOM 5727 N N . ASN B 1 281 ? 18.125 -2.066 10.484 1 82 281 ASN B N 1
ATOM 5728 C CA . ASN B 1 281 ? 18.906 -0.975 9.914 1 82 281 ASN B CA 1
ATOM 5729 C C . ASN B 1 281 ? 18.75 -0.901 8.398 1 82 281 ASN B C 1
ATOM 5731 O O . ASN B 1 281 ? 19.453 -0.149 7.73 1 82 281 ASN B O 1
ATOM 5735 N N . ARG B 1 282 ? 17.812 -1.827 7.93 1 91.5 282 ARG B N 1
ATOM 5736 C CA . ARG B 1 282 ? 17.484 -1.694 6.516 1 91.5 282 ARG B CA 1
ATOM 5737 C C . ARG B 1 282 ? 17 -0.282 6.199 1 91.5 282 ARG B C 1
ATOM 5739 O O . ARG B 1 282 ? 16.25 0.317 6.98 1 91.5 282 ARG B O 1
ATOM 5746 N N . ALA B 1 283 ? 17.422 0.243 5.055 1 96.25 283 ALA B N 1
ATOM 5747 C CA . ALA B 1 283 ? 17.203 1.652 4.734 1 96.25 283 ALA B CA 1
ATOM 5748 C C . ALA B 1 283 ? 15.719 2.014 4.816 1 96.25 283 ALA B C 1
ATOM 5750 O O . ALA B 1 283 ? 15.367 3.07 5.344 1 96.25 283 ALA B O 1
ATOM 5751 N N . ASP B 1 284 ? 14.836 1.179 4.316 1 96.69 284 ASP B N 1
ATOM 5752 C CA . ASP B 1 284 ? 13.406 1.484 4.352 1 96.69 284 ASP B CA 1
ATOM 5753 C C . ASP B 1 284 ? 12.867 1.415 5.777 1 96.69 284 ASP B C 1
ATOM 5755 O O . ASP B 1 284 ? 12 2.207 6.156 1 96.69 284 ASP B O 1
ATOM 5759 N N . VAL B 1 285 ? 13.344 0.474 6.617 1 96.06 285 VAL B N 1
ATOM 5760 C CA . VAL B 1 285 ? 12.945 0.358 8.016 1 96.06 285 VAL B CA 1
ATOM 5761 C C . VAL B 1 285 ? 13.461 1.562 8.805 1 96.06 285 VAL B C 1
ATOM 5763 O O . VAL B 1 285 ? 12.727 2.168 9.578 1 96.06 285 VAL B O 1
ATOM 5766 N N . HIS B 1 286 ? 14.766 1.926 8.57 1 96.56 286 HIS B N 1
ATOM 5767 C CA . HIS B 1 286 ? 15.352 3.08 9.242 1 96.56 286 HIS B CA 1
ATOM 5768 C C . HIS B 1 286 ? 14.656 4.371 8.828 1 96.56 286 HIS B C 1
ATOM 5770 O O . HIS B 1 286 ? 14.484 5.281 9.641 1 96.56 286 HIS B O 1
ATOM 5776 N N . ALA B 1 287 ? 14.234 4.477 7.523 1 98 287 ALA B N 1
ATOM 5777 C CA . ALA B 1 287 ? 13.453 5.633 7.078 1 98 287 ALA B CA 1
ATOM 5778 C C . ALA B 1 287 ? 12.172 5.777 7.898 1 98 287 ALA B C 1
ATOM 5780 O O . ALA B 1 287 ? 11.805 6.883 8.305 1 98 287 ALA B O 1
ATOM 5781 N N . ASN B 1 288 ? 11.469 4.645 8.148 1 97.88 288 ASN B N 1
ATOM 5782 C CA . ASN B 1 288 ? 10.266 4.672 8.984 1 97.88 288 ASN B CA 1
ATOM 5783 C C . ASN B 1 288 ? 10.586 5.078 10.414 1 97.88 288 ASN B C 1
ATOM 5785 O O . ASN B 1 288 ? 9.781 5.742 11.07 1 97.88 288 ASN B O 1
ATOM 5789 N N . GLU B 1 289 ? 11.773 4.66 10.938 1 97.44 289 GLU B N 1
ATOM 5790 C CA . GLU B 1 289 ? 12.195 5.105 12.266 1 97.44 289 GLU B CA 1
ATOM 5791 C C . GLU B 1 289 ? 12.43 6.613 12.289 1 97.44 289 GLU B C 1
ATOM 5793 O O . GLU B 1 289 ? 12.062 7.281 13.258 1 97.44 289 GLU B O 1
ATOM 5798 N N . MET B 1 290 ? 13.039 7.18 11.25 1 98.44 290 MET B N 1
ATOM 5799 C CA . MET B 1 290 ? 13.289 8.617 11.195 1 98.44 290 MET B CA 1
ATOM 5800 C C . MET B 1 290 ? 11.977 9.391 11.109 1 98.44 290 MET B C 1
ATOM 5802 O O . MET B 1 290 ? 11.852 10.484 11.664 1 98.44 290 MET B O 1
ATOM 5806 N N . ALA B 1 291 ? 11 8.82 10.414 1 98.62 291 ALA B N 1
ATOM 5807 C CA . ALA B 1 291 ? 9.664 9.406 10.43 1 98.62 291 ALA B CA 1
ATOM 5808 C C . ALA B 1 291 ? 9.094 9.438 11.852 1 98.62 291 ALA B C 1
ATOM 5810 O O . ALA B 1 291 ? 8.469 10.422 12.258 1 98.62 291 ALA B O 1
ATOM 5811 N N . LEU B 1 292 ? 9.32 8.328 12.641 1 98.5 292 LEU B N 1
ATOM 5812 C CA . LEU B 1 292 ? 8.938 8.25 14.047 1 98.5 292 LEU B CA 1
ATOM 5813 C C . LEU B 1 292 ? 9.664 9.305 14.867 1 98.5 292 LEU B C 1
ATOM 5815 O O . LEU B 1 292 ? 9.047 10.016 15.664 1 98.5 292 LEU B O 1
ATOM 5819 N N . ALA B 1 293 ? 10.945 9.461 14.625 1 98.75 293 ALA B N 1
ATOM 5820 C CA . ALA B 1 293 ? 11.742 10.453 15.336 1 98.75 293 ALA B CA 1
ATOM 5821 C C . ALA B 1 293 ? 11.258 11.867 15.039 1 98.75 293 ALA B C 1
ATOM 5823 O O . ALA B 1 293 ? 11.203 12.711 15.938 1 98.75 293 ALA B O 1
ATOM 5824 N N . LYS B 1 294 ? 10.969 12.117 13.742 1 98.69 294 LYS B N 1
ATOM 5825 C CA . LYS B 1 294 ? 10.406 13.414 13.367 1 98.69 294 LYS B CA 1
ATOM 5826 C C . LYS B 1 294 ? 9.141 13.711 14.156 1 98.69 294 LYS B C 1
ATOM 5828 O O . LYS B 1 294 ? 8.977 14.812 14.695 1 98.69 294 LYS B O 1
ATOM 5833 N N . CYS B 1 295 ? 8.234 12.703 14.289 1 98.69 295 CYS B N 1
ATOM 5834 C CA . CYS B 1 295 ? 6.996 12.875 15.039 1 98.69 295 CYS B CA 1
ATOM 5835 C C . CYS B 1 295 ? 7.281 13.141 16.516 1 98.69 295 CYS B C 1
ATOM 5837 O O . CYS B 1 295 ? 6.547 13.883 17.172 1 98.69 295 CYS B O 1
ATOM 5839 N N . PHE B 1 296 ? 8.367 12.562 17.094 1 98.5 296 PHE B N 1
ATOM 5840 C CA . PHE B 1 296 ? 8.781 12.797 18.469 1 98.5 296 PHE B CA 1
ATOM 5841 C C . PHE B 1 296 ? 9.055 14.281 18.703 1 98.5 296 PHE B C 1
ATOM 5843 O O . PHE B 1 296 ? 8.555 14.867 19.656 1 98.5 296 PHE B O 1
ATOM 5850 N N . TYR B 1 297 ? 9.789 14.898 17.797 1 98.5 297 TYR B N 1
ATOM 5851 C CA . TYR B 1 297 ? 10.133 16.297 17.953 1 98.5 297 TYR B CA 1
ATOM 5852 C C . TYR B 1 297 ? 8.93 17.188 17.656 1 98.5 297 TYR B C 1
ATOM 5854 O O . TYR B 1 297 ? 8.797 18.281 18.234 1 98.5 297 TYR B O 1
ATOM 5862 N N . ASN B 1 298 ? 8.008 16.75 16.812 1 98.44 298 ASN B N 1
ATOM 5863 C CA . ASN B 1 298 ? 6.754 17.484 16.609 1 98.44 298 ASN B CA 1
ATOM 5864 C C . ASN B 1 298 ? 5.914 17.516 17.875 1 98.44 298 ASN B C 1
ATOM 5866 O O . ASN B 1 298 ? 5.238 18.5 18.156 1 98.44 298 ASN B O 1
ATOM 5870 N N . VAL B 1 299 ? 5.898 16.359 18.656 1 98.44 299 VAL B N 1
ATOM 5871 C CA . VAL B 1 299 ? 5.215 16.344 19.938 1 98.44 299 VAL B CA 1
ATOM 5872 C C . VAL B 1 299 ? 5.852 17.359 20.875 1 98.44 299 VAL B C 1
ATOM 5874 O O . VAL B 1 299 ? 5.145 18.141 21.531 1 98.44 299 VAL B O 1
ATOM 5877 N N . ASN B 1 300 ? 7.207 17.422 20.891 1 97.81 300 ASN B N 1
ATOM 5878 C CA . ASN B 1 300 ? 7.906 18.406 21.703 1 97.81 300 ASN B CA 1
ATOM 5879 C C . ASN B 1 300 ? 7.555 19.844 21.297 1 97.81 300 ASN B C 1
ATOM 5881 O O . ASN B 1 300 ? 7.375 20.719 22.141 1 97.81 300 ASN B O 1
ATOM 5885 N N . GLN B 1 301 ? 7.496 20.031 19.984 1 97.38 301 GLN B N 1
ATOM 5886 C CA . GLN B 1 301 ? 7.129 21.344 19.484 1 97.38 301 GLN B CA 1
ATOM 5887 C C . GLN B 1 301 ? 5.715 21.734 19.906 1 97.38 301 GLN B C 1
ATOM 5889 O O . GLN B 1 301 ? 5.461 22.875 20.281 1 97.38 301 GLN B O 1
ATOM 5894 N N . ALA B 1 302 ? 4.785 20.781 19.797 1 97.44 302 ALA B N 1
ATOM 5895 C CA . ALA B 1 302 ? 3.412 21.031 20.234 1 97.44 302 ALA B CA 1
ATOM 5896 C C . ALA B 1 302 ? 3.355 21.359 21.719 1 97.44 302 ALA B C 1
ATOM 5898 O O . ALA B 1 302 ? 2.572 22.219 22.141 1 97.44 302 ALA B O 1
ATOM 5899 N N . ARG B 1 303 ? 4.168 20.734 22.547 1 97 303 ARG B N 1
ATOM 5900 C CA . ARG B 1 303 ? 4.254 21.047 23.969 1 97 303 ARG B CA 1
ATOM 5901 C C . ARG B 1 303 ? 4.797 22.469 24.188 1 97 303 ARG B C 1
ATOM 5903 O O . ARG B 1 303 ? 4.312 23.188 25.062 1 97 303 ARG B O 1
ATOM 5910 N N . ALA B 1 304 ? 5.754 22.797 23.344 1 95.81 304 ALA B N 1
ATOM 5911 C CA . ALA B 1 304 ? 6.391 24.094 23.469 1 95.81 304 ALA B CA 1
ATOM 5912 C C . ALA B 1 304 ? 5.387 25.219 23.234 1 95.81 304 ALA B C 1
ATOM 5914 O O . ALA B 1 304 ? 5.523 26.312 23.781 1 95.81 304 ALA B O 1
ATOM 5915 N N . ARG B 1 305 ? 4.32 25 22.516 1 95.38 305 ARG B N 1
ATOM 5916 C CA . ARG B 1 305 ? 3.344 26.031 22.156 1 95.38 305 ARG B CA 1
ATOM 5917 C C . ARG B 1 305 ? 2.49 26.422 23.344 1 95.38 305 ARG B C 1
ATOM 5919 O O . ARG B 1 305 ? 1.788 27.438 23.312 1 95.38 305 ARG B O 1
ATOM 5926 N N . PHE B 1 306 ? 2.508 25.656 24.469 1 95.62 306 PHE B N 1
ATOM 5927 C CA . PHE B 1 306 ? 1.779 25.984 25.688 1 95.62 306 PHE B CA 1
ATOM 5928 C C . PHE B 1 306 ? 2.541 27.016 26.516 1 95.62 306 PHE B C 1
ATOM 5930 O O . PHE B 1 306 ? 1.983 27.625 27.438 1 95.62 306 PHE B O 1
ATOM 5937 N N . TYR B 1 307 ? 3.826 27.25 26.141 1 94.62 307 TYR B N 1
ATOM 5938 C CA . TYR B 1 307 ? 4.68 28.156 26.906 1 94.62 307 TYR B CA 1
ATOM 5939 C C . TYR B 1 307 ? 4.805 29.5 26.234 1 94.62 307 TYR B C 1
ATOM 5941 O O . TYR B 1 307 ? 4.457 29.656 25.047 1 94.62 307 TYR B O 1
ATOM 5949 N N . PRO B 1 308 ? 5.238 30.578 26.953 1 94.31 308 PRO B N 1
ATOM 5950 C CA . PRO B 1 308 ? 5.309 31.922 26.375 1 94.31 308 PRO B CA 1
ATOM 5951 C C . PRO B 1 308 ? 6.277 32 25.203 1 94.31 308 PRO B C 1
ATOM 5953 O O . PRO B 1 308 ? 7.316 31.344 25.203 1 94.31 308 PRO B O 1
ATOM 5956 N N . SER B 1 309 ? 5.902 32.781 24.281 1 94.56 309 SER B N 1
ATOM 5957 C CA . SER B 1 309 ? 6.801 33.094 23.172 1 94.56 309 SER B CA 1
ATOM 5958 C C . SER B 1 309 ? 7.359 34.531 23.328 1 94.56 309 SER B C 1
ATOM 5960 O O . SER B 1 309 ? 6.621 35.438 23.656 1 94.56 309 SER B O 1
ATOM 5962 N N . LEU B 1 310 ? 8.672 34.625 23.188 1 95.56 310 LEU B N 1
ATOM 5963 C CA . LEU B 1 310 ? 9.352 35.906 23.281 1 95.56 310 LEU B CA 1
ATOM 5964 C C . LEU B 1 310 ? 9.781 36.406 21.891 1 95.56 310 LEU B C 1
ATOM 5966 O O . LEU B 1 310 ? 10.492 35.719 21.172 1 95.56 310 LEU B O 1
ATOM 5970 N N . SER B 1 311 ? 9.297 37.531 21.547 1 96.12 311 SER B N 1
ATOM 5971 C CA . SER B 1 311 ? 9.695 38.156 20.297 1 96.12 311 SER B CA 1
ATOM 5972 C C . SER B 1 311 ? 10.258 39.531 20.531 1 96.12 311 SER B C 1
ATOM 5974 O O . SER B 1 311 ? 9.797 40.281 21.406 1 96.12 311 SER B O 1
ATOM 5976 N N . ILE B 1 312 ? 11.266 39.906 19.812 1 96.38 312 ILE B N 1
ATOM 5977 C CA . ILE B 1 312 ? 11.875 41.219 19.828 1 96.38 312 ILE B CA 1
ATOM 5978 C C . ILE B 1 312 ? 11.797 41.844 18.438 1 96.38 312 ILE B C 1
ATOM 5980 O O . ILE B 1 312 ? 12.195 41.219 17.453 1 96.38 312 ILE B O 1
ATOM 5984 N N . THR B 1 313 ? 11.234 42.969 18.375 1 96.44 313 THR B N 1
ATOM 5985 C CA . THR B 1 313 ? 11.234 43.75 17.141 1 96.44 313 THR B CA 1
ATOM 5986 C C . THR B 1 313 ? 11.977 45.062 17.312 1 96.44 313 THR B C 1
ATOM 5988 O O . THR B 1 313 ? 11.875 45.719 18.359 1 96.44 313 THR B O 1
ATOM 5991 N N . ALA B 1 314 ? 12.758 45.375 16.406 1 94.81 314 ALA B N 1
ATOM 5992 C CA . ALA B 1 314 ? 13.508 46.625 16.406 1 94.81 314 ALA B CA 1
ATOM 5993 C C . ALA B 1 314 ? 13.461 47.312 15.039 1 94.81 314 ALA B C 1
ATOM 5995 O O . ALA B 1 314 ? 13.383 46.625 14.016 1 94.81 314 ALA B O 1
ATOM 5996 N N . SER B 1 315 ? 13.398 48.562 15.094 1 95.12 315 SER B N 1
ATOM 5997 C CA . SER B 1 315 ? 13.477 49.344 13.852 1 95.12 315 SER B CA 1
ATOM 5998 C C . SER B 1 315 ? 14.281 50.625 14.039 1 95.12 315 SER B C 1
ATOM 6000 O O . SER B 1 315 ? 14.281 51.219 15.117 1 95.12 315 SER B O 1
ATOM 6002 N N . GLY B 1 316 ? 15.07 50.969 13.07 1 92.88 316 GLY B N 1
ATOM 6003 C CA . GLY B 1 316 ? 15.828 52.219 12.992 1 92.88 316 GLY B CA 1
ATOM 6004 C C . GLY B 1 316 ? 15.742 52.875 11.633 1 92.88 316 GLY B C 1
ATOM 6005 O O . GLY B 1 316 ? 15.672 52.188 10.602 1 92.88 316 GLY B O 1
ATOM 6006 N N . GLY B 1 317 ? 15.703 54.156 11.734 1 93.75 317 GLY B N 1
ATOM 6007 C CA . GLY B 1 317 ? 15.664 54.906 10.492 1 93.75 317 GLY B CA 1
ATOM 6008 C C . GLY B 1 317 ? 15.312 56.344 10.688 1 93.75 317 GLY B C 1
ATOM 6009 O O . GLY B 1 317 ? 15.727 56.969 11.672 1 93.75 317 GLY B O 1
ATOM 6010 N N . TRP B 1 318 ? 14.633 56.906 9.594 1 93.62 318 TRP B N 1
ATOM 6011 C CA . TRP B 1 318 ? 14.297 58.344 9.633 1 93.62 318 TRP B CA 1
ATOM 6012 C C . TRP B 1 318 ? 12.789 58.531 9.586 1 93.62 318 TRP B C 1
ATOM 6014 O O . TRP B 1 318 ? 12.078 57.781 8.898 1 93.62 318 TRP B O 1
ATOM 6024 N N . SER B 1 319 ? 12.328 59.438 10.328 1 93.31 319 SER B N 1
ATOM 6025 C CA . SER B 1 319 ? 10.922 59.812 10.344 1 93.31 319 SER B CA 1
ATOM 6026 C C . SER B 1 319 ? 10.75 61.312 10.461 1 93.31 319 SER B C 1
ATOM 6028 O O . SER B 1 319 ? 11.594 62 11.062 1 93.31 319 SER B O 1
ATOM 6030 N N . ASN B 1 320 ? 9.672 61.812 9.906 1 92.12 320 ASN B N 1
ATOM 6031 C CA . ASN B 1 320 ? 9.375 63.219 10.086 1 92.12 320 ASN B CA 1
ATOM 6032 C C . ASN B 1 320 ? 8.422 63.469 11.25 1 92.12 320 ASN B C 1
ATOM 6034 O O . ASN B 1 320 ? 7.77 64.5 11.32 1 92.12 320 ASN B O 1
ATOM 6038 N N . GLY B 1 321 ? 8.172 62.5 12.031 1 87.38 321 GLY B N 1
ATOM 6039 C CA . GLY B 1 321 ? 7.355 62.625 13.227 1 87.38 321 GLY B CA 1
ATOM 6040 C C . GLY B 1 321 ? 5.918 63.031 12.93 1 87.38 321 GLY B C 1
ATOM 6041 O O . GLY B 1 321 ? 5.398 63.969 13.508 1 87.38 321 GLY B O 1
ATOM 6042 N N . ASN B 1 322 ? 5.344 62.312 12.031 1 84.94 322 ASN B N 1
ATOM 6043 C CA . ASN B 1 322 ? 3.982 62.625 11.594 1 84.94 322 ASN B CA 1
ATOM 6044 C C . ASN B 1 322 ? 3.873 64 11.023 1 84.94 322 ASN B C 1
ATOM 6046 O O . ASN B 1 322 ? 2.887 64.75 11.266 1 84.94 322 ASN B O 1
ATOM 6050 N N . GLY B 1 323 ? 4.879 64.5 10.5 1 83.44 323 GLY B N 1
ATOM 6051 C CA . GLY B 1 323 ? 4.867 65.812 9.852 1 83.44 323 GLY B CA 1
ATOM 6052 C C . GLY B 1 323 ? 5.375 66.938 10.758 1 83.44 323 GLY B C 1
ATOM 6053 O O . GLY B 1 323 ? 5.398 68.062 10.359 1 83.44 323 GLY B O 1
ATOM 6054 N N . MET B 1 324 ? 5.844 66.625 11.883 1 83.94 324 MET B N 1
ATOM 6055 C CA . MET B 1 324 ? 6.223 67.625 12.867 1 83.94 324 MET B CA 1
ATOM 6056 C C . MET B 1 324 ? 7.602 68.188 12.547 1 83.94 324 MET B C 1
ATOM 6058 O O . MET B 1 324 ? 7.906 69.312 12.93 1 83.94 324 MET B O 1
ATOM 6062 N N . VAL B 1 325 ? 8.453 67.438 11.984 1 84.31 325 VAL B N 1
ATOM 6063 C CA . VAL B 1 325 ? 9.805 67.938 11.703 1 84.31 325 VAL B CA 1
ATOM 6064 C C . VAL B 1 325 ? 10.117 67.688 10.219 1 84.31 325 VAL B C 1
ATOM 6066 O O . VAL B 1 325 ? 9.602 66.812 9.586 1 84.31 325 VAL B O 1
ATOM 6069 N N . ASN B 1 326 ? 11.039 68.688 9.703 1 84.88 326 ASN B N 1
ATOM 6070 C CA . ASN B 1 326 ? 11.562 68.625 8.344 1 84.88 326 ASN B CA 1
ATOM 6071 C C . ASN B 1 326 ? 12.945 69.312 8.25 1 84.88 326 ASN B C 1
ATOM 6073 O O . ASN B 1 326 ? 13.102 70.5 8.562 1 84.88 326 ASN B O 1
ATOM 6077 N N . PRO B 1 327 ? 13.938 68.562 7.832 1 86 327 PRO B N 1
ATOM 6078 C CA . PRO B 1 327 ? 14 67.188 7.309 1 86 327 PRO B CA 1
ATOM 6079 C C . PRO B 1 327 ? 13.828 66.125 8.391 1 86 327 PRO B C 1
ATOM 6081 O O . PRO B 1 327 ? 13.828 66.438 9.586 1 86 327 PRO B O 1
ATOM 6084 N N . ALA B 1 328 ? 13.617 64.875 8.016 1 89.88 328 ALA B N 1
ATOM 6085 C CA . ALA B 1 328 ? 13.383 63.75 8.93 1 89.88 328 ALA B CA 1
ATOM 6086 C C . ALA B 1 328 ? 14.531 63.625 9.922 1 89.88 328 ALA B C 1
ATOM 6088 O O . ALA B 1 328 ? 15.664 64 9.625 1 89.88 328 ALA B O 1
ATOM 6089 N N . LYS B 1 329 ? 14.203 63.094 11.102 1 92 329 LYS B N 1
ATOM 6090 C CA . LYS B 1 329 ? 15.195 62.781 12.125 1 92 329 LYS B CA 1
ATOM 6091 C C . LYS B 1 329 ? 15.305 61.281 12.359 1 92 329 LYS B C 1
ATOM 6093 O O . LYS B 1 329 ? 14.461 60.531 11.898 1 92 329 LYS B O 1
ATOM 6098 N N . LEU B 1 330 ? 16.422 61.031 13.062 1 92.88 330 LEU B N 1
ATOM 6099 C CA . LEU B 1 330 ? 16.641 59.594 13.375 1 92.88 330 LEU B CA 1
ATOM 6100 C C . LEU B 1 330 ? 15.594 59.094 14.352 1 92.88 330 LEU B C 1
ATOM 6102 O O . LEU B 1 330 ? 15.234 59.781 15.305 1 92.88 330 LEU B O 1
ATOM 6106 N N . LEU B 1 331 ? 15 57.969 14.031 1 90.81 331 LEU B N 1
ATOM 6107 C CA . LEU B 1 331 ? 14.039 57.281 14.883 1 90.81 331 LEU B CA 1
ATOM 6108 C C . LEU B 1 331 ? 14.484 55.844 15.164 1 90.81 331 LEU B C 1
ATOM 6110 O O . LEU B 1 331 ? 14.805 55.094 14.227 1 90.81 331 LEU B O 1
ATOM 6114 N N . PHE B 1 332 ? 14.641 55.469 16.438 1 93.06 332 PHE B N 1
ATOM 6115 C CA . PHE B 1 332 ? 14.914 54.125 16.875 1 93.06 332 PHE B CA 1
ATOM 6116 C C . PHE B 1 332 ? 13.805 53.594 17.781 1 93.06 332 PHE B C 1
ATOM 6118 O O . PHE B 1 332 ? 13.297 54.344 18.625 1 93.06 332 PHE B O 1
ATOM 6125 N N . ASN B 1 333 ? 13.328 52.438 17.484 1 93.25 333 ASN B N 1
ATOM 6126 C CA . ASN B 1 333 ? 12.312 51.781 18.297 1 93.25 333 ASN B CA 1
ATOM 6127 C C . ASN B 1 333 ? 12.68 50.312 18.562 1 93.25 333 ASN B C 1
ATOM 6129 O O . ASN B 1 333 ? 13.148 49.625 17.672 1 93.25 333 ASN B O 1
ATOM 6133 N N . ALA B 1 334 ? 12.625 49.812 19.812 1 95.06 334 ALA B N 1
ATOM 6134 C CA . ALA B 1 334 ? 12.781 48.406 20.188 1 95.06 334 ALA B CA 1
ATOM 6135 C C . ALA B 1 334 ? 11.617 47.938 21.062 1 95.06 334 ALA B C 1
ATOM 6137 O O . ALA B 1 334 ? 11.242 48.625 22.031 1 95.06 334 ALA B O 1
ATOM 6138 N N . ILE B 1 335 ? 11.078 46.875 20.703 1 95.44 335 ILE B N 1
ATOM 6139 C CA . ILE B 1 335 ? 9.938 46.344 21.422 1 95.44 335 ILE B CA 1
ATOM 6140 C C . ILE B 1 335 ? 10.203 44.875 21.812 1 95.44 335 ILE B C 1
ATOM 6142 O O . ILE B 1 335 ? 10.492 44.062 20.953 1 95.44 335 ILE B O 1
ATOM 6146 N N . GLY B 1 336 ? 10.148 44.562 23.047 1 95.44 336 GLY B N 1
ATOM 6147 C CA . GLY B 1 336 ? 10.102 43.219 23.547 1 95.44 336 GLY B CA 1
ATOM 6148 C C . GLY B 1 336 ? 8.711 42.781 23.953 1 95.44 336 GLY B C 1
ATOM 6149 O O . GLY B 1 336 ? 8.016 43.469 24.688 1 95.44 336 GLY B O 1
ATOM 6150 N N . LYS B 1 337 ? 8.32 41.656 23.422 1 95.19 337 LYS B N 1
ATOM 6151 C CA . LYS B 1 337 ? 6.973 41.156 23.672 1 95.19 337 LYS B CA 1
ATOM 6152 C C . LYS B 1 337 ? 6.996 39.719 24.109 1 95.19 337 LYS B C 1
ATOM 6154 O O . LYS B 1 337 ? 7.621 38.875 23.453 1 95.19 337 LYS B O 1
ATOM 6159 N N . LEU B 1 338 ? 6.406 39.406 25.234 1 94.94 338 LEU B N 1
ATOM 6160 C CA . LEU B 1 338 ? 6.203 38.062 25.719 1 94.94 338 LEU B CA 1
ATOM 6161 C C . LEU B 1 338 ? 4.73 37.688 25.641 1 94.94 338 LEU B C 1
ATOM 6163 O O . LEU B 1 338 ? 3.873 38.375 26.188 1 94.94 338 LEU B O 1
ATOM 6167 N N . THR B 1 339 ? 4.406 36.594 24.969 1 94.62 339 THR B N 1
ATOM 6168 C CA . THR B 1 339 ? 3.014 36.188 24.844 1 94.62 339 THR B CA 1
ATOM 6169 C C . THR B 1 339 ? 2.809 34.812 25.438 1 94.62 339 THR B C 1
ATOM 6171 O O . THR B 1 339 ? 3.393 33.812 24.969 1 94.62 339 THR B O 1
ATOM 6174 N N . GLN B 1 340 ? 2.004 34.656 26.469 1 94.88 340 GLN B N 1
ATOM 6175 C CA . GLN B 1 340 ? 1.631 33.406 27.109 1 94.88 340 GLN B CA 1
ATOM 6176 C C . GLN B 1 340 ? 0.179 33.062 26.812 1 94.88 340 GLN B C 1
ATOM 6178 O O . GLN B 1 340 ? -0.743 33.688 27.312 1 94.88 340 GLN B O 1
ATOM 6183 N N . PRO B 1 341 ? -0.023 31.969 26.016 1 94.88 341 PRO B N 1
ATOM 6184 C CA . PRO B 1 341 ? -1.411 31.531 25.828 1 94.88 341 PRO B CA 1
ATOM 6185 C C . PRO B 1 341 ? -2.037 31 27.125 1 94.88 341 PRO B C 1
ATOM 6187 O O . PRO B 1 341 ? -1.396 30.25 27.859 1 94.88 341 PRO B O 1
ATOM 6190 N N . ILE B 1 342 ? -3.203 31.422 27.406 1 95.25 342 ILE B N 1
ATOM 6191 C CA . ILE B 1 342 ? -3.93 30.969 28.594 1 95.25 342 ILE B CA 1
ATOM 6192 C C . ILE B 1 342 ? -5.074 30.047 28.156 1 95.25 342 ILE B C 1
ATOM 6194 O O . ILE B 1 342 ? -5.203 28.938 28.672 1 95.25 342 ILE B O 1
ATOM 6198 N N . PHE B 1 343 ? -5.875 30.5 27.266 1 96 343 PHE B N 1
ATOM 6199 C CA . PHE B 1 343 ? -6.965 29.734 26.672 1 96 343 PHE B CA 1
ATOM 6200 C C . PHE B 1 343 ? -7.066 30.016 25.188 1 96 343 PHE B C 1
ATOM 6202 O O . PHE B 1 343 ? -7.457 31.109 24.781 1 96 343 PHE B O 1
ATOM 6209 N N . MET B 1 344 ? -6.781 29.031 24.359 1 96 344 MET B N 1
ATOM 6210 C CA . MET B 1 344 ? -6.75 29.188 22.906 1 96 344 MET B CA 1
ATOM 6211 C C . MET B 1 344 ? -7.805 28.297 22.25 1 96 344 MET B C 1
ATOM 6213 O O . MET B 1 344 ? -7.52 27.625 21.25 1 96 344 MET B O 1
ATOM 6217 N N . GLN B 1 345 ? -8.93 28.203 22.922 1 95.69 345 GLN B N 1
ATOM 6218 C CA . GLN B 1 345 ? -10.102 27.547 22.375 1 95.69 345 GLN B CA 1
ATOM 6219 C C . GLN B 1 345 ? -9.812 26.078 22.062 1 95.69 345 GLN B C 1
ATOM 6221 O O . GLN B 1 345 ? -10.281 25.547 21.047 1 95.69 345 GLN B O 1
ATOM 6226 N N . GLY B 1 346 ? -8.992 25.453 22.844 1 96 346 GLY B N 1
ATOM 6227 C CA . GLY B 1 346 ? -8.711 24.031 22.734 1 96 346 GLY B CA 1
ATOM 6228 C C . GLY B 1 346 ? -7.758 23.703 21.609 1 96 346 GLY B C 1
ATOM 6229 O O . GLY B 1 346 ? -7.375 22.531 21.438 1 96 346 GLY B O 1
ATOM 6230 N N . LYS B 1 347 ? -7.336 24.641 20.812 1 96.81 347 LYS B N 1
ATOM 6231 C CA . LYS B 1 347 ? -6.492 24.406 19.641 1 96.81 347 LYS B CA 1
ATOM 6232 C C . LYS B 1 347 ? -5.141 23.828 20.047 1 96.81 347 LYS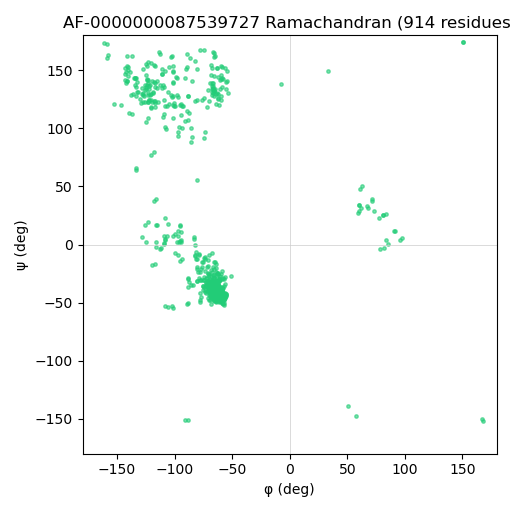 B C 1
ATOM 6234 O O . LYS B 1 347 ? -4.637 22.906 19.406 1 96.81 347 LYS B O 1
ATOM 6239 N N . LEU B 1 348 ? -4.539 24.344 21.156 1 97.12 348 LEU B N 1
ATOM 6240 C CA . LEU B 1 348 ? -3.232 23.859 21.594 1 97.12 348 LEU B CA 1
ATOM 6241 C C . LEU B 1 348 ? -3.328 22.438 22.109 1 97.12 348 LEU B C 1
ATOM 6243 O O . LEU B 1 348 ? -2.488 21.594 21.781 1 97.12 348 LEU B O 1
ATOM 6247 N N . ARG B 1 349 ? -4.359 22.188 22.953 1 97.06 349 ARG B N 1
ATOM 6248 C CA . ARG B 1 349 ? -4.551 20.844 23.484 1 97.06 349 ARG B CA 1
ATOM 6249 C C . ARG B 1 349 ? -4.812 19.844 22.344 1 97.06 349 ARG B C 1
ATOM 6251 O O . ARG B 1 349 ? -4.234 18.766 22.328 1 97.06 349 ARG B O 1
ATOM 6258 N N . ALA B 1 350 ? -5.734 20.203 21.438 1 97.62 350 ALA B N 1
ATOM 6259 C CA . ALA B 1 350 ? -6.016 19.359 20.281 1 97.62 350 ALA B CA 1
ATOM 6260 C C . ALA B 1 350 ? -4.754 19.109 19.453 1 97.62 350 ALA B C 1
ATOM 6262 O O . ALA B 1 350 ? -4.488 17.984 19.031 1 97.62 350 ALA B O 1
ATOM 6263 N N . GLY B 1 351 ? -4.004 20.203 19.25 1 97.75 351 GLY B N 1
ATOM 6264 C CA . GLY B 1 351 ? -2.768 20.078 18.484 1 97.75 351 GLY B CA 1
ATOM 6265 C C . GLY B 1 351 ? -1.777 19.109 19.125 1 97.75 351 GLY B C 1
ATOM 6266 O O . GLY B 1 351 ? -1.14 18.328 18.422 1 97.75 351 GLY B O 1
ATOM 6267 N N . LEU B 1 352 ? -1.624 19.156 20.422 1 97.88 352 LEU B N 1
ATOM 6268 C CA . LEU B 1 352 ? -0.725 18.25 21.125 1 97.88 352 LEU B CA 1
ATOM 6269 C C . LEU B 1 352 ? -1.201 16.797 21.016 1 97.88 352 LEU B C 1
ATOM 6271 O O . LEU B 1 352 ? -0.41 15.906 20.703 1 97.88 352 LEU B O 1
ATOM 6275 N N . ARG B 1 353 ? -2.5 16.562 21.234 1 98.31 353 ARG B N 1
ATOM 6276 C CA . ARG B 1 353 ? -3.043 15.219 21.156 1 98.31 353 ARG B CA 1
ATOM 6277 C C . ARG B 1 353 ? -2.893 14.656 19.734 1 98.31 353 ARG B C 1
ATOM 6279 O O . ARG B 1 353 ? -2.57 13.477 19.562 1 98.31 353 ARG B O 1
ATOM 6286 N N . VAL B 1 354 ? -3.148 15.453 18.703 1 98.19 354 VAL B N 1
ATOM 6287 C CA . VAL B 1 354 ? -2.961 15.047 17.312 1 98.19 354 VAL B CA 1
ATOM 6288 C C . VAL B 1 354 ? -1.504 14.648 17.078 1 98.19 354 VAL B C 1
ATOM 6290 O O . VAL B 1 354 ? -1.226 13.617 16.469 1 98.19 354 VAL B O 1
ATOM 6293 N N . ALA B 1 355 ? -0.562 15.477 17.547 1 98.38 355 ALA B N 1
ATOM 6294 C CA . ALA B 1 355 ? 0.856 15.164 17.391 1 98.38 355 ALA B CA 1
ATOM 6295 C C . ALA B 1 355 ? 1.2 13.844 18.078 1 98.38 355 ALA B C 1
ATOM 6297 O O . ALA B 1 355 ? 1.96 13.039 17.531 1 98.38 355 ALA B O 1
ATOM 6298 N N . GLU B 1 356 ? 0.681 13.633 19.266 1 98.56 356 GLU B N 1
ATOM 6299 C CA . GLU B 1 356 ? 0.914 12.391 20 1 98.56 356 GLU B CA 1
ATOM 6300 C C . GLU B 1 356 ? 0.359 11.188 19.234 1 98.56 356 GLU B C 1
ATOM 6302 O O . GLU B 1 356 ? 1.001 10.141 19.172 1 98.56 356 GLU B O 1
ATOM 6307 N N . ASP B 1 357 ? -0.866 11.328 18.719 1 98.62 357 ASP B N 1
ATOM 6308 C CA . ASP B 1 357 ? -1.467 10.25 17.938 1 98.62 357 ASP B CA 1
ATOM 6309 C C . ASP B 1 357 ? -0.664 9.977 16.672 1 98.62 357 ASP B C 1
ATOM 6311 O O . ASP B 1 357 ? -0.5 8.82 16.266 1 98.62 357 ASP B O 1
ATOM 6315 N N . GLN B 1 358 ? -0.134 11.008 16.016 1 98.62 358 GLN B N 1
ATOM 6316 C CA . GLN B 1 358 ? 0.716 10.828 14.844 1 98.62 358 GLN B CA 1
ATOM 6317 C C . GLN B 1 358 ? 1.995 10.078 15.203 1 98.62 358 GLN B C 1
ATOM 6319 O O . GLN B 1 358 ? 2.492 9.281 14.406 1 98.62 358 GLN B O 1
ATOM 6324 N N . TYR B 1 359 ? 2.537 10.359 16.359 1 98.56 359 TYR B N 1
ATOM 6325 C CA . TYR B 1 359 ? 3.684 9.594 16.844 1 98.56 359 TYR B CA 1
ATOM 6326 C C . TYR B 1 359 ? 3.338 8.117 16.984 1 98.56 359 TYR B C 1
ATOM 6328 O O . TYR B 1 359 ? 4.102 7.254 16.547 1 98.56 359 TYR B O 1
ATOM 6336 N N . LYS B 1 360 ? 2.178 7.805 17.578 1 98.56 360 LYS B N 1
ATOM 6337 C CA . LYS B 1 360 ? 1.759 6.414 17.75 1 98.56 360 LYS B CA 1
ATOM 6338 C C . LYS B 1 360 ? 1.555 5.727 16.406 1 98.56 360 LYS B C 1
ATOM 6340 O O . LYS B 1 360 ? 1.898 4.555 16.234 1 98.56 360 LYS B O 1
ATOM 6345 N N . ILE B 1 361 ? 0.94 6.406 15.438 1 98.56 361 ILE B N 1
ATOM 6346 C CA . ILE B 1 361 ? 0.751 5.875 14.094 1 98.56 361 ILE B CA 1
ATOM 6347 C C . ILE B 1 361 ? 2.107 5.543 13.469 1 98.56 361 ILE B C 1
ATOM 6349 O O . ILE B 1 361 ? 2.295 4.457 12.922 1 98.56 361 ILE B O 1
ATOM 6353 N N . ALA B 1 362 ? 3.109 6.508 13.602 1 98.56 362 ALA B N 1
ATOM 6354 C CA . ALA B 1 362 ? 4.453 6.285 13.07 1 98.56 362 ALA B CA 1
ATOM 6355 C C . ALA B 1 362 ? 5.129 5.105 13.766 1 98.56 362 ALA B C 1
ATOM 6357 O O . ALA B 1 362 ? 5.852 4.336 13.125 1 98.56 362 ALA B O 1
ATOM 6358 N N . TYR B 1 363 ? 4.891 4.977 15.086 1 97.88 363 TYR B N 1
ATOM 6359 C CA . TYR B 1 363 ? 5.434 3.859 15.852 1 97.88 363 TYR B CA 1
ATOM 6360 C C . TYR B 1 363 ? 4.914 2.529 15.312 1 97.88 363 TYR B C 1
ATOM 6362 O O . TYR B 1 363 ? 5.691 1.601 15.086 1 97.88 363 TYR B O 1
ATOM 6370 N N . ASN B 1 364 ? 3.609 2.402 15.094 1 97.19 364 ASN B N 1
ATOM 6371 C CA . ASN B 1 364 ? 3.002 1.19 14.555 1 97.19 364 ASN B CA 1
ATOM 6372 C C . ASN B 1 364 ? 3.543 0.857 13.164 1 97.19 364 ASN B C 1
ATOM 6374 O O . ASN B 1 364 ? 3.824 -0.305 12.867 1 97.19 364 ASN B O 1
ATOM 6378 N N . LYS B 1 365 ? 3.682 1.864 12.305 1 97.5 365 LYS B N 1
ATOM 6379 C CA . LYS B 1 365 ? 4.207 1.668 10.953 1 97.5 365 LYS B CA 1
ATOM 6380 C C . LYS B 1 365 ? 5.641 1.154 10.992 1 97.5 365 LYS B C 1
ATOM 6382 O O . LYS B 1 365 ? 6.004 0.25 10.234 1 97.5 365 LYS B O 1
ATOM 6387 N N . TRP B 1 366 ? 6.445 1.75 11.875 1 96.81 366 TRP B N 1
ATOM 6388 C CA . TRP B 1 366 ? 7.84 1.338 12.016 1 96.81 366 TRP B CA 1
ATOM 6389 C C . TRP B 1 366 ? 7.934 -0.101 12.516 1 96.81 366 TRP B C 1
ATOM 6391 O O . TRP B 1 366 ? 8.641 -0.922 11.93 1 96.81 366 TRP B O 1
ATOM 6401 N N . GLN B 1 367 ? 7.188 -0.472 13.523 1 94.81 367 GLN B N 1
ATOM 6402 C CA . GLN B 1 367 ? 7.195 -1.834 14.047 1 94.81 367 GLN B CA 1
ATOM 6403 C C . GLN B 1 367 ? 6.758 -2.836 12.984 1 94.81 367 GLN B C 1
ATOM 6405 O O . GLN B 1 367 ? 7.367 -3.898 12.836 1 94.81 367 GLN B O 1
ATOM 6410 N N . ASN B 1 368 ? 5.723 -2.525 12.266 1 95.5 368 ASN B N 1
ATOM 6411 C CA . ASN B 1 368 ? 5.242 -3.406 11.211 1 95.5 368 ASN B CA 1
ATOM 6412 C C . ASN B 1 368 ? 6.289 -3.592 10.117 1 95.5 368 ASN B C 1
ATOM 6414 O O . ASN B 1 368 ? 6.379 -4.664 9.516 1 95.5 368 ASN B O 1
ATOM 6418 N N . SER B 1 369 ? 7.035 -2.488 9.852 1 95.94 369 SER B N 1
ATOM 6419 C CA . SER B 1 369 ? 8.07 -2.592 8.82 1 95.94 369 SER B CA 1
ATOM 6420 C C . SER B 1 369 ? 9.164 -3.566 9.234 1 95.94 369 SER B C 1
ATOM 6422 O O . SER B 1 369 ? 9.742 -4.254 8.391 1 95.94 369 SER B O 1
ATOM 6424 N N . VAL B 1 370 ? 9.461 -3.666 10.508 1 93.62 370 VAL B N 1
ATOM 6425 C CA . VAL B 1 370 ? 10.43 -4.633 11.008 1 93.62 370 VAL B CA 1
ATOM 6426 C C . VAL B 1 370 ? 9.906 -6.051 10.797 1 93.62 370 VAL B C 1
ATOM 6428 O O . VAL B 1 370 ? 10.617 -6.918 10.289 1 93.62 370 VAL B O 1
ATOM 6431 N N . LEU B 1 371 ? 8.641 -6.328 11.172 1 93.94 371 LEU B N 1
ATOM 6432 C CA . LEU B 1 371 ? 8.023 -7.637 10.984 1 93.94 371 LEU B CA 1
ATOM 6433 C C . LEU B 1 371 ? 7.988 -8.016 9.508 1 93.94 371 LEU B C 1
ATOM 6435 O O . LEU B 1 371 ? 8.266 -9.164 9.148 1 93.94 371 LEU B O 1
ATOM 6439 N N . THR B 1 372 ? 7.691 -7.043 8.672 1 95.88 372 THR B N 1
ATOM 6440 C CA . THR B 1 372 ? 7.625 -7.27 7.23 1 95.88 372 THR B CA 1
ATOM 6441 C C . THR B 1 372 ? 8.992 -7.66 6.68 1 95.88 372 THR B C 1
ATOM 6443 O O . THR B 1 372 ? 9.094 -8.555 5.84 1 95.88 372 THR B O 1
ATOM 6446 N N . ALA B 1 373 ? 10 -6.977 7.152 1 94 373 ALA B N 1
ATOM 6447 C CA . ALA B 1 373 ? 11.359 -7.312 6.734 1 94 373 ALA B CA 1
ATOM 6448 C C . ALA B 1 373 ? 11.695 -8.766 7.07 1 94 373 ALA B C 1
ATOM 6450 O O . ALA B 1 373 ? 12.281 -9.477 6.254 1 94 373 ALA B O 1
ATOM 6451 N N . GLY B 1 374 ? 11.312 -9.203 8.242 1 91.88 374 GLY B N 1
ATOM 6452 C CA . GLY B 1 374 ? 11.531 -10.594 8.617 1 91.88 374 GLY B CA 1
ATOM 6453 C C . GLY B 1 374 ? 10.789 -11.57 7.723 1 91.88 374 GLY B C 1
ATOM 6454 O O . GLY B 1 374 ? 11.336 -12.602 7.328 1 91.88 374 GLY B O 1
ATOM 6455 N N . SER B 1 375 ? 9.578 -11.289 7.465 1 94.12 375 SER B N 1
ATOM 6456 C CA . SER B 1 375 ? 8.766 -12.125 6.59 1 94.12 375 SER B CA 1
ATOM 6457 C C . SER B 1 375 ? 9.383 -12.234 5.199 1 94.12 375 SER B C 1
ATOM 6459 O O . SER B 1 375 ? 9.383 -13.312 4.598 1 94.12 375 SER B O 1
ATOM 6461 N N . GLU B 1 376 ? 9.93 -11.125 4.707 1 95.19 376 GLU B N 1
ATOM 6462 C CA . GLU B 1 376 ? 10.555 -11.109 3.387 1 95.19 376 GLU B CA 1
ATOM 6463 C C . GLU B 1 376 ? 11.773 -12.023 3.346 1 95.19 376 GLU B C 1
ATOM 6465 O O . GLU B 1 376 ? 11.961 -12.773 2.387 1 95.19 376 GLU B O 1
ATOM 6470 N N . VAL B 1 377 ? 12.57 -11.969 4.379 1 92.81 377 VAL B N 1
ATOM 6471 C CA . VAL B 1 377 ? 13.734 -12.836 4.465 1 92.81 377 VAL B CA 1
ATOM 6472 C C . VAL B 1 377 ? 13.289 -14.297 4.527 1 92.81 377 VAL B C 1
ATOM 6474 O O . VAL B 1 377 ? 13.797 -15.141 3.789 1 92.81 377 VAL B O 1
ATOM 6477 N N . SER B 1 378 ? 12.32 -14.602 5.355 1 92.81 378 SER B N 1
ATOM 6478 C CA . SER B 1 378 ? 11.82 -15.961 5.52 1 92.81 378 SER B CA 1
ATOM 6479 C C . SER B 1 378 ? 11.266 -16.516 4.207 1 92.81 378 SER B C 1
ATOM 6481 O O . SER B 1 378 ? 11.523 -17.656 3.855 1 92.81 378 SER B O 1
ATOM 6483 N N . ASN B 1 379 ? 10.562 -15.703 3.502 1 95.5 379 ASN B N 1
ATOM 6484 C CA . ASN B 1 379 ? 10 -16.109 2.217 1 95.5 379 ASN B CA 1
ATOM 6485 C C . ASN B 1 379 ? 11.102 -16.391 1.192 1 95.5 379 ASN B C 1
ATOM 6487 O O . ASN B 1 379 ? 11.023 -17.375 0.446 1 95.5 379 ASN B O 1
ATOM 6491 N N . ALA B 1 380 ? 12.094 -15.508 1.166 1 94.25 380 ALA B N 1
ATOM 6492 C CA . ALA B 1 380 ? 13.195 -15.695 0.22 1 94.25 380 ALA B CA 1
ATOM 6493 C C . ALA B 1 380 ? 13.961 -16.984 0.516 1 94.25 380 ALA B C 1
ATOM 6495 O O . ALA B 1 380 ? 14.336 -17.719 -0.404 1 94.25 380 ALA B O 1
ATOM 6496 N N . LEU B 1 381 ? 14.141 -17.297 1.772 1 92.31 381 LEU B N 1
ATOM 6497 C CA . LEU B 1 381 ? 14.867 -18.5 2.166 1 92.31 381 LEU B CA 1
ATOM 6498 C C . LEU B 1 381 ? 14.086 -19.766 1.798 1 92.31 381 LEU B C 1
ATOM 6500 O O . LEU B 1 381 ? 14.664 -20.719 1.287 1 92.31 381 LEU B O 1
ATOM 6504 N N . VAL B 1 382 ? 12.836 -19.75 2.047 1 94.25 382 VAL B N 1
ATOM 6505 C CA . VAL B 1 382 ? 12.023 -20.922 1.719 1 94.25 382 VAL B CA 1
ATOM 6506 C C . VAL B 1 382 ? 11.977 -21.094 0.204 1 94.25 382 VAL B C 1
ATOM 6508 O O . VAL B 1 382 ? 12.031 -22.234 -0.291 1 94.25 382 VAL B O 1
ATOM 6511 N N . ALA B 1 383 ? 11.883 -20 -0.524 1 95.94 383 ALA B N 1
ATOM 6512 C CA . ALA B 1 383 ? 11.883 -20.062 -1.983 1 95.94 383 ALA B CA 1
ATOM 6513 C C . ALA B 1 383 ? 13.203 -20.625 -2.508 1 95.94 383 ALA B C 1
ATOM 6515 O O . ALA B 1 383 ? 13.211 -21.453 -3.43 1 95.94 383 ALA B O 1
ATOM 6516 N N . TYR B 1 384 ? 14.32 -20.25 -1.928 1 94.5 384 TYR B N 1
ATOM 6517 C CA . TYR B 1 384 ? 15.633 -20.75 -2.324 1 94.5 384 TYR B CA 1
ATOM 6518 C C . TYR B 1 384 ? 15.742 -22.25 -2.076 1 94.5 384 TYR B C 1
ATOM 6520 O O . TYR B 1 384 ? 16.156 -23 -2.963 1 94.5 384 TYR B O 1
ATOM 6528 N N . ASN B 1 385 ? 15.359 -22.641 -0.922 1 93.5 385 ASN B N 1
ATOM 6529 C CA . ASN B 1 385 ? 15.438 -24.062 -0.57 1 93.5 385 ASN B CA 1
ATOM 6530 C C . ASN B 1 385 ? 14.547 -24.922 -1.47 1 93.5 385 ASN B C 1
ATOM 6532 O O . ASN B 1 385 ? 14.945 -26 -1.89 1 93.5 385 ASN B O 1
ATOM 6536 N N . ALA B 1 386 ? 13.367 -24.406 -1.73 1 96.12 386 ALA B N 1
ATOM 6537 C CA . ALA B 1 386 ? 12.461 -25.109 -2.619 1 96.12 386 ALA B CA 1
ATOM 6538 C C . ALA B 1 386 ? 13.047 -25.25 -4.02 1 96.12 386 ALA B C 1
ATOM 6540 O O . ALA B 1 386 ? 12.961 -26.312 -4.641 1 96.12 386 ALA B O 1
ATOM 6541 N N . ALA B 1 387 ? 13.656 -24.172 -4.488 1 96.38 387 ALA B N 1
ATOM 6542 C CA . ALA B 1 387 ? 14.266 -24.203 -5.812 1 96.38 387 ALA B CA 1
ATOM 6543 C C . ALA B 1 387 ? 15.414 -25.203 -5.863 1 96.38 387 ALA B C 1
ATOM 6545 O O . ALA B 1 387 ? 15.578 -25.922 -6.855 1 96.38 387 ALA B O 1
ATOM 6546 N N . GLU B 1 388 ? 16.203 -25.312 -4.832 1 94.31 388 GLU B N 1
ATOM 6547 C CA . GLU B 1 388 ? 17.312 -26.266 -4.754 1 94.31 388 GLU B CA 1
ATOM 6548 C C . GLU B 1 388 ? 16.797 -27.703 -4.789 1 94.31 388 GLU B C 1
ATOM 6550 O O . GLU B 1 388 ? 17.328 -28.547 -5.516 1 94.31 388 GLU B O 1
ATOM 6555 N N . GLU B 1 389 ? 15.766 -27.922 -4.043 1 95.81 389 GLU B N 1
ATOM 6556 C CA . GLU B 1 389 ? 15.18 -29.25 -4.012 1 95.81 389 GLU B CA 1
ATOM 6557 C C . GLU B 1 389 ? 14.602 -29.641 -5.371 1 95.81 389 GLU B C 1
ATOM 6559 O O . GLU B 1 389 ? 14.805 -30.75 -5.848 1 95.81 389 GLU B O 1
ATOM 6564 N N . LYS B 1 390 ? 13.945 -28.719 -6.051 1 97.44 390 LYS B N 1
ATOM 6565 C CA . LYS B 1 390 ? 13.305 -29 -7.336 1 97.44 390 LYS B CA 1
ATOM 6566 C C . LYS B 1 390 ? 14.352 -29.172 -8.438 1 97.44 390 LYS B C 1
ATOM 6568 O O . LYS B 1 390 ? 14.148 -29.969 -9.359 1 97.44 390 LYS B O 1
ATOM 6573 N N . ASP B 1 391 ? 15.453 -28.469 -8.328 1 95.62 391 ASP B N 1
ATOM 6574 C CA . ASP B 1 391 ? 16.5 -28.594 -9.336 1 95.62 391 ASP B CA 1
ATOM 6575 C C . ASP B 1 391 ? 17.031 -30.031 -9.406 1 95.62 391 ASP B C 1
ATOM 6577 O O . ASP B 1 391 ? 17.266 -30.562 -10.5 1 95.62 391 ASP B O 1
ATOM 6581 N N . VAL B 1 392 ? 17.172 -30.688 -8.281 1 96.5 392 VAL B N 1
ATOM 6582 C CA . VAL B 1 392 ? 17.641 -32.062 -8.219 1 96.5 392 VAL B CA 1
ATOM 6583 C C . VAL B 1 392 ? 16.609 -33 -8.875 1 96.5 392 VAL B C 1
ATOM 6585 O O . VAL B 1 392 ? 16.953 -33.844 -9.68 1 96.5 392 VAL B O 1
ATOM 6588 N N . LEU B 1 393 ? 15.367 -32.719 -8.594 1 97.25 393 LEU B N 1
ATOM 6589 C CA . LEU B 1 393 ? 14.281 -33.531 -9.125 1 97.25 393 LEU B CA 1
ATOM 6590 C C . LEU B 1 393 ? 14.164 -33.375 -10.633 1 97.25 393 LEU B C 1
ATOM 6592 O O . LEU B 1 393 ? 14.047 -34.375 -11.367 1 97.25 393 LEU B O 1
ATOM 6596 N N . TYR B 1 394 ? 14.25 -32.156 -11.156 1 97.56 394 TYR B N 1
ATOM 6597 C CA . TYR B 1 394 ? 14.133 -31.906 -12.586 1 97.56 394 TYR B CA 1
ATOM 6598 C C . TYR B 1 394 ? 15.328 -32.469 -13.336 1 97.56 394 TYR B C 1
ATOM 6600 O O . TYR B 1 394 ? 15.18 -32.969 -14.461 1 97.56 394 TYR B O 1
ATOM 6608 N N . THR B 1 395 ? 16.516 -32.438 -12.75 1 97.25 395 THR B N 1
ATOM 6609 C CA . THR B 1 395 ? 17.703 -32.969 -13.391 1 97.25 395 THR B CA 1
ATOM 6610 C C . THR B 1 395 ? 17.547 -34.5 -13.602 1 97.25 395 THR B C 1
ATOM 6612 O O . THR B 1 395 ? 17.781 -35 -14.703 1 97.25 395 THR B O 1
ATOM 6615 N N . LYS B 1 396 ? 17.094 -35.156 -12.57 1 97.06 396 LYS B N 1
ATOM 6616 C CA . LYS B 1 396 ? 16.844 -36.594 -12.688 1 97.06 396 LYS B CA 1
ATOM 6617 C C . LYS B 1 396 ? 15.758 -36.875 -13.711 1 97.06 396 LYS B C 1
ATOM 6619 O O . LYS B 1 396 ? 15.898 -37.781 -14.547 1 97.06 396 LYS B O 1
ATOM 6624 N N . GLN B 1 397 ? 14.727 -36.094 -13.711 1 97.56 397 GLN B N 1
ATOM 6625 C CA . GLN B 1 397 ? 13.602 -36.281 -14.617 1 97.56 397 GLN B CA 1
ATOM 6626 C C . GLN B 1 397 ? 14.023 -36.094 -16.078 1 97.56 397 GLN B C 1
ATOM 6628 O O . GLN B 1 397 ? 13.656 -36.875 -16.938 1 97.56 397 GLN B O 1
ATOM 6633 N N . ILE B 1 398 ? 14.789 -35.094 -16.328 1 97.81 398 ILE B N 1
ATOM 6634 C CA . ILE B 1 398 ? 15.188 -34.75 -17.688 1 97.81 398 ILE B CA 1
ATOM 6635 C C . ILE B 1 398 ? 16.125 -35.812 -18.234 1 97.81 398 ILE B C 1
ATOM 6637 O O . ILE B 1 398 ? 16.016 -36.219 -19.391 1 97.81 398 ILE B O 1
ATOM 6641 N N . GLU B 1 399 ? 17.047 -36.344 -17.406 1 97.56 399 GLU B N 1
ATOM 6642 C CA . GLU B 1 399 ? 17.938 -37.406 -17.828 1 97.56 399 GLU B CA 1
ATOM 6643 C C . GLU B 1 399 ? 17.156 -38.656 -18.266 1 97.56 399 GLU B C 1
ATOM 6645 O O . GLU B 1 399 ? 17.438 -39.219 -19.328 1 97.56 399 GLU B O 1
ATOM 6650 N N . ILE B 1 400 ? 16.203 -38.875 -17.516 1 97.75 400 ILE B N 1
ATOM 6651 C CA . ILE B 1 400 ? 15.375 -40.062 -17.797 1 97.75 400 ILE B CA 1
ATOM 6652 C C . ILE B 1 400 ? 14.547 -39.812 -19.062 1 97.75 400 ILE B C 1
ATOM 6654 O O . ILE B 1 400 ? 14.406 -40.719 -19.891 1 97.75 400 ILE B O 1
ATOM 6658 N N . LEU B 1 401 ? 14.023 -38.656 -19.266 1 97.94 401 LEU B N 1
ATOM 6659 C CA . LEU B 1 401 ? 13.148 -38.312 -20.391 1 97.94 401 LEU B CA 1
ATOM 6660 C C . LEU B 1 401 ? 13.938 -38.25 -21.688 1 97.94 401 LEU B C 1
ATOM 6662 O O . LEU B 1 401 ? 13.422 -38.594 -22.75 1 97.94 401 LEU B O 1
ATOM 6666 N N . LYS B 1 402 ? 15.188 -37.844 -21.625 1 97.44 402 LYS B N 1
ATOM 6667 C CA . LYS B 1 402 ? 16.031 -37.875 -22.812 1 97.44 402 LYS B CA 1
ATOM 6668 C C . LYS B 1 402 ? 16.219 -39.281 -23.328 1 97.44 402 LYS B C 1
ATOM 6670 O O . LYS B 1 402 ? 16.109 -39.531 -24.531 1 97.44 402 LYS B O 1
ATOM 6675 N N . LYS B 1 403 ? 16.5 -40.188 -22.406 1 97.56 403 LYS B N 1
ATOM 6676 C CA . LYS B 1 403 ? 16.609 -41.594 -22.766 1 97.56 403 LYS B CA 1
ATOM 6677 C C . LYS B 1 403 ? 15.281 -42.125 -23.312 1 97.56 403 LYS B C 1
ATOM 6679 O O . LYS B 1 403 ? 15.266 -42.906 -24.266 1 97.56 403 LYS B O 1
ATOM 6684 N N . ASN B 1 404 ? 14.242 -41.719 -22.719 1 97 404 ASN B N 1
ATOM 6685 C CA . ASN B 1 404 ? 12.914 -42.125 -23.125 1 97 404 ASN B CA 1
ATOM 6686 C C . ASN B 1 404 ? 12.609 -41.719 -24.562 1 97 404 ASN B C 1
ATOM 6688 O O . ASN B 1 404 ? 12.078 -42.5 -25.344 1 97 404 ASN B O 1
ATOM 6692 N N . VAL B 1 405 ? 12.906 -40.5 -24.922 1 96.5 405 VAL B N 1
ATOM 6693 C CA . VAL B 1 405 ? 12.688 -40 -26.281 1 96.5 405 VAL B CA 1
ATOM 6694 C C . VAL B 1 405 ? 13.523 -40.812 -27.266 1 96.5 405 VAL B C 1
ATOM 6696 O O . VAL B 1 405 ? 13.008 -41.281 -28.281 1 96.5 405 VAL B O 1
ATOM 6699 N N . GLU B 1 406 ? 14.781 -41.125 -26.969 1 96.19 406 GLU B N 1
ATOM 6700 C CA . GLU B 1 406 ? 15.68 -41.875 -27.828 1 96.19 406 GLU B CA 1
ATOM 6701 C C . GLU B 1 406 ? 15.164 -43.281 -28.062 1 96.19 406 GLU B C 1
ATOM 6703 O O . GLU B 1 406 ? 15.07 -43.75 -29.203 1 96.19 406 GLU B O 1
ATOM 6708 N N . GLN B 1 407 ? 14.773 -43.906 -26.969 1 95.62 407 GLN B N 1
ATOM 6709 C CA . GLN B 1 407 ? 14.383 -45.312 -27.047 1 95.62 407 GLN B CA 1
ATOM 6710 C C . GLN B 1 407 ? 13.008 -45.469 -27.688 1 95.62 407 GLN B C 1
ATOM 6712 O O . GLN B 1 407 ? 12.773 -46.406 -28.438 1 95.62 407 GLN B O 1
ATOM 6717 N N . THR B 1 408 ? 12.094 -44.531 -27.438 1 94.62 408 THR B N 1
ATOM 6718 C CA . THR B 1 408 ? 10.781 -44.594 -28.062 1 94.62 408 THR B CA 1
ATOM 6719 C C . THR B 1 408 ? 10.891 -44.375 -29.562 1 94.62 408 THR B C 1
ATOM 6721 O O . THR B 1 408 ? 10.18 -45 -30.344 1 94.62 408 THR B O 1
ATOM 6724 N N . GLN B 1 409 ? 11.727 -43.531 -30.016 1 92.25 409 GLN B N 1
ATOM 6725 C CA . GLN B 1 409 ? 11.953 -43.281 -31.438 1 92.25 409 GLN B CA 1
ATOM 6726 C C . GLN B 1 409 ? 12.531 -44.531 -32.125 1 92.25 409 GLN B C 1
ATOM 6728 O O . GLN B 1 409 ? 12.109 -44.875 -33.219 1 92.25 409 GLN B O 1
ATOM 6733 N N . MET B 1 410 ? 13.477 -45.156 -31.438 1 92.69 410 MET B N 1
ATOM 6734 C CA . MET B 1 410 ? 14.086 -46.375 -31.969 1 92.69 410 MET B CA 1
ATOM 6735 C C . MET B 1 410 ? 13.047 -47.5 -32.125 1 92.69 410 MET B C 1
ATOM 6737 O O . MET B 1 410 ? 12.992 -48.156 -33.156 1 92.69 410 MET B O 1
ATOM 6741 N N . LEU B 1 411 ? 12.242 -47.656 -31.156 1 91.31 411 LEU B N 1
ATOM 6742 C CA . LEU B 1 411 ? 11.211 -48.688 -31.172 1 91.31 411 LEU B CA 1
ATOM 6743 C C . LEU B 1 411 ? 10.18 -48.406 -32.25 1 91.31 411 LEU B C 1
ATOM 6745 O O . LEU B 1 411 ? 9.688 -49.344 -32.906 1 91.31 411 LEU B O 1
ATOM 6749 N N . TYR B 1 412 ? 9.836 -47.156 -32.438 1 90 412 TYR B N 1
ATOM 6750 C CA . TYR B 1 412 ? 8.891 -46.781 -33.469 1 90 412 TYR B CA 1
ATOM 6751 C C . TYR B 1 412 ? 9.445 -47.156 -34.844 1 90 412 TYR B C 1
ATOM 6753 O O . TYR B 1 412 ? 8.727 -47.688 -35.719 1 90 412 TYR B O 1
ATOM 6761 N N . ASN B 1 413 ? 10.672 -46.938 -35.031 1 85.69 413 ASN B N 1
ATOM 6762 C CA . ASN B 1 413 ? 11.32 -47.25 -36.281 1 85.69 413 ASN B CA 1
ATOM 6763 C C . ASN B 1 413 ? 11.344 -48.75 -36.531 1 85.69 413 ASN B C 1
ATOM 6765 O O . ASN B 1 413 ? 11.359 -49.188 -37.688 1 85.69 413 ASN B O 1
ATOM 6769 N N . GLN B 1 414 ? 11.203 -49.5 -35.469 1 84.81 414 GLN B N 1
ATOM 6770 C CA . GLN B 1 414 ? 11.195 -50.938 -35.562 1 84.81 414 GLN B CA 1
ATOM 6771 C C . GLN B 1 414 ? 9.766 -51.5 -35.531 1 84.81 414 GLN B C 1
ATOM 6773 O O . GLN B 1 414 ? 9.562 -52.719 -35.438 1 84.81 414 GLN B O 1
ATOM 6778 N N . SER B 1 415 ? 8.758 -50.562 -35.625 1 79.44 415 SER B N 1
ATOM 6779 C CA . SER B 1 415 ? 7.336 -50.875 -35.625 1 79.44 415 SER B CA 1
ATOM 6780 C C . SER B 1 415 ? 6.918 -51.594 -34.344 1 79.44 415 SER B C 1
ATOM 6782 O O . SER B 1 415 ? 5.996 -52.406 -34.312 1 79.44 415 SER B O 1
ATOM 6784 N N . SER B 1 416 ? 7.578 -51.219 -33.25 1 76.44 416 SER B N 1
ATOM 6785 C CA . SER B 1 416 ? 7.324 -51.844 -31.953 1 76.44 416 SER B CA 1
ATOM 6786 C C . SER B 1 416 ? 6.754 -50.844 -30.938 1 76.44 416 SER B C 1
ATOM 6788 O O . SER B 1 416 ? 6.68 -51.156 -29.75 1 76.44 416 SER B O 1
ATOM 6790 N N . SER B 1 417 ? 6.543 -49.594 -31.438 1 82.12 417 SER B N 1
ATOM 6791 C CA . SER B 1 417 ? 5.918 -48.594 -30.578 1 82.12 417 SER B CA 1
ATOM 6792 C C . SER B 1 417 ? 4.949 -47.719 -31.375 1 82.12 417 SER B C 1
ATOM 6794 O O . SER B 1 417 ? 4.949 -47.75 -32.594 1 82.12 417 SER B O 1
ATOM 6796 N N . SER B 1 418 ? 4.07 -47.031 -30.609 1 87.38 418 SER B N 1
ATOM 6797 C CA . SER B 1 418 ? 3.092 -46.156 -31.25 1 87.38 418 SER B CA 1
ATOM 6798 C C . SER B 1 418 ? 3.639 -44.75 -31.438 1 87.38 418 SER B C 1
ATOM 6800 O O . SER B 1 418 ? 4.539 -44.312 -30.703 1 87.38 418 SER B O 1
ATOM 6802 N N . TYR B 1 419 ? 3.086 -44.062 -32.5 1 89.44 419 TYR B N 1
ATOM 6803 C CA . TYR B 1 419 ? 3.457 -42.656 -32.75 1 89.44 419 TYR B CA 1
ATOM 6804 C C . TYR B 1 419 ? 3.121 -41.812 -31.531 1 89.44 419 TYR B C 1
ATOM 6806 O O . TYR B 1 419 ? 3.812 -40.812 -31.234 1 89.44 419 TYR B O 1
ATOM 6814 N N . LEU B 1 420 ? 2.123 -42.156 -30.766 1 90.25 420 LEU B N 1
ATOM 6815 C CA . LEU B 1 420 ? 1.695 -41.375 -29.594 1 90.25 420 LEU B CA 1
ATOM 6816 C C . LEU B 1 420 ? 2.746 -41.438 -28.484 1 90.25 420 LEU B C 1
ATOM 6818 O O . LEU B 1 420 ? 2.93 -40.469 -27.75 1 90.25 420 LEU B O 1
ATOM 6822 N N . GLU B 1 421 ? 3.426 -42.562 -28.406 1 93.31 421 GLU B N 1
ATOM 6823 C CA . GLU B 1 421 ? 4.484 -42.688 -27.406 1 93.31 421 GLU B CA 1
ATOM 6824 C C . GLU B 1 421 ? 5.637 -41.75 -27.688 1 93.31 421 GLU B C 1
ATOM 6826 O O . GLU B 1 421 ? 6.191 -41.125 -26.766 1 93.31 421 GLU B O 1
ATOM 6831 N N . VAL B 1 422 ? 5.957 -41.625 -28.953 1 93.62 422 VAL B N 1
ATOM 6832 C CA . VAL B 1 422 ? 7.043 -40.75 -29.359 1 93.62 422 VAL B CA 1
ATOM 6833 C C . VAL B 1 422 ? 6.672 -39.312 -29.062 1 93.62 422 VAL B C 1
ATOM 6835 O O . VAL B 1 422 ? 7.434 -38.594 -28.406 1 93.62 422 VAL B O 1
ATOM 6838 N N . ILE B 1 423 ? 5.477 -38.906 -29.438 1 93.94 423 ILE B N 1
ATOM 6839 C CA . ILE B 1 423 ? 5.02 -37.531 -29.281 1 93.94 423 ILE B CA 1
ATOM 6840 C C . ILE B 1 423 ? 4.887 -37.188 -27.797 1 93.94 423 ILE B C 1
ATOM 6842 O O . ILE B 1 423 ? 5.297 -36.094 -27.359 1 93.94 423 ILE B O 1
ATOM 6846 N N . THR B 1 424 ? 4.348 -38.062 -27.016 1 95.06 424 THR B N 1
ATOM 6847 C CA . THR B 1 424 ? 4.188 -37.844 -25.594 1 95.06 424 THR B CA 1
ATOM 6848 C C . THR B 1 424 ? 5.547 -37.719 -24.906 1 95.06 424 THR B C 1
ATOM 6850 O O . THR B 1 424 ? 5.73 -36.906 -24.016 1 95.06 424 THR B O 1
ATOM 6853 N N . ALA B 1 425 ? 6.48 -38.594 -25.297 1 95.88 425 ALA B N 1
ATOM 6854 C CA . ALA B 1 425 ? 7.828 -38.531 -24.75 1 95.88 425 ALA B CA 1
ATOM 6855 C C . ALA B 1 425 ? 8.469 -37.156 -25.016 1 95.88 425 ALA B C 1
ATOM 6857 O O . ALA B 1 425 ? 9.062 -36.562 -24.109 1 95.88 425 ALA B O 1
ATOM 6858 N N . GLN B 1 426 ? 8.297 -36.719 -26.25 1 96.19 426 GLN B N 1
ATOM 6859 C CA . GLN B 1 426 ? 8.852 -35.406 -26.609 1 96.19 426 GLN B CA 1
ATOM 6860 C C . GLN B 1 426 ? 8.195 -34.281 -25.828 1 96.19 426 GLN B C 1
ATOM 6862 O O . GLN B 1 426 ? 8.883 -33.375 -25.344 1 96.19 426 GLN B O 1
ATOM 6867 N N . GLN B 1 42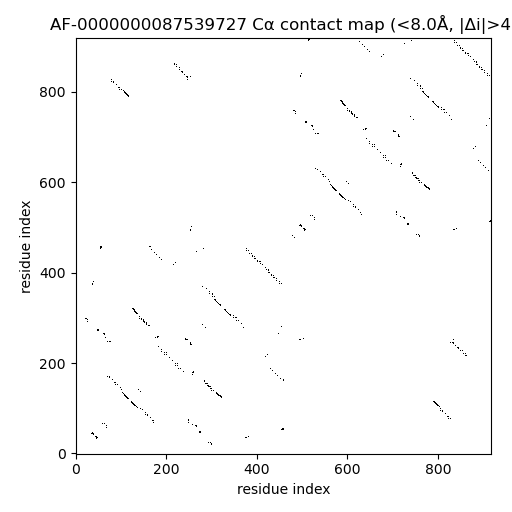7 ? 6.926 -34.344 -25.672 1 96 427 GLN B N 1
ATOM 6868 C CA . GLN B 1 427 ? 6.191 -33.344 -24.938 1 96 427 GLN B CA 1
ATOM 6869 C C . GLN B 1 427 ? 6.605 -33.312 -23.469 1 96 427 GLN B C 1
ATOM 6871 O O . GLN B 1 427 ? 6.766 -32.25 -22.875 1 96 427 GLN B O 1
ATOM 6876 N N . ASN B 1 428 ? 6.699 -34.469 -22.906 1 96.62 428 ASN B N 1
ATOM 6877 C CA . ASN B 1 428 ? 7.121 -34.562 -21.516 1 96.62 428 ASN B CA 1
ATOM 6878 C C . ASN B 1 428 ? 8.523 -34 -21.312 1 96.62 428 ASN B C 1
ATOM 6880 O O . ASN B 1 428 ? 8.781 -33.312 -20.312 1 96.62 428 ASN B O 1
ATOM 6884 N N . LEU B 1 429 ? 9.422 -34.281 -22.234 1 97.38 429 LEU B N 1
ATOM 6885 C CA . LEU B 1 429 ? 10.773 -33.75 -22.156 1 97.38 429 LEU B CA 1
ATOM 6886 C C . LEU B 1 429 ? 10.758 -32.219 -22.234 1 97.38 429 LEU B C 1
ATOM 6888 O O . LEU B 1 429 ? 11.391 -31.547 -21.422 1 97.38 429 LEU B O 1
ATOM 6892 N N . LEU B 1 430 ? 10.008 -31.703 -23.188 1 97.44 430 LEU B N 1
ATOM 6893 C CA . LEU B 1 430 ? 9.906 -30.25 -23.359 1 97.44 430 LEU B CA 1
ATOM 6894 C C . LEU B 1 430 ? 9.406 -29.594 -22.078 1 97.44 430 LEU B C 1
ATOM 6896 O O . LEU B 1 430 ? 10 -28.625 -21.594 1 97.44 430 LEU B O 1
ATOM 6900 N N . ASN B 1 431 ? 8.344 -30.141 -21.516 1 96.81 431 ASN B N 1
ATOM 6901 C CA . ASN B 1 431 ? 7.742 -29.578 -20.312 1 96.81 431 ASN B CA 1
ATOM 6902 C C . ASN B 1 431 ? 8.711 -29.609 -19.141 1 96.81 431 ASN B C 1
ATOM 6904 O O . ASN B 1 431 ? 8.805 -28.656 -18.375 1 96.81 431 ASN B O 1
ATOM 6908 N N . ALA B 1 432 ? 9.391 -30.672 -18.953 1 97.5 432 ALA B N 1
ATOM 6909 C CA . ALA B 1 432 ? 10.352 -30.812 -17.859 1 97.5 432 ALA B CA 1
ATOM 6910 C C . ALA B 1 432 ? 11.508 -29.812 -18.031 1 97.5 432 ALA B C 1
ATOM 6912 O O . ALA B 1 432 ? 11.938 -29.188 -17.047 1 97.5 432 ALA B O 1
ATOM 6913 N N . GLU B 1 433 ? 12.008 -29.719 -19.266 1 97.75 433 GLU B N 1
ATOM 6914 C CA . GLU B 1 433 ? 13.109 -28.797 -19.531 1 97.75 433 GLU B CA 1
ATOM 6915 C C . GLU B 1 433 ? 12.703 -27.344 -19.25 1 97.75 433 GLU B C 1
ATOM 6917 O O . GLU B 1 433 ? 13.453 -26.594 -18.641 1 97.75 433 GLU B O 1
ATOM 6922 N N . ILE B 1 434 ? 11.539 -26.969 -19.688 1 97.81 434 ILE B N 1
ATOM 6923 C CA . ILE B 1 434 ? 11.031 -25.625 -19.453 1 97.81 434 ILE B CA 1
ATOM 6924 C C . ILE B 1 434 ? 10.852 -25.391 -17.953 1 97.81 434 ILE B C 1
ATOM 6926 O O . ILE B 1 434 ? 11.219 -24.328 -17.453 1 97.81 434 ILE B O 1
ATOM 6930 N N . SER B 1 435 ? 10.32 -26.375 -17.234 1 97.75 435 SER B N 1
ATOM 6931 C CA . SER B 1 435 ? 10.094 -26.25 -15.805 1 97.75 435 SER B CA 1
ATOM 6932 C C . SER B 1 435 ? 11.414 -26.094 -15.047 1 97.75 435 SER B C 1
ATOM 6934 O O . SER B 1 435 ? 11.5 -25.328 -14.094 1 97.75 435 SER B O 1
ATOM 6936 N N . GLN B 1 436 ? 12.453 -26.812 -15.469 1 97.5 436 GLN B N 1
ATOM 6937 C CA . GLN B 1 436 ? 13.75 -26.688 -14.812 1 97.5 436 GLN B CA 1
ATOM 6938 C C . GLN B 1 436 ? 14.32 -25.281 -15.008 1 97.5 436 GLN B C 1
ATOM 6940 O O . GLN B 1 436 ? 14.859 -24.688 -14.07 1 97.5 436 GLN B O 1
ATOM 6945 N N . VAL B 1 437 ? 14.203 -24.781 -16.234 1 98.12 437 VAL B N 1
ATOM 6946 C CA . VAL B 1 437 ? 14.719 -23.438 -16.516 1 98.12 437 VAL B CA 1
ATOM 6947 C C . VAL B 1 437 ? 13.977 -22.406 -15.68 1 98.12 437 VAL B C 1
ATOM 6949 O O . VAL B 1 437 ? 14.586 -21.484 -15.133 1 98.12 437 VAL B O 1
ATOM 6952 N N . GLN B 1 438 ? 12.648 -22.547 -15.547 1 97.69 438 GLN B N 1
ATOM 6953 C CA . GLN B 1 438 ? 11.852 -21.672 -14.695 1 97.69 438 GLN B CA 1
ATOM 6954 C C . GLN B 1 438 ? 12.297 -21.766 -13.234 1 97.69 438 GLN B C 1
ATOM 6956 O O . GLN B 1 438 ? 12.32 -20.766 -12.523 1 97.69 438 GLN B O 1
ATOM 6961 N N . ASP B 1 439 ? 12.602 -22.938 -12.812 1 97.56 439 ASP B N 1
ATOM 6962 C CA . ASP B 1 439 ? 13.062 -23.141 -11.445 1 97.56 439 ASP B CA 1
ATOM 6963 C C . ASP B 1 439 ? 14.43 -22.516 -11.219 1 97.56 439 ASP B C 1
ATOM 6965 O O . ASP B 1 439 ? 14.688 -21.938 -10.164 1 97.56 439 ASP B O 1
ATOM 6969 N N . GLN B 1 440 ? 15.305 -22.688 -12.211 1 96.94 440 GLN B N 1
ATOM 6970 C CA . GLN B 1 440 ? 16.609 -22.047 -12.133 1 96.94 440 GLN B CA 1
ATOM 6971 C C . GLN B 1 440 ? 16.484 -20.531 -12.016 1 96.94 440 GLN B C 1
ATOM 6973 O O . GLN B 1 440 ? 17.188 -19.906 -11.227 1 96.94 440 GLN B O 1
ATOM 6978 N N . PHE B 1 441 ? 15.594 -20 -12.75 1 97.5 441 PHE B N 1
ATOM 6979 C CA . PHE B 1 441 ? 15.289 -18.578 -12.633 1 97.5 441 PHE B CA 1
ATOM 6980 C C . PHE B 1 441 ? 14.773 -18.25 -11.234 1 97.5 441 PHE B C 1
ATOM 6982 O O . PHE B 1 441 ? 15.18 -17.266 -10.633 1 97.5 441 PHE B O 1
ATOM 6989 N N . SER B 1 442 ? 13.844 -19.094 -10.766 1 97.25 442 SER B N 1
ATOM 6990 C CA . SER B 1 442 ? 13.273 -18.875 -9.438 1 97.25 442 SER B CA 1
ATOM 6991 C C . SER B 1 442 ? 14.352 -18.891 -8.359 1 97.25 442 SER B C 1
ATOM 6993 O O . SER B 1 442 ? 14.258 -18.172 -7.367 1 97.25 442 SER B O 1
ATOM 6995 N N . LYS B 1 443 ? 15.312 -19.734 -8.516 1 96.5 443 LYS B N 1
ATOM 6996 C CA . LYS B 1 443 ? 16.438 -19.797 -7.578 1 96.5 443 LYS B CA 1
ATOM 6997 C C . LYS B 1 443 ? 17.203 -18.469 -7.559 1 96.5 443 LYS B C 1
ATOM 6999 O O . LYS B 1 443 ? 17.469 -17.922 -6.488 1 96.5 443 LYS B O 1
ATOM 7004 N N . LEU B 1 444 ? 17.531 -18 -8.727 1 97.44 444 LEU B N 1
ATOM 7005 C CA . LEU B 1 444 ? 18.219 -16.719 -8.828 1 97.44 444 LEU B CA 1
ATOM 7006 C C . LEU B 1 444 ? 17.375 -15.594 -8.227 1 97.44 444 LEU B C 1
ATOM 7008 O O . LEU B 1 444 ? 17.891 -14.75 -7.488 1 97.44 444 LEU B O 1
ATOM 7012 N N . GLN B 1 445 ? 16.109 -15.641 -8.508 1 97.25 445 GLN B N 1
ATOM 7013 C CA . GLN B 1 445 ? 15.195 -14.633 -7.984 1 97.25 445 GLN B CA 1
ATOM 7014 C C . GLN B 1 445 ? 15.148 -14.68 -6.457 1 97.25 445 GLN B C 1
ATOM 7016 O O . GLN B 1 445 ? 15.094 -13.633 -5.805 1 97.25 445 GLN B O 1
ATOM 7021 N N . ALA B 1 446 ? 15.133 -15.883 -5.926 1 96.5 446 ALA B N 1
ATOM 7022 C CA . ALA B 1 446 ? 15.117 -16.031 -4.473 1 96.5 446 ALA B CA 1
ATOM 7023 C C . ALA B 1 446 ? 16.375 -15.422 -3.846 1 96.5 446 ALA B C 1
ATOM 7025 O O . ALA B 1 446 ? 16.297 -14.781 -2.797 1 96.5 446 ALA B O 1
ATOM 7026 N N . ILE B 1 447 ? 17.484 -15.578 -4.453 1 95.75 447 ILE B N 1
ATOM 7027 C CA . ILE B 1 447 ? 18.734 -15.016 -3.959 1 95.75 447 ILE B CA 1
ATOM 7028 C C . ILE B 1 447 ? 18.688 -13.492 -4.035 1 95.75 447 ILE B C 1
ATOM 7030 O O . ILE B 1 447 ? 19.062 -12.805 -3.086 1 95.75 447 ILE B O 1
ATOM 7034 N N . VAL B 1 448 ? 18.219 -12.984 -5.18 1 97.44 448 VAL B N 1
ATOM 7035 C CA . VAL B 1 448 ? 18.094 -11.539 -5.352 1 97.44 448 VAL B CA 1
ATOM 7036 C C . VAL B 1 448 ? 17.125 -10.984 -4.309 1 97.44 448 VAL B C 1
ATOM 7038 O O . VAL B 1 448 ? 17.406 -9.945 -3.691 1 97.44 448 VAL B O 1
ATOM 7041 N N . ASN B 1 449 ? 16 -11.703 -4.113 1 96.12 449 ASN B N 1
ATOM 7042 C CA . ASN B 1 449 ? 15.016 -11.273 -3.127 1 96.12 449 ASN B CA 1
ATOM 7043 C C . ASN B 1 449 ? 15.586 -11.305 -1.711 1 96.12 449 ASN B C 1
ATOM 7045 O O . ASN B 1 449 ? 15.234 -10.469 -0.876 1 96.12 449 ASN B O 1
ATOM 7049 N N . LEU B 1 450 ? 16.406 -12.297 -1.452 1 93.25 450 LEU B N 1
ATOM 7050 C CA . LEU B 1 450 ? 17.062 -12.359 -0.154 1 93.25 450 LEU B CA 1
ATOM 7051 C C . LEU B 1 450 ? 18.016 -11.18 0.024 1 93.25 450 LEU B C 1
ATOM 7053 O O . LEU B 1 450 ? 18.047 -10.555 1.088 1 93.25 450 LEU B O 1
ATOM 7057 N N . TYR B 1 451 ? 18.812 -10.883 -1.015 1 93.25 451 TYR B N 1
ATOM 7058 C CA . TYR B 1 451 ? 19.719 -9.734 -0.99 1 93.25 451 TYR B CA 1
ATOM 7059 C C . TYR B 1 451 ? 18.953 -8.445 -0.722 1 93.25 451 TYR B C 1
ATOM 7061 O O . TYR B 1 451 ? 19.359 -7.645 0.123 1 93.25 451 TYR B O 1
ATOM 7069 N N . TYR B 1 452 ? 17.797 -8.297 -1.346 1 94.62 452 TYR B N 1
ATOM 7070 C CA . TYR B 1 452 ? 16.922 -7.148 -1.15 1 94.62 452 TYR B CA 1
ATOM 7071 C C . TYR B 1 452 ? 16.406 -7.098 0.281 1 94.62 452 TYR B C 1
ATOM 7073 O O . TYR B 1 452 ? 16.453 -6.051 0.929 1 94.62 452 TYR B O 1
ATOM 7081 N N . ALA B 1 453 ? 15.914 -8.242 0.719 1 93.44 453 ALA B N 1
ATOM 7082 C CA . ALA B 1 453 ? 15.289 -8.344 2.039 1 93.44 453 ALA B CA 1
ATOM 7083 C C . ALA B 1 453 ? 16.297 -8.023 3.141 1 93.44 453 ALA B C 1
ATOM 7085 O O . ALA B 1 453 ? 15.922 -7.543 4.215 1 93.44 453 ALA B O 1
ATOM 7086 N N . LEU B 1 454 ? 17.562 -8.203 2.867 1 91.25 454 LEU B N 1
ATOM 7087 C CA . LEU B 1 454 ? 18.609 -7.977 3.857 1 91.25 454 LEU B CA 1
ATOM 7088 C C . LEU B 1 454 ? 19.203 -6.582 3.711 1 91.25 454 LEU B C 1
ATOM 7090 O O . LEU B 1 454 ? 20.172 -6.242 4.387 1 91.25 454 LEU B O 1
ATOM 7094 N N . GLY B 1 455 ? 18.641 -5.801 2.752 1 91.38 455 GLY B N 1
ATOM 7095 C CA . GLY B 1 455 ? 19.094 -4.43 2.57 1 91.38 455 GLY B CA 1
ATOM 7096 C C . GLY B 1 455 ? 20.328 -4.316 1.699 1 91.38 455 GLY B C 1
ATOM 7097 O O . GLY B 1 455 ? 21.109 -3.375 1.842 1 91.38 455 GLY B O 1
ATOM 7098 N N . GLY B 1 456 ? 20.516 -5.246 0.857 1 90 456 GLY B N 1
ATOM 7099 C CA . GLY B 1 456 ? 21.672 -5.246 -0.021 1 90 456 GLY B CA 1
ATOM 7100 C C . GLY B 1 456 ? 21.672 -4.094 -1.007 1 90 456 GLY B C 1
ATOM 7101 O O . GLY B 1 456 ? 20.641 -3.443 -1.212 1 90 456 GLY B O 1
ATOM 7102 N N . GLY B 1 457 ? 22.906 -3.814 -1.608 1 86.5 457 GLY B N 1
ATOM 7103 C CA . GLY B 1 457 ? 23.047 -2.795 -2.639 1 86.5 457 GLY B CA 1
ATOM 7104 C C . GLY B 1 457 ? 23.203 -1.397 -2.076 1 86.5 457 GLY B C 1
ATOM 7105 O O . GLY B 1 457 ? 23.281 -0.424 -2.828 1 86.5 457 GLY B O 1
ATOM 7106 N N . SER B 1 458 ? 23.266 -1.345 -0.783 1 83 45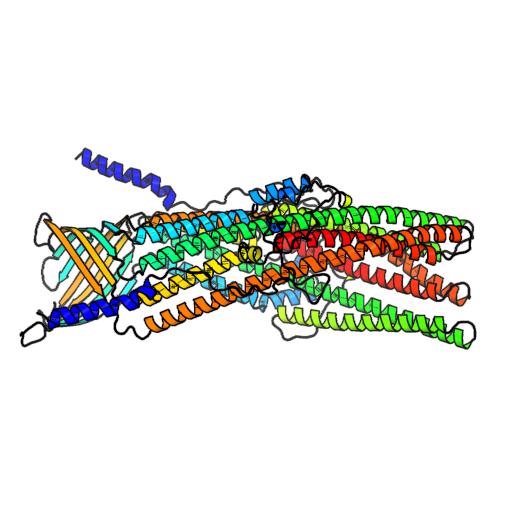8 SER B N 1
ATOM 7107 C CA . SER B 1 458 ? 23.422 -0.049 -0.131 1 83 458 SER B CA 1
ATOM 7108 C C . SER B 1 458 ? 24.844 0.492 -0.3 1 83 458 SER B C 1
ATOM 7110 O O . SER B 1 458 ? 25.078 1.691 -0.139 1 83 458 SER B O 1
ATOM 7112 N N . LYS B 1 459 ? 25.766 -0.411 -0.553 1 76.44 459 LYS B N 1
ATOM 7113 C CA . LYS B 1 459 ? 27.172 -0.044 -0.766 1 76.44 459 LYS B CA 1
ATOM 7114 C C . LYS B 1 459 ? 27.578 -0.239 -2.225 1 76.44 459 LYS B C 1
ATOM 7116 O O . LYS B 1 459 ? 27.125 -1.182 -2.879 1 76.44 459 LYS B O 1
#

Sequence (918 aa):
MKIRNIIILGLATLSLTGCKSLYGTYKRPEVKTDGLVRDPINDQTTLEGANDFGQLPWRDVFTDPNLQAIIEKTLTNNPDLLNAALNIDIAEQQLGAAKLAFLPSLALAPQGTITHFGSHVEATKSYTLPIASSWEIDLFGNLRNAKKAAQMAMIQMQDYKVAVQTRLICNVANLYYTLLMLDRQKQIITDMAALTKNTWDIMQLQMDYGRARATSVQSAQSAYYGVQARATDIKRQTREAENSLSLLMGEPVHSIARGTLDNQKLPSNFSGGIGVEILSNRADVHANEMALAKCFYNVNQARARFYPSLSITASGGWSNGNGMVNPAKLLFNAIGKLTQPIFMQGKLRAGLRVAEDQYKIAYNKWQNSVLTAGSEVSNALVAYNAAEEKDVLYTKQIEILKKNVEQTQMLYNQSSSSYLEVITAQQNLLNAEISQVQDQFSKLQAIVNLYYALGGGSKMKIRNIIILGLATLSLTGCKSLYGTYKRPEVKTDGLVRDPINDQTTLEGANDFGQLPWRDVFTDPNLQAIIEKTLTNNPDLLNAALNIDIAEQQLGAAKLAFLPSLALAPQGTITHFGSHVEATKSYTLPIASSWEIDLFGNLRNAKKAAQMAMIQMQDYKVAVQTRLICNVANLYYTLLMLDRQKQIITDMAALTKNTWDIMQLQMDYGRARATSVQSAQSAYYGVQARATDIKRQTREAENSLSLLMGEPVHSIARGTLDNQKLPSNFSGGIGVEILSNRADVHANEMALAKCFYNVNQARARFYPSLSITASGGWSNGNGMVNPAKLLFNAIGKLTQPIFMQGKLRAGLRVAEDQYKIAYNKWQNSVLTAGSEVSNALVAYNAAEEKDVLYTKQIEILKKNVEQTQMLYNQSSSSYLEVITAQQNLLNAEISQVQDQFSKLQAIVNLYYALGGGSK

Nearest PDB structures (foldseek):
  4k7r-assembly1_A  TM=9.101E-01  e=5.835E-25  Escherichia coli K-12
  5azs-assembly1_A  TM=9.161E-01  e=2.468E-23  Pseudomonas aeruginosa PAO1
  5azs-assembly1_C  TM=9.111E-01  e=2.944E-23  Pseudomonas aeruginosa PAO1
  5iuy-assembly1_A  TM=8.786E-01  e=7.851E-24  Pseudomonas aeruginosa PAO1
  5azs-assembly1_B  TM=9.063E-01  e=8.110E-23  Pseudomonas aeruginosa PAO1

pLDDT: mean 91.96, std 10.16, range [51.94, 98.75]

Radius of gyration: 39.17 Å; Cα contacts (8 Å, |Δi|>4): 1461; chains: 2; bounding box: 72×133×99 Å

Secondary structure (DSSP, 8-state):
-HHHHHHHHHHHHHHHHHHHHHS----PPPP--TT-SB-SS-TT-B--S---GGGS-HHHH---HHHHHHHHHHHHH-HHHHHHHHHHHHHHHHHHHHHHTTSPEEEE--EEEEEEETT-SS-EEEEEEEEEEEEEE-SSSHHHHHHHHHHHHHHHHHHHHHHHHHHHHHHHHHHHHHHHHHHHHHHHHHHHHHHHHHHHHHHHHHHHTTSS-HHHHHHHHHHHHHHHHHHHHHHHHHHHHHHHHHHHTTS-S-------GGG--------S---HHHHHTSHHHHHHHHHHHHHHHHHHHHHHTTSPEEEEEEEEEEE-TTTTSSS-EEEEEEEEEEE--S--TTHHHHHHHHHHHHHHHHHHHHHHHHHHHHHHHHHHHHHHHHHHHHHHHHHHHHHHHHHHHHHHHHHHHTT-S-HHHHHHHHHHHHHHHHHHHHHHHHHHHHHHHHHHHTTTT--/-HHHHHHHHHHHHHHHHHHHHHS----PPPP--TT-SB-SS-TT-B--S---GGGS-HHHH---HHHHHHHHHHHHH-HHHHHHHHHHHHHHHHHHHHHHTTS-EEEE--EEEEE--TT-SSPEEEEEEEEEEEEEE-SSSHHHHHHHHHHHHHHHHHHHHHHHHHHHHHHHHHHHHHHHHHHHHHHHHHHHHHHHHHHHHHHHHHHHTTSS-HHHHHHHHHHHHHHHHHHHHHHHHHHHHHHHHHHHTTS-S-------GGG-------TT---HHHHHTSHHHHHHHHHHHHHHHHHHHHHHTTS-EEEEEEEEEEE-TTTTSSS-EEEEEEEEEEEEEEE-TTHHHHHHHHHHHHHHHHHHHHHHHHHHHHHHHHHHHHHHHHHHHHHHHHHHHHHHHHHHHHHHHHHHHTT-S-HHHHHHHHHHHHHHHHHHHHHHHHHHHHHHHHHHHTTTT--

Organism: Prevotella intermedia (NCBI:txid28131)

Solvent-accessible surface area (backbone atoms only — not comparable to full-atom values): 44916 Å² total; per-residue (Å²): 114,65,64,62,48,46,51,52,47,48,59,50,52,63,51,49,70,57,39,56,62,32,68,59,75,88,71,87,71,89,72,91,56,81,72,46,26,51,31,62,81,49,86,88,41,57,43,65,35,70,44,64,68,24,70,38,38,41,65,77,44,48,62,51,66,51,58,42,53,50,45,53,43,21,74,74,45,18,52,70,54,57,38,29,53,41,49,29,52,38,30,48,32,52,28,50,21,38,62,30,52,71,46,56,27,34,30,39,46,37,33,38,35,41,37,38,57,55,86,58,89,71,65,46,53,26,45,39,48,32,40,36,33,46,30,54,5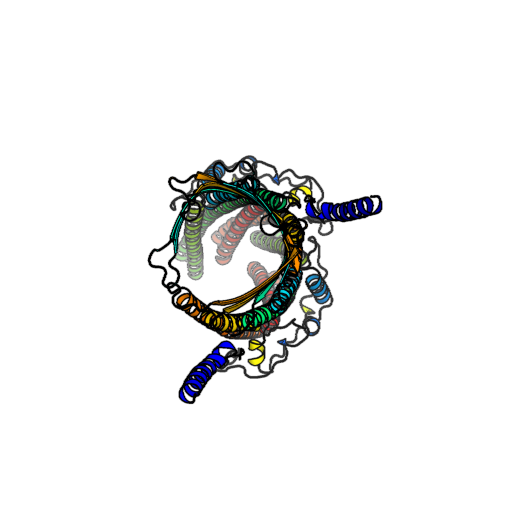6,68,80,51,29,42,55,57,23,50,26,52,21,32,47,26,50,26,52,21,32,51,22,45,33,40,36,47,45,19,49,50,49,42,51,49,50,49,53,52,46,48,48,22,39,44,51,54,46,48,50,51,42,51,53,47,36,53,52,33,47,49,50,25,53,51,38,47,52,34,32,76,70,71,73,41,55,70,52,50,29,35,52,29,46,34,52,27,37,54,41,51,41,50,50,44,50,46,52,39,53,44,53,45,47,28,27,52,52,22,50,48,35,58,38,47,33,47,79,71,80,71,81,54,58,86,72,63,69,62,85,78,82,69,81,44,17,54,34,63,68,49,42,57,60,16,34,61,30,36,21,34,45,22,52,23,46,20,28,51,26,45,29,22,24,37,57,24,64,63,44,60,48,41,37,38,37,37,34,40,33,38,28,15,68,71,49,73,44,84,74,59,40,85,43,75,50,76,46,79,45,76,49,63,69,85,78,64,88,57,51,59,63,51,47,30,51,51,30,48,50,50,26,51,53,30,46,53,53,26,54,48,40,43,53,48,35,19,50,41,35,25,51,17,46,35,43,30,52,51,28,55,56,47,49,56,52,39,52,55,48,43,57,52,30,53,50,46,33,54,49,36,48,53,33,36,76,68,72,71,43,55,64,65,55,35,52,50,30,47,50,53,35,53,52,45,53,51,50,40,47,52,36,53,40,46,28,54,43,17,49,44,44,29,30,48,36,44,35,15,41,67,87,114,66,64,60,48,45,52,52,48,48,58,51,50,64,50,48,71,56,39,55,62,31,68,58,74,87,72,87,72,90,72,92,58,74,48,33,29,42,32,61,80,49,72,88,40,58,41,66,34,70,47,63,68,24,68,40,39,41,66,78,44,47,61,51,65,52,59,42,52,50,44,52,43,20,73,74,45,17,63,70,55,56,49,30,54,50,49,28,51,54,31,47,51,51,28,50,51,37,61,53,55,70,48,60,48,77,47,80,60,68,48,76,45,79,47,76,62,86,87,54,86,74,62,47,56,24,45,38,49,33,43,35,33,43,30,55,55,68,80,50,30,43,54,57,23,51,27,51,22,32,49,27,49,27,52,21,33,52,22,44,33,41,37,47,45,18,50,49,47,43,51,48,50,48,50,51,45,49,45,23,39,43,52,53,46,47,51,53,41,51,55,47,36,54,50,31,46,50,49,24,52,51,38,47,53,33,32,75,70,69,72,43,57,69,68,48,31,53,51,29,47,52,52,27,51,52,41,51,53,49,48,54,50,44,52,53,51,44,52,52,46,28,35,51,51,21,49,51,34,60,42,75,69,51,89,70,80,70,80,55,58,89,75,64,68,63,84,79,83,72,80,46,18,57,36,60,69,48,41,58,60,16,32,60,34,37,22,34,44,23,50,24,46,20,28,50,26,46,30,23,25,37,55,23,64,63,44,60,45,39,37,39,38,36,35,39,34,37,28,15,67,71,49,72,46,85,73,59,32,53,32,38,39,41,34,43,36,40,38,32,61,72,35,60,27,47,45,60,62,28,48,30,52,37,30,48,40,51,25,52,43,30,46,42,54,28,52,49,41,43,43,48,37,20,36,42,35,26,44,16,44,24,41,32,52,38,26,56,56,36,50,56,39,38,52,56,28,43,56,38,29,53,52,30,35,55,52,35,48,54,32,34,76,68,72,73,46,56,64,64,53,35,52,49,31,47,50,52,35,50,52,45,52,50,50,39,46,52,35,54,40,44,30,53,44,15,47,43,43,30,30,49,38,43,36,16,41,67,87